Protein AF-A0A960JLB2-F1 (afdb_monomer)

Secondary structure (DSSP, 8-state):
--------SS--HHHHHHHHHHHHHHHHHHHHHHHHHH--SEEEEETGGGGGGGG-TT---HHHHHHHHHHTSTT-EEEEE-S-SS-S---HHHHHTT--HHHHHHHHHHHHHTTSS--HHHHHHHHHHHHHHHHHT---HHHHHHHHHHHTTT---PPPPPTTTTS-EEEEE----SPPHHHHHHHHHHHHHHHHTT----HHHHHHSTTTTTS-TTSHHHHHHHHHHH-TTTHHHHHHHHTTS----HHHHHTT------SHHHHHHHHHTGGGTGGG-SBPPPSS-SB---GGGTT--TTT---EEEE-S-THHHHHHHHHHHHHHHHHTTPPPTT--SS---EETTEE--HHHHHHHS--HHHHHHT-HHHHS---SSSSBPHHHHHHHHHHHHTTSS--S-B---GGGHHHHHHHHHHSS-PPPTT---HHHHHHHHH-----S--TTHHHHHHHHHHHHHHHTT-----SB-TTHHHHHHHHHHH-HHHHHHHHHHTT--TT----HHHHHHHHHHHHHHHHHHHTSHHHHHHHHHH-TTS-HHHHHHHHHHHTTHHHHHHHHHHHHHHHTT--SPP-HHHHHHHHHHHHHHHTPPPEEEEEE-SSSTT-EEEEEESSEEEES--S-TTTGGGHHHHHHHHTSSBS-SEEEESGGGSSS----SS--EEEESS--SSHHHHHHHHTTTS-TT-HHHHHHHHHHHHHHHHH---SSHHHHHHHHGGGGHHHHGGGTTTT---SS--EEEEE-PPTTSSHHHHHHHHHHHHTTGGGGTT-SSHHHHHHHHHHTTGGG-HHHHHHT----PPP--TT------

Nearest PDB structures (foldseek):
  5jxt-assembly1_I  TM=7.675E-01  e=3.948E-01  Thermothelomyces thermophilus ATCC 42464
  5jxt-assembly1_E  TM=6.914E-01  e=5.680E-01  Thermothelomyces thermophilus ATCC 42464
  5jxt-assembly1_K  TM=6.729E-01  e=8.171E-01  Thermothelomyces thermophilus ATCC 42464
  5jxt-assembly1_P  TM=6.120E-01  e=7.461E-01  Thermothelomyces thermophilus ATCC 42464
  5gn1-assembly3_C  TM=2.673E-01  e=8.806E-02  Saccharomyces cerevisiae S288C

pLDDT: mean 86.06, std 12.48, range [31.84, 98.88]

Solvent-accessible surface area (backbone atoms only — not comparable to full-atom values): 45069 Å² total; per-residue (Å²): 143,87,84,87,87,69,83,71,91,69,73,56,68,70,57,49,51,52,50,51,54,50,51,48,51,53,50,52,53,49,50,54,50,50,55,70,71,59,75,55,66,66,45,78,37,71,56,39,56,81,45,51,64,45,67,39,90,84,45,91,42,77,68,20,54,51,46,47,56,55,64,65,34,89,81,29,42,79,45,82,38,55,99,57,73,42,68,73,73,62,53,74,69,49,41,74,73,69,55,53,50,42,60,49,45,49,50,52,42,49,60,64,22,64,96,53,95,57,58,54,70,58,53,55,51,43,48,53,51,39,49,53,21,59,78,71,69,46,86,42,67,70,48,46,54,55,49,31,60,59,45,53,75,74,46,71,46,83,77,78,76,56,90,40,78,70,60,43,42,42,78,43,85,45,66,44,67,88,77,52,69,67,60,55,46,27,48,54,16,48,53,49,33,25,61,63,49,77,30,84,79,55,72,64,54,57,73,47,19,42,41,41,74,27,41,29,81,95,38,70,45,39,56,36,46,55,54,37,65,70,35,85,88,48,22,65,60,44,52,58,30,48,76,50,33,55,66,82,58,58,68,44,58,76,69,54,48,91,70,85,74,47,42,72,70,55,49,53,51,37,55,74,31,58,74,67,45,50,66,62,48,72,47,58,65,29,56,57,48,47,40,48,53,27,78,82,41,55,86,56,56,54,65,76,64,58,26,42,38,34,39,29,95,44,85,38,25,22,57,41,53,10,35,51,53,9,47,52,37,46,43,76,30,57,40,52,62,83,84,56,71,83,76,65,62,44,63,58,100,87,40,64,70,39,56,60,56,50,50,33,33,45,55,32,74,47,41,19,64,54,20,34,55,64,84,56,36,70,58,44,76,96,54,51,36,59,53,64,64,41,45,54,52,19,28,61,56,51,56,89,57,61,91,85,77,80,63,44,87,55,80,75,22,60,55,32,47,32,37,46,55,59,11,52,41,54,76,71,45,77,86,62,77,56,42,66,65,54,32,54,27,48,64,49,100,68,93,72,78,88,65,92,54,56,72,62,38,41,28,47,42,42,49,54,51,61,67,22,46,74,55,52,86,71,86,44,37,39,85,58,41,60,59,49,38,29,46,45,20,47,29,12,47,0,17,31,34,35,52,34,58,54,31,72,64,53,97,78,40,67,54,42,66,28,35,49,48,45,19,10,18,34,27,14,25,17,52,53,50,38,61,35,32,28,58,44,44,15,38,45,49,70,77,36,69,92,44,62,65,71,60,37,50,33,51,50,29,47,19,53,33,48,52,36,34,42,40,53,50,51,52,53,48,42,60,71,74,58,67,80,64,66,46,34,39,66,58,48,31,49,56,23,48,56,56,20,53,39,42,58,62,73,68,45,80,45,72,33,51,30,81,91,45,75,94,48,63,42,73,27,71,16,49,50,16,38,61,46,64,82,60,100,51,82,72,52,62,76,43,48,65,57,54,47,50,12,42,43,32,55,36,56,30,50,31,42,23,23,36,73,68,56,44,62,100,55,77,47,14,58,41,13,26,33,38,32,37,63,45,78,64,95,47,43,63,61,48,52,41,48,50,47,23,28,62,39,77,62,12,34,28,29,50,29,16,37,31,68,76,39,39,20,62,28,59,63,41,87,55,76,30,51,64,62,42,35,58,64,60,35,45,74,46,26,87,82,56,38,91,41,29,38,43,70,49,41,72,54,91,21,37,36,36,42,37,42,56,29,50,74,100,50,65,47,57,60,53,43,53,52,41,52,53,42,52,67,44,46,76,58,36,66,78,41,69,69,36,58,63,52,50,56,52,42,53,77,70,45,36,74,81,30,70,69,61,44,55,68,58,46,84,67,33,55,75,78,86,64,97,78,69,80,78,88,83,126

Structure (mmCIF, N/CA/C/O backbone):
data_AF-A0A960JLB2-F1
#
_entry.id   AF-A0A960JLB2-F1
#
loop_
_atom_site.group_PDB
_atom_site.id
_atom_site.type_symbol
_atom_site.label_atom_id
_atom_site.label_alt_id
_atom_site.label_comp_id
_atom_site.label_asym_id
_atom_site.label_entity_id
_atom_site.label_seq_id
_atom_site.pdbx_PDB_ins_code
_atom_site.Cartn_x
_atom_site.Cartn_y
_atom_site.Cartn_z
_atom_site.occupancy
_atom_site.B_iso_or_equiv
_atom_site.auth_seq_id
_atom_site.auth_comp_id
_atom_site.auth_asym_id
_atom_site.auth_atom_id
_atom_site.pdbx_PDB_model_num
ATOM 1 N N . MET A 1 1 ? 51.483 10.451 39.580 1.00 38.59 1 MET A N 1
ATOM 2 C CA . MET A 1 1 ? 50.050 10.475 39.954 1.00 38.59 1 MET A CA 1
ATOM 3 C C . MET A 1 1 ? 49.197 10.812 38.731 1.00 38.59 1 MET A C 1
ATOM 5 O O . MET A 1 1 ? 48.522 11.830 38.701 1.00 38.59 1 MET A O 1
ATOM 9 N N . ALA A 1 2 ? 49.263 9.974 37.700 1.00 39.28 2 ALA A N 1
ATOM 10 C CA . ALA A 1 2 ? 48.487 10.119 36.474 1.00 39.28 2 ALA A CA 1
ATOM 11 C C . ALA A 1 2 ? 48.052 8.716 36.058 1.00 39.28 2 ALA A C 1
ATOM 13 O O . ALA A 1 2 ? 48.620 8.123 35.154 1.00 39.28 2 ALA A O 1
ATOM 14 N N . ASP A 1 3 ? 47.121 8.154 36.821 1.00 43.19 3 ASP A N 1
ATOM 15 C CA . ASP A 1 3 ? 46.458 6.908 36.468 1.00 43.19 3 ASP A CA 1
ATOM 16 C C . ASP A 1 3 ? 45.079 6.907 37.136 1.00 43.19 3 ASP A C 1
ATOM 18 O O . ASP A 1 3 ? 44.978 7.338 38.283 1.00 43.19 3 ASP A O 1
ATOM 22 N N . THR A 1 4 ? 44.038 6.475 36.417 1.00 45.16 4 THR A N 1
ATOM 23 C CA . THR A 1 4 ? 42.576 6.613 36.680 1.00 45.16 4 THR A CA 1
ATOM 24 C C . THR A 1 4 ? 41.833 7.782 35.997 1.00 45.16 4 THR A C 1
ATOM 26 O O . THR A 1 4 ? 41.140 8.581 36.623 1.00 45.16 4 THR A O 1
ATOM 29 N N . ARG A 1 5 ? 41.833 7.819 34.657 1.00 46.19 5 ARG A N 1
ATOM 30 C CA . ARG A 1 5 ? 40.691 8.365 33.884 1.00 46.19 5 ARG A CA 1
ATOM 31 C C . ARG A 1 5 ? 39.929 7.233 33.189 1.00 46.19 5 ARG A C 1
ATOM 33 O O . ARG A 1 5 ? 39.841 7.173 31.969 1.00 46.19 5 ARG A O 1
ATOM 40 N N . GLY A 1 6 ? 39.370 6.325 33.987 1.00 43.91 6 GLY A N 1
ATOM 41 C CA . GLY A 1 6 ? 38.307 5.439 33.519 1.00 43.91 6 GLY A CA 1
ATOM 42 C C . GLY A 1 6 ? 37.025 6.249 33.314 1.00 43.91 6 GLY A C 1
ATOM 43 O O . GLY A 1 6 ? 36.641 7.024 34.193 1.00 43.91 6 GLY A O 1
ATOM 44 N N . ARG A 1 7 ? 36.366 6.094 32.157 1.00 48.00 7 ARG A N 1
ATOM 45 C CA . ARG A 1 7 ? 35.006 6.604 31.922 1.00 48.00 7 ARG A CA 1
ATOM 46 C C . ARG A 1 7 ? 34.103 6.085 33.046 1.00 48.00 7 ARG A C 1
ATOM 48 O O . ARG A 1 7 ? 33.821 4.893 33.104 1.00 48.00 7 ARG A O 1
ATOM 55 N N . ARG A 1 8 ? 33.661 6.965 33.950 1.00 49.59 8 ARG A N 1
ATOM 56 C CA . ARG A 1 8 ? 32.608 6.634 34.919 1.00 49.59 8 ARG A CA 1
ATOM 57 C C . ARG A 1 8 ? 31.329 6.348 34.129 1.00 49.59 8 ARG A C 1
ATOM 59 O O . ARG A 1 8 ? 30.723 7.271 33.601 1.00 49.59 8 ARG A O 1
ATOM 66 N N . THR A 1 9 ? 30.930 5.083 34.048 1.00 56.78 9 THR A N 1
ATOM 67 C CA . THR A 1 9 ? 29.671 4.630 33.428 1.00 56.78 9 THR A CA 1
ATOM 68 C C . THR A 1 9 ? 28.431 5.016 34.239 1.00 56.78 9 THR A C 1
ATOM 70 O O . THR A 1 9 ? 27.325 4.972 33.715 1.00 56.78 9 THR A O 1
ATOM 73 N N . HIS A 1 10 ? 28.599 5.473 35.484 1.00 58.56 10 HIS A N 1
ATOM 74 C CA . HIS A 1 10 ? 27.534 6.055 36.298 1.00 58.56 10 HIS A CA 1
ATOM 75 C C . HIS A 1 10 ? 27.977 7.396 36.895 1.00 58.56 10 HIS A C 1
ATOM 77 O O . HIS A 1 10 ? 28.879 7.465 37.731 1.00 58.56 10 HIS A O 1
ATOM 83 N N . LEU A 1 11 ? 27.328 8.476 36.453 1.00 71.56 11 LEU A N 1
ATOM 84 C CA . LEU A 1 11 ? 27.382 9.779 37.117 1.00 71.56 11 LEU A CA 1
ATOM 85 C C . LEU A 1 11 ? 26.534 9.727 38.402 1.00 71.56 11 LEU A C 1
ATOM 87 O O . LEU A 1 11 ? 25.431 9.179 38.343 1.00 71.56 11 LEU A O 1
ATOM 91 N N . PRO A 1 12 ? 27.000 10.302 39.529 1.00 83.00 12 PRO A N 1
ATOM 92 C CA . PRO A 1 12 ? 26.170 10.488 40.718 1.00 83.00 12 PRO A CA 1
ATOM 93 C C . PRO A 1 12 ? 24.895 11.266 40.375 1.00 83.00 12 PRO A C 1
ATOM 95 O O . PRO A 1 12 ? 24.951 12.201 39.571 1.00 83.00 12 PRO A O 1
ATOM 98 N N . ASP A 1 13 ? 23.765 10.925 40.996 1.00 78.56 13 ASP A N 1
ATOM 99 C CA . ASP A 1 13 ? 22.463 11.535 40.675 1.00 78.56 13 ASP A CA 1
ATOM 100 C C . ASP A 1 13 ? 22.456 13.058 40.869 1.00 78.56 13 ASP A C 1
ATOM 102 O O . ASP A 1 13 ? 21.827 13.782 40.102 1.00 78.56 13 ASP A O 1
ATOM 106 N N . THR A 1 14 ? 23.255 13.571 41.808 1.00 83.12 14 THR A N 1
ATOM 107 C CA . THR A 1 14 ? 23.464 15.012 42.017 1.00 83.12 14 THR A CA 1
ATOM 108 C C . THR A 1 14 ? 24.130 15.695 40.820 1.00 83.12 14 THR A C 1
ATOM 110 O O . THR A 1 14 ? 23.719 16.781 40.416 1.00 83.12 14 THR A O 1
ATOM 113 N N . VAL A 1 15 ? 25.121 15.046 40.204 1.00 82.19 15 VAL A N 1
ATOM 114 C CA . VAL A 1 15 ? 25.812 15.552 39.009 1.00 82.19 15 VAL A CA 1
ATOM 115 C C . VAL A 1 15 ? 24.908 15.437 37.783 1.00 82.19 15 VAL A C 1
ATOM 117 O O . VAL A 1 15 ? 24.885 16.350 36.961 1.00 82.19 15 VAL A O 1
ATOM 120 N N . LYS A 1 16 ? 24.111 14.363 37.671 1.00 78.75 16 LYS A N 1
ATOM 121 C CA . LYS A 1 16 ? 23.092 14.231 36.614 1.00 78.75 16 LYS A CA 1
ATOM 122 C C . LYS A 1 16 ? 22.027 15.322 36.710 1.00 78.75 16 LYS A C 1
ATOM 124 O O . LYS A 1 16 ? 21.670 15.895 35.684 1.00 78.75 16 LYS A O 1
ATOM 129 N N . ALA A 1 17 ? 21.552 15.635 37.915 1.00 82.12 17 ALA A N 1
ATOM 130 C CA . ALA A 1 17 ? 20.575 16.696 38.140 1.00 82.12 17 ALA A CA 1
ATOM 131 C C . ALA A 1 17 ? 21.142 18.078 37.770 1.00 82.12 17 ALA A C 1
ATOM 133 O O . ALA A 1 17 ? 20.502 18.830 37.038 1.00 82.12 17 ALA A O 1
ATOM 134 N N . GLN A 1 18 ? 22.377 18.386 38.188 1.00 84.88 18 GLN A N 1
ATOM 135 C CA . GLN A 1 18 ? 23.057 19.635 37.819 1.00 84.88 18 GLN A CA 1
ATOM 136 C C . GLN A 1 18 ? 23.303 19.744 36.310 1.00 84.88 18 GLN A C 1
ATOM 138 O O . GLN A 1 18 ? 23.037 20.790 35.721 1.00 84.88 18 GLN A O 1
ATOM 143 N N . ALA A 1 19 ? 23.770 18.667 35.671 1.00 84.56 19 ALA A N 1
ATOM 144 C CA . ALA A 1 19 ? 23.968 18.628 34.226 1.00 84.56 19 ALA A CA 1
ATOM 145 C C . ALA A 1 19 ? 22.643 18.808 33.473 1.00 84.56 19 ALA A C 1
ATOM 147 O O . ALA A 1 19 ? 22.589 19.589 32.531 1.00 84.56 19 ALA A O 1
ATOM 148 N N . SER A 1 20 ? 21.567 18.153 33.918 1.00 81.62 20 SER A N 1
ATOM 149 C CA . SER A 1 20 ? 20.235 18.290 33.313 1.00 81.62 20 SER A CA 1
ATOM 150 C C . SER A 1 20 ? 19.704 19.720 33.441 1.00 81.62 20 SER A C 1
ATOM 152 O O . SER A 1 20 ? 19.215 20.271 32.462 1.00 81.62 20 SER A O 1
ATOM 154 N N . SER A 1 21 ? 19.875 20.357 34.605 1.00 86.00 21 SER A N 1
ATOM 155 C CA . SER A 1 21 ? 19.509 21.765 34.814 1.00 86.00 21 SER A CA 1
ATOM 156 C C . SER A 1 21 ? 20.307 22.714 33.909 1.00 86.00 21 SER A C 1
ATOM 158 O O . SER A 1 21 ? 19.736 23.623 33.306 1.00 86.00 21 SER A O 1
ATOM 160 N N . LEU A 1 22 ? 21.616 22.484 33.758 1.00 90.31 22 LEU A N 1
ATOM 161 C CA . LEU A 1 22 ? 22.468 23.287 32.879 1.00 90.31 22 LEU A CA 1
ATOM 162 C C . LEU A 1 22 ? 22.109 23.099 31.397 1.00 90.31 22 LEU A C 1
ATOM 164 O O . LEU A 1 22 ? 22.027 24.078 30.662 1.00 90.31 22 LEU A O 1
ATOM 168 N N . ILE A 1 23 ? 21.869 21.854 30.970 1.00 86.69 23 ILE A N 1
ATOM 169 C CA . ILE A 1 23 ? 21.415 21.526 29.612 1.00 86.69 23 ILE A CA 1
ATOM 170 C C . ILE A 1 23 ? 20.064 22.183 29.330 1.00 86.69 23 ILE A C 1
ATOM 172 O O . ILE A 1 23 ? 19.895 22.729 28.244 1.00 86.69 23 ILE A O 1
ATOM 176 N N . SER A 1 24 ? 19.131 22.161 30.290 1.00 80.00 24 SER A N 1
ATOM 177 C CA . SER A 1 24 ? 17.839 22.846 30.169 1.00 80.00 24 SER A CA 1
ATOM 178 C C . SER A 1 24 ? 18.053 24.328 29.887 1.00 80.00 24 SER A C 1
ATOM 180 O O . SER A 1 24 ? 17.644 24.803 28.838 1.00 80.00 24 SER A O 1
ATOM 182 N N . ARG A 1 25 ? 18.827 25.025 30.731 1.00 84.50 25 ARG A N 1
ATOM 183 C CA . ARG A 1 25 ? 19.129 26.451 30.539 1.00 84.50 25 ARG A CA 1
ATOM 184 C C . ARG A 1 25 ? 19.777 26.755 29.189 1.00 84.50 25 ARG A C 1
ATOM 186 O O . ARG A 1 25 ? 19.337 27.671 28.512 1.00 84.50 25 ARG A O 1
ATOM 193 N N . PHE A 1 26 ? 20.783 25.981 28.772 1.00 89.06 26 PHE A N 1
ATOM 194 C CA . PHE A 1 26 ? 21.419 26.197 27.468 1.00 89.06 26 PHE A CA 1
ATOM 195 C C . PHE A 1 26 ? 20.464 25.969 26.297 1.00 89.06 26 PHE A C 1
ATOM 197 O O . PHE A 1 26 ? 20.532 26.706 25.319 1.00 89.06 26 PHE A O 1
ATOM 204 N N . ARG A 1 27 ? 19.572 24.974 26.381 1.00 83.19 27 ARG A N 1
ATOM 205 C CA . ARG A 1 27 ? 18.531 24.765 25.366 1.00 83.19 27 ARG A CA 1
ATOM 206 C C . ARG A 1 27 ? 17.559 25.939 25.324 1.00 83.19 27 ARG A C 1
ATOM 208 O O . ARG A 1 27 ? 17.225 26.380 24.231 1.00 83.19 27 ARG A O 1
ATOM 215 N N . THR A 1 28 ? 17.161 26.464 26.478 1.00 78.56 28 THR A N 1
ATOM 216 C CA . THR A 1 28 ? 16.243 27.606 26.587 1.00 78.56 28 THR A CA 1
ATOM 217 C C . THR A 1 28 ? 16.873 28.891 26.045 1.00 78.56 28 THR A C 1
ATOM 219 O O . THR A 1 28 ? 16.247 29.581 25.242 1.00 78.56 28 THR A O 1
ATOM 222 N N . ASP A 1 29 ? 18.128 29.180 26.399 1.00 85.50 29 ASP A N 1
ATOM 223 C CA . ASP A 1 29 ? 18.867 30.339 25.880 1.00 85.50 29 ASP A CA 1
ATOM 224 C C . ASP A 1 29 ? 19.085 30.233 24.363 1.00 85.50 29 ASP A C 1
ATOM 226 O O . ASP A 1 29 ? 18.866 31.204 23.637 1.00 85.50 29 ASP A O 1
ATOM 230 N N . LEU A 1 30 ? 19.457 29.044 23.869 1.00 86.75 30 LEU A N 1
ATOM 231 C CA . LEU A 1 30 ? 19.598 28.783 22.435 1.00 86.75 30 LEU A CA 1
ATOM 232 C C . LEU A 1 30 ? 18.269 28.988 21.705 1.00 86.75 30 LEU A C 1
ATOM 234 O O . LEU A 1 30 ? 18.242 29.671 20.689 1.00 86.75 30 LEU A O 1
ATOM 238 N N . ALA A 1 31 ? 17.170 28.448 22.232 1.00 79.25 31 ALA A N 1
ATOM 239 C CA . ALA A 1 31 ? 15.856 28.576 21.619 1.00 79.25 31 ALA A CA 1
ATOM 240 C C . ALA A 1 31 ? 15.388 30.038 21.559 1.00 79.25 31 ALA A C 1
ATOM 242 O O . ALA A 1 31 ? 14.924 30.486 20.512 1.00 79.25 31 ALA A O 1
ATOM 243 N N . ARG A 1 32 ? 15.576 30.815 22.637 1.00 79.50 32 ARG A N 1
ATOM 244 C CA . ARG A 1 32 ? 15.282 32.260 22.646 1.00 79.50 32 ARG A CA 1
ATOM 245 C C . ARG A 1 32 ? 16.128 33.016 21.622 1.00 79.50 32 ARG A C 1
ATOM 247 O O . ARG A 1 32 ? 15.595 33.858 20.904 1.00 79.50 32 ARG A O 1
ATOM 254 N N . ALA A 1 33 ? 17.420 32.700 21.521 1.00 84.44 33 ALA A N 1
ATOM 255 C CA . ALA A 1 33 ? 18.300 33.296 20.518 1.00 84.44 33 ALA A CA 1
ATOM 256 C C . ALA A 1 33 ? 17.883 32.923 19.084 1.00 84.44 33 ALA A C 1
ATOM 258 O O . ALA A 1 33 ? 17.902 33.780 18.205 1.00 84.44 33 ALA A O 1
ATOM 259 N N . SER A 1 34 ? 17.457 31.677 18.848 1.00 83.00 34 SER A N 1
ATOM 260 C CA . SER A 1 34 ? 16.933 31.231 17.553 1.00 83.00 34 SER A CA 1
ATOM 261 C C . SER A 1 34 ? 15.641 31.954 17.172 1.00 83.00 34 SER A C 1
ATOM 263 O O . SER A 1 34 ? 15.533 32.408 16.040 1.00 83.00 34 SER A O 1
ATOM 265 N N . VAL A 1 35 ? 14.695 32.123 18.105 1.00 77.19 35 VAL A N 1
ATOM 266 C CA . VAL A 1 35 ? 13.470 32.913 17.871 1.00 77.19 35 VAL A CA 1
ATOM 267 C C . VAL A 1 35 ? 13.809 34.369 17.557 1.00 77.19 35 VAL A C 1
ATOM 269 O O . VAL A 1 35 ? 13.274 34.922 16.602 1.00 77.19 35 VAL A O 1
ATOM 272 N N . ALA A 1 36 ? 14.738 34.976 18.302 1.00 78.38 36 ALA A N 1
ATOM 273 C CA . ALA A 1 36 ? 15.172 36.348 18.049 1.00 78.38 36 ALA A CA 1
ATOM 274 C C . ALA A 1 36 ? 15.776 36.534 16.643 1.00 78.38 36 ALA A C 1
ATOM 276 O O . ALA A 1 36 ? 15.560 37.577 16.033 1.00 78.38 36 ALA A O 1
ATOM 277 N N . ALA A 1 37 ? 16.493 35.523 16.140 1.00 83.75 37 ALA A N 1
ATOM 278 C CA . ALA A 1 37 ? 17.172 35.545 14.845 1.00 83.75 37 ALA A CA 1
ATOM 279 C C . ALA A 1 37 ? 16.294 35.148 13.640 1.00 83.75 37 ALA A C 1
ATOM 281 O O . ALA A 1 37 ? 16.740 35.313 12.509 1.00 83.75 37 ALA A O 1
ATOM 282 N N . LEU A 1 38 ? 15.098 34.584 13.855 1.00 81.06 38 LEU A N 1
ATOM 283 C CA . LEU A 1 38 ? 14.243 34.069 12.774 1.00 81.06 38 LEU A CA 1
ATOM 284 C C . LEU A 1 38 ? 13.564 35.171 11.947 1.00 81.06 38 LEU A C 1
ATOM 286 O O . LEU A 1 38 ? 13.242 34.909 10.793 1.00 81.06 38 LEU A O 1
ATOM 290 N N . GLU A 1 39 ? 13.320 36.350 12.534 1.00 82.94 39 GLU A N 1
ATOM 291 C CA . GLU A 1 39 ? 12.639 37.495 11.896 1.00 82.94 39 GLU A CA 1
ATOM 292 C C . GLU A 1 39 ? 11.427 37.107 11.004 1.00 82.94 39 GLU A C 1
ATOM 294 O O . GLU A 1 39 ? 11.365 37.520 9.847 1.00 82.94 39 GLU A O 1
ATOM 299 N N . PRO A 1 40 ? 10.463 36.280 11.476 1.00 85.44 40 PRO A N 1
ATOM 300 C CA . PRO A 1 40 ? 9.427 35.734 10.601 1.00 85.44 40 PRO A CA 1
ATOM 301 C C . PRO A 1 40 ? 8.352 36.766 10.225 1.00 85.44 40 PRO A C 1
ATOM 303 O O . PRO A 1 40 ? 7.810 37.455 11.086 1.00 85.44 40 PRO A O 1
ATOM 306 N N . ASP A 1 41 ? 7.947 36.778 8.953 1.00 87.12 41 ASP A N 1
ATOM 307 C CA . ASP A 1 41 ? 6.753 37.505 8.484 1.00 87.12 41 ASP A CA 1
ATOM 308 C C . ASP A 1 41 ? 5.451 36.691 8.661 1.00 87.12 41 ASP A C 1
ATOM 310 O O . ASP A 1 41 ? 4.359 37.248 8.817 1.00 87.12 41 ASP A O 1
ATOM 314 N N . LEU A 1 42 ? 5.554 35.357 8.621 1.00 89.25 42 LEU A N 1
ATOM 315 C CA . LEU A 1 42 ? 4.440 34.410 8.713 1.00 89.25 42 LEU A CA 1
ATOM 316 C C . LEU A 1 42 ? 4.865 33.167 9.499 1.00 89.25 42 LEU A C 1
ATOM 318 O O . LEU A 1 42 ? 5.884 32.546 9.202 1.00 89.25 42 LEU A O 1
ATOM 322 N N . ILE A 1 43 ? 4.039 32.774 10.460 1.00 87.44 43 ILE A N 1
ATOM 323 C CA . ILE A 1 43 ? 4.198 31.576 11.278 1.00 87.44 43 ILE A CA 1
ATOM 324 C C . ILE A 1 43 ? 3.057 30.627 10.931 1.00 87.44 43 ILE A C 1
ATOM 326 O O . ILE A 1 43 ? 1.887 30.994 11.036 1.00 87.44 43 ILE A O 1
ATOM 330 N N . ILE A 1 44 ? 3.393 29.406 10.523 1.00 88.94 44 ILE A N 1
ATOM 331 C CA . ILE A 1 44 ? 2.418 28.368 10.185 1.00 88.94 44 ILE A CA 1
ATOM 332 C C . ILE A 1 44 ? 2.507 27.270 11.239 1.00 88.94 44 ILE A C 1
ATOM 334 O O . ILE A 1 44 ? 3.563 26.668 11.430 1.00 88.94 44 ILE A O 1
ATOM 338 N N . LEU A 1 45 ? 1.390 27.011 11.911 1.00 85.38 45 LEU A N 1
ATOM 339 C CA . LEU A 1 45 ? 1.236 25.910 12.853 1.00 85.38 45 LEU A CA 1
ATOM 340 C C . LEU A 1 45 ? 0.335 24.854 12.234 1.00 85.38 45 LEU A C 1
ATOM 342 O O . LEU A 1 45 ? -0.883 25.029 12.176 1.00 85.38 45 LEU A O 1
ATOM 346 N N . ASP A 1 46 ? 0.939 23.759 11.793 1.00 84.88 46 ASP A N 1
ATOM 347 C CA . ASP A 1 46 ? 0.201 22.589 11.336 1.00 84.88 46 ASP A CA 1
ATOM 348 C C . ASP A 1 46 ? -0.135 21.648 12.501 1.00 84.88 46 ASP A C 1
ATOM 350 O O . ASP A 1 46 ? 0.624 21.529 13.467 1.00 84.88 46 ASP A O 1
ATOM 354 N N . GLU A 1 47 ? -1.298 21.003 12.420 1.00 80.31 47 GLU A N 1
ATOM 355 C CA . GLU A 1 47 ? -1.878 20.148 13.463 1.00 80.31 47 GLU A CA 1
ATOM 356 C C . GLU A 1 47 ? -1.847 20.800 14.863 1.00 80.31 47 GLU A C 1
ATOM 358 O O . GLU A 1 47 ? -1.521 20.159 15.875 1.00 80.31 47 GLU A O 1
ATOM 363 N N . PHE A 1 48 ? -2.194 22.095 14.934 1.00 80.69 48 PHE A N 1
ATOM 364 C CA . PHE A 1 48 ? -2.030 22.916 16.142 1.00 80.69 48 PHE A CA 1
ATOM 365 C C . PHE A 1 48 ? -2.751 22.354 17.381 1.00 80.69 48 PHE A C 1
ATOM 367 O O . PHE A 1 48 ? -2.373 22.657 18.512 1.00 80.69 48 PHE A O 1
ATOM 374 N N . GLN A 1 49 ? -3.760 21.492 17.208 1.00 73.56 49 GLN A N 1
ATOM 375 C CA . GLN A 1 49 ? -4.469 20.843 18.310 1.00 73.56 49 GLN A CA 1
ATOM 376 C C . GLN A 1 49 ? -3.564 19.957 19.187 1.00 73.56 49 GLN A C 1
ATOM 378 O O . GLN A 1 49 ? -3.936 19.637 20.320 1.00 73.56 49 GLN A O 1
ATOM 383 N N . ARG A 1 50 ? -2.384 19.558 18.685 1.00 70.56 50 ARG A N 1
ATOM 384 C CA . ARG A 1 50 ? -1.326 18.878 19.459 1.00 70.56 50 ARG A CA 1
ATOM 385 C C . ARG A 1 50 ? -0.585 19.812 20.414 1.00 70.56 50 ARG A C 1
ATOM 387 O O . ARG A 1 50 ? 0.075 19.345 21.334 1.00 70.56 50 ARG A O 1
ATOM 394 N N . PHE A 1 51 ? -0.713 21.113 20.195 1.00 70.62 51 PHE A N 1
ATOM 395 C CA . PHE A 1 51 ? -0.003 22.176 20.891 1.00 70.62 51 PHE A CA 1
ATOM 396 C C . PHE A 1 51 ? -0.964 23.114 21.632 1.00 70.62 51 PHE A C 1
ATOM 398 O O . PHE A 1 51 ? -0.617 24.260 21.897 1.00 70.62 51 PHE A O 1
ATOM 405 N N . ARG A 1 52 ? -2.170 22.639 21.979 1.00 68.94 52 ARG A N 1
ATOM 406 C CA . ARG A 1 52 ? -3.198 23.440 22.671 1.00 68.94 52 ARG A CA 1
ATOM 407 C C . ARG A 1 52 ? -2.672 24.119 23.932 1.00 68.94 52 ARG A C 1
ATOM 409 O O . ARG A 1 52 ? -2.942 25.297 24.133 1.00 68.94 52 ARG A O 1
ATOM 416 N N . ASP A 1 53 ? -1.865 23.410 24.715 1.00 68.88 53 ASP A N 1
ATOM 417 C CA . ASP A 1 53 ? -1.277 23.938 25.951 1.00 68.88 53 ASP A CA 1
ATOM 418 C C . ASP A 1 53 ? -0.295 25.095 25.687 1.00 68.88 53 ASP A C 1
ATOM 420 O O . ASP A 1 53 ? -0.105 25.948 26.546 1.00 68.88 53 ASP A O 1
ATOM 424 N N . LEU A 1 54 ? 0.299 25.179 24.487 1.00 70.44 54 LEU A N 1
ATOM 425 C CA . LEU A 1 54 ? 1.172 26.298 24.104 1.00 70.44 54 LEU A CA 1
ATOM 426 C C . LEU A 1 54 ? 0.393 27.584 23.798 1.00 70.44 54 LEU A C 1
ATOM 428 O O . LEU A 1 54 ? 0.995 28.655 23.769 1.00 70.44 54 LEU A O 1
ATOM 432 N N . MET A 1 55 ? -0.917 27.482 23.552 1.00 67.12 55 MET A N 1
ATOM 433 C CA . MET A 1 55 ? -1.801 28.627 23.304 1.00 67.12 55 MET A CA 1
ATOM 434 C C . MET A 1 55 ? -2.562 29.066 24.558 1.00 67.12 55 MET A C 1
ATOM 436 O O . MET A 1 55 ? -3.265 30.070 24.522 1.00 67.12 55 MET A O 1
ATOM 440 N N . ASP A 1 56 ? -2.450 28.321 25.659 1.00 68.25 56 ASP A N 1
ATOM 441 C CA . ASP A 1 56 ? -3.121 28.653 26.908 1.00 68.25 56 ASP A CA 1
ATOM 442 C C . ASP A 1 56 ? -2.293 29.686 27.696 1.00 68.25 56 ASP A C 1
ATOM 444 O O . ASP A 1 56 ? -1.179 29.366 28.129 1.00 68.25 56 ASP A O 1
ATOM 448 N N . PRO A 1 57 ? -2.802 30.915 27.913 1.00 63.88 57 PRO A N 1
ATOM 449 C CA . PRO A 1 57 ? -2.072 31.947 28.646 1.00 63.88 57 PRO A CA 1
ATOM 450 C C . PRO A 1 57 ? -1.769 31.556 30.100 1.00 63.88 57 PRO A C 1
ATOM 452 O O . PRO A 1 57 ? -0.792 32.068 30.656 1.00 63.88 57 PRO A O 1
ATOM 455 N N . ASP A 1 58 ? -2.545 30.630 30.678 1.00 67.06 58 ASP A N 1
ATOM 456 C CA . ASP A 1 58 ? -2.380 30.130 32.046 1.00 67.06 58 ASP A CA 1
ATOM 457 C C . ASP A 1 58 ? -1.328 29.006 32.155 1.00 67.06 58 ASP A C 1
ATOM 459 O O . ASP A 1 58 ? -0.968 28.590 33.261 1.00 67.06 58 ASP A O 1
ATOM 463 N N . THR A 1 59 ? -0.809 28.501 31.028 1.00 72.50 59 THR A N 1
ATOM 464 C CA . THR A 1 59 ? 0.226 27.458 31.028 1.00 72.50 59 THR A CA 1
ATOM 465 C C . THR A 1 59 ? 1.605 28.063 31.284 1.00 72.50 59 THR A C 1
ATOM 467 O O . THR A 1 59 ? 2.248 28.620 30.395 1.00 72.50 59 THR A O 1
ATOM 470 N N . ASP A 1 60 ? 2.095 27.900 32.512 1.00 70.19 60 ASP A N 1
ATOM 471 C CA . ASP A 1 60 ? 3.420 28.360 32.945 1.00 70.19 60 ASP A CA 1
ATOM 472 C C . ASP A 1 60 ? 4.501 27.305 32.640 1.00 70.19 60 ASP A C 1
ATOM 474 O O . ASP A 1 60 ? 4.976 26.573 33.513 1.00 70.19 60 ASP A O 1
ATOM 478 N N . THR A 1 61 ? 4.840 27.156 31.355 1.00 75.88 61 THR A N 1
ATOM 479 C CA . THR A 1 61 ? 5.938 26.284 30.907 1.00 75.88 61 THR A CA 1
ATOM 480 C C . THR A 1 61 ? 6.903 27.032 29.995 1.00 75.88 61 THR A C 1
ATOM 482 O O . THR A 1 61 ? 6.499 27.877 29.198 1.00 75.88 61 THR A O 1
ATOM 485 N N . GLU A 1 62 ? 8.187 26.659 30.032 1.00 70.25 62 GLU A N 1
ATOM 486 C CA . GLU A 1 62 ? 9.216 27.264 29.168 1.00 70.25 62 GLU A CA 1
ATOM 487 C C . GLU A 1 62 ? 8.880 27.146 27.668 1.00 70.25 62 GLU A C 1
ATOM 489 O O . GLU A 1 62 ? 9.214 28.029 26.879 1.00 70.25 62 GLU A O 1
ATOM 494 N N . ALA A 1 63 ? 8.202 26.063 27.269 1.00 70.94 63 ALA A N 1
ATOM 495 C CA . ALA A 1 63 ? 7.757 25.856 25.894 1.00 70.94 63 ALA A CA 1
ATOM 496 C C . ALA A 1 63 ? 6.632 26.827 25.500 1.00 70.94 63 ALA A C 1
ATOM 498 O O . ALA A 1 63 ? 6.669 27.376 24.398 1.00 70.94 63 ALA A O 1
ATOM 499 N N . ALA A 1 64 ? 5.667 27.072 26.394 1.00 74.25 64 ALA A N 1
ATOM 500 C CA . ALA A 1 64 ? 4.593 28.039 26.169 1.00 74.25 64 ALA A CA 1
ATOM 501 C C . ALA A 1 64 ? 5.139 29.478 26.104 1.00 74.25 64 ALA A C 1
ATOM 503 O O . ALA A 1 64 ? 4.754 30.246 25.228 1.00 74.25 64 ALA A O 1
ATOM 504 N N . ASP A 1 65 ? 6.109 29.836 26.950 1.00 72.62 65 ASP A N 1
ATOM 505 C CA . ASP A 1 65 ? 6.797 31.138 26.899 1.00 72.62 65 ASP A CA 1
ATOM 506 C C . ASP A 1 65 ? 7.505 31.392 25.570 1.00 72.62 65 ASP A C 1
ATOM 508 O O . ASP A 1 65 ? 7.437 32.491 25.006 1.00 72.62 65 ASP A O 1
ATOM 512 N N . LEU A 1 66 ? 8.204 30.375 25.068 1.00 74.69 66 LEU A N 1
ATOM 513 C CA . LEU A 1 66 ? 8.895 30.452 23.791 1.00 74.69 66 LEU A CA 1
ATOM 514 C C . LEU A 1 66 ? 7.899 30.572 22.630 1.00 74.69 66 LEU A C 1
ATOM 516 O O . LEU A 1 66 ? 8.098 31.406 21.749 1.00 74.69 66 LEU A O 1
ATOM 520 N N . ALA A 1 67 ? 6.819 29.785 22.651 1.00 77.62 67 ALA A N 1
ATOM 521 C CA . ALA A 1 67 ? 5.760 29.843 21.647 1.00 77.62 67 ALA A CA 1
ATOM 522 C C . ALA A 1 67 ? 5.078 31.221 21.624 1.00 77.62 67 ALA A C 1
ATOM 524 O O . ALA A 1 67 ? 4.963 31.825 20.562 1.00 77.62 67 ALA A O 1
ATOM 525 N N . ARG A 1 68 ? 4.740 31.783 22.793 1.00 76.44 68 ARG A N 1
ATOM 526 C CA . ARG A 1 68 ? 4.198 33.148 22.917 1.00 76.44 68 ARG A CA 1
ATOM 527 C C . ARG A 1 68 ? 5.158 34.209 22.384 1.00 76.44 68 ARG A C 1
ATOM 529 O O . ARG A 1 68 ? 4.735 35.112 21.669 1.00 76.44 68 ARG A O 1
ATOM 536 N N . SER A 1 69 ? 6.451 34.079 22.685 1.00 75.75 69 SER A N 1
ATOM 537 C CA . SER A 1 69 ? 7.484 34.987 22.164 1.00 75.75 69 SER A CA 1
ATOM 538 C C . SER A 1 69 ? 7.599 34.921 20.637 1.00 75.75 69 SER A C 1
ATOM 540 O O . SER A 1 69 ? 7.913 35.926 20.006 1.00 75.75 69 SER A O 1
ATOM 542 N N . LEU A 1 70 ? 7.342 33.749 20.048 1.00 80.75 70 LEU A N 1
ATOM 543 C CA . LEU A 1 70 ? 7.313 33.553 18.604 1.00 80.75 70 LEU A CA 1
ATOM 544 C C . LEU A 1 70 ? 6.031 34.138 17.985 1.00 80.75 70 LEU A C 1
ATOM 546 O O . LEU A 1 70 ? 6.128 34.876 17.014 1.00 80.75 70 LEU A O 1
ATOM 550 N N . PHE A 1 71 ? 4.848 33.875 18.552 1.00 80.19 71 PHE A N 1
ATOM 551 C CA . PHE A 1 71 ? 3.574 34.398 18.026 1.00 80.19 71 PHE A CA 1
ATOM 552 C C . PHE A 1 71 ? 3.470 35.921 18.123 1.00 80.19 71 PHE A C 1
ATOM 554 O O . PHE A 1 71 ? 2.950 36.558 17.214 1.00 80.19 71 PHE A O 1
ATOM 561 N N . GLY A 1 72 ? 4.009 36.509 19.193 1.00 75.06 72 GLY A N 1
ATOM 562 C CA . GLY A 1 72 ? 4.081 37.958 19.388 1.00 75.06 72 GLY A CA 1
ATOM 563 C C . GLY A 1 72 ? 5.274 38.630 18.701 1.00 75.06 72 GLY A C 1
ATOM 564 O O . GLY A 1 72 ? 5.600 39.771 19.039 1.00 75.06 72 GLY A O 1
ATOM 565 N N . TYR A 1 73 ? 5.976 37.942 17.793 1.00 78.44 73 TYR A N 1
ATOM 566 C CA . TYR A 1 73 ? 7.166 38.488 17.150 1.00 78.44 73 TYR A CA 1
ATOM 567 C C . TYR A 1 73 ? 6.803 39.609 16.165 1.00 78.44 73 TYR A C 1
ATOM 569 O O . TYR A 1 73 ? 6.317 39.371 15.061 1.00 78.44 73 TYR A O 1
ATOM 577 N N . GLY A 1 74 ? 7.080 40.859 16.542 1.00 78.50 74 GLY A N 1
ATOM 578 C CA . GLY A 1 74 ? 6.957 42.015 15.652 1.00 78.50 74 GLY A CA 1
ATOM 579 C C . GLY A 1 74 ? 5.543 42.207 15.089 1.00 78.50 74 GLY A C 1
ATOM 580 O O . GLY A 1 74 ? 4.631 42.604 15.810 1.00 78.50 74 GLY A O 1
ATOM 581 N N . GLN A 1 75 ? 5.387 42.010 13.777 1.00 77.31 75 GLN A N 1
ATOM 582 C CA . GLN A 1 75 ? 4.104 42.049 13.052 1.00 77.31 75 GLN A CA 1
ATOM 583 C C . GLN A 1 75 ? 3.819 40.717 12.331 1.00 77.31 75 GLN A C 1
ATOM 585 O O . GLN A 1 75 ? 3.072 40.693 11.349 1.00 77.31 75 GLN A O 1
ATOM 590 N N . ALA A 1 76 ? 4.449 39.626 12.782 1.00 83.31 76 ALA A N 1
ATOM 591 C CA . ALA A 1 76 ? 4.299 38.309 12.182 1.00 83.31 76 ALA A CA 1
ATOM 592 C C . ALA A 1 76 ? 2.827 37.883 12.174 1.00 83.31 76 ALA A C 1
ATOM 594 O O . ALA A 1 76 ? 2.104 38.035 13.160 1.00 83.31 76 ALA A O 1
ATOM 595 N N . ARG A 1 77 ? 2.371 37.329 11.051 1.00 87.00 77 ARG A N 1
ATOM 596 C CA . ARG A 1 77 ? 1.027 36.746 10.950 1.00 87.00 77 ARG A CA 1
ATOM 597 C C . ARG A 1 77 ? 1.070 35.294 11.403 1.00 87.00 77 ARG A C 1
ATOM 599 O O . ARG A 1 77 ? 2.029 34.595 11.096 1.00 87.00 77 ARG A O 1
ATOM 606 N N . VAL A 1 78 ? 0.025 34.818 12.074 1.00 86.69 78 VAL A N 1
ATOM 607 C CA . VAL A 1 78 ? -0.084 33.413 12.495 1.00 86.69 78 VAL A CA 1
ATOM 608 C C . VAL A 1 78 ? -1.190 32.725 11.700 1.00 86.69 78 VAL A C 1
ATOM 610 O O . VAL A 1 78 ? -2.318 33.210 11.646 1.00 86.69 78 VAL A O 1
ATOM 613 N N . LEU A 1 79 ? -0.867 31.591 11.079 1.00 88.88 79 LEU A N 1
ATOM 614 C CA . LEU A 1 79 ? -1.809 30.718 10.387 1.00 88.88 79 LEU A CA 1
ATOM 615 C C . LEU A 1 79 ? -1.889 29.376 11.118 1.00 88.88 79 LEU A C 1
ATOM 617 O O . LEU A 1 79 ? -0.899 28.651 11.208 1.00 88.88 79 LEU A O 1
ATOM 621 N N . LEU A 1 80 ? -3.082 29.044 11.611 1.00 87.25 80 LEU A N 1
ATOM 622 C CA . LEU A 1 80 ? -3.372 27.761 12.246 1.00 87.25 80 LEU A CA 1
ATOM 623 C C . LEU A 1 80 ? -4.018 26.813 11.235 1.00 87.25 80 LEU A C 1
ATOM 625 O O . LEU A 1 80 ? -5.078 27.117 10.686 1.00 87.25 80 LEU A O 1
ATOM 629 N N . LEU A 1 81 ? -3.405 25.653 11.020 1.00 87.12 81 LEU A N 1
ATOM 630 C CA . LEU A 1 81 ? -3.936 24.588 10.177 1.00 87.12 81 LEU A CA 1
ATOM 631 C C . LEU A 1 81 ? -4.304 23.393 11.056 1.00 87.12 81 LEU A C 1
ATOM 633 O O . LEU A 1 81 ? -3.524 22.939 11.892 1.00 87.12 81 LEU A O 1
ATOM 637 N N . SER A 1 82 ? -5.534 22.906 10.908 1.00 80.25 82 SER A N 1
ATOM 638 C CA . SER A 1 82 ? -5.989 21.695 11.584 1.00 80.25 82 SER A CA 1
ATOM 639 C C . SER A 1 82 ? -7.227 21.125 10.908 1.00 80.25 82 SER A C 1
ATOM 641 O O . SER A 1 82 ? -8.168 21.854 10.586 1.00 80.25 82 SER A O 1
ATOM 643 N N . ALA A 1 83 ? -7.263 19.801 10.759 1.00 70.94 83 ALA A N 1
ATOM 644 C CA . ALA A 1 83 ? -8.476 19.087 10.370 1.00 70.94 83 ALA A CA 1
ATOM 645 C C . ALA A 1 83 ? -9.505 19.007 11.518 1.00 70.94 83 ALA A C 1
ATOM 647 O O . ALA A 1 83 ? -10.708 18.901 11.273 1.00 70.94 83 ALA A O 1
ATOM 648 N N . THR A 1 84 ? -9.038 19.060 12.769 1.00 70.19 84 THR A N 1
ATOM 649 C CA . THR A 1 84 ? -9.842 18.962 13.995 1.00 70.19 84 THR A CA 1
ATOM 650 C C . THR A 1 84 ? -9.292 19.940 15.042 1.00 70.19 84 THR A C 1
ATOM 652 O O . THR A 1 84 ? -8.595 19.512 15.967 1.00 70.19 84 THR A O 1
ATOM 655 N N . PRO A 1 85 ? -9.578 21.253 14.914 1.00 63.25 85 PRO A N 1
ATOM 656 C CA . PRO A 1 85 ? -9.018 22.288 15.797 1.00 63.25 85 PRO A CA 1
ATOM 657 C C . PRO A 1 85 ? -9.395 22.091 17.274 1.00 63.25 85 PRO A C 1
ATOM 659 O O . PRO A 1 85 ? -8.728 22.584 18.178 1.00 63.25 85 PRO A O 1
ATOM 662 N N . ILE A 1 86 ? -10.477 21.351 17.504 1.00 71.75 86 ILE A N 1
ATOM 663 C CA . ILE A 1 86 ? -11.091 21.025 18.788 1.00 71.75 86 ILE A CA 1
ATOM 664 C C . ILE A 1 86 ? -11.555 19.564 18.742 1.00 71.75 86 ILE A C 1
ATOM 666 O O . ILE A 1 86 ? -11.796 19.030 17.652 1.00 71.75 86 ILE A O 1
ATOM 670 N N . LYS A 1 87 ? -11.693 18.906 19.904 1.00 68.44 87 LYS A N 1
ATOM 671 C CA . LYS A 1 87 ? -12.226 17.533 19.979 1.00 68.44 87 LYS A CA 1
ATOM 672 C C . LYS A 1 87 ? -13.638 17.508 19.394 1.00 68.44 87 LYS A C 1
ATOM 674 O O . LYS A 1 87 ? -14.582 17.940 20.030 1.00 68.44 87 LYS A O 1
ATOM 679 N N . ALA A 1 88 ? -13.792 17.005 18.171 1.00 60.84 88 ALA A N 1
ATOM 680 C CA . ALA A 1 88 ? -15.039 17.160 17.421 1.00 60.84 88 ALA A CA 1
ATOM 681 C C . ALA A 1 88 ? -16.269 16.545 18.122 1.00 60.84 88 ALA A C 1
ATOM 683 O O . ALA A 1 88 ? -17.387 17.019 17.909 1.00 60.84 88 ALA A O 1
ATOM 684 N N . PHE A 1 89 ? -16.054 15.538 18.974 1.00 65.62 89 PHE A N 1
ATOM 685 C CA . PHE A 1 89 ? -17.072 14.917 19.808 1.00 65.62 89 PHE A CA 1
ATOM 686 C C . PHE A 1 89 ? -16.471 14.465 21.150 1.00 65.62 89 PHE A C 1
ATOM 688 O O . PHE A 1 89 ? -15.367 13.923 21.168 1.00 65.62 89 PHE A O 1
ATOM 695 N N . THR A 1 90 ? -17.177 14.677 22.263 1.00 64.75 90 THR A N 1
ATOM 696 C CA . THR A 1 90 ? -16.777 14.202 23.603 1.00 64.75 90 THR A CA 1
ATOM 697 C C . THR A 1 90 ? -17.947 13.488 24.272 1.00 64.75 90 THR A C 1
ATOM 699 O O . THR A 1 90 ? -19.045 14.048 24.361 1.00 64.75 90 THR A O 1
ATOM 702 N N . LEU A 1 91 ? -17.716 12.260 24.745 1.00 64.25 91 LEU A N 1
ATOM 703 C CA . LEU A 1 91 ? -18.719 11.481 25.482 1.00 64.25 91 LEU A CA 1
ATOM 704 C C . LEU A 1 91 ? -18.911 12.030 26.903 1.00 64.25 91 LEU A C 1
ATOM 706 O O . LEU A 1 91 ? -17.991 12.605 27.486 1.00 64.25 91 LEU A O 1
ATOM 710 N N . ALA A 1 92 ? -20.085 11.817 27.507 1.00 58.97 92 ALA A N 1
ATOM 711 C CA . ALA A 1 92 ? -20.359 12.300 28.866 1.00 58.97 92 ALA A CA 1
ATOM 712 C C . ALA A 1 92 ? -19.352 11.787 29.922 1.00 58.97 92 ALA A C 1
ATOM 714 O O . ALA A 1 92 ? -19.004 12.517 30.852 1.00 58.97 92 ALA A O 1
ATOM 715 N N . GLU A 1 93 ? -18.854 10.557 29.768 1.00 58.38 93 GLU A N 1
ATOM 716 C CA . GLU A 1 93 ? -17.841 9.964 30.655 1.00 58.38 93 GLU A CA 1
ATOM 717 C C . GLU A 1 93 ? -16.467 10.642 30.512 1.00 58.38 93 GLU A C 1
ATOM 719 O O . GLU A 1 93 ? -15.799 10.903 31.512 1.00 58.38 93 GLU A O 1
ATOM 724 N N . GLU A 1 94 ? -16.070 10.996 29.287 1.00 60.09 94 GLU A N 1
ATOM 725 C CA . GLU A 1 94 ? -14.828 11.731 29.000 1.00 60.09 94 GLU A CA 1
ATOM 726 C C . GLU A 1 94 ? -14.910 13.167 29.532 1.00 60.09 94 GLU A C 1
ATOM 728 O O . GLU A 1 94 ? -13.966 13.670 30.146 1.00 60.09 94 GLU A O 1
ATOM 733 N N . ALA A 1 95 ? -16.083 13.796 29.398 1.00 60.56 95 ALA A N 1
ATOM 734 C CA . ALA A 1 95 ? -16.346 15.118 29.953 1.00 60.56 95 ALA A CA 1
ATOM 735 C C . ALA A 1 95 ? -16.251 15.143 31.488 1.00 60.56 95 ALA A C 1
ATOM 737 O O . ALA A 1 95 ? -15.727 16.096 32.069 1.00 60.56 95 ALA A O 1
ATOM 738 N N . ALA A 1 96 ? -16.697 14.075 32.158 1.00 58.78 96 ALA A N 1
ATOM 739 C CA . ALA A 1 96 ? -16.522 13.910 33.601 1.00 58.78 96 ALA A CA 1
ATOM 740 C C . ALA A 1 96 ? -15.047 13.701 34.006 1.00 58.78 96 ALA A C 1
ATOM 742 O O . ALA A 1 96 ? -14.671 14.028 35.132 1.00 58.78 96 ALA A O 1
ATOM 743 N N . GLY A 1 97 ? -14.213 13.198 33.089 1.00 56.12 97 GLY A N 1
ATOM 744 C CA . GLY A 1 97 ? -12.765 13.032 33.243 1.00 56.12 97 GLY A CA 1
ATOM 745 C C . GLY A 1 97 ? -11.931 14.298 33.003 1.00 56.12 97 GLY A C 1
ATOM 746 O O . GLY A 1 97 ? -10.713 14.246 33.161 1.00 56.12 97 GLY A O 1
ATOM 747 N N . GLY A 1 98 ? -12.560 15.430 32.660 1.00 56.62 98 GLY A N 1
ATOM 748 C CA . GLY A 1 98 ? -11.901 16.734 32.508 1.00 56.62 98 GLY A CA 1
ATOM 749 C C . GLY A 1 98 ? -11.751 17.242 31.068 1.00 56.62 98 GLY A C 1
ATOM 750 O O . GLY A 1 98 ? -11.265 18.361 30.883 1.00 56.62 98 GLY A O 1
ATOM 751 N N . ASP A 1 99 ? -12.194 16.481 30.062 1.00 58.72 99 ASP A N 1
ATOM 752 C CA . ASP A 1 99 ? -12.237 16.939 28.669 1.00 58.72 99 ASP A CA 1
ATOM 753 C C . ASP A 1 99 ? -13.394 17.929 28.447 1.00 58.72 99 ASP A C 1
ATOM 755 O O . ASP A 1 99 ? -14.558 17.601 28.661 1.00 58.72 99 ASP A O 1
ATOM 759 N N . ASN A 1 100 ? -13.104 19.157 28.004 1.00 68.38 100 ASN A N 1
ATOM 760 C CA . ASN A 1 100 ? -14.136 20.180 27.800 1.00 68.38 100 ASN A CA 1
ATOM 761 C C . ASN A 1 100 ? -13.971 20.914 26.461 1.00 68.38 100 ASN A C 1
ATOM 763 O O . ASN A 1 100 ? -13.273 21.921 26.364 1.00 68.38 100 ASN A O 1
ATOM 767 N N . HIS A 1 101 ? -14.677 20.418 25.443 1.00 72.25 101 HIS A N 1
ATOM 768 C CA . HIS A 1 101 ? -14.705 20.959 24.079 1.00 72.25 101 HIS A CA 1
ATOM 769 C C . HIS A 1 101 ? -15.104 22.436 23.979 1.00 72.25 101 HIS A C 1
ATOM 771 O O . HIS A 1 101 ? -14.515 23.184 23.204 1.00 72.25 101 HIS A O 1
ATOM 777 N N . GLU A 1 102 ? -16.099 22.869 24.756 1.00 71.06 102 GLU A N 1
ATOM 778 C CA . GLU A 1 102 ? -16.555 24.265 24.751 1.00 71.06 102 GLU A CA 1
ATOM 779 C C . GLU A 1 102 ? -15.429 25.195 25.210 1.00 71.06 102 GLU A C 1
ATOM 781 O O . GLU A 1 102 ? -15.152 26.206 24.567 1.00 71.06 102 GLU A O 1
ATOM 786 N N . ARG A 1 103 ? -14.725 24.805 26.279 1.00 74.38 103 ARG A N 1
ATOM 787 C CA . ARG A 1 103 ? -13.563 25.545 26.779 1.00 74.38 103 ARG A CA 1
ATOM 788 C C . ARG A 1 103 ? -12.444 25.597 25.739 1.00 74.38 103 ARG A C 1
ATOM 790 O O . ARG A 1 103 ? -11.851 26.653 25.554 1.00 74.38 103 ARG A O 1
ATOM 797 N N . ASP A 1 104 ? -12.170 24.486 25.059 1.00 75.88 104 ASP A N 1
ATOM 798 C CA . ASP A 1 104 ? -11.119 24.423 24.040 1.00 75.88 104 ASP A CA 1
ATOM 799 C C . ASP A 1 104 ? -11.425 25.336 22.843 1.00 75.88 104 ASP A C 1
ATOM 801 O O . ASP A 1 104 ? -10.540 26.055 22.385 1.00 75.88 104 ASP A O 1
ATOM 805 N N . LEU A 1 105 ? -12.677 25.373 22.366 1.00 79.75 105 LEU A N 1
ATOM 806 C CA . LEU A 1 105 ? -13.077 26.300 21.302 1.00 79.75 105 LEU A CA 1
ATOM 807 C C . LEU A 1 105 ? -12.933 27.759 21.738 1.00 79.75 105 LEU A C 1
ATOM 809 O O . LEU A 1 105 ? -12.439 28.571 20.959 1.00 79.75 105 LEU A O 1
ATOM 813 N N . ILE A 1 106 ? -13.350 28.095 22.961 1.00 80.56 106 ILE A N 1
ATOM 814 C CA . ILE A 1 106 ? -13.239 29.464 23.478 1.00 80.56 106 ILE A CA 1
ATOM 815 C C . ILE A 1 106 ? -11.773 29.901 23.516 1.00 80.56 106 ILE A C 1
ATOM 817 O O . ILE A 1 106 ? -11.472 30.970 23.000 1.00 80.56 106 ILE A O 1
ATOM 821 N N . LYS A 1 107 ? -10.857 29.052 23.998 1.00 80.38 107 LYS A N 1
ATOM 822 C CA . LYS A 1 107 ? -9.415 29.355 24.011 1.00 80.38 107 LYS A CA 1
ATOM 823 C C . LYS A 1 107 ? -8.852 29.615 22.613 1.00 80.38 107 LYS A C 1
ATOM 825 O O . LYS A 1 107 ? -8.098 30.560 22.409 1.00 80.38 107 LYS A O 1
ATOM 830 N N . VAL A 1 108 ? -9.236 28.796 21.630 1.00 82.62 108 VAL A N 1
ATOM 831 C CA . VAL A 1 108 ? -8.816 28.999 20.232 1.00 82.62 108 VAL A CA 1
ATOM 832 C C . VAL A 1 108 ? -9.373 30.312 19.677 1.00 82.62 108 VAL A C 1
ATOM 834 O O . VAL A 1 108 ? -8.659 31.035 18.988 1.00 82.62 108 VAL A O 1
ATOM 837 N N . LEU A 1 109 ? -10.631 30.643 19.980 1.00 83.44 109 LEU A N 1
ATOM 838 C CA . LEU A 1 109 ? -11.244 31.900 19.551 1.00 83.44 109 LEU A CA 1
ATOM 839 C C . LEU A 1 109 ? -10.622 33.117 20.237 1.00 83.44 109 LEU A C 1
ATOM 841 O O . LEU A 1 109 ? -10.473 34.137 19.580 1.00 83.44 109 LEU A O 1
ATOM 845 N N . GLU A 1 110 ? -10.257 33.025 21.515 1.00 84.25 110 GLU A N 1
ATOM 846 C CA . GLU A 1 110 ? -9.540 34.078 22.243 1.00 84.25 110 GLU A CA 1
ATOM 847 C C . GLU A 1 110 ? -8.182 34.355 21.598 1.00 84.25 110 GLU A C 1
ATOM 849 O O . GLU A 1 110 ? -7.890 35.507 21.287 1.00 84.25 110 GLU A O 1
ATOM 854 N N . PHE A 1 111 ? -7.419 33.304 21.290 1.00 83.06 111 PHE A N 1
ATOM 855 C CA . PHE A 1 111 ? -6.150 33.425 20.573 1.00 83.06 111 PHE A CA 1
ATOM 856 C C . PHE A 1 111 ? -6.323 34.062 19.185 1.00 83.06 111 PHE A C 1
ATOM 858 O O . PHE A 1 111 ? -5.632 35.013 18.840 1.00 83.06 111 PHE A O 1
ATOM 865 N N . LEU A 1 112 ? -7.280 33.577 18.385 1.00 81.62 112 LEU A N 1
ATOM 866 C CA . LEU A 1 112 ? -7.544 34.118 17.045 1.00 81.62 112 LEU A CA 1
ATOM 867 C C . LEU A 1 112 ? -8.135 35.536 17.067 1.00 81.62 112 LEU A C 1
ATOM 869 O O . LEU A 1 112 ? -8.063 36.247 16.064 1.00 81.62 112 LEU A O 1
ATOM 873 N N . ALA A 1 113 ? -8.761 35.933 18.177 1.00 81.06 113 ALA A N 1
ATOM 874 C CA . ALA A 1 113 ? -9.341 37.254 18.338 1.00 81.06 113 ALA A CA 1
ATOM 875 C C . ALA A 1 113 ? -8.302 38.321 18.708 1.00 81.06 113 ALA A C 1
ATOM 877 O O . ALA A 1 113 ? -8.601 39.506 18.529 1.00 81.06 113 ALA A O 1
ATOM 878 N N . GLU A 1 114 ? -7.105 37.941 19.178 1.00 76.81 114 GLU A N 1
ATOM 879 C CA . GLU A 1 114 ? -6.034 38.888 19.501 1.00 76.81 114 GLU A CA 1
ATOM 880 C C . GLU A 1 114 ? -5.714 39.789 18.296 1.00 76.81 114 GLU A C 1
ATOM 882 O O . GLU A 1 114 ? -5.366 39.336 17.208 1.00 76.81 114 GLU A O 1
ATOM 887 N N . GLY A 1 115 ? -5.872 41.105 18.477 1.00 69.06 115 GLY A N 1
ATOM 888 C CA . GLY A 1 115 ? -5.656 42.092 17.413 1.00 69.06 115 GLY A CA 1
ATOM 889 C C . GLY A 1 115 ? -6.803 42.233 16.400 1.00 69.06 115 GLY A C 1
ATOM 890 O O . GLY A 1 115 ? -6.668 42.993 15.440 1.00 69.06 115 GLY A O 1
ATOM 891 N N . SER A 1 116 ? -7.939 41.560 16.610 1.00 72.69 116 SER A N 1
ATOM 892 C CA . SER A 1 116 ? -9.148 41.670 15.782 1.00 72.69 116 SER A CA 1
ATOM 893 C C . SER A 1 116 ? -10.278 42.442 16.488 1.00 72.69 116 SER A C 1
ATOM 895 O O . SER A 1 116 ? -10.205 42.740 17.676 1.00 72.69 116 SER A O 1
ATOM 897 N N . ALA A 1 117 ? -11.357 42.757 15.761 1.00 74.19 117 ALA A N 1
ATOM 898 C CA . ALA A 1 117 ? -12.592 43.315 16.335 1.00 74.19 117 ALA A CA 1
ATOM 899 C C . ALA A 1 117 ? -13.572 42.230 16.838 1.00 74.19 117 ALA A C 1
ATOM 901 O O . ALA A 1 117 ? -14.740 42.522 17.113 1.00 74.19 117 ALA A O 1
ATOM 902 N N . LEU A 1 118 ? -13.139 40.966 16.867 1.00 80.88 118 LEU A N 1
ATOM 903 C CA . LEU A 1 118 ? -13.964 39.829 17.246 1.00 80.88 118 LEU A CA 1
ATOM 904 C C . LEU A 1 118 ? -14.020 39.703 18.770 1.00 80.88 118 LEU A C 1
ATOM 906 O O . LEU A 1 118 ? -12.992 39.639 19.428 1.00 80.88 118 LEU A O 1
ATOM 910 N N . GLU A 1 119 ? -15.227 39.601 19.322 1.00 84.69 119 GLU A N 1
ATOM 911 C CA . GLU A 1 119 ? -15.449 39.386 20.755 1.00 84.69 119 GLU A CA 1
ATOM 912 C C . GLU A 1 119 ? -15.879 37.927 21.006 1.00 84.69 119 GLU A C 1
ATOM 914 O O . GLU A 1 119 ? -17.039 37.586 20.716 1.00 84.69 119 GLU A O 1
ATOM 919 N N . PRO A 1 120 ? -15.007 37.053 21.557 1.00 84.69 120 PRO A N 1
ATOM 920 C CA . PRO A 1 120 ? -15.311 35.632 21.772 1.00 84.69 120 PRO A CA 1
ATOM 921 C C . PRO A 1 120 ? -16.583 35.399 22.598 1.00 84.69 120 PRO A C 1
ATOM 923 O O . PRO A 1 120 ? -17.400 34.537 22.276 1.00 84.69 120 PRO A O 1
ATOM 926 N N . THR A 1 121 ? -16.826 36.241 23.607 1.00 85.69 121 THR A N 1
ATOM 927 C CA . THR A 1 121 ? -18.019 36.175 24.473 1.00 85.69 121 THR A CA 1
ATOM 928 C C . THR A 1 121 ? -19.336 36.309 23.701 1.00 85.69 121 THR A C 1
ATOM 930 O O . THR A 1 121 ? -20.346 35.698 24.064 1.00 85.69 121 THR A O 1
ATOM 933 N N . THR A 1 122 ? -19.337 37.070 22.603 1.00 87.94 122 THR A N 1
ATOM 934 C CA . THR A 1 122 ? -20.514 37.235 21.743 1.00 87.94 122 THR A CA 1
ATOM 935 C C . THR A 1 122 ? -20.794 35.961 20.949 1.00 87.94 122 THR A C 1
ATOM 937 O O . THR A 1 122 ? -21.954 35.572 20.816 1.00 87.94 122 THR A O 1
ATOM 940 N N . ILE A 1 123 ? -19.747 35.275 20.479 1.00 87.44 123 ILE A N 1
ATOM 941 C CA . ILE A 1 123 ? -19.870 33.989 19.779 1.00 87.44 123 ILE A CA 1
ATOM 942 C C . ILE A 1 123 ? -20.448 32.935 20.723 1.00 87.44 123 ILE A C 1
ATOM 944 O O . ILE A 1 123 ? -21.397 32.249 20.350 1.00 87.44 123 ILE A O 1
ATOM 948 N N . THR A 1 124 ? -19.958 32.856 21.964 1.00 86.69 124 THR A N 1
ATOM 949 C CA . THR A 1 124 ? -20.489 31.931 22.981 1.00 86.69 124 THR A CA 1
ATOM 950 C C . THR A 1 124 ? -21.981 32.164 23.235 1.00 86.69 124 THR A C 1
ATOM 952 O O . THR A 1 124 ? -22.766 31.216 23.297 1.00 86.69 124 THR A O 1
ATOM 955 N N . LYS A 1 125 ? -22.411 33.431 23.315 1.00 89.44 125 LYS A N 1
ATOM 956 C CA . LYS A 1 125 ? -23.830 33.779 23.467 1.00 89.44 125 LYS A CA 1
ATOM 957 C C . LYS A 1 125 ? -24.667 33.339 22.262 1.00 89.44 125 LYS A C 1
ATOM 959 O O . LYS A 1 125 ? -25.732 32.753 22.448 1.00 89.44 125 LYS A O 1
ATOM 964 N N . ASP A 1 126 ? -24.197 33.604 21.046 1.00 91.75 126 ASP A N 1
ATOM 965 C CA . ASP A 1 126 ? -24.898 33.190 19.829 1.00 91.75 126 ASP A CA 1
ATOM 966 C C . ASP A 1 126 ? -24.928 31.656 19.675 1.00 91.75 126 ASP A C 1
ATOM 968 O O . ASP A 1 126 ? -25.941 31.116 19.237 1.00 91.75 126 ASP A O 1
ATOM 972 N N . LEU A 1 127 ? -23.886 30.926 20.097 1.00 89.25 127 LEU A N 1
ATOM 973 C CA . LEU A 1 127 ? -23.877 29.455 20.131 1.00 89.25 127 LEU A CA 1
ATOM 974 C C . LEU A 1 127 ? -24.933 28.899 21.097 1.00 89.25 127 LEU A C 1
ATOM 976 O O . LEU A 1 127 ? -25.612 27.923 20.765 1.00 89.25 127 LEU A O 1
ATOM 980 N N . ALA A 1 128 ? -25.113 29.531 22.261 1.00 89.25 128 ALA A N 1
ATOM 981 C CA . ALA A 1 128 ? -26.147 29.164 23.227 1.00 89.25 128 ALA A CA 1
ATOM 982 C C . ALA A 1 128 ? -27.571 29.476 22.719 1.00 89.25 128 ALA A C 1
ATOM 984 O O . ALA A 1 128 ? -28.496 28.676 22.912 1.00 89.25 128 ALA A O 1
ATOM 985 N N . GLU A 1 129 ? -27.762 30.608 22.033 1.00 92.00 129 GLU A N 1
ATOM 986 C CA . GLU A 1 129 ? -29.026 30.940 21.357 1.00 92.00 129 GLU A CA 1
ATOM 987 C C . GLU A 1 129 ? -29.324 29.934 20.237 1.00 92.00 129 GLU A C 1
ATOM 989 O O . GLU A 1 129 ? -30.420 29.373 20.191 1.00 92.00 129 GLU A O 1
ATOM 994 N N . PHE A 1 130 ? -28.329 29.627 19.399 1.00 91.12 130 PHE A N 1
ATOM 995 C CA . PHE A 1 130 ? -28.426 28.625 18.339 1.00 91.12 130 PHE A CA 1
ATOM 996 C C . PHE A 1 130 ? -28.867 27.270 18.894 1.00 91.12 130 PHE A C 1
ATOM 998 O O . PHE A 1 130 ? -29.834 26.685 18.401 1.00 91.12 130 PHE A O 1
ATOM 1005 N N . ARG A 1 131 ? -28.229 26.811 19.980 1.00 89.19 131 ARG A N 1
ATOM 1006 C CA . ARG A 1 131 ? -28.604 25.583 20.694 1.00 89.19 131 ARG A CA 1
ATOM 1007 C C . ARG A 1 131 ? -30.066 25.596 21.114 1.00 89.19 131 ARG A C 1
ATOM 1009 O O . ARG A 1 131 ? -30.785 24.622 20.903 1.00 89.19 131 ARG A O 1
ATOM 1016 N N . THR A 1 132 ? -30.499 26.693 21.729 1.00 90.19 132 THR A N 1
ATOM 1017 C CA . THR A 1 132 ? -31.860 26.845 22.248 1.00 90.19 132 THR A CA 1
ATOM 1018 C C . THR A 1 132 ? -32.873 26.779 21.111 1.00 90.19 132 THR A C 1
ATOM 1020 O O . THR A 1 132 ? -33.874 26.071 21.225 1.00 90.19 132 THR A O 1
ATOM 1023 N N . CYS A 1 133 ? -32.603 27.450 19.990 1.00 90.88 133 CYS A N 1
ATOM 1024 C CA . CYS A 1 133 ? -33.453 27.374 18.809 1.00 90.88 133 CYS A CA 1
ATOM 1025 C C . CYS A 1 133 ? -33.494 25.954 18.230 1.00 90.88 133 CYS A C 1
ATOM 1027 O O . CYS A 1 133 ? -34.584 25.419 18.027 1.00 90.88 133 CYS A O 1
ATOM 1029 N N . ALA A 1 134 ? -32.337 25.310 18.047 1.00 87.50 134 ALA A N 1
ATOM 1030 C CA . ALA A 1 134 ? -32.234 23.957 17.504 1.00 87.50 134 ALA A CA 1
ATOM 1031 C C . ALA A 1 134 ? -32.983 22.920 18.365 1.00 87.50 134 ALA A C 1
ATOM 1033 O O . ALA A 1 134 ? -33.813 22.169 17.849 1.00 87.50 134 ALA A O 1
ATOM 1034 N N . ILE A 1 135 ? -32.769 22.932 19.689 1.00 87.94 135 ILE A N 1
ATOM 1035 C CA . ILE A 1 135 ? -33.427 22.025 20.648 1.00 87.94 135 ILE A CA 1
ATOM 1036 C C . ILE A 1 135 ? -34.944 22.210 20.660 1.00 87.94 135 ILE A C 1
ATOM 1038 O O . ILE A 1 135 ? -35.672 21.228 20.819 1.00 87.94 135 ILE A O 1
ATOM 1042 N N . ASN A 1 136 ? -35.429 23.443 20.501 1.00 89.00 136 ASN A N 1
ATOM 1043 C CA . ASN A 1 136 ? -36.858 23.757 20.515 1.00 89.00 136 ASN A CA 1
ATOM 1044 C C . ASN A 1 136 ? -37.514 23.661 19.127 1.00 89.00 136 ASN A C 1
ATOM 1046 O O . ASN A 1 136 ? -38.740 23.625 19.040 1.00 89.00 136 ASN A O 1
ATOM 1050 N N . GLY A 1 137 ? -36.732 23.506 18.055 1.00 84.81 137 GLY A N 1
ATOM 1051 C CA . GLY A 1 137 ? -37.231 23.499 16.678 1.00 84.81 137 GLY A CA 1
ATOM 1052 C C . GLY A 1 137 ? -37.659 24.878 16.182 1.00 84.81 137 GLY A C 1
ATOM 1053 O O . GLY A 1 137 ? -38.497 24.969 15.293 1.00 84.81 137 GLY A O 1
ATOM 1054 N N . LEU A 1 138 ? -37.113 25.942 16.768 1.00 90.19 138 LEU A N 1
ATOM 1055 C CA . LEU A 1 138 ? -37.339 27.315 16.326 1.00 90.19 138 LEU A CA 1
ATOM 1056 C C . LEU A 1 138 ? -36.458 27.634 15.100 1.00 90.19 138 LEU A C 1
ATOM 1058 O O . LEU A 1 138 ? -35.469 26.933 14.864 1.00 90.19 138 LEU A O 1
ATOM 1062 N N . PRO A 1 139 ? -36.780 28.684 14.321 1.00 89.69 139 PRO A N 1
ATOM 1063 C CA . PRO A 1 139 ? -35.940 29.130 13.210 1.00 89.69 139 PRO A CA 1
ATOM 1064 C C . PRO A 1 139 ? -34.518 29.493 13.667 1.00 89.69 139 PRO A C 1
ATOM 1066 O O . PRO A 1 139 ? -34.345 30.245 14.628 1.00 89.69 139 PRO A O 1
ATOM 1069 N N . VAL A 1 140 ? -33.502 28.987 12.960 1.00 91.56 140 VAL A N 1
ATOM 1070 C CA . VAL A 1 140 ? -32.079 29.215 13.284 1.00 91.56 140 VAL A CA 1
ATOM 1071 C C . VAL A 1 140 ? -31.378 30.187 12.331 1.00 91.56 140 VAL A C 1
ATOM 1073 O O . VAL A 1 140 ? -30.283 30.642 12.638 1.00 91.56 140 VAL A O 1
ATOM 1076 N N . ASP A 1 141 ? -31.987 30.568 11.205 1.00 90.69 141 ASP A N 1
ATOM 1077 C CA . ASP A 1 141 ? -31.297 31.276 10.110 1.00 90.69 141 ASP A CA 1
ATOM 1078 C C . ASP A 1 141 ? -30.635 32.593 10.511 1.00 90.69 141 ASP A C 1
ATOM 1080 O O . ASP A 1 141 ? -29.559 32.937 10.023 1.00 90.69 141 ASP A O 1
ATOM 1084 N N . ASN A 1 142 ? -31.279 33.355 11.395 1.00 92.12 142 ASN A N 1
ATOM 1085 C CA . ASN A 1 142 ? -30.743 34.636 11.845 1.00 92.12 142 ASN A CA 1
ATOM 1086 C C . ASN A 1 142 ? -29.513 34.443 12.731 1.00 92.12 142 ASN A C 1
ATOM 1088 O O . ASN A 1 142 ? -28.502 35.107 12.516 1.00 92.12 142 ASN A O 1
ATOM 1092 N N . VAL A 1 143 ? -29.585 33.535 13.707 1.00 93.19 143 VAL A N 1
ATOM 1093 C CA . VAL A 1 143 ? -28.462 33.249 14.609 1.00 93.19 143 VAL A CA 1
ATOM 1094 C C . VAL A 1 143 ? -27.337 32.507 13.885 1.00 93.19 143 VAL A C 1
ATOM 1096 O O . VAL A 1 143 ? -26.172 32.838 14.079 1.00 93.19 143 VAL A O 1
ATOM 1099 N N . ARG A 1 144 ? -27.672 31.604 12.956 1.00 92.12 144 ARG A N 1
ATOM 1100 C CA . ARG A 1 144 ? -26.719 30.926 12.071 1.00 92.12 144 ARG A CA 1
ATOM 1101 C C . ARG A 1 144 ? -25.908 31.919 11.242 1.00 92.12 144 ARG A C 1
ATOM 1103 O O . ARG A 1 144 ? -24.692 31.935 11.367 1.00 92.12 144 ARG A O 1
ATOM 1110 N N . ARG A 1 145 ? -26.558 32.810 10.480 1.00 91.31 145 ARG A N 1
ATOM 1111 C CA . ARG A 1 145 ? -25.852 33.816 9.659 1.00 91.31 145 ARG A CA 1
ATOM 1112 C C . ARG A 1 145 ? -24.952 34.724 10.495 1.00 91.31 145 ARG A C 1
ATOM 1114 O O . ARG A 1 145 ? -23.855 35.078 10.065 1.00 91.31 145 ARG A O 1
ATOM 1121 N N . ARG A 1 146 ? -25.403 35.094 11.699 1.00 92.62 146 ARG A N 1
ATOM 1122 C CA . ARG A 1 146 ? -24.606 35.862 12.667 1.00 92.62 146 ARG A CA 1
ATOM 1123 C C . ARG A 1 146 ? -23.361 35.100 13.134 1.00 92.62 146 ARG A C 1
ATOM 1125 O O . ARG A 1 146 ? -22.302 35.715 13.244 1.00 92.62 146 ARG A O 1
ATOM 1132 N N . LEU A 1 147 ? -23.481 33.801 13.417 1.00 91.06 147 LEU A N 1
ATOM 1133 C CA . LEU A 1 147 ? -22.352 32.937 13.775 1.00 91.06 147 LEU A CA 1
ATOM 1134 C C . LEU A 1 147 ? -21.382 32.777 12.605 1.00 91.06 147 LEU A C 1
ATOM 1136 O O . LEU A 1 147 ? -20.196 33.032 12.774 1.00 91.06 147 LEU A O 1
ATOM 1140 N N . GLU A 1 148 ? -21.883 32.429 11.421 1.00 90.81 148 GLU A N 1
ATOM 1141 C CA . GLU A 1 148 ? -21.076 32.232 10.210 1.00 90.81 148 GLU A CA 1
ATOM 1142 C C . GLU A 1 148 ? -20.280 33.488 9.860 1.00 90.81 148 GLU A C 1
ATOM 1144 O O . GLU A 1 148 ? -19.071 33.409 9.690 1.00 90.81 148 GLU A O 1
ATOM 1149 N N . THR A 1 149 ? -20.920 34.662 9.853 1.00 89.94 149 THR A N 1
ATOM 1150 C CA . THR A 1 149 ? -20.249 35.940 9.548 1.00 89.94 149 THR A CA 1
ATOM 1151 C C . THR A 1 149 ? -19.085 36.223 10.500 1.00 89.94 149 THR A C 1
ATOM 1153 O O . THR A 1 149 ? -18.033 36.685 10.068 1.00 89.94 149 THR A O 1
ATOM 1156 N N . ARG A 1 150 ? -19.268 35.958 11.799 1.00 89.44 150 ARG A N 1
ATOM 1157 C CA . ARG A 1 150 ? -18.241 36.214 12.818 1.00 89.44 150 ARG A CA 1
ATOM 1158 C C . ARG A 1 150 ? -17.133 35.172 12.807 1.00 89.44 150 ARG A C 1
ATOM 1160 O O . ARG A 1 150 ? -15.976 35.519 12.976 1.00 89.44 150 ARG A O 1
ATOM 1167 N N . LEU A 1 151 ? -17.467 33.902 12.611 1.00 88.19 151 LEU A N 1
ATOM 1168 C CA . LEU A 1 151 ? -16.463 32.845 12.527 1.00 88.19 151 LEU A CA 1
ATOM 1169 C C . LEU A 1 151 ? -15.627 32.995 11.246 1.00 88.19 151 LEU A C 1
ATOM 1171 O O . LEU A 1 151 ? -14.407 32.901 11.311 1.00 88.19 151 LEU A O 1
ATOM 1175 N N . LEU A 1 152 ? -16.246 33.341 10.111 1.00 89.56 152 LEU A N 1
ATOM 1176 C CA . LEU A 1 152 ? -15.557 33.540 8.829 1.00 89.56 152 LEU A CA 1
ATOM 1177 C C . LEU A 1 152 ? -14.520 34.672 8.826 1.00 89.56 152 LEU A C 1
ATOM 1179 O O . LEU A 1 152 ? -13.671 34.699 7.938 1.00 89.56 152 LEU A O 1
ATOM 1183 N N . SER A 1 153 ? -14.541 35.593 9.798 1.00 87.88 153 SER A N 1
ATOM 1184 C CA . SER A 1 153 ? -13.497 36.621 9.900 1.00 87.88 153 SER A CA 1
ATOM 1185 C C . SER A 1 153 ? -12.167 36.094 10.442 1.00 87.88 153 SER A C 1
ATOM 1187 O O . SER A 1 153 ? -11.159 36.777 10.294 1.00 87.88 153 SER A O 1
ATOM 1189 N N . VAL A 1 154 ? -12.159 34.920 11.085 1.00 86.19 154 VAL A N 1
ATOM 1190 C CA . VAL A 1 154 ? -10.963 34.338 11.727 1.00 86.19 154 VAL A CA 1
ATOM 1191 C C . VAL A 1 154 ? -10.708 32.877 11.362 1.00 86.19 154 VAL A C 1
ATOM 1193 O O . VAL A 1 154 ? -9.600 32.387 11.554 1.00 86.19 154 VAL A O 1
ATOM 1196 N N . MET A 1 155 ? -11.704 32.165 10.833 1.00 86.81 155 MET A N 1
ATOM 1197 C CA . MET A 1 155 ? -11.561 30.770 10.434 1.00 86.81 155 MET A CA 1
ATOM 1198 C C . MET A 1 155 ? -12.319 30.463 9.147 1.00 86.81 155 MET A C 1
ATOM 1200 O O . MET A 1 155 ? -13.389 30.999 8.881 1.00 86.81 155 MET A O 1
ATOM 1204 N N . SER A 1 156 ? -11.783 29.525 8.378 1.00 88.75 156 SER A N 1
ATOM 1205 C CA . SER A 1 156 ? -12.439 28.946 7.213 1.00 88.75 156 SER A CA 1
ATOM 1206 C C . SER A 1 156 ? -12.356 27.429 7.310 1.00 88.75 156 SER A C 1
ATOM 1208 O O . SER A 1 156 ? -11.383 26.879 7.828 1.00 88.75 156 SER A O 1
ATOM 1210 N N . ARG A 1 157 ? -13.399 26.743 6.851 1.00 84.31 157 ARG A N 1
ATOM 1211 C CA . ARG A 1 157 ? -13.502 25.287 6.862 1.00 84.31 157 ARG A CA 1
ATOM 1212 C C . ARG A 1 157 ? -14.237 24.819 5.619 1.00 84.31 157 ARG A C 1
ATOM 1214 O O . ARG A 1 157 ? -15.411 25.124 5.419 1.00 84.31 157 ARG A O 1
ATOM 1221 N N . ILE A 1 158 ? -13.556 23.988 4.841 1.00 79.44 158 ILE A N 1
ATOM 1222 C CA . ILE A 1 158 ? -14.170 23.195 3.783 1.00 79.44 158 ILE A CA 1
ATOM 1223 C C . ILE A 1 158 ? -14.456 21.815 4.362 1.00 79.44 158 ILE A C 1
ATOM 1225 O O . ILE A 1 158 ? -13.576 21.145 4.902 1.00 79.44 158 ILE A O 1
ATOM 1229 N N . GLU A 1 159 ? -15.713 21.399 4.287 1.00 74.75 159 GLU A N 1
ATOM 1230 C CA . GLU A 1 159 ? -16.100 20.045 4.647 1.00 74.75 159 GLU A CA 1
ATOM 1231 C C . GLU A 1 159 ? -16.172 19.196 3.388 1.00 74.75 159 GLU A C 1
ATOM 1233 O O . GLU A 1 159 ? -16.869 19.547 2.439 1.00 74.75 159 GLU A O 1
ATOM 1238 N N . ARG A 1 160 ? -15.500 18.043 3.413 1.00 71.62 160 ARG A N 1
ATOM 1239 C CA . ARG A 1 160 ? -15.726 17.016 2.398 1.00 71.62 160 ARG A CA 1
ATOM 1240 C C . ARG A 1 160 ? -17.200 16.597 2.444 1.00 71.62 160 ARG A C 1
ATOM 1242 O O . ARG A 1 160 ? -17.742 16.476 3.564 1.00 71.62 160 ARG A O 1
ATOM 1249 N N . PRO A 1 161 ? -17.832 16.347 1.286 1.00 66.12 161 PRO A N 1
ATOM 1250 C CA . PRO A 1 161 ? -19.111 15.663 1.275 1.00 66.12 161 PRO A CA 1
ATOM 1251 C C . PRO A 1 161 ? -18.975 14.352 2.047 1.00 66.12 161 PRO A C 1
ATOM 1253 O O . PRO A 1 161 ? -17.876 13.785 2.172 1.00 66.12 161 PRO A O 1
ATOM 1256 N N . ARG A 1 162 ? -20.059 13.907 2.679 1.00 62.84 162 ARG A N 1
ATOM 1257 C CA . ARG A 1 162 ? -19.966 12.691 3.485 1.00 62.84 162 ARG A CA 1
ATOM 1258 C C . ARG A 1 162 ? -19.687 11.523 2.555 1.00 62.84 162 ARG A C 1
ATOM 1260 O O . ARG A 1 162 ? -20.258 11.429 1.472 1.00 62.84 162 ARG A O 1
ATOM 1267 N N . VAL A 1 163 ? -18.812 10.619 2.988 1.00 58.03 163 VAL A N 1
ATOM 1268 C CA . VAL A 1 163 ? -18.496 9.409 2.223 1.00 58.03 163 VAL A CA 1
ATOM 1269 C C . VAL A 1 163 ? -19.815 8.666 1.977 1.00 58.03 163 VAL A C 1
ATOM 1271 O O . VAL A 1 163 ? -20.463 8.236 2.929 1.00 58.03 163 VAL A O 1
ATOM 1274 N N . GLY A 1 164 ? -20.240 8.602 0.711 1.00 60.16 164 GLY A N 1
ATOM 1275 C CA . GLY A 1 164 ? -21.524 8.033 0.284 1.00 60.16 164 GLY A CA 1
ATOM 1276 C C . GLY A 1 164 ? -22.510 9.026 -0.339 1.00 60.16 164 GLY A C 1
ATOM 1277 O O . GLY A 1 164 ? -23.252 8.612 -1.223 1.00 60.16 164 GLY A O 1
ATOM 1278 N N . GLU A 1 165 ? -22.479 10.314 0.024 1.00 63.06 165 GLU A N 1
ATOM 1279 C CA . GLU A 1 165 ? -23.316 11.354 -0.612 1.00 63.06 165 GLU A CA 1
ATOM 1280 C C . GLU A 1 165 ? -22.927 11.558 -2.086 1.00 63.06 165 GLU A C 1
ATOM 1282 O O . GLU A 1 165 ? -23.802 11.667 -2.940 1.00 63.06 165 GLU A O 1
ATOM 1287 N N . ASP A 1 166 ? -21.632 11.464 -2.405 1.00 63.25 166 ASP A N 1
ATOM 1288 C CA . ASP A 1 166 ? -21.116 11.562 -3.782 1.00 63.25 166 ASP A CA 1
ATOM 1289 C C . ASP A 1 166 ? -21.075 10.208 -4.516 1.00 63.25 166 ASP A C 1
ATOM 1291 O O . ASP A 1 166 ? -20.399 10.053 -5.532 1.00 63.25 166 ASP A O 1
ATOM 1295 N N . GLY A 1 167 ? -21.698 9.164 -3.956 1.00 72.00 167 GLY A N 1
ATOM 1296 C CA . GLY A 1 167 ? -21.696 7.815 -4.535 1.00 72.00 167 GLY A CA 1
ATOM 1297 C C . GLY A 1 167 ? -20.367 7.047 -4.435 1.00 72.00 167 GLY A C 1
ATOM 1298 O O . GLY A 1 167 ? -20.291 5.918 -4.918 1.00 72.00 167 GLY A O 1
ATOM 1299 N N . MET A 1 168 ? -19.350 7.610 -3.770 1.00 83.62 168 MET A N 1
ATOM 1300 C CA . MET A 1 168 ? -17.993 7.046 -3.624 1.00 83.62 168 MET A CA 1
ATOM 1301 C C . MET A 1 168 ? -17.812 6.069 -2.444 1.00 83.62 168 MET A C 1
ATOM 1303 O O . MET A 1 168 ? -16.684 5.675 -2.148 1.00 83.62 168 MET A O 1
ATOM 1307 N N . LEU A 1 169 ? -18.892 5.670 -1.764 1.00 86.38 169 LEU A N 1
ATOM 1308 C CA . LEU A 1 169 ? -18.881 4.649 -0.707 1.00 86.38 169 LEU A CA 1
ATOM 1309 C C . LEU A 1 169 ? -19.603 3.393 -1.184 1.00 86.38 169 LEU A C 1
ATOM 1311 O O . LEU A 1 169 ? -20.718 3.485 -1.699 1.00 86.38 169 LEU A O 1
ATOM 1315 N N . ASP A 1 170 ? -18.992 2.241 -0.949 1.00 86.44 170 ASP A N 1
ATOM 1316 C CA . ASP A 1 170 ? -19.672 0.954 -0.927 1.00 86.44 170 ASP A CA 1
ATOM 1317 C C . ASP A 1 170 ? -19.642 0.412 0.504 1.00 86.44 170 ASP A C 1
ATOM 1319 O O . ASP A 1 170 ? -18.575 0.264 1.109 1.00 86.44 170 ASP A O 1
ATOM 1323 N N . GLU A 1 171 ? -20.821 0.193 1.080 1.00 83.62 171 GLU A N 1
ATOM 1324 C CA . GLU A 1 171 ? -20.959 -0.270 2.457 1.00 83.62 171 GLU A CA 1
ATOM 1325 C C . GLU A 1 171 ? -21.431 -1.718 2.468 1.00 83.62 171 GLU A C 1
ATOM 1327 O O . GLU A 1 171 ? -22.538 -2.035 2.034 1.00 83.62 171 GLU A O 1
ATOM 1332 N N . GLU A 1 172 ? -20.594 -2.586 3.025 1.00 80.50 172 GLU A N 1
ATOM 1333 C CA . GLU A 1 172 ? -20.901 -3.994 3.200 1.00 80.50 172 GLU A CA 1
ATOM 1334 C C . GLU A 1 172 ? -21.117 -4.284 4.686 1.00 80.50 172 GLU A C 1
ATOM 1336 O O . GLU A 1 172 ? -20.177 -4.520 5.460 1.00 80.50 172 GLU A O 1
ATOM 1341 N N . ASP A 1 173 ? -22.390 -4.290 5.081 1.00 75.94 173 ASP A N 1
ATOM 1342 C CA . ASP A 1 173 ? -22.818 -4.968 6.295 1.00 75.94 173 ASP A CA 1
ATOM 1343 C C . ASP A 1 173 ? -22.641 -6.468 6.064 1.00 75.94 173 ASP A C 1
ATOM 1345 O O . ASP A 1 173 ? -23.457 -7.110 5.399 1.00 75.94 173 ASP A O 1
ATOM 1349 N N . HIS A 1 174 ? -21.567 -7.033 6.618 1.00 78.81 174 HIS A N 1
ATOM 1350 C CA . HIS A 1 174 ? -21.268 -8.457 6.512 1.00 78.81 174 HIS A CA 1
ATOM 1351 C C . HIS A 1 174 ? -21.485 -9.133 7.874 1.00 78.81 174 HIS A C 1
ATOM 1353 O O . HIS A 1 174 ? -20.515 -9.367 8.610 1.00 78.81 174 HIS A O 1
ATOM 1359 N N . PRO A 1 175 ? -22.748 -9.424 8.271 1.00 76.19 175 PRO A N 1
ATOM 1360 C CA . PRO A 1 175 ? -23.019 -10.217 9.454 1.00 76.19 175 PRO A CA 1
ATOM 1361 C C . PRO A 1 175 ? -22.196 -11.487 9.403 1.00 76.19 175 PRO A C 1
ATOM 1363 O O . PRO A 1 175 ? -22.241 -12.243 8.431 1.00 76.19 175 PRO A O 1
ATOM 1366 N N . ILE A 1 176 ? -21.450 -11.723 10.473 1.00 79.44 176 ILE A N 1
ATOM 1367 C CA . ILE A 1 176 ? -20.753 -12.984 10.626 1.00 79.44 176 ILE A CA 1
ATOM 1368 C C . ILE A 1 176 ? -21.802 -14.105 10.543 1.00 79.44 176 ILE A C 1
ATOM 1370 O O . ILE A 1 176 ? -22.833 -14.035 11.217 1.00 79.44 176 ILE A O 1
ATOM 1374 N N . GLY A 1 177 ? -21.554 -15.098 9.678 1.00 68.56 177 GLY A N 1
ATOM 1375 C CA . GLY A 1 177 ? -22.436 -16.253 9.467 1.00 68.56 177 GLY A CA 1
ATOM 1376 C C . GLY A 1 177 ? -22.697 -17.053 10.754 1.00 68.56 177 GLY A C 1
ATOM 1377 O O . GLY A 1 177 ? -22.239 -16.661 11.832 1.00 68.56 177 GLY A O 1
ATOM 1378 N N . PRO A 1 178 ? -23.426 -18.187 10.698 1.00 73.62 178 PRO A N 1
ATOM 1379 C CA . PRO A 1 178 ? -23.660 -18.976 11.902 1.00 73.62 178 PRO A CA 1
ATOM 1380 C C . PRO A 1 178 ? -22.313 -19.342 12.532 1.00 73.62 178 PRO A C 1
ATOM 1382 O O . PRO A 1 178 ? -21.474 -19.986 11.904 1.00 73.62 178 PRO A O 1
ATOM 1385 N N . VAL A 1 179 ? -22.095 -18.877 13.763 1.00 80.25 179 VAL A N 1
ATOM 1386 C CA . VAL A 1 179 ? -20.855 -19.132 14.496 1.00 80.25 179 VAL A CA 1
ATOM 1387 C C . VAL A 1 179 ? -20.747 -20.645 14.707 1.00 80.25 179 VAL A C 1
ATOM 1389 O O . VAL A 1 179 ? -21.660 -21.222 15.307 1.00 80.25 179 VAL A O 1
ATOM 1392 N N . PRO A 1 180 ? -19.675 -21.306 14.228 1.00 84.12 180 PRO A N 1
ATOM 1393 C CA . PRO A 1 180 ? -19.521 -22.746 14.385 1.00 84.12 180 PRO A CA 1
ATOM 1394 C C . PRO A 1 180 ? -19.596 -23.175 15.853 1.00 84.12 180 PRO A C 1
ATOM 1396 O O . PRO A 1 180 ? -19.100 -22.481 16.742 1.00 84.12 180 PRO A O 1
ATOM 1399 N N . ALA A 1 181 ? -20.151 -24.362 16.117 1.00 86.69 181 ALA A N 1
ATOM 1400 C CA . ALA A 1 181 ? -20.227 -24.906 17.477 1.00 86.69 181 ALA A CA 1
ATOM 1401 C C . ALA A 1 181 ? -18.841 -25.009 18.142 1.00 86.69 181 ALA A C 1
ATOM 1403 O O . ALA A 1 181 ? -18.713 -24.764 19.340 1.00 86.69 181 ALA A O 1
ATOM 1404 N N . ALA A 1 182 ? -17.801 -25.303 17.354 1.00 84.50 182 ALA A N 1
ATOM 1405 C CA . ALA A 1 182 ? -16.417 -25.322 17.815 1.00 84.50 182 ALA A CA 1
ATOM 1406 C C . ALA A 1 182 ? -15.960 -23.952 18.349 1.00 84.50 182 ALA A C 1
ATOM 1408 O O . ALA A 1 182 ? -15.347 -23.895 19.411 1.00 84.50 182 ALA A O 1
ATOM 1409 N N . ASP A 1 183 ? -16.310 -22.851 17.677 1.00 86.50 183 ASP A N 1
ATOM 1410 C CA . ASP A 1 183 ? -15.947 -21.493 18.100 1.00 86.50 183 ASP A CA 1
ATOM 1411 C C . ASP A 1 183 ? -16.645 -21.121 19.428 1.00 86.50 183 ASP A C 1
ATOM 1413 O O . ASP A 1 183 ? -16.024 -20.523 20.312 1.00 86.50 183 ASP A O 1
ATOM 1417 N N . LEU A 1 184 ? -17.913 -21.524 19.611 1.00 87.25 184 LEU A N 1
ATOM 1418 C CA . LEU A 1 184 ? -18.650 -21.343 20.874 1.00 87.25 184 LEU A CA 1
ATOM 1419 C C . LEU A 1 184 ? -18.077 -22.199 22.012 1.00 87.25 184 LEU A C 1
ATOM 1421 O O . LEU A 1 184 ? -17.973 -21.728 23.146 1.00 87.25 184 LEU A O 1
ATOM 1425 N N . ALA A 1 185 ? -17.669 -23.435 21.716 1.00 87.75 185 ALA A N 1
ATOM 1426 C CA . ALA A 1 185 ? -16.937 -24.269 22.665 1.00 87.75 185 ALA A CA 1
ATOM 1427 C C . ALA A 1 185 ? -15.596 -23.619 23.046 1.00 87.75 185 ALA A C 1
ATOM 1429 O O . ALA A 1 185 ? -15.226 -23.624 24.219 1.00 87.75 185 ALA A O 1
ATOM 1430 N N . GLY A 1 186 ? -14.922 -22.968 22.091 1.00 87.12 186 GLY A N 1
ATOM 1431 C CA . GLY A 1 186 ? -13.726 -22.164 22.336 1.00 87.12 186 GLY A CA 1
ATOM 1432 C C . GLY A 1 186 ? -13.961 -21.016 23.322 1.00 87.12 186 GLY A C 1
ATOM 1433 O O . GLY A 1 186 ? -13.143 -20.811 24.220 1.00 87.12 186 GLY A O 1
ATOM 1434 N N . TRP A 1 187 ? -15.093 -20.307 23.222 1.00 89.94 187 TRP A N 1
ATOM 1435 C CA . TRP A 1 187 ? -15.488 -19.300 24.218 1.00 89.94 187 TRP A CA 1
ATOM 1436 C C . TRP A 1 187 ? -15.706 -19.916 25.605 1.00 89.94 187 TRP A C 1
ATOM 1438 O O . TRP A 1 187 ? -15.171 -19.409 26.592 1.00 89.94 187 TRP A O 1
ATOM 1448 N N . ALA A 1 188 ? -16.450 -21.024 25.687 1.00 91.69 188 ALA A N 1
ATOM 1449 C CA . ALA A 1 188 ? -16.697 -21.713 26.953 1.00 91.69 188 ALA A CA 1
ATOM 1450 C C . ALA A 1 188 ? -15.386 -22.172 27.619 1.00 91.69 188 ALA A C 1
ATOM 1452 O O . ALA A 1 188 ? -15.201 -21.967 28.820 1.00 91.69 188 ALA A O 1
ATOM 1453 N N . GLY A 1 189 ? -14.453 -22.715 26.831 1.00 92.19 189 GLY A N 1
ATOM 1454 C CA . GLY A 1 189 ? -13.115 -23.091 27.284 1.00 92.19 189 GLY A CA 1
ATOM 1455 C C . GLY A 1 189 ? -12.304 -21.897 27.787 1.00 92.19 189 GLY A C 1
ATOM 1456 O O . GLY A 1 189 ? -11.745 -21.951 28.880 1.00 92.19 189 GLY A O 1
ATOM 1457 N N . LEU A 1 190 ? -12.282 -20.786 27.041 1.00 92.25 190 LEU A N 1
ATOM 1458 C CA . LEU A 1 190 ? -11.579 -19.565 27.451 1.00 92.25 190 LEU A CA 1
ATOM 1459 C C . LEU A 1 190 ? -12.143 -18.987 28.760 1.00 92.25 190 LEU A C 1
ATOM 1461 O O . LEU A 1 190 ? -11.380 -18.559 29.626 1.00 92.25 190 LEU A O 1
ATOM 1465 N N . HIS A 1 191 ? -13.468 -19.001 28.923 1.00 92.81 191 HIS A N 1
ATOM 1466 C CA . HIS A 1 191 ? -14.129 -18.566 30.151 1.00 92.81 191 HIS A CA 1
ATOM 1467 C C . HIS A 1 191 ? -13.791 -19.476 31.341 1.00 92.81 191 HIS A C 1
ATOM 1469 O O . HIS A 1 191 ? -13.477 -18.986 32.426 1.00 92.81 191 HIS A O 1
ATOM 1475 N N . ALA A 1 192 ? -13.789 -20.798 31.137 1.00 91.75 192 ALA A N 1
ATOM 1476 C CA . ALA A 1 192 ? -13.377 -21.760 32.158 1.00 91.75 192 ALA A CA 1
ATOM 1477 C C . ALA A 1 192 ? -11.903 -21.582 32.563 1.00 91.75 192 ALA A C 1
ATOM 1479 O O . ALA A 1 192 ? -11.585 -21.609 33.752 1.00 91.75 192 ALA A O 1
ATOM 1480 N N . LEU A 1 193 ? -11.012 -21.331 31.597 1.00 92.25 193 LEU A N 1
ATOM 1481 C CA . LEU A 1 193 ? -9.605 -21.025 31.858 1.00 92.25 193 LEU A CA 1
ATOM 1482 C C . LEU A 1 193 ? -9.455 -19.766 32.710 1.00 92.25 193 LEU A C 1
ATOM 1484 O O . LEU A 1 193 ? -8.733 -19.787 33.703 1.00 92.25 193 LEU A O 1
ATOM 1488 N N . ALA A 1 194 ? -10.143 -18.686 32.337 1.00 92.25 194 ALA A N 1
ATOM 1489 C CA . ALA A 1 194 ? -10.093 -17.426 33.067 1.00 92.25 194 ALA A CA 1
ATOM 1490 C C . ALA A 1 194 ? -10.553 -17.594 34.523 1.00 92.25 194 ALA A C 1
ATOM 1492 O O . ALA A 1 194 ? -9.881 -17.109 35.431 1.00 92.25 194 ALA A O 1
ATOM 1493 N N . ALA A 1 195 ? -11.621 -18.365 34.757 1.00 90.88 195 ALA A N 1
ATOM 1494 C CA . ALA A 1 195 ? -12.071 -18.711 36.103 1.00 90.88 195 ALA A CA 1
ATOM 1495 C C . ALA A 1 195 ? -11.019 -19.521 36.885 1.00 90.88 195 ALA A C 1
ATOM 1497 O O . ALA A 1 195 ? -10.771 -19.237 38.055 1.00 90.88 195 ALA A O 1
ATOM 1498 N N . ALA A 1 196 ? -10.352 -20.487 36.243 1.00 89.06 196 ALA A N 1
ATOM 1499 C CA . ALA A 1 196 ? -9.323 -21.313 36.881 1.00 89.06 196 ALA A CA 1
ATOM 1500 C C . ALA A 1 196 ? -8.071 -20.519 37.302 1.00 89.06 196 ALA A C 1
ATOM 1502 O O . ALA A 1 196 ? -7.394 -20.901 38.259 1.00 89.06 196 ALA A O 1
ATOM 1503 N N . VAL A 1 197 ? -7.760 -19.416 36.611 1.00 89.56 197 VAL A N 1
ATOM 1504 C CA . VAL A 1 197 ? -6.599 -18.558 36.916 1.00 89.56 197 VAL A CA 1
ATOM 1505 C C . VAL A 1 197 ? -6.959 -17.251 37.631 1.00 89.56 197 VAL A C 1
ATOM 1507 O O . VAL A 1 197 ? -6.068 -16.436 37.876 1.00 89.56 197 VAL A O 1
ATOM 1510 N N . ASP A 1 198 ? -8.229 -17.075 38.009 1.00 88.12 198 ASP A N 1
ATOM 1511 C CA . ASP A 1 198 ? -8.779 -15.876 38.660 1.00 88.12 198 ASP A CA 1
ATOM 1512 C C . ASP A 1 198 ? -8.570 -14.584 37.840 1.00 88.12 198 ASP A C 1
ATOM 1514 O O . ASP A 1 198 ? -8.122 -13.543 38.332 1.00 88.12 198 ASP A O 1
ATOM 1518 N N . ALA A 1 199 ? -8.858 -14.671 36.539 1.00 90.06 199 ALA A N 1
ATOM 1519 C CA . ALA A 1 199 ? -8.710 -13.587 35.577 1.00 90.06 199 ALA A CA 1
ATOM 1520 C C . ALA A 1 199 ? -10.054 -13.085 35.035 1.00 90.06 199 ALA A C 1
ATOM 1522 O O . ALA A 1 199 ? -10.945 -13.886 34.751 1.00 90.06 199 ALA A O 1
ATOM 1523 N N . PRO A 1 200 ? -10.198 -11.770 34.787 1.00 88.19 200 PRO A N 1
ATOM 1524 C CA . PRO A 1 200 ? -11.346 -11.253 34.061 1.00 88.19 200 PRO A CA 1
ATOM 1525 C C . PRO A 1 200 ? -11.241 -11.602 32.571 1.00 88.19 200 PRO A C 1
ATOM 1527 O O . PRO A 1 200 ? -10.199 -11.395 31.941 1.00 88.19 200 PRO A O 1
ATOM 1530 N N . VAL A 1 201 ? -12.346 -12.062 31.988 1.00 89.88 201 VAL A N 1
ATOM 1531 C CA . VAL A 1 201 ? -12.501 -12.228 30.540 1.00 89.88 201 VAL A CA 1
ATOM 1532 C C . VAL A 1 201 ? -13.897 -11.786 30.120 1.00 89.88 201 VAL A C 1
ATOM 1534 O O . VAL A 1 201 ? -14.878 -12.039 30.817 1.00 89.88 201 VAL A O 1
ATOM 1537 N N . THR A 1 202 ? -13.992 -11.108 28.981 1.00 89.12 202 THR A N 1
ATOM 1538 C CA . THR A 1 202 ? -15.267 -10.688 28.392 1.00 89.12 202 THR A CA 1
ATOM 1539 C C . THR A 1 202 ? -15.460 -11.354 27.037 1.00 89.12 202 THR A C 1
ATOM 1541 O O . THR A 1 202 ? -14.500 -11.808 26.411 1.00 89.12 202 THR A O 1
ATOM 1544 N N . LEU A 1 203 ? -16.703 -11.383 26.551 1.00 88.62 203 LEU A N 1
ATOM 1545 C CA . LEU A 1 203 ? -17.000 -11.897 25.213 1.00 88.62 203 LEU A CA 1
ATOM 1546 C C . LEU A 1 203 ? -16.227 -11.129 24.126 1.00 88.62 203 LEU A C 1
ATOM 1548 O O . LEU A 1 203 ? -15.822 -11.713 23.123 1.00 88.62 203 LEU A O 1
ATOM 1552 N N . ASP A 1 204 ? -15.976 -9.835 24.337 1.00 88.25 204 ASP A N 1
ATOM 1553 C CA . ASP A 1 204 ? -15.231 -9.014 23.385 1.00 88.25 204 ASP A CA 1
ATOM 1554 C C . ASP A 1 204 ? -13.762 -9.446 23.255 1.00 88.25 204 ASP A C 1
ATOM 1556 O O . ASP A 1 204 ? -13.195 -9.290 22.177 1.00 88.25 204 ASP A O 1
ATOM 1560 N N . TYR A 1 205 ? -13.163 -10.071 24.281 1.00 88.81 205 TYR A N 1
ATOM 1561 C CA . TYR A 1 205 ? -11.815 -10.647 24.166 1.00 88.81 205 TYR A CA 1
ATOM 1562 C C . TYR A 1 205 ? -11.814 -11.816 23.179 1.00 88.81 205 TYR A C 1
ATOM 1564 O O . TYR A 1 205 ? -10.990 -11.849 22.268 1.00 88.81 205 TYR A O 1
ATOM 1572 N N . TRP A 1 206 ? -12.783 -12.726 23.284 1.00 89.81 206 TRP A N 1
ATOM 1573 C CA . TRP A 1 206 ? -12.925 -13.843 22.344 1.00 89.81 206 TRP A CA 1
ATOM 1574 C C . TRP A 1 206 ? -13.236 -13.376 20.916 1.00 89.81 206 TRP A C 1
ATOM 1576 O O . TRP A 1 206 ? -12.660 -13.891 19.963 1.00 89.81 206 TRP A O 1
ATOM 1586 N N . LYS A 1 207 ? -14.069 -12.339 20.754 1.00 89.81 207 LYS A N 1
ATOM 1587 C CA . LYS A 1 207 ? -14.326 -11.725 19.439 1.00 89.81 207 LYS A CA 1
ATOM 1588 C C . LYS A 1 207 ? -13.121 -10.958 18.872 1.00 89.81 207 LYS A C 1
ATOM 1590 O O . LYS A 1 207 ? -13.122 -10.630 17.682 1.00 89.81 207 LYS A O 1
ATOM 1595 N N . SER A 1 208 ? -12.155 -10.575 19.713 1.00 89.81 208 SER A N 1
ATOM 1596 C CA . SER A 1 208 ? -11.049 -9.698 19.314 1.00 89.81 208 SER A CA 1
ATOM 1597 C C . SER A 1 208 ? -9.988 -10.425 18.501 1.00 89.81 208 SER A C 1
ATOM 1599 O O . SER A 1 208 ? -9.599 -9.926 17.453 1.00 89.81 208 SER A O 1
ATOM 1601 N N . ALA A 1 209 ? -9.565 -11.613 18.925 1.00 92.00 209 ALA A N 1
ATOM 1602 C CA . ALA A 1 209 ? -8.519 -12.360 18.246 1.00 92.00 209 ALA A CA 1
ATOM 1603 C C . ALA A 1 209 ? -8.850 -13.858 18.230 1.00 92.00 209 ALA A C 1
ATOM 1605 O O . ALA A 1 209 ? -9.240 -14.404 19.268 1.00 92.00 209 ALA A O 1
ATOM 1606 N N . PRO A 1 210 ? -8.670 -14.541 17.084 1.00 91.00 210 PRO A N 1
ATOM 1607 C CA . PRO A 1 210 ? -8.696 -15.999 17.056 1.00 91.00 210 PRO A CA 1
ATOM 1608 C C . PRO A 1 210 ? -7.585 -16.543 17.957 1.00 91.00 210 PRO A C 1
ATOM 1610 O O . PRO A 1 210 ? -6.541 -15.909 18.116 1.00 91.00 210 PRO A O 1
ATOM 1613 N N . TYR A 1 211 ? -7.819 -17.709 18.565 1.00 93.06 211 TYR A N 1
ATOM 1614 C CA . TYR A 1 211 ? -6.864 -18.333 19.485 1.00 93.06 211 TYR A CA 1
ATOM 1615 C C . TYR A 1 211 ? -6.343 -17.360 20.555 1.00 93.06 211 TYR A C 1
ATOM 1617 O O . TYR A 1 211 ? -5.140 -17.260 20.793 1.00 93.06 211 TYR A O 1
ATOM 1625 N N . PHE A 1 212 ? -7.242 -16.614 21.211 1.00 92.75 212 PHE A N 1
ATOM 1626 C CA . PHE A 1 212 ? -6.877 -15.568 22.180 1.00 92.75 212 PHE A CA 1
ATOM 1627 C C . PHE A 1 212 ? -5.877 -16.047 23.251 1.00 92.75 212 PHE A C 1
ATOM 1629 O O . PHE A 1 212 ? -5.011 -15.284 23.671 1.00 92.75 212 PHE A O 1
ATOM 1636 N N . ALA A 1 213 ? -5.931 -17.329 23.638 1.00 91.69 213 ALA A N 1
ATOM 1637 C CA . ALA A 1 213 ? -4.995 -17.954 24.575 1.00 91.69 213 ALA A CA 1
ATOM 1638 C C . ALA A 1 213 ? -3.528 -18.003 24.092 1.00 91.69 213 ALA A C 1
ATOM 1640 O O . ALA A 1 213 ? -2.614 -18.082 24.910 1.00 91.69 213 ALA A O 1
ATOM 1641 N N . ASN A 1 214 ? -3.285 -17.914 22.784 1.00 94.00 214 ASN A N 1
ATOM 1642 C CA . ASN A 1 214 ? -1.954 -17.798 22.192 1.00 94.00 214 ASN A CA 1
ATOM 1643 C C . ASN A 1 214 ? -1.501 -16.328 22.048 1.00 94.00 214 ASN A C 1
ATOM 1645 O O . ASN A 1 214 ? -0.302 -16.053 22.069 1.00 94.00 214 ASN A O 1
ATOM 1649 N N . PHE A 1 215 ? -2.429 -15.369 21.943 1.00 92.81 215 PHE A N 1
ATOM 1650 C CA . PHE A 1 215 ? -2.142 -13.947 21.666 1.00 92.81 215 PHE A CA 1
ATOM 1651 C C . PHE A 1 215 ? -2.417 -13.002 22.852 1.00 92.81 215 PHE A C 1
ATOM 1653 O O . PHE A 1 215 ? -2.578 -11.796 22.681 1.00 92.81 215 PHE A O 1
ATOM 1660 N N . LEU A 1 216 ? -2.430 -13.537 24.073 1.00 88.19 216 LEU A N 1
ATOM 1661 C CA . LEU A 1 216 ? -2.768 -12.832 25.321 1.00 88.19 216 LEU A CA 1
ATOM 1662 C C . LEU A 1 216 ? -1.626 -12.003 25.945 1.00 88.19 216 LEU A C 1
ATOM 1664 O O . LEU A 1 216 ? -1.726 -11.563 27.094 1.00 88.19 216 LEU A O 1
ATOM 1668 N N . ASP A 1 217 ? -0.538 -11.755 25.213 1.00 84.00 217 ASP A N 1
ATOM 1669 C CA . ASP A 1 217 ? 0.538 -10.886 25.694 1.00 84.00 217 ASP A CA 1
ATOM 1670 C C . ASP A 1 217 ? 0.027 -9.449 25.918 1.00 84.00 217 ASP A C 1
ATOM 1672 O O . ASP A 1 217 ? -0.555 -8.827 25.035 1.00 84.00 217 ASP A O 1
ATOM 1676 N N . GLY A 1 218 ? 0.263 -8.912 27.121 1.00 83.06 218 GLY A N 1
ATOM 1677 C CA . GLY A 1 218 ? -0.217 -7.583 27.525 1.00 83.06 218 GLY A CA 1
ATOM 1678 C C . GLY A 1 218 ? -1.589 -7.579 28.205 1.00 83.06 218 GLY A C 1
ATOM 1679 O O . GLY A 1 218 ? -2.015 -6.526 28.671 1.00 83.06 218 GLY A O 1
ATOM 1680 N N . TYR A 1 219 ? -2.246 -8.735 28.324 1.00 88.56 219 TYR A N 1
ATOM 1681 C CA . TYR A 1 219 ? -3.521 -8.880 29.022 1.00 88.56 219 TYR A CA 1
ATOM 1682 C C . TYR A 1 219 ? -3.331 -9.538 30.391 1.00 88.56 219 TYR A C 1
ATOM 1684 O O . TYR A 1 219 ? -2.543 -10.472 30.540 1.00 88.56 219 TYR A 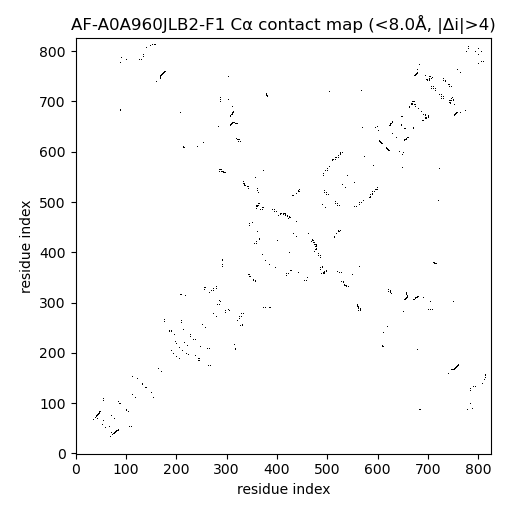O 1
ATOM 1692 N N . LYS A 1 220 ? -4.139 -9.119 31.377 1.00 89.12 220 LYS A N 1
ATOM 1693 C CA . LYS A 1 220 ? -4.116 -9.663 32.748 1.00 89.12 220 LYS A CA 1
ATOM 1694 C C . LYS A 1 220 ? -4.272 -11.192 32.783 1.00 89.12 220 LYS A C 1
ATOM 1696 O O . LYS A 1 220 ? -3.570 -11.858 33.539 1.00 89.12 220 LYS A O 1
ATOM 1701 N N . LEU A 1 221 ? -5.123 -11.743 31.910 1.00 89.56 221 LEU A N 1
ATOM 1702 C CA . LEU A 1 221 ? -5.290 -13.190 31.735 1.00 89.56 221 LEU A CA 1
ATOM 1703 C C . LEU A 1 221 ? -3.964 -13.891 31.397 1.00 89.56 221 LEU A C 1
ATOM 1705 O O . LEU A 1 221 ? -3.668 -14.938 31.961 1.00 89.56 221 LEU A O 1
ATOM 1709 N N . GLY A 1 222 ? -3.152 -13.311 30.510 1.00 88.75 222 GLY A N 1
ATOM 1710 C CA . GLY A 1 222 ? -1.863 -13.880 30.120 1.00 88.75 222 GLY A CA 1
ATOM 1711 C C . GLY A 1 222 ? -0.828 -13.853 31.242 1.00 88.75 222 GLY A C 1
ATOM 1712 O O . GLY A 1 222 ? -0.050 -14.796 31.395 1.00 88.75 222 GLY A O 1
ATOM 1713 N N . ASP A 1 223 ? -0.824 -12.801 32.058 1.00 88.69 223 ASP A N 1
ATOM 1714 C CA . ASP A 1 223 ? 0.077 -12.693 33.209 1.00 88.69 223 ASP A CA 1
ATOM 1715 C C . ASP A 1 223 ? -0.290 -13.711 34.300 1.00 88.69 223 ASP A C 1
ATOM 1717 O O . ASP A 1 223 ? 0.578 -14.434 34.793 1.00 88.69 223 ASP A O 1
ATOM 1721 N N . GLN A 1 224 ? -1.583 -13.845 34.610 1.00 90.00 224 GLN A N 1
ATOM 1722 C CA . GLN A 1 224 ? -2.076 -14.812 35.594 1.00 90.00 224 GLN A CA 1
ATOM 1723 C C . GLN A 1 224 ? -1.910 -16.260 35.126 1.00 90.00 224 GLN A C 1
ATOM 1725 O O . GLN A 1 224 ? -1.495 -17.106 35.916 1.00 90.00 224 GLN A O 1
ATOM 1730 N N . LEU A 1 225 ? -2.157 -16.548 33.844 1.00 89.75 225 LEU A N 1
ATOM 1731 C CA . LEU A 1 225 ? -1.936 -17.877 33.276 1.00 89.75 225 LEU A CA 1
ATOM 1732 C C . LEU A 1 225 ? -0.468 -18.302 33.399 1.00 89.75 225 LEU A C 1
ATOM 1734 O O . LEU A 1 225 ? -0.182 -19.399 33.873 1.00 89.75 225 LEU A O 1
ATOM 1738 N N . ARG A 1 226 ? 0.471 -17.422 33.032 1.00 88.81 226 ARG A N 1
ATOM 1739 C CA . ARG A 1 226 ? 1.911 -17.701 33.149 1.00 88.81 226 ARG A CA 1
ATOM 1740 C C . ARG A 1 226 ? 2.335 -17.941 34.594 1.00 88.81 226 ARG A C 1
ATOM 1742 O O . ARG A 1 226 ? 3.058 -18.900 34.849 1.00 88.81 226 ARG A O 1
ATOM 1749 N N . ALA A 1 227 ? 1.851 -17.121 35.527 1.00 87.88 227 ALA A N 1
ATOM 1750 C CA . ALA A 1 227 ? 2.126 -17.301 36.949 1.00 87.88 227 ALA A CA 1
ATOM 1751 C C . ALA A 1 227 ? 1.586 -18.647 37.469 1.00 87.88 227 ALA A C 1
ATOM 1753 O O . ALA A 1 227 ? 2.310 -19.393 38.124 1.00 87.88 227 ALA A O 1
ATOM 1754 N N . ARG A 1 228 ? 0.343 -19.008 37.122 1.00 86.62 228 ARG A N 1
ATOM 1755 C CA . ARG A 1 228 ? -0.295 -20.264 37.557 1.00 86.62 228 ARG A CA 1
ATOM 1756 C C . ARG A 1 228 ? 0.345 -21.512 36.956 1.00 86.62 228 ARG A C 1
ATOM 1758 O O . ARG A 1 228 ? 0.404 -22.531 37.631 1.00 86.62 228 ARG A O 1
ATOM 1765 N N . LEU A 1 229 ? 0.844 -21.445 35.722 1.00 85.50 229 LEU A N 1
ATOM 1766 C CA . LEU A 1 229 ? 1.564 -22.560 35.095 1.00 85.50 229 LEU A CA 1
ATOM 1767 C C . LEU A 1 229 ? 2.950 -22.801 35.715 1.00 85.50 229 LEU A C 1
ATOM 1769 O O . LEU A 1 229 ? 3.482 -23.902 35.594 1.00 85.50 229 LEU A O 1
ATOM 1773 N N . GLN A 1 230 ? 3.525 -21.793 36.377 1.00 83.25 230 GLN A N 1
ATOM 1774 C CA . GLN A 1 230 ? 4.783 -21.906 37.123 1.00 83.25 230 GLN A CA 1
ATOM 1775 C C . GLN A 1 230 ? 4.569 -22.306 38.594 1.00 83.25 230 GLN A C 1
ATOM 1777 O O . GLN A 1 230 ? 5.489 -22.822 39.227 1.00 83.25 230 GLN A O 1
ATOM 1782 N N . ASP A 1 231 ? 3.364 -22.107 39.132 1.00 76.69 231 ASP A N 1
ATOM 1783 C CA . ASP A 1 231 ? 2.981 -22.502 40.488 1.00 76.69 231 ASP A CA 1
ATOM 1784 C C . ASP A 1 231 ? 2.557 -23.981 40.529 1.00 76.69 231 ASP A C 1
ATOM 1786 O O . ASP A 1 231 ? 1.440 -24.351 40.154 1.00 76.69 231 ASP A O 1
ATOM 1790 N N . GLY A 1 232 ? 3.460 -24.842 41.011 1.00 65.75 232 GLY A N 1
ATOM 1791 C CA . GLY A 1 232 ? 3.285 -26.299 41.054 1.00 65.75 232 GLY A CA 1
ATOM 1792 C C . GLY A 1 232 ? 2.047 -26.802 41.812 1.00 65.75 232 GLY A C 1
ATOM 1793 O O . GLY A 1 232 ? 1.666 -27.954 41.626 1.00 65.75 232 GLY A O 1
ATOM 1794 N N . THR A 1 233 ? 1.388 -25.962 42.617 1.00 69.12 233 THR A N 1
ATOM 1795 C CA . THR A 1 233 ? 0.170 -26.331 43.364 1.00 69.12 233 THR A CA 1
ATOM 1796 C C . THR A 1 233 ? -1.096 -26.219 42.510 1.00 69.12 233 THR A C 1
ATOM 1798 O O . THR A 1 233 ? -2.033 -26.998 42.675 1.00 69.12 233 THR A O 1
ATOM 1801 N N . TYR A 1 234 ? -1.134 -25.258 41.582 1.00 67.06 234 TYR A N 1
ATOM 1802 C CA . TYR A 1 234 ? -2.318 -24.935 40.770 1.00 67.06 234 TYR A CA 1
ATOM 1803 C C . TYR A 1 234 ? -2.122 -25.197 39.272 1.00 67.06 234 TYR A C 1
ATOM 1805 O O . TYR A 1 234 ? -3.074 -25.072 38.497 1.00 67.06 234 TYR A O 1
ATOM 1813 N N . ALA A 1 235 ? -0.917 -25.610 38.870 1.00 77.31 235 ALA A N 1
ATOM 1814 C CA . ALA A 1 235 ? -0.575 -25.925 37.490 1.00 77.31 235 ALA A CA 1
ATOM 1815 C C . ALA A 1 235 ? -1.499 -26.988 36.873 1.00 77.31 235 ALA A C 1
ATOM 1817 O O . ALA A 1 235 ? -1.888 -26.845 35.719 1.00 77.31 235 ALA A O 1
ATOM 1818 N N . GLU A 1 236 ? -1.903 -28.018 37.621 1.00 81.31 236 GLU A N 1
ATOM 1819 C CA . GLU A 1 236 ? -2.766 -29.085 37.088 1.00 81.31 236 GLU A CA 1
ATOM 1820 C C . GLU A 1 236 ? -4.192 -28.604 36.786 1.00 81.31 236 GLU A C 1
ATOM 1822 O O . GLU A 1 236 ? -4.755 -28.970 35.758 1.00 81.31 236 GLU A O 1
ATOM 1827 N N . SER A 1 237 ? -4.752 -27.710 37.610 1.00 83.50 237 SER A N 1
ATOM 1828 C CA . SER A 1 237 ? -6.060 -27.091 37.337 1.00 83.50 237 SER A CA 1
ATOM 1829 C C . SER A 1 237 ? -6.010 -26.217 36.079 1.00 83.50 237 SER A C 1
ATOM 1831 O O . SER A 1 237 ? -6.872 -26.319 35.204 1.00 83.50 237 SER A O 1
ATOM 1833 N N . ALA A 1 238 ? -4.950 -25.411 35.937 1.00 83.88 238 ALA A N 1
ATOM 1834 C CA . ALA A 1 238 ? -4.737 -24.589 34.749 1.00 83.88 238 ALA A CA 1
ATOM 1835 C C . ALA A 1 238 ? -4.533 -25.445 33.484 1.00 83.88 238 ALA A C 1
ATOM 1837 O O . ALA A 1 238 ? -5.142 -25.162 32.456 1.00 83.88 238 ALA A O 1
ATOM 1838 N N . LYS A 1 239 ? -3.738 -26.523 33.557 1.00 85.88 239 LYS A N 1
ATOM 1839 C CA . LYS A 1 239 ? -3.534 -27.471 32.445 1.00 85.88 239 LYS A CA 1
ATOM 1840 C C . LYS A 1 239 ? -4.819 -28.197 32.056 1.00 85.88 239 LYS A C 1
ATOM 1842 O O . LYS A 1 239 ? -5.102 -28.325 30.869 1.00 85.88 239 LYS A O 1
ATOM 1847 N N . HIS A 1 240 ? -5.612 -28.635 33.033 1.00 87.25 240 HIS A N 1
ATOM 1848 C CA . HIS A 1 240 ? -6.906 -29.259 32.771 1.00 87.25 240 HIS A CA 1
ATOM 1849 C C . HIS A 1 240 ? -7.842 -28.288 32.040 1.00 87.25 240 HIS A C 1
ATOM 1851 O O . HIS A 1 240 ? -8.443 -28.649 31.032 1.00 87.25 240 HIS A O 1
ATOM 1857 N N . ALA A 1 241 ? -7.931 -27.033 32.497 1.00 87.94 241 ALA A N 1
ATOM 1858 C CA . ALA A 1 241 ? -8.729 -26.014 31.820 1.00 87.94 241 ALA A CA 1
ATOM 1859 C C . ALA A 1 241 ? -8.214 -25.713 30.399 1.00 87.94 241 ALA A C 1
ATOM 1861 O O . ALA A 1 241 ? -9.019 -25.600 29.476 1.00 87.94 241 ALA A O 1
ATOM 1862 N N . LEU A 1 242 ? -6.889 -25.656 30.198 1.00 87.62 242 LEU A N 1
ATOM 1863 C CA . LEU A 1 242 ? -6.268 -25.481 28.877 1.00 87.62 242 LEU A CA 1
ATOM 1864 C C . LEU A 1 242 ? -6.632 -26.592 27.886 1.00 87.62 242 LEU A C 1
ATOM 1866 O O . LEU A 1 242 ? -6.747 -26.308 26.698 1.00 87.62 242 LEU A O 1
ATOM 1870 N N . GLY A 1 243 ? -6.869 -27.823 28.352 1.00 85.56 243 GLY A N 1
ATOM 1871 C CA . GLY A 1 243 ? -7.304 -28.939 27.502 1.00 85.56 243 GLY A CA 1
ATOM 1872 C C . GLY A 1 243 ? -8.650 -28.717 26.797 1.00 85.56 243 GLY A C 1
ATOM 1873 O O . GLY A 1 243 ? -8.959 -29.417 25.836 1.00 85.56 243 GLY A O 1
ATOM 1874 N N . HIS A 1 244 ? -9.437 -27.733 27.241 1.00 85.69 244 HIS A N 1
ATOM 1875 C CA . HIS A 1 244 ? -10.723 -27.359 26.645 1.00 85.69 244 HIS A CA 1
ATOM 1876 C C . HIS A 1 244 ? -10.679 -26.032 25.872 1.00 85.69 244 HIS A C 1
ATOM 1878 O O . HIS A 1 244 ? -11.705 -25.579 25.366 1.00 85.69 244 HIS A O 1
ATOM 1884 N N . VAL A 1 245 ? -9.514 -25.385 25.794 1.00 89.12 245 VAL A N 1
ATOM 1885 C CA . VAL A 1 245 ? -9.328 -24.096 25.121 1.00 89.12 245 VAL A CA 1
ATOM 1886 C C . VAL A 1 245 ? -8.837 -24.338 23.700 1.00 89.12 245 VAL A C 1
ATOM 1888 O O . VAL A 1 245 ? -7.970 -25.175 23.466 1.00 89.12 245 VAL A O 1
ATOM 1891 N N . GLN A 1 246 ? -9.353 -23.573 22.738 1.00 89.00 246 GLN A N 1
ATOM 1892 C CA . GLN A 1 246 ? -8.786 -23.560 21.392 1.00 89.00 246 GLN A CA 1
ATOM 1893 C C . GLN A 1 246 ? -7.374 -22.965 21.433 1.00 89.00 246 GLN A C 1
ATOM 1895 O O . GLN A 1 246 ? -7.196 -21.787 21.755 1.00 89.00 246 GLN A O 1
ATOM 1900 N N . THR A 1 247 ? -6.379 -23.775 21.083 1.00 92.19 247 THR A N 1
ATOM 1901 C CA . THR A 1 247 ? -4.970 -23.379 21.014 1.00 92.19 247 THR A CA 1
ATOM 1902 C C . THR A 1 247 ? -4.352 -23.823 19.701 1.00 92.19 247 THR A C 1
ATOM 1904 O O . THR A 1 247 ? -4.705 -24.879 19.182 1.00 92.19 247 THR A O 1
ATOM 1907 N N . LEU A 1 248 ? -3.385 -23.055 19.213 1.00 94.31 248 LEU A N 1
ATOM 1908 C CA . LEU A 1 248 ? -2.588 -23.426 18.047 1.00 94.31 248 LEU A CA 1
ATOM 1909 C C . LEU A 1 248 ? -1.697 -24.642 18.332 1.00 94.31 248 LEU A C 1
ATOM 1911 O O . LEU A 1 248 ? -1.107 -24.740 19.411 1.00 94.31 248 LEU A O 1
ATOM 1915 N N . ASP A 1 249 ? -1.562 -25.524 17.341 1.00 92.31 249 ASP A N 1
ATOM 1916 C CA . ASP A 1 249 ? -0.585 -26.611 17.365 1.00 92.31 249 ASP A CA 1
ATOM 1917 C C . ASP A 1 249 ? 0.775 -26.102 16.875 1.00 92.31 249 ASP A C 1
ATOM 1919 O O . ASP A 1 249 ? 0.953 -25.732 15.715 1.00 92.31 249 ASP A O 1
ATOM 1923 N N . HIS A 1 250 ? 1.748 -26.103 17.783 1.00 93.50 250 HIS A N 1
ATOM 1924 C CA . HIS A 1 250 ? 3.125 -25.712 17.513 1.00 93.50 250 HIS A CA 1
ATOM 1925 C C . HIS A 1 250 ? 3.727 -26.491 16.336 1.00 93.50 250 HIS A C 1
ATOM 1927 O O . HIS A 1 250 ? 4.303 -25.884 15.436 1.00 93.50 250 HIS A O 1
ATOM 1933 N N . ALA A 1 251 ? 3.586 -27.820 16.331 1.00 92.88 251 ALA A N 1
ATOM 1934 C CA . ALA A 1 251 ? 4.229 -28.667 15.331 1.00 92.88 251 ALA A CA 1
ATOM 1935 C C . ALA A 1 251 ? 3.616 -28.447 13.942 1.00 92.88 251 ALA A C 1
ATOM 1937 O O . ALA A 1 251 ? 4.344 -28.412 12.954 1.00 92.88 251 ALA A O 1
ATOM 1938 N N . ALA A 1 252 ? 2.297 -28.232 13.881 1.00 93.38 252 ALA A N 1
ATOM 1939 C CA . ALA A 1 252 ? 1.603 -27.895 12.643 1.00 93.38 252 ALA A CA 1
ATOM 1940 C C . ALA A 1 252 ? 2.109 -26.569 12.050 1.00 93.38 252 ALA A C 1
ATOM 1942 O O . ALA A 1 252 ? 2.386 -26.501 10.855 1.00 93.38 252 ALA A O 1
ATOM 1943 N N . ILE A 1 253 ? 2.297 -25.533 12.880 1.00 94.00 253 ILE A N 1
ATOM 1944 C CA . ILE A 1 253 ? 2.834 -24.245 12.415 1.00 94.00 253 ILE A CA 1
ATOM 1945 C C . ILE A 1 253 ? 4.284 -24.381 11.934 1.00 94.00 253 ILE A C 1
ATOM 1947 O O . ILE A 1 253 ? 4.604 -23.907 10.848 1.00 94.00 253 ILE A O 1
ATOM 1951 N N . GLU A 1 254 ? 5.149 -25.062 12.693 1.00 91.06 254 GLU A N 1
ATOM 1952 C CA . GLU A 1 254 ? 6.553 -25.286 12.304 1.00 91.06 254 GLU A CA 1
ATOM 1953 C C . GLU A 1 254 ? 6.692 -26.055 10.982 1.00 91.06 254 GLU A C 1
ATOM 1955 O O . GLU A 1 254 ? 7.626 -25.808 10.226 1.00 91.06 254 GLU A O 1
ATOM 1960 N N . GLN A 1 255 ? 5.764 -26.968 10.690 1.00 91.31 255 GLN A N 1
ATOM 1961 C CA . GLN A 1 255 ? 5.756 -27.766 9.460 1.00 91.31 255 GLN A CA 1
ATOM 1962 C C . GLN A 1 255 ? 5.053 -27.072 8.285 1.00 91.31 255 GLN A C 1
ATOM 1964 O O . GLN A 1 255 ? 4.936 -27.670 7.219 1.00 91.31 255 GLN A O 1
ATOM 1969 N N . GLY A 1 256 ? 4.546 -25.846 8.464 1.00 91.12 256 GLY A N 1
ATOM 1970 C CA . GLY A 1 256 ? 3.772 -25.162 7.425 1.00 91.12 256 GLY A CA 1
ATOM 1971 C C . GLY A 1 256 ? 2.430 -25.840 7.121 1.00 91.12 256 GLY A C 1
ATOM 1972 O O . GLY A 1 256 ? 1.897 -25.673 6.030 1.00 91.12 256 GLY A O 1
ATOM 1973 N N . ALA A 1 257 ? 1.881 -26.632 8.046 1.00 93.88 257 ALA A N 1
ATOM 1974 C CA . ALA A 1 257 ? 0.646 -27.376 7.826 1.00 93.88 257 ALA A CA 1
ATOM 1975 C C . ALA A 1 257 ? -0.582 -26.453 7.774 1.00 93.88 257 ALA A C 1
ATOM 1977 O O . ALA A 1 257 ? -0.567 -25.324 8.269 1.00 93.88 257 ALA A O 1
ATOM 1978 N N . GLU A 1 258 ? -1.668 -26.948 7.179 1.00 94.25 258 GLU A N 1
ATOM 1979 C CA . GLU A 1 258 ? -2.956 -26.254 7.196 1.00 94.25 258 GLU A CA 1
ATOM 1980 C C . GLU A 1 258 ? -3.467 -26.108 8.634 1.00 94.25 258 GLU A C 1
ATOM 1982 O O . GLU A 1 258 ? -3.404 -27.046 9.433 1.00 94.25 258 GLU A O 1
ATOM 1987 N N . VAL A 1 259 ? -3.982 -24.923 8.959 1.00 91.94 259 VAL A N 1
ATOM 1988 C CA . VAL A 1 259 ? -4.567 -24.621 10.266 1.00 91.94 259 VAL A CA 1
ATOM 1989 C C . VAL A 1 259 ? -5.939 -23.988 10.090 1.00 91.94 259 VAL A C 1
ATOM 1991 O O . VAL A 1 259 ? -6.127 -23.133 9.226 1.00 91.94 259 VAL A O 1
ATOM 1994 N N . ASP A 1 260 ? -6.903 -24.361 10.940 1.00 90.50 260 ASP A N 1
ATOM 1995 C CA . ASP A 1 260 ? -8.135 -23.577 11.045 1.00 90.50 260 ASP A CA 1
ATOM 1996 C C . ASP A 1 260 ? -7.734 -22.170 11.487 1.00 90.50 260 ASP A C 1
ATOM 1998 O O . ASP A 1 260 ? -7.099 -21.994 12.527 1.00 90.50 260 ASP A O 1
ATOM 2002 N N . LEU A 1 261 ? -8.101 -21.155 10.709 1.00 91.12 261 LEU A N 1
ATOM 2003 C CA . LEU A 1 261 ? -7.838 -19.760 11.055 1.00 91.12 261 LEU A CA 1
ATOM 2004 C C . LEU A 1 261 ? -8.498 -19.376 12.389 1.00 91.12 261 LEU A C 1
ATOM 2006 O O . LEU A 1 261 ? -8.089 -18.406 13.029 1.00 91.12 261 LEU A O 1
ATOM 2010 N N . GLY A 1 262 ? -9.494 -20.149 12.835 1.00 83.44 262 GLY A N 1
ATOM 2011 C CA . GLY A 1 262 ? -10.312 -19.823 13.990 1.00 83.44 262 GLY A CA 1
ATOM 2012 C C . GLY A 1 262 ? -11.103 -18.541 13.737 1.00 83.44 262 GLY A C 1
ATOM 2013 O O . GLY A 1 262 ? -10.980 -17.919 12.686 1.00 83.44 262 GLY A O 1
ATOM 2014 N N . GLY A 1 263 ? -11.930 -18.144 14.707 1.00 84.38 263 GLY A N 1
ATOM 2015 C CA . GLY A 1 263 ? -12.568 -16.824 14.779 1.00 84.38 263 GLY A CA 1
ATOM 2016 C C . GLY A 1 263 ? -13.237 -16.342 13.485 1.00 84.38 263 GLY A C 1
ATOM 2017 O O . GLY A 1 263 ? -12.595 -15.815 12.583 1.00 84.38 263 GLY A O 1
ATOM 2018 N N . ALA A 1 264 ? -14.562 -16.393 13.424 1.00 87.50 264 ALA A N 1
ATOM 2019 C CA . ALA A 1 264 ? -15.311 -16.120 12.197 1.00 87.50 264 ALA A CA 1
ATOM 2020 C C . ALA A 1 264 ? -14.980 -14.797 11.449 1.00 87.50 264 ALA A C 1
ATOM 2022 O O . ALA A 1 264 ? -15.062 -14.769 10.224 1.00 87.50 264 ALA A O 1
ATOM 2023 N N . ARG A 1 265 ? -14.518 -13.735 12.132 1.00 91.75 265 ARG A N 1
ATOM 2024 C CA . ARG A 1 265 ? -14.004 -12.511 11.477 1.00 91.75 265 ARG A CA 1
ATOM 2025 C C . ARG A 1 265 ? -12.772 -12.761 10.604 1.00 91.75 265 ARG A C 1
ATOM 2027 O O . ARG A 1 265 ? -12.698 -12.226 9.504 1.00 91.75 265 ARG A O 1
ATOM 2034 N N . LEU A 1 266 ? -11.822 -13.578 11.067 1.00 93.94 266 LEU A N 1
ATOM 2035 C CA . LEU A 1 266 ? -10.611 -13.878 10.304 1.00 93.94 266 LEU A CA 1
ATOM 2036 C C . LEU A 1 266 ? -10.934 -14.687 9.045 1.00 93.94 266 LEU A C 1
ATOM 2038 O O . LEU A 1 266 ? -10.366 -14.413 7.992 1.00 93.94 266 LEU A O 1
ATOM 2042 N N . ARG A 1 267 ? -11.901 -15.612 9.130 1.00 92.75 267 ARG A N 1
ATOM 2043 C CA . ARG A 1 267 ? -12.386 -16.374 7.967 1.00 92.75 267 ARG A CA 1
ATOM 2044 C C . ARG A 1 267 ? -13.009 -15.462 6.897 1.00 92.75 267 ARG A C 1
ATOM 2046 O O . ARG A 1 267 ? -12.769 -15.681 5.718 1.00 92.75 267 ARG A O 1
ATOM 2053 N N . VAL A 1 268 ? -13.714 -14.390 7.282 1.00 92.25 268 VAL A N 1
ATOM 2054 C CA . VAL A 1 268 ? -14.206 -13.375 6.322 1.00 92.25 268 VAL A CA 1
ATOM 2055 C C . VAL A 1 268 ? -13.054 -12.626 5.646 1.00 92.25 268 VAL A C 1
ATOM 2057 O O . VAL A 1 268 ? -13.093 -12.399 4.438 1.00 92.25 268 VAL A O 1
ATOM 2060 N N . ILE A 1 269 ? -12.000 -12.267 6.388 1.00 95.06 269 ILE A N 1
ATOM 2061 C CA . ILE A 1 269 ? -10.824 -11.619 5.783 1.00 95.06 269 ILE A CA 1
ATOM 2062 C C . ILE A 1 269 ? -10.092 -12.568 4.837 1.00 95.06 269 ILE A C 1
ATOM 2064 O O . ILE A 1 269 ? -9.699 -12.142 3.753 1.00 95.06 269 ILE A O 1
ATOM 2068 N N . ALA A 1 270 ? -9.953 -13.846 5.190 1.00 96.06 270 ALA A N 1
ATOM 2069 C CA . ALA A 1 270 ? -9.406 -14.855 4.287 1.00 96.06 270 ALA A CA 1
ATOM 2070 C C . ALA A 1 270 ? -10.244 -14.985 3.003 1.00 96.06 270 ALA A C 1
ATOM 2072 O O . ALA A 1 270 ? -9.673 -14.960 1.914 1.00 96.06 270 ALA A O 1
ATOM 2073 N N . ALA A 1 271 ? -11.576 -14.970 3.115 1.00 93.88 271 ALA A N 1
ATOM 2074 C CA . ALA A 1 271 ? -12.485 -15.001 1.968 1.00 93.88 271 ALA A CA 1
ATOM 2075 C C . ALA A 1 271 ? -12.326 -13.793 1.028 1.00 93.88 271 ALA A C 1
ATOM 2077 O O . ALA A 1 271 ? -12.447 -13.931 -0.189 1.00 93.88 271 ALA A O 1
ATOM 2078 N N . LYS A 1 272 ? -12.025 -12.610 1.583 1.00 92.62 272 LYS A N 1
ATOM 2079 C CA . LYS A 1 272 ? -11.751 -11.374 0.825 1.00 92.62 272 LYS A CA 1
ATOM 2080 C C . LYS A 1 272 ? -10.317 -11.276 0.294 1.00 92.62 272 LYS A C 1
ATOM 2082 O O . LYS A 1 272 ? -10.024 -10.356 -0.462 1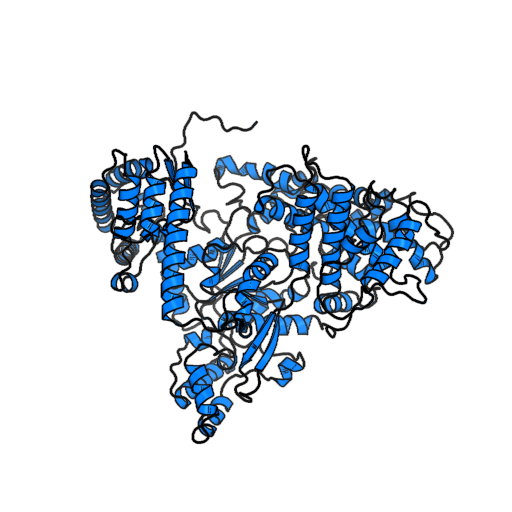.00 92.62 272 LYS A O 1
ATOM 2087 N N . THR A 1 273 ? -9.416 -12.174 0.699 1.00 96.69 273 THR A N 1
ATOM 2088 C CA . THR A 1 273 ? -7.986 -12.082 0.370 1.00 96.69 273 THR A CA 1
ATOM 2089 C C . THR A 1 273 ? -7.425 -13.391 -0.177 1.00 96.69 273 THR A C 1
ATOM 2091 O O . THR A 1 273 ? -7.267 -13.545 -1.386 1.00 96.69 273 THR A O 1
ATOM 2094 N N . LEU A 1 274 ? -7.131 -14.350 0.696 1.00 97.00 274 LEU A N 1
ATOM 2095 C CA . LEU A 1 274 ? -6.541 -15.638 0.351 1.00 97.00 274 LEU A CA 1
ATOM 2096 C C . LEU A 1 274 ? -7.405 -16.417 -0.646 1.00 97.00 274 LEU A C 1
ATOM 2098 O O . LEU A 1 274 ? -6.871 -16.933 -1.626 1.00 97.00 274 LEU A O 1
ATOM 2102 N N . ASP A 1 275 ? -8.721 -16.467 -0.436 1.00 95.94 275 ASP A N 1
ATOM 2103 C CA . ASP A 1 275 ? -9.643 -17.234 -1.287 1.00 95.94 275 ASP A CA 1
ATOM 2104 C C . ASP A 1 275 ? -9.946 -16.528 -2.620 1.00 95.94 275 ASP A C 1
ATOM 2106 O O . ASP A 1 275 ? -10.382 -17.174 -3.566 1.00 95.94 275 ASP A O 1
ATOM 2110 N N . GLN A 1 276 ? -9.640 -15.228 -2.726 1.00 95.44 276 GLN A N 1
ATOM 2111 C CA . GLN A 1 276 ? -9.626 -14.492 -3.998 1.00 95.44 276 GLN A CA 1
ATOM 2112 C C . GLN A 1 276 ? -8.312 -14.681 -4.776 1.00 95.44 276 GLN A C 1
ATOM 2114 O O . GLN A 1 276 ? -8.136 -14.076 -5.826 1.00 95.44 276 GLN A O 1
ATOM 2119 N N . GLY A 1 277 ? -7.352 -15.457 -4.259 1.00 96.56 277 GLY A N 1
ATOM 2120 C CA . GLY A 1 277 ? -6.057 -15.661 -4.917 1.00 96.56 277 GLY A CA 1
ATOM 2121 C C . GLY A 1 277 ? -5.056 -14.514 -4.739 1.00 96.56 277 GLY A C 1
ATOM 2122 O O . GLY A 1 277 ? -4.008 -14.533 -5.373 1.00 96.56 277 GLY A O 1
ATOM 2123 N N . LEU A 1 278 ? -5.298 -13.537 -3.849 1.00 97.75 278 LEU A N 1
ATOM 2124 C CA . LEU A 1 278 ? -4.393 -12.378 -3.695 1.00 97.75 278 LEU A CA 1
ATOM 2125 C C . LEU A 1 278 ? -2.977 -12.764 -3.234 1.00 97.75 278 LEU A C 1
ATOM 2127 O O . LEU A 1 278 ? -2.013 -12.053 -3.505 1.00 97.75 278 LEU A O 1
ATOM 2131 N N . HIS A 1 279 ? -2.835 -13.908 -2.562 1.00 97.50 279 HIS A N 1
ATOM 2132 C CA . HIS A 1 279 ? -1.542 -14.479 -2.176 1.00 97.50 279 HIS A CA 1
ATOM 2133 C C . HIS A 1 279 ? -0.697 -14.945 -3.375 1.00 97.50 279 HIS A C 1
ATOM 2135 O O . HIS A 1 279 ? 0.483 -15.212 -3.205 1.00 97.50 279 HIS A O 1
ATOM 2141 N N . GLU A 1 280 ? -1.260 -15.018 -4.582 1.00 97.62 280 GLU A N 1
ATOM 2142 C CA . GLU A 1 280 ? -0.526 -15.341 -5.812 1.00 97.62 280 GLU A CA 1
ATOM 2143 C C . GLU A 1 280 ? -0.078 -14.085 -6.582 1.00 97.62 280 GLU A C 1
ATOM 2145 O O . GLU A 1 280 ? 0.642 -14.177 -7.580 1.00 97.62 280 GLU A O 1
ATOM 2150 N N . LEU A 1 281 ? -0.490 -12.899 -6.121 1.00 98.38 281 LEU A N 1
ATOM 2151 C CA . LEU A 1 281 ? -0.185 -11.614 -6.741 1.00 98.38 281 LEU A CA 1
ATOM 2152 C C . LEU A 1 281 ? 0.972 -10.935 -6.006 1.00 98.38 281 LEU A C 1
ATOM 2154 O O . LEU A 1 281 ? 0.831 -10.527 -4.848 1.00 98.38 281 LEU A O 1
ATOM 2158 N N . LEU A 1 282 ? 2.109 -10.762 -6.681 1.00 98.19 282 LEU A N 1
ATOM 2159 C CA . LEU A 1 282 ? 3.277 -10.055 -6.147 1.00 98.19 282 LEU A CA 1
ATOM 2160 C C . LEU A 1 282 ? 3.026 -8.546 -6.030 1.00 98.19 282 LEU A C 1
ATOM 2162 O O . LEU A 1 282 ? 3.682 -7.875 -5.230 1.00 98.19 282 LEU A O 1
ATOM 2166 N N . TRP A 1 283 ? 2.056 -8.029 -6.787 1.00 98.44 283 TRP A N 1
ATOM 2167 C CA . TRP A 1 283 ? 1.591 -6.648 -6.722 1.00 98.44 283 TRP A CA 1
ATOM 2168 C C . TRP A 1 283 ? 0.101 -6.504 -7.045 1.00 98.44 283 TRP A C 1
ATOM 2170 O O . TRP A 1 283 ? -0.478 -7.349 -7.727 1.00 98.44 283 TRP A O 1
ATOM 2180 N N . VAL A 1 284 ? -0.501 -5.407 -6.583 1.00 98.50 284 VAL A N 1
ATOM 2181 C CA . VAL A 1 284 ? -1.868 -4.985 -6.924 1.00 98.50 284 VAL A CA 1
ATOM 2182 C C . VAL A 1 284 ? -1.963 -4.674 -8.431 1.00 98.50 284 VAL A C 1
ATOM 2184 O O . VAL A 1 284 ? -1.054 -4.026 -8.955 1.00 98.50 284 VAL A O 1
ATOM 2187 N N . PRO A 1 285 ? -3.031 -5.100 -9.141 1.00 97.62 285 PRO A N 1
ATOM 2188 C CA . PRO A 1 285 ? -3.251 -4.730 -10.540 1.00 97.62 285 PRO A CA 1
ATOM 2189 C C . PRO A 1 285 ? -3.229 -3.204 -10.745 1.00 97.62 285 PRO A C 1
ATOM 2191 O O . PRO A 1 285 ? -3.784 -2.481 -9.912 1.00 97.62 285 PRO A O 1
ATOM 2194 N N . PRO A 1 286 ? -2.636 -2.699 -11.842 1.00 97.00 286 PRO A N 1
ATOM 2195 C CA . PRO A 1 286 ? -2.599 -1.266 -12.113 1.00 97.00 286 PRO A CA 1
ATOM 2196 C C . PRO A 1 286 ? -3.998 -0.727 -12.420 1.00 97.00 286 PRO A C 1
ATOM 2198 O O . PRO A 1 286 ? -4.836 -1.425 -12.993 1.00 97.00 286 PRO A O 1
ATOM 2201 N N . SER A 1 287 ? -4.230 0.546 -12.106 1.00 96.56 287 SER A N 1
ATOM 2202 C CA . SER A 1 287 ? -5.486 1.233 -12.426 1.00 96.56 287 SER A CA 1
ATOM 2203 C C . SER A 1 287 ? -5.673 1.419 -13.940 1.00 96.56 287 SER A C 1
ATOM 2205 O O . SER A 1 287 ? -6.798 1.404 -14.433 1.00 96.56 287 SER A O 1
ATOM 2207 N N . LEU A 1 288 ? -4.570 1.557 -14.690 1.00 95.12 288 LEU A N 1
ATOM 2208 C CA . LEU A 1 288 ? -4.544 1.734 -16.147 1.00 95.12 288 LEU A CA 1
ATOM 2209 C C . LEU A 1 288 ? -3.673 0.649 -16.820 1.00 95.12 288 LEU A C 1
ATOM 2211 O O . LEU A 1 288 ? -2.573 0.955 -17.278 1.00 95.12 288 LEU A O 1
ATOM 2215 N N . PRO A 1 289 ? -4.119 -0.620 -16.900 1.00 94.88 289 PRO A N 1
ATOM 2216 C CA . PRO A 1 289 ? -3.350 -1.669 -17.578 1.00 94.88 289 PRO A CA 1
ATOM 2217 C C . PRO A 1 289 ? -3.211 -1.341 -19.070 1.00 94.88 289 PRO A C 1
ATOM 2219 O O . PRO A 1 289 ? -4.202 -0.993 -19.702 1.00 94.88 289 PRO A O 1
ATOM 2222 N N . TYR A 1 290 ? -2.032 -1.446 -19.673 1.00 94.38 290 TYR A N 1
ATOM 2223 C CA . TYR A 1 290 ? -1.819 -1.273 -21.118 1.00 94.38 290 TYR A CA 1
ATOM 2224 C C . TYR A 1 290 ? -2.200 -2.516 -21.920 1.00 94.38 290 TYR A C 1
ATOM 2226 O O . TYR A 1 290 ? -2.593 -2.398 -23.082 1.00 94.38 290 TYR A O 1
ATOM 2234 N N . GLN A 1 291 ? -2.134 -3.690 -21.296 1.00 92.69 291 GLN A N 1
ATOM 2235 C CA . GLN A 1 291 ? -2.513 -4.965 -21.900 1.00 92.69 291 GLN A CA 1
ATOM 2236 C C . GLN A 1 291 ? -3.420 -5.787 -20.994 1.00 92.69 291 GLN A C 1
ATOM 2238 O O . GLN A 1 291 ? -3.498 -5.556 -19.787 1.00 92.69 291 GLN A O 1
ATOM 2243 N N . ARG A 1 292 ? -4.142 -6.740 -21.585 1.00 93.56 292 ARG A N 1
ATOM 2244 C CA . ARG A 1 292 ? -5.002 -7.647 -20.827 1.00 93.56 292 ARG A CA 1
ATOM 2245 C C . ARG A 1 292 ? -4.156 -8.459 -19.843 1.00 93.56 292 ARG A C 1
ATOM 2247 O O . ARG A 1 292 ? -3.167 -9.070 -20.241 1.00 93.56 292 ARG A O 1
ATOM 2254 N N . LEU A 1 293 ? -4.567 -8.448 -18.577 1.00 95.75 293 LEU A N 1
ATOM 2255 C CA . LEU A 1 293 ? -3.904 -9.194 -17.510 1.00 95.75 293 LEU A CA 1
ATOM 2256 C C . LEU A 1 293 ? -4.153 -10.701 -17.659 1.00 95.75 293 LEU A C 1
ATOM 2258 O O . LEU A 1 293 ? -5.189 -11.118 -18.183 1.00 95.75 293 LEU A O 1
ATOM 2262 N N . ASP A 1 294 ? -3.205 -11.516 -17.199 1.00 96.81 294 ASP A N 1
ATOM 2263 C CA . ASP A 1 294 ? -3.248 -12.973 -17.365 1.00 96.81 294 ASP A CA 1
ATOM 2264 C C . ASP A 1 294 ? -2.582 -13.718 -16.180 1.00 96.81 294 ASP A C 1
ATOM 2266 O O . ASP A 1 294 ? -2.267 -13.113 -15.156 1.00 96.81 294 ASP A O 1
ATOM 2270 N N . GLY A 1 295 ? -2.437 -15.043 -16.255 1.00 96.81 295 GLY A N 1
ATOM 2271 C CA . GLY A 1 295 ? -1.952 -15.887 -15.166 1.00 96.81 295 GLY A CA 1
ATOM 2272 C C . GLY A 1 295 ? -2.816 -15.724 -13.910 1.00 96.81 295 GLY A C 1
ATOM 2273 O O . GLY A 1 295 ? -4.047 -15.723 -14.026 1.00 96.81 295 GLY A O 1
ATOM 2274 N N . PRO A 1 296 ? -2.218 -15.525 -12.720 1.00 97.06 296 PRO A N 1
ATOM 2275 C CA . PRO A 1 296 ? -2.984 -15.327 -11.489 1.00 97.06 296 PRO A CA 1
ATOM 2276 C C . PRO A 1 296 ? -3.807 -14.025 -11.490 1.00 97.06 296 PRO A C 1
ATOM 2278 O O . PRO A 1 296 ? -4.729 -13.886 -10.692 1.00 97.06 296 PRO A O 1
ATOM 2281 N N . TYR A 1 297 ? -3.545 -13.086 -12.410 1.00 97.69 297 TYR A N 1
ATOM 2282 C CA . TYR A 1 297 ? -4.300 -11.835 -12.529 1.00 97.69 297 TYR A CA 1
ATOM 2283 C C . TYR A 1 297 ? -5.590 -11.966 -13.356 1.00 97.69 297 TYR A C 1
ATOM 2285 O O . TYR A 1 297 ? -6.453 -11.098 -13.264 1.00 97.69 297 TYR A O 1
ATOM 2293 N N . ARG A 1 298 ? -5.761 -13.033 -14.156 1.00 94.69 298 ARG A N 1
ATOM 2294 C CA . ARG A 1 298 ? -6.862 -13.161 -15.139 1.00 94.69 298 ARG A CA 1
ATOM 2295 C C . ARG A 1 298 ? -8.263 -13.054 -14.518 1.00 94.69 298 ARG A C 1
ATOM 2297 O O . ARG A 1 298 ? -9.175 -12.535 -15.154 1.00 94.69 298 ARG A O 1
ATOM 2304 N N . GLY A 1 299 ? -8.444 -13.589 -13.310 1.00 89.94 299 GLY A N 1
ATOM 2305 C CA . GLY A 1 299 ? -9.726 -13.602 -12.592 1.00 89.94 299 GLY A CA 1
ATOM 2306 C C . GLY A 1 299 ? -9.935 -12.421 -11.643 1.00 89.94 299 GLY A C 1
ATOM 2307 O O . GLY A 1 299 ? -10.943 -12.381 -10.944 1.00 89.94 299 GLY A O 1
ATOM 2308 N N . ILE A 1 300 ? -8.983 -11.489 -11.586 1.00 94.00 300 ILE A N 1
ATOM 2309 C CA . ILE A 1 300 ? -8.982 -10.385 -10.631 1.00 94.00 300 ILE A CA 1
ATOM 2310 C C . ILE A 1 300 ? -9.520 -9.145 -11.326 1.00 94.00 300 ILE A C 1
ATOM 2312 O O . ILE A 1 300 ? -8.904 -8.643 -12.261 1.00 94.00 300 ILE A O 1
ATOM 2316 N N . ASP A 1 301 ? -10.648 -8.628 -10.849 1.00 90.19 301 ASP A N 1
ATOM 2317 C CA . ASP A 1 301 ? -11.191 -7.365 -11.341 1.00 90.19 301 ASP A CA 1
ATOM 2318 C C . ASP A 1 301 ? -10.343 -6.178 -10.833 1.00 90.19 301 ASP A C 1
ATOM 2320 O O . ASP A 1 301 ? -10.324 -5.905 -9.624 1.00 90.19 301 ASP A O 1
ATOM 2324 N N . PRO A 1 302 ? -9.656 -5.428 -11.721 1.00 87.94 302 PRO A N 1
ATOM 2325 C CA . PRO A 1 302 ? -8.851 -4.284 -11.314 1.00 87.94 302 PRO A CA 1
ATOM 2326 C C . PRO A 1 302 ? -9.672 -3.166 -10.669 1.00 87.94 302 PRO A C 1
ATOM 2328 O O . PRO A 1 302 ? -9.116 -2.419 -9.869 1.00 87.94 302 PRO A O 1
ATOM 2331 N N . ALA A 1 303 ? -10.975 -3.034 -10.945 1.00 85.75 303 ALA A N 1
ATOM 2332 C CA . ALA A 1 303 ? -11.801 -1.984 -10.344 1.00 85.75 303 ALA A CA 1
ATOM 2333 C C . ALA A 1 303 ? -11.997 -2.219 -8.834 1.00 85.75 303 ALA A C 1
ATOM 2335 O O . ALA A 1 303 ? -11.773 -1.320 -8.013 1.00 85.75 303 ALA A O 1
ATOM 2336 N N . THR A 1 304 ? -12.303 -3.457 -8.447 1.00 88.50 304 THR A N 1
ATOM 2337 C CA . THR A 1 304 ? -12.601 -3.829 -7.054 1.00 88.50 304 THR A CA 1
ATOM 2338 C C . THR A 1 304 ? -11.385 -4.310 -6.258 1.00 88.50 304 THR A C 1
ATOM 2340 O O . THR A 1 304 ? -11.359 -4.135 -5.040 1.00 88.50 304 THR A O 1
ATOM 2343 N N . CYS A 1 305 ? -10.344 -4.845 -6.910 1.00 95.06 305 CYS A N 1
ATOM 2344 C CA . CYS A 1 305 ? -9.161 -5.385 -6.232 1.00 95.06 305 CYS A CA 1
ATOM 2345 C C . CYS A 1 305 ? -8.444 -4.331 -5.375 1.00 95.06 305 CYS A C 1
ATOM 2347 O O . CYS A 1 305 ? -8.040 -3.276 -5.866 1.00 95.06 305 CYS A O 1
ATOM 2349 N N . THR A 1 306 ? -8.256 -4.599 -4.086 1.00 96.81 306 THR A N 1
ATOM 2350 C CA . THR A 1 306 ? -7.633 -3.637 -3.178 1.00 96.81 306 THR A CA 1
ATOM 2351 C C . THR A 1 306 ? -7.049 -4.312 -1.942 1.00 96.81 306 THR A C 1
ATOM 2353 O O . THR A 1 306 ? -7.509 -5.377 -1.515 1.00 96.81 306 THR A O 1
ATOM 2356 N N . LYS A 1 307 ? -6.033 -3.681 -1.350 1.00 98.44 307 LYS A N 1
ATOM 2357 C CA . LYS A 1 307 ? -5.494 -4.087 -0.049 1.00 98.44 307 LYS A CA 1
ATOM 2358 C C . LYS A 1 307 ? -6.517 -3.871 1.065 1.00 98.44 307 LYS A C 1
ATOM 2360 O O . LYS A 1 307 ? -7.464 -3.111 0.909 1.00 98.44 307 LYS A O 1
ATOM 2365 N N . GLN A 1 308 ? -6.320 -4.541 2.198 1.00 97.81 308 GLN A N 1
ATOM 2366 C CA . GLN A 1 308 ? -7.243 -4.498 3.334 1.00 97.81 308 GLN A CA 1
ATOM 2367 C C . GLN A 1 308 ? -6.598 -3.799 4.534 1.00 97.81 308 GLN A C 1
ATOM 2369 O O . GLN A 1 308 ? -5.617 -4.297 5.094 1.00 97.81 308 GLN A O 1
ATOM 2374 N N . LEU A 1 309 ? -7.166 -2.667 4.959 1.00 97.81 309 LEU A N 1
ATOM 2375 C CA . LEU A 1 309 ? -6.774 -1.979 6.191 1.00 97.81 309 LEU A CA 1
ATOM 2376 C C . LEU A 1 309 ? -7.739 -2.332 7.328 1.00 97.81 309 LEU A C 1
ATOM 2378 O O . LEU A 1 309 ? -8.922 -2.012 7.269 1.00 97.81 309 LEU A O 1
ATOM 2382 N N . ILE A 1 310 ? -7.242 -2.972 8.384 1.00 96.88 310 ILE A N 1
ATOM 2383 C CA . ILE A 1 310 ? -8.053 -3.457 9.505 1.00 96.88 310 ILE A CA 1
ATOM 2384 C C . ILE A 1 310 ? -7.781 -2.613 10.749 1.00 96.88 310 ILE A C 1
ATOM 2386 O O . ILE A 1 310 ? -6.655 -2.573 11.244 1.00 96.88 310 ILE A O 1
ATOM 2390 N N . PHE A 1 311 ? -8.829 -2.016 11.317 1.00 95.06 311 PHE A N 1
ATOM 2391 C CA . PHE A 1 311 ? -8.765 -1.309 12.596 1.00 95.06 311 PHE A CA 1
ATOM 2392 C C . PHE A 1 311 ? -9.426 -2.100 13.716 1.00 95.06 311 PHE A C 1
ATOM 2394 O O . PHE A 1 311 ? -10.608 -2.438 13.632 1.00 95.06 311 PHE A O 1
ATOM 2401 N N . SER A 1 312 ? -8.697 -2.299 14.815 1.00 92.75 312 SER A N 1
ATOM 2402 C CA . SER A 1 312 ? -9.231 -2.890 16.041 1.00 92.75 312 SER A CA 1
ATOM 2403 C C . SER A 1 312 ? -8.955 -2.027 17.271 1.00 92.75 312 SER A C 1
ATOM 2405 O O . SER A 1 312 ? -7.929 -1.368 17.371 1.00 92.75 312 SER A O 1
ATOM 2407 N N . SER A 1 313 ? -9.853 -2.064 18.252 1.00 90.06 313 SER A N 1
ATOM 2408 C CA . SER A 1 313 ? -9.606 -1.488 19.580 1.00 90.06 313 SER A CA 1
ATOM 2409 C C . SER A 1 313 ? -8.755 -2.399 20.478 1.00 90.06 313 SER A C 1
ATOM 2411 O O . SER A 1 313 ? -8.409 -2.006 21.586 1.00 90.06 313 SER A O 1
ATOM 2413 N N . TRP A 1 314 ? -8.418 -3.612 20.028 1.00 89.94 314 TRP A N 1
ATOM 2414 C CA . TRP A 1 314 ? -7.743 -4.628 20.836 1.00 89.94 314 TRP A CA 1
ATOM 2415 C C . TRP A 1 314 ? -6.319 -4.887 20.341 1.00 89.94 314 TRP A C 1
ATOM 2417 O O . TRP A 1 314 ? -6.099 -5.137 19.158 1.00 89.94 314 TRP A O 1
ATOM 2427 N N . ALA A 1 315 ? -5.349 -4.882 21.258 1.00 88.31 315 ALA A N 1
ATOM 2428 C CA . ALA A 1 315 ? -3.931 -5.063 20.945 1.00 88.31 315 ALA A CA 1
ATOM 2429 C C . ALA A 1 315 ? -3.565 -6.485 20.472 1.00 88.31 315 ALA A C 1
ATOM 2431 O O . ALA A 1 315 ? -2.571 -6.653 19.767 1.00 88.31 315 ALA A O 1
ATOM 2432 N N . ALA A 1 316 ? -4.358 -7.503 20.829 1.00 90.62 316 ALA A N 1
ATOM 2433 C CA . ALA A 1 316 ? -4.149 -8.881 20.372 1.00 90.62 316 ALA A CA 1
ATOM 2434 C C . ALA A 1 316 ? -4.458 -9.071 18.874 1.00 90.62 316 ALA A C 1
ATOM 2436 O O . ALA A 1 316 ? -3.805 -9.879 18.210 1.00 90.62 316 ALA A O 1
ATOM 2437 N N . THR A 1 317 ? -5.427 -8.319 18.334 1.00 93.94 317 THR A N 1
ATOM 2438 C CA . THR A 1 317 ? -5.954 -8.515 16.975 1.00 93.94 317 THR A CA 1
ATOM 2439 C C . THR A 1 317 ? -4.875 -8.427 15.900 1.00 93.94 317 THR A C 1
ATOM 2441 O O . THR A 1 317 ? -4.780 -9.361 15.104 1.00 93.94 317 THR A O 1
ATOM 2444 N N . PRO A 1 318 ? -4.034 -7.370 15.843 1.00 94.38 318 PRO A N 1
ATOM 2445 C CA . PRO A 1 318 ? -3.119 -7.219 14.723 1.00 94.38 318 PRO A CA 1
ATOM 2446 C C . PRO A 1 318 ? -2.102 -8.350 14.608 1.00 94.38 318 PRO A C 1
ATOM 2448 O O . PRO A 1 318 ? -1.848 -8.825 13.508 1.00 94.38 318 PRO A O 1
ATOM 2451 N N . THR A 1 319 ? -1.560 -8.812 15.739 1.00 93.69 319 THR A N 1
ATOM 2452 C CA . THR A 1 319 ? -0.606 -9.926 15.760 1.00 93.69 319 THR A CA 1
ATOM 2453 C C . THR A 1 319 ? -1.274 -11.217 15.295 1.00 93.69 319 THR A C 1
ATOM 2455 O O . THR A 1 319 ? -0.720 -11.912 14.453 1.00 93.69 319 THR A O 1
ATOM 2458 N N . ALA A 1 320 ? -2.481 -11.517 15.787 1.00 95.44 320 ALA A N 1
ATOM 2459 C CA . ALA A 1 320 ? -3.201 -12.734 15.417 1.00 95.44 320 ALA A CA 1
ATOM 2460 C C . ALA A 1 320 ? -3.559 -12.770 13.923 1.00 95.44 320 ALA A C 1
ATOM 2462 O O . ALA A 1 320 ? -3.307 -13.768 13.248 1.00 95.44 320 ALA A O 1
ATOM 2463 N N . VAL A 1 321 ? -4.093 -11.662 13.396 1.00 96.81 321 VAL A N 1
ATOM 2464 C CA . VAL A 1 321 ? -4.432 -11.518 11.972 1.00 96.81 321 VAL A CA 1
ATOM 2465 C C . VAL A 1 321 ? -3.182 -11.659 11.103 1.00 96.81 321 VAL A C 1
ATOM 2467 O O . VAL A 1 321 ? -3.184 -12.435 10.149 1.00 96.81 321 VAL A O 1
ATOM 2470 N N . ALA A 1 322 ? -2.109 -10.938 11.442 1.00 96.62 322 ALA A N 1
ATOM 2471 C CA . ALA A 1 322 ? -0.886 -10.923 10.650 1.00 96.62 322 ALA A CA 1
ATOM 2472 C C . ALA A 1 322 ? -0.191 -12.295 10.614 1.00 96.62 322 ALA A C 1
ATOM 2474 O O . ALA A 1 322 ? 0.201 -12.757 9.540 1.00 96.62 322 ALA A O 1
ATOM 2475 N N . SER A 1 323 ? -0.108 -12.967 11.769 1.00 96.50 323 SER A N 1
ATOM 2476 C CA . SER A 1 323 ? 0.470 -14.305 11.911 1.00 96.50 323 SER A CA 1
ATOM 2477 C C . SER A 1 323 ? -0.281 -15.360 11.100 1.00 96.50 323 SER A C 1
ATOM 2479 O O . SER A 1 323 ? 0.334 -16.073 10.310 1.00 96.50 323 SER A O 1
ATOM 2481 N N . LEU A 1 324 ? -1.601 -15.466 11.278 1.00 97.50 324 LEU A N 1
ATOM 2482 C CA . LEU A 1 324 ? -2.381 -16.572 10.714 1.00 97.50 324 LEU A CA 1
ATOM 2483 C C . LEU A 1 324 ? -2.612 -16.423 9.208 1.00 97.50 324 LEU A C 1
ATOM 2485 O O . LEU A 1 324 ? -2.486 -17.403 8.480 1.00 97.50 324 LEU A O 1
ATOM 2489 N N . LEU A 1 325 ? -2.885 -15.206 8.716 1.00 97.69 325 LEU A N 1
ATOM 2490 C CA . LEU A 1 325 ? -3.038 -14.993 7.272 1.00 97.69 325 LEU A CA 1
ATOM 2491 C C . LEU A 1 325 ? -1.717 -15.175 6.526 1.00 97.69 325 LEU A C 1
ATOM 2493 O O . LEU A 1 325 ? -1.724 -15.709 5.423 1.00 97.69 325 LEU A O 1
ATOM 2497 N N . SER A 1 326 ? -0.591 -14.751 7.110 1.00 97.25 326 SER A N 1
ATOM 2498 C CA . SER A 1 326 ? 0.713 -14.951 6.469 1.00 97.25 326 SER A CA 1
ATOM 2499 C C . SER A 1 326 ? 1.143 -16.413 6.466 1.00 97.25 326 SER A C 1
ATOM 2501 O O . SER A 1 326 ? 1.692 -16.867 5.467 1.00 97.25 326 SER A O 1
ATOM 2503 N N . HIS A 1 327 ? 0.865 -17.155 7.543 1.00 96.44 327 HIS A N 1
ATOM 2504 C CA . HIS A 1 327 ? 1.088 -18.603 7.585 1.00 96.44 327 HIS A CA 1
ATOM 2505 C C . HIS A 1 327 ? 0.356 -19.306 6.442 1.00 96.44 327 HIS A C 1
ATOM 2507 O O . HIS A 1 327 ? 0.960 -20.044 5.668 1.00 96.44 327 HIS A O 1
ATOM 2513 N N . GLU A 1 328 ? -0.933 -19.009 6.289 1.00 96.81 328 GLU A N 1
ATOM 2514 C CA . GLU A 1 328 ? -1.757 -19.628 5.258 1.00 96.81 328 GLU A CA 1
ATOM 2515 C C . GLU A 1 328 ? -1.374 -19.168 3.841 1.00 96.81 328 GLU A C 1
ATOM 2517 O O . GLU A 1 328 ? -1.358 -19.983 2.921 1.00 96.81 328 GLU A O 1
ATOM 2522 N N . ALA A 1 329 ? -0.997 -17.897 3.654 1.00 96.81 329 ALA A N 1
ATOM 2523 C CA . ALA A 1 329 ? -0.469 -17.413 2.378 1.00 96.81 329 ALA A CA 1
ATOM 2524 C C . ALA A 1 329 ? 0.794 -18.183 1.964 1.00 96.81 329 ALA A C 1
ATOM 2526 O O . ALA A 1 329 ? 0.848 -18.700 0.850 1.00 96.81 329 ALA A O 1
ATOM 2527 N N . ASN A 1 330 ? 1.769 -18.313 2.872 1.00 94.06 330 ASN A N 1
ATOM 2528 C CA . ASN A 1 330 ? 3.029 -19.017 2.614 1.00 94.06 330 ASN A CA 1
ATOM 2529 C C . ASN A 1 330 ? 2.801 -20.498 2.290 1.00 94.06 330 ASN A C 1
ATOM 2531 O O . ASN A 1 330 ? 3.432 -21.036 1.383 1.00 94.06 330 ASN A O 1
ATOM 2535 N N . ARG A 1 331 ? 1.861 -21.142 2.991 1.00 94.56 331 ARG A N 1
ATOM 2536 C CA . ARG A 1 331 ? 1.476 -22.528 2.720 1.00 94.56 331 ARG A CA 1
ATOM 2537 C C . ARG A 1 331 ? 0.862 -22.697 1.329 1.00 94.56 331 ARG A C 1
ATOM 2539 O O . ARG A 1 331 ? 1.214 -23.630 0.617 1.00 94.56 331 ARG A O 1
ATOM 2546 N N . ARG A 1 332 ? -0.067 -21.820 0.926 1.00 95.69 332 ARG A N 1
ATOM 2547 C CA . ARG A 1 332 ? -0.787 -21.944 -0.360 1.00 95.69 332 ARG A CA 1
ATOM 2548 C C . ARG A 1 332 ? 0.085 -21.677 -1.592 1.00 95.69 332 ARG A C 1
ATOM 2550 O O . ARG A 1 332 ? -0.238 -22.179 -2.674 1.00 95.69 332 ARG A O 1
ATOM 2557 N N . VAL A 1 333 ? 1.153 -20.890 -1.442 1.00 93.75 333 VAL A N 1
ATOM 2558 C CA . VAL A 1 333 ? 2.146 -20.669 -2.510 1.00 93.75 333 VAL A CA 1
ATOM 2559 C C . VAL A 1 333 ? 3.230 -21.747 -2.562 1.00 93.75 333 VAL A C 1
ATOM 2561 O O . VAL A 1 333 ? 4.055 -21.690 -3.466 1.00 93.75 333 VAL A O 1
ATOM 2564 N N . ASP A 1 334 ? 3.227 -22.703 -1.623 1.00 89.12 334 ASP A N 1
ATOM 2565 C CA . ASP A 1 334 ? 4.239 -23.763 -1.498 1.00 89.12 334 ASP A CA 1
ATOM 2566 C C . ASP A 1 334 ? 5.670 -23.199 -1.532 1.00 89.12 334 ASP A C 1
ATOM 2568 O O . ASP A 1 334 ? 6.521 -23.598 -2.327 1.00 89.12 334 ASP A O 1
ATOM 2572 N N . ALA A 1 335 ? 5.906 -22.165 -0.712 1.00 85.31 335 ALA A N 1
ATOM 2573 C CA . ALA A 1 335 ? 7.175 -21.449 -0.710 1.00 85.31 335 ALA A CA 1
ATOM 2574 C C . ALA A 1 335 ? 8.336 -22.416 -0.381 1.00 85.31 335 ALA A C 1
ATOM 2576 O O . ALA A 1 335 ? 8.305 -23.046 0.681 1.00 85.31 335 ALA A O 1
ATOM 2577 N N . PRO A 1 336 ? 9.379 -22.518 -1.231 1.00 86.88 336 PRO A N 1
ATOM 2578 C CA . PRO A 1 336 ? 10.563 -23.308 -0.921 1.00 86.88 336 PRO A CA 1
ATOM 2579 C C . PRO A 1 336 ? 11.304 -22.758 0.302 1.00 86.88 336 PRO A C 1
ATOM 2581 O O . PRO A 1 336 ? 11.034 -21.658 0.793 1.00 86.88 336 PRO A O 1
ATOM 2584 N N . ASP A 1 337 ? 12.289 -23.524 0.774 1.00 82.94 337 ASP A N 1
ATOM 2585 C CA . ASP A 1 337 ? 13.195 -23.079 1.832 1.00 82.94 337 ASP A CA 1
ATOM 2586 C C . ASP A 1 337 ? 13.808 -2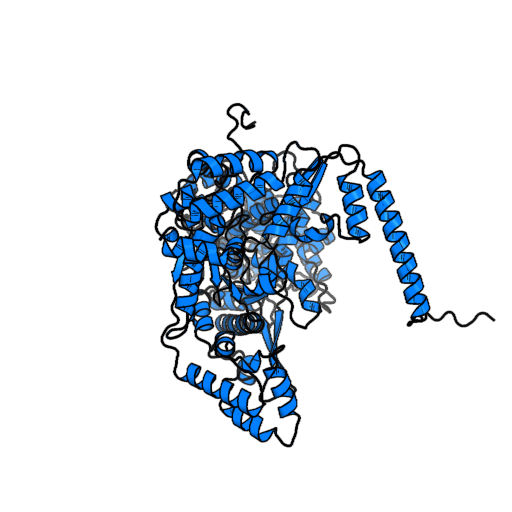1.709 1.481 1.00 82.94 337 ASP A C 1
ATOM 2588 O O . ASP A 1 337 ? 14.213 -21.463 0.342 1.00 82.94 337 ASP A O 1
ATOM 2592 N N . ALA A 1 338 ? 13.883 -20.812 2.469 1.00 77.19 338 ALA A N 1
ATOM 2593 C CA . ALA A 1 338 ? 14.391 -19.451 2.299 1.00 77.19 338 ALA A CA 1
ATOM 2594 C C . ALA A 1 338 ? 15.859 -19.390 1.828 1.00 77.19 338 ALA A C 1
ATOM 2596 O O . ALA A 1 338 ? 16.320 -18.330 1.420 1.00 77.19 338 ALA A O 1
ATOM 2597 N N . THR A 1 339 ? 16.592 -20.506 1.882 1.00 79.75 339 THR A N 1
ATOM 2598 C CA . THR A 1 339 ? 17.959 -20.646 1.354 1.00 79.75 339 THR A CA 1
ATOM 2599 C C . THR A 1 339 ? 18.034 -20.828 -0.168 1.00 79.75 339 THR A C 1
ATOM 2601 O O . THR A 1 339 ? 19.124 -20.758 -0.739 1.00 79.75 339 THR A O 1
ATOM 2604 N N . VAL A 1 340 ? 16.910 -21.071 -0.851 1.00 84.69 340 VAL A N 1
ATOM 2605 C CA . VAL A 1 340 ? 16.880 -21.273 -2.306 1.00 84.69 340 VAL A CA 1
ATOM 2606 C C . VAL A 1 340 ? 16.943 -19.933 -3.041 1.00 84.69 340 VAL A C 1
ATOM 2608 O O . VAL A 1 340 ? 15.969 -19.189 -3.068 1.00 84.69 340 VAL A O 1
ATOM 2611 N N . ASN A 1 341 ? 18.052 -19.685 -3.741 1.00 84.50 341 ASN A N 1
ATOM 2612 C CA . ASN A 1 341 ? 18.211 -18.546 -4.648 1.00 84.50 341 ASN A CA 1
ATOM 2613 C C . ASN A 1 341 ? 18.186 -18.990 -6.118 1.00 84.50 341 ASN A C 1
ATOM 2615 O O . ASN A 1 341 ? 18.849 -19.954 -6.514 1.00 84.50 341 ASN A O 1
ATOM 2619 N N . ARG A 1 342 ? 17.445 -18.266 -6.968 1.00 88.94 342 ARG A N 1
ATOM 2620 C CA . ARG A 1 342 ? 17.338 -18.560 -8.414 1.00 88.94 342 ARG A CA 1
ATOM 2621 C C . ARG A 1 342 ? 18.100 -17.561 -9.293 1.00 88.94 342 ARG A C 1
ATOM 2623 O O . ARG A 1 342 ? 18.425 -17.890 -10.435 1.00 88.94 342 ARG A O 1
ATOM 2630 N N . LEU A 1 343 ? 18.415 -16.372 -8.771 1.00 91.00 343 LEU A N 1
ATOM 2631 C CA . LEU A 1 343 ? 19.009 -15.250 -9.515 1.00 91.00 343 LEU A CA 1
ATOM 2632 C C . LEU A 1 343 ? 20.437 -14.894 -9.064 1.00 91.00 343 LEU A C 1
ATOM 2634 O O . LEU A 1 343 ? 20.869 -13.748 -9.208 1.00 91.00 343 LEU A O 1
ATOM 2638 N N . ASP A 1 344 ? 21.181 -15.864 -8.532 1.00 86.38 344 ASP A N 1
ATOM 2639 C CA . ASP A 1 344 ? 22.584 -15.661 -8.164 1.00 86.38 344 ASP A CA 1
ATOM 2640 C C . ASP A 1 344 ? 23.474 -15.483 -9.395 1.00 86.38 344 ASP A C 1
ATOM 2642 O O . ASP A 1 344 ? 23.395 -16.237 -10.374 1.00 86.38 344 ASP A O 1
ATOM 2646 N N . TYR A 1 345 ? 24.390 -14.517 -9.307 1.00 88.56 345 TYR A N 1
ATOM 2647 C CA . TYR A 1 345 ? 25.435 -14.293 -10.302 1.00 88.56 345 TYR A CA 1
ATOM 2648 C C . TYR A 1 345 ? 26.511 -15.375 -10.181 1.00 88.56 345 TYR A C 1
ATOM 2650 O O . TYR A 1 345 ? 27.545 -15.202 -9.534 1.00 88.56 345 TYR A O 1
ATOM 2658 N N . ARG A 1 346 ? 26.247 -16.532 -10.787 1.00 86.75 346 ARG A N 1
ATOM 2659 C CA . ARG A 1 346 ? 27.138 -17.698 -10.771 1.00 86.75 346 ARG A CA 1
ATOM 2660 C C . ARG A 1 346 ? 28.311 -17.520 -11.734 1.00 86.75 346 ARG A C 1
ATOM 2662 O O . ARG A 1 346 ? 28.141 -17.028 -12.849 1.00 86.75 346 ARG A O 1
ATOM 2669 N N . ALA A 1 347 ? 29.499 -17.950 -11.313 1.00 84.62 347 ALA A N 1
ATOM 2670 C CA . ALA A 1 347 ? 30.700 -17.950 -12.142 1.00 84.62 347 ALA A CA 1
ATOM 2671 C C . ALA A 1 347 ? 31.433 -19.293 -12.031 1.00 84.62 347 ALA A C 1
ATOM 2673 O O . ALA A 1 347 ? 31.652 -19.788 -10.926 1.00 84.62 347 ALA A O 1
ATOM 2674 N N . GLU A 1 348 ? 31.849 -19.849 -13.167 1.00 78.88 348 GLU A N 1
ATOM 2675 C CA . GLU A 1 348 ? 32.616 -21.096 -13.255 1.00 78.88 348 GLU A CA 1
ATOM 2676 C C . GLU A 1 348 ? 33.997 -20.803 -13.845 1.00 78.88 348 GLU A C 1
ATOM 2678 O O . GLU A 1 348 ? 34.111 -20.196 -14.909 1.00 78.88 348 GLU A O 1
ATOM 2683 N N . ALA A 1 349 ? 35.067 -21.186 -13.136 1.00 80.06 349 ALA A N 1
ATOM 2684 C CA . ALA A 1 349 ? 36.456 -20.926 -13.542 1.00 80.06 349 ALA A CA 1
ATOM 2685 C C . ALA A 1 349 ? 36.735 -19.454 -13.949 1.00 80.06 349 ALA A C 1
ATOM 2687 O O . ALA A 1 349 ? 37.501 -19.185 -14.873 1.00 80.06 349 ALA A O 1
ATOM 2688 N N . GLY A 1 350 ? 36.089 -18.495 -13.272 1.00 77.19 350 GLY A N 1
ATOM 2689 C CA . GLY A 1 350 ? 36.219 -17.058 -13.548 1.00 77.19 350 GLY A CA 1
ATOM 2690 C C . GLY A 1 350 ? 35.361 -16.533 -14.707 1.00 77.19 350 GLY A C 1
ATOM 2691 O O . GLY A 1 350 ? 35.441 -15.347 -15.014 1.00 77.19 350 GLY A O 1
ATOM 2692 N N . ARG A 1 351 ? 34.528 -17.372 -15.340 1.00 82.50 351 ARG A N 1
ATOM 2693 C CA . ARG A 1 351 ? 33.603 -16.968 -16.410 1.00 82.50 351 ARG A CA 1
ATOM 2694 C C . ARG A 1 351 ? 32.166 -16.812 -15.886 1.00 82.50 351 ARG A C 1
ATOM 2696 O O . ARG A 1 351 ? 31.684 -17.723 -15.212 1.00 82.50 351 ARG A O 1
ATOM 2703 N N . PRO A 1 352 ? 31.472 -15.703 -16.201 1.00 87.69 352 PRO A N 1
ATOM 2704 C CA . PRO A 1 352 ? 30.050 -15.517 -15.898 1.00 87.69 352 PRO A CA 1
ATOM 2705 C C . PRO A 1 352 ? 29.153 -16.582 -16.541 1.00 87.69 352 PRO A C 1
ATOM 2707 O O . PRO A 1 352 ? 29.247 -16.814 -17.745 1.00 87.69 352 PRO A O 1
ATOM 2710 N N . GLY A 1 353 ? 28.266 -17.202 -15.756 1.00 84.12 353 GLY A N 1
ATOM 2711 C CA . GLY A 1 353 ? 27.319 -18.220 -16.234 1.00 84.12 353 GLY A CA 1
ATOM 2712 C C . GLY A 1 353 ? 25.857 -17.760 -16.288 1.00 84.12 353 GLY A C 1
ATOM 2713 O O . GLY A 1 353 ? 25.066 -18.335 -17.028 1.00 84.12 353 GLY A O 1
ATOM 2714 N N . ALA A 1 354 ? 25.480 -16.712 -15.545 1.00 88.50 354 ALA A N 1
ATOM 2715 C CA . ALA A 1 354 ? 24.088 -16.275 -15.377 1.00 88.50 354 ALA A CA 1
ATOM 2716 C C . ALA A 1 354 ? 23.777 -14.965 -16.131 1.00 88.50 354 ALA A C 1
ATOM 2718 O O . ALA A 1 354 ? 23.181 -14.034 -15.591 1.00 88.50 354 ALA A O 1
ATOM 2719 N N . MET A 1 355 ? 24.197 -14.860 -17.395 1.00 93.56 355 MET A N 1
ATOM 2720 C CA . MET A 1 355 ? 24.056 -13.614 -18.168 1.00 93.56 355 MET A CA 1
ATOM 2721 C C . MET A 1 355 ? 22.607 -13.267 -18.543 1.00 93.56 355 MET A C 1
ATOM 2723 O O . MET A 1 355 ? 22.273 -12.090 -18.666 1.00 93.56 355 MET A O 1
ATOM 2727 N N . THR A 1 356 ? 21.719 -14.255 -18.668 1.00 92.88 356 THR A N 1
ATOM 2728 C CA . THR A 1 356 ? 20.277 -14.011 -18.856 1.00 92.88 356 THR A CA 1
ATOM 2729 C C . THR A 1 356 ? 19.642 -13.369 -17.624 1.00 92.88 356 THR A C 1
ATOM 2731 O O . THR A 1 356 ? 18.783 -12.506 -17.777 1.00 92.88 356 THR A O 1
ATOM 2734 N N . THR A 1 357 ? 20.120 -13.694 -16.415 1.00 93.62 357 THR A N 1
ATOM 2735 C CA . THR A 1 357 ? 19.742 -12.989 -15.181 1.00 93.62 357 THR A CA 1
ATOM 2736 C C . THR A 1 357 ? 20.151 -11.522 -15.246 1.00 93.62 357 THR A C 1
ATOM 2738 O O . THR A 1 357 ? 19.320 -10.655 -14.991 1.00 93.62 357 THR A O 1
ATOM 2741 N N . LEU A 1 358 ? 21.398 -11.224 -15.638 1.00 95.31 358 LEU A N 1
ATOM 2742 C CA . LEU A 1 358 ? 21.845 -9.835 -15.795 1.00 95.31 358 LEU A CA 1
ATOM 2743 C C . LEU A 1 358 ? 20.963 -9.081 -16.803 1.00 95.31 358 LEU A C 1
ATOM 2745 O O . LEU A 1 358 ? 20.535 -7.967 -16.520 1.00 95.31 358 LEU A O 1
ATOM 2749 N N . ALA A 1 359 ? 20.632 -9.702 -17.940 1.00 96.19 359 ALA A N 1
ATOM 2750 C CA . ALA A 1 359 ? 19.807 -9.086 -18.980 1.00 96.19 359 ALA A CA 1
ATOM 2751 C C . ALA A 1 359 ? 18.393 -8.685 -18.511 1.00 96.19 359 ALA A C 1
ATOM 2753 O O . ALA A 1 359 ? 17.819 -7.758 -19.078 1.00 96.19 359 ALA A O 1
ATOM 2754 N N . LEU A 1 360 ? 17.832 -9.330 -17.478 1.00 97.25 360 LEU A N 1
ATOM 2755 C CA . LEU A 1 360 ? 16.544 -8.924 -16.896 1.00 97.25 360 LEU A CA 1
ATOM 2756 C C . LEU A 1 360 ? 16.622 -7.587 -16.149 1.00 97.25 360 LEU A C 1
ATOM 2758 O O . LEU A 1 360 ? 15.663 -6.814 -16.139 1.00 97.25 360 LEU A O 1
ATOM 2762 N N . PHE A 1 361 ? 17.746 -7.328 -15.488 1.00 96.94 361 PHE A N 1
ATOM 2763 C CA . PHE A 1 361 ? 17.915 -6.170 -14.609 1.00 96.94 361 PHE A CA 1
ATOM 2764 C C . PHE A 1 361 ? 18.748 -5.058 -15.244 1.00 96.94 361 PHE A C 1
ATOM 2766 O O . PHE A 1 361 ? 18.790 -3.959 -14.707 1.00 96.94 361 PHE A O 1
ATOM 2773 N N . TRP A 1 362 ? 19.358 -5.322 -16.401 1.00 97.12 362 TRP A N 1
ATOM 2774 C CA . TRP A 1 362 ? 20.115 -4.359 -17.189 1.00 97.12 362 TRP A CA 1
ATOM 2775 C C . TRP A 1 36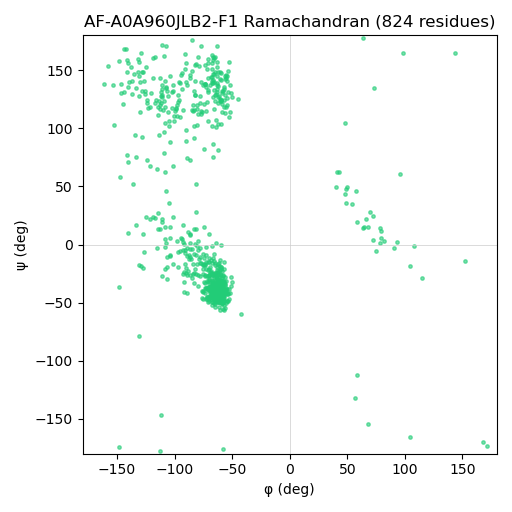2 ? 19.186 -3.411 -17.965 1.00 97.12 362 TRP A C 1
ATOM 2777 O O . TRP A 1 362 ? 18.487 -3.861 -18.879 1.00 97.12 362 TRP A O 1
ATOM 2787 N N . PRO A 1 363 ? 19.180 -2.097 -17.676 1.00 97.56 363 PRO A N 1
ATOM 2788 C CA . PRO A 1 363 ? 18.444 -1.139 -18.488 1.00 97.56 363 PRO A CA 1
ATOM 2789 C C . PRO A 1 363 ? 19.019 -1.060 -19.907 1.00 97.56 363 PRO A C 1
ATOM 2791 O O . PRO A 1 363 ? 20.194 -0.738 -20.099 1.00 97.56 363 PRO A O 1
ATOM 2794 N N . ASN A 1 364 ? 18.186 -1.303 -20.919 1.00 95.69 364 ASN A N 1
ATOM 2795 C CA . ASN A 1 364 ? 18.540 -1.094 -22.318 1.00 95.69 364 ASN A CA 1
ATOM 2796 C C . ASN A 1 364 ? 17.698 0.043 -22.928 1.00 95.69 364 ASN A C 1
ATOM 2798 O O . ASN A 1 364 ? 16.602 -0.209 -23.429 1.00 95.69 364 ASN A O 1
ATOM 2802 N N . PRO A 1 365 ? 18.189 1.298 -22.940 1.00 95.94 365 PRO A N 1
ATOM 2803 C CA . PRO A 1 365 ? 17.419 2.450 -23.416 1.00 95.94 365 PRO A CA 1
ATOM 2804 C C . PRO A 1 365 ? 16.892 2.324 -24.852 1.00 95.94 365 PRO A C 1
ATOM 2806 O O . PRO A 1 365 ? 15.789 2.779 -25.156 1.00 95.94 365 PRO A O 1
ATOM 2809 N N . GLY A 1 366 ? 17.669 1.739 -25.769 1.00 95.38 366 GLY A N 1
ATOM 2810 C CA . GLY A 1 366 ? 17.241 1.589 -27.160 1.00 95.38 366 GLY A CA 1
ATOM 2811 C C . GLY A 1 366 ? 16.145 0.543 -27.320 1.00 95.38 366 GLY A C 1
ATOM 2812 O O . GLY A 1 366 ? 15.132 0.824 -27.959 1.00 95.38 366 GLY A O 1
ATOM 2813 N N . LEU A 1 367 ? 16.317 -0.626 -26.703 1.00 96.25 367 LEU A N 1
ATOM 2814 C CA . LEU A 1 367 ? 15.332 -1.702 -26.731 1.00 96.25 367 LEU A CA 1
ATOM 2815 C C . LEU A 1 367 ? 14.062 -1.302 -25.971 1.00 96.25 367 LEU A C 1
ATOM 2817 O O . LEU A 1 367 ? 12.959 -1.479 -26.488 1.00 96.25 367 LEU A O 1
ATOM 2821 N N . ALA A 1 368 ? 14.207 -0.708 -24.784 1.00 97.25 368 ALA A N 1
ATOM 2822 C CA . ALA A 1 368 ? 13.099 -0.267 -23.947 1.00 97.25 368 ALA A CA 1
ATOM 2823 C C . ALA A 1 368 ? 12.201 0.741 -24.680 1.00 97.25 368 ALA A C 1
ATOM 2825 O O . ALA A 1 368 ? 10.983 0.579 -24.651 1.00 97.25 368 ALA A O 1
ATOM 2826 N N . ARG A 1 369 ? 12.777 1.725 -25.392 1.00 96.00 369 ARG A N 1
ATOM 2827 C CA . ARG A 1 369 ? 12.007 2.689 -26.205 1.00 96.00 369 ARG A CA 1
ATOM 2828 C C . ARG A 1 369 ? 11.235 2.032 -27.346 1.00 96.00 369 ARG A C 1
ATOM 2830 O O . ARG A 1 369 ? 10.066 2.340 -27.531 1.00 96.00 369 ARG A O 1
ATOM 2837 N N . LEU A 1 370 ? 11.874 1.139 -28.106 1.00 95.75 370 LEU A N 1
ATOM 2838 C CA . LEU A 1 370 ? 11.232 0.470 -29.249 1.00 95.75 370 LEU A CA 1
ATOM 2839 C C . LEU A 1 370 ? 10.060 -0.420 -28.836 1.00 95.75 370 LEU A C 1
ATOM 2841 O O . LEU A 1 370 ? 9.132 -0.630 -29.610 1.00 95.75 370 LEU A O 1
ATOM 2845 N N . THR A 1 371 ? 10.133 -0.964 -27.626 1.00 96.38 371 THR A N 1
ATOM 2846 C CA . THR A 1 371 ? 9.199 -1.968 -27.120 1.00 96.38 371 THR A CA 1
ATOM 2847 C C . THR A 1 371 ? 8.308 -1.431 -26.001 1.00 96.38 371 THR A C 1
ATOM 2849 O O . THR A 1 371 ? 7.759 -2.218 -25.235 1.00 96.38 371 THR A O 1
ATOM 2852 N N . ASP A 1 372 ? 8.163 -0.107 -25.872 1.00 96.00 372 ASP A N 1
ATOM 2853 C CA . ASP A 1 372 ? 7.339 0.520 -24.832 1.00 96.00 372 ASP A CA 1
ATOM 2854 C C . ASP A 1 372 ? 5.867 0.065 -24.919 1.00 96.00 372 ASP A C 1
ATOM 2856 O O . ASP A 1 372 ? 5.177 0.422 -25.878 1.00 96.00 372 ASP A O 1
ATOM 2860 N N . PRO A 1 373 ? 5.348 -0.679 -23.919 1.00 94.38 373 PRO A N 1
ATOM 2861 C CA . PRO A 1 373 ? 3.979 -1.180 -23.943 1.00 94.38 373 PRO A CA 1
ATOM 2862 C C . PRO A 1 373 ? 2.927 -0.081 -24.071 1.00 94.38 373 PRO A C 1
ATOM 2864 O O . PRO A 1 373 ? 1.914 -0.317 -24.718 1.00 94.38 373 PRO A O 1
ATOM 2867 N N . ARG A 1 374 ? 3.166 1.118 -23.512 1.00 93.00 374 ARG A N 1
ATOM 2868 C CA . ARG A 1 374 ? 2.228 2.243 -23.642 1.00 93.00 374 ARG A CA 1
ATOM 2869 C C . ARG A 1 374 ? 2.163 2.729 -25.087 1.00 93.00 374 ARG A C 1
ATOM 2871 O O . ARG A 1 374 ? 1.078 2.800 -25.648 1.00 93.00 374 ARG A O 1
ATOM 2878 N N . SER A 1 375 ? 3.314 3.014 -25.697 1.00 91.25 375 SER A N 1
ATOM 2879 C CA . SER A 1 375 ? 3.398 3.447 -27.101 1.00 91.25 375 SER A CA 1
ATOM 2880 C C . SER A 1 375 ? 2.856 2.401 -28.087 1.00 91.25 375 SER A C 1
ATOM 2882 O O . SER A 1 375 ? 2.390 2.733 -29.177 1.00 91.25 375 SER A O 1
ATOM 2884 N N . LEU A 1 376 ? 2.922 1.120 -27.715 1.00 91.12 376 LEU A N 1
ATOM 2885 C CA . LEU A 1 376 ? 2.402 0.008 -28.506 1.00 91.12 376 LEU A CA 1
ATOM 2886 C C . LEU A 1 376 ? 0.945 -0.352 -28.183 1.00 91.12 376 LEU A C 1
ATOM 2888 O O . LEU A 1 376 ? 0.370 -1.171 -28.898 1.00 91.12 376 LEU A O 1
ATOM 2892 N N . ALA A 1 377 ? 0.332 0.228 -27.152 1.00 88.88 377 ALA A N 1
ATOM 2893 C CA . ALA A 1 377 ? -1.073 -0.006 -26.845 1.00 88.88 377 ALA A CA 1
ATOM 2894 C C . ALA A 1 377 ? -1.981 0.659 -27.895 1.00 88.88 377 ALA A C 1
ATOM 2896 O O . ALA A 1 377 ? -1.586 1.589 -28.600 1.00 88.88 377 ALA A O 1
ATOM 2897 N N . ALA A 1 378 ? -3.204 0.152 -28.040 1.00 77.06 378 ALA A N 1
ATOM 2898 C CA . ALA A 1 378 ? -4.247 0.851 -28.783 1.00 77.06 378 ALA A CA 1
ATOM 2899 C C . ALA A 1 378 ? -4.900 1.900 -27.873 1.00 77.06 378 ALA A C 1
ATOM 2901 O O . ALA A 1 378 ? -5.137 1.629 -26.695 1.00 77.06 378 ALA A O 1
ATOM 2902 N N . ALA A 1 379 ? -5.210 3.075 -28.421 1.00 76.88 379 ALA A N 1
ATOM 2903 C CA . ALA A 1 379 ? -5.964 4.121 -27.731 1.00 76.88 379 ALA A CA 1
ATOM 2904 C C . ALA A 1 379 ? -7.479 3.844 -27.791 1.00 76.88 379 ALA A C 1
ATOM 2906 O O . ALA A 1 379 ? -8.250 4.680 -28.251 1.00 76.88 379 ALA A O 1
ATOM 2907 N N . ASP A 1 380 ? -7.875 2.636 -27.394 1.00 73.12 380 ASP A N 1
ATOM 2908 C CA . ASP A 1 380 ? -9.265 2.178 -27.416 1.00 73.12 380 ASP A CA 1
ATOM 2909 C C . ASP A 1 380 ? -9.948 2.419 -26.057 1.00 73.12 380 ASP A C 1
ATOM 2911 O O . ASP A 1 380 ? -9.309 2.357 -24.998 1.00 73.12 380 ASP A O 1
ATOM 2915 N N . GLU A 1 381 ? -11.249 2.692 -26.099 1.00 65.75 381 GLU A N 1
ATOM 2916 C CA . GLU A 1 381 ? -12.119 2.832 -24.932 1.00 65.75 381 GLU A CA 1
ATOM 2917 C C . GLU A 1 381 ? -12.575 1.463 -24.395 1.00 65.75 381 GLU A C 1
ATOM 2919 O O . GLU A 1 381 ? -12.764 1.328 -23.186 1.00 65.75 381 GLU A O 1
ATOM 2924 N N . ASP A 1 382 ? -12.618 0.416 -25.234 1.00 69.94 382 ASP A N 1
ATOM 2925 C CA . ASP A 1 382 ? -13.150 -0.924 -24.906 1.00 69.94 382 ASP A CA 1
ATOM 2926 C C . ASP A 1 382 ? -12.243 -1.785 -23.987 1.00 69.94 382 ASP A C 1
ATOM 2928 O O . ASP A 1 382 ? -12.432 -2.996 -23.823 1.00 69.94 382 ASP A O 1
ATOM 2932 N N . GLY A 1 383 ? -11.259 -1.163 -23.332 1.00 79.44 383 GLY A N 1
ATOM 2933 C CA . GLY A 1 383 ? -10.405 -1.786 -22.321 1.00 79.44 383 GLY A CA 1
ATOM 2934 C C . GLY A 1 383 ? -8.987 -2.116 -22.802 1.00 79.44 383 GLY A C 1
ATOM 2935 O O . GLY A 1 383 ? -8.487 -1.555 -23.780 1.00 79.44 383 GLY A O 1
ATOM 2936 N N . PRO A 1 384 ? -8.240 -2.942 -22.051 1.00 84.69 384 PRO A N 1
ATOM 2937 C CA . PRO A 1 384 ? -6.854 -3.237 -22.379 1.00 84.69 384 PRO A CA 1
ATOM 2938 C C . PRO A 1 384 ? -6.704 -4.164 -23.589 1.00 84.69 384 PRO A C 1
ATOM 2940 O O . PRO A 1 384 ? -7.422 -5.156 -23.734 1.00 84.69 384 PRO A O 1
ATOM 2943 N N . GLY A 1 385 ? -5.730 -3.828 -24.443 1.00 80.44 385 GLY A N 1
ATOM 2944 C CA . GLY A 1 385 ? -5.468 -4.525 -25.699 1.00 80.44 385 GLY A CA 1
ATOM 2945 C C . GLY A 1 385 ? -4.942 -5.949 -25.509 1.00 80.44 385 GLY A C 1
ATOM 2946 O O . GLY A 1 385 ? -4.462 -6.326 -24.436 1.00 80.44 385 GLY A O 1
ATOM 2947 N N . ASP A 1 386 ? -5.022 -6.744 -26.574 1.00 89.25 386 ASP A N 1
ATOM 2948 C CA . ASP A 1 386 ? -4.534 -8.122 -26.584 1.00 89.25 386 ASP A CA 1
ATOM 2949 C C . ASP A 1 386 ? -3.002 -8.196 -26.441 1.00 89.25 386 ASP A C 1
ATOM 2951 O O . ASP A 1 386 ? -2.253 -7.568 -27.195 1.00 89.25 386 ASP A O 1
ATOM 2955 N N . ALA A 1 387 ? -2.529 -8.983 -25.472 1.00 90.06 387 ALA A N 1
ATOM 2956 C CA . ALA A 1 387 ? -1.110 -9.058 -25.130 1.00 90.06 387 ALA A CA 1
ATOM 2957 C C . ALA A 1 387 ? -0.252 -9.636 -26.272 1.00 90.06 387 ALA A C 1
ATOM 2959 O O . ALA A 1 387 ? 0.898 -9.208 -26.433 1.00 90.06 387 ALA A O 1
ATOM 2960 N N . ALA A 1 388 ? -0.808 -10.559 -27.071 1.00 92.31 388 ALA A N 1
ATOM 2961 C CA . ALA A 1 388 ? -0.131 -11.145 -28.227 1.00 92.31 388 ALA A CA 1
ATOM 2962 C C . ALA A 1 388 ? -0.005 -10.128 -29.369 1.00 92.31 388 ALA A C 1
ATOM 2964 O O . ALA A 1 388 ? 1.094 -9.921 -29.874 1.00 92.31 388 ALA A O 1
ATOM 2965 N N . ALA A 1 389 ? -1.066 -9.382 -29.685 1.00 92.38 389 ALA A N 1
ATOM 2966 C CA . ALA A 1 389 ? -0.989 -8.298 -30.666 1.00 92.38 389 ALA A CA 1
ATOM 2967 C C . ALA A 1 389 ? 0.048 -7.219 -30.285 1.00 92.38 389 ALA A C 1
ATOM 2969 O O . ALA A 1 389 ? 0.808 -6.748 -31.136 1.00 92.38 389 ALA A O 1
ATOM 2970 N N . LEU A 1 390 ? 0.131 -6.834 -29.003 1.00 92.56 390 LEU A N 1
ATOM 2971 C CA . LEU A 1 390 ? 1.186 -5.921 -28.542 1.00 92.56 390 LEU A CA 1
ATOM 2972 C C . LEU A 1 390 ? 2.583 -6.556 -28.644 1.00 92.56 390 LEU A C 1
ATOM 2974 O O . LEU A 1 390 ? 3.561 -5.849 -28.897 1.00 92.56 390 LEU A O 1
ATOM 2978 N N . HIS A 1 391 ? 2.691 -7.871 -28.441 1.00 94.69 391 HIS A N 1
ATOM 2979 C CA . HIS A 1 391 ? 3.949 -8.596 -28.590 1.00 94.69 391 HIS A CA 1
ATOM 2980 C C . HIS A 1 391 ? 4.414 -8.588 -30.047 1.00 94.69 391 HIS A C 1
ATOM 2982 O O . HIS A 1 391 ? 5.548 -8.197 -30.308 1.00 94.69 391 HIS A O 1
ATOM 2988 N N . ASP A 1 392 ? 3.525 -8.887 -30.991 1.00 95.38 392 ASP A N 1
ATOM 2989 C CA . ASP A 1 392 ? 3.825 -8.872 -32.424 1.00 95.38 392 ASP A CA 1
ATOM 2990 C C . ASP A 1 392 ? 4.274 -7.484 -32.897 1.00 95.38 392 ASP A C 1
ATOM 2992 O O . ASP A 1 392 ? 5.245 -7.355 -33.646 1.00 95.38 392 ASP A O 1
ATOM 2996 N N . ARG A 1 393 ? 3.635 -6.415 -32.399 1.00 95.31 393 ARG A N 1
ATOM 2997 C CA . ARG A 1 393 ? 4.067 -5.032 -32.669 1.00 95.31 393 ARG A CA 1
ATOM 2998 C C . ARG A 1 393 ? 5.466 -4.744 -32.121 1.00 95.31 393 ARG A C 1
ATOM 3000 O O . ARG A 1 393 ? 6.240 -4.058 -32.783 1.00 95.31 393 ARG A O 1
ATOM 3007 N N . ALA A 1 394 ? 5.806 -5.264 -30.942 1.00 95.19 394 ALA A N 1
ATOM 3008 C CA . ALA A 1 394 ? 7.141 -5.109 -30.366 1.00 95.19 394 ALA A CA 1
ATOM 3009 C C . ALA A 1 394 ? 8.205 -5.896 -31.145 1.00 95.19 394 ALA A C 1
ATOM 3011 O O . ALA A 1 394 ? 9.298 -5.377 -31.369 1.00 95.19 394 ALA A O 1
ATOM 3012 N N . VAL A 1 395 ? 7.880 -7.112 -31.597 1.00 96.06 395 VAL A N 1
ATOM 3013 C CA . VAL A 1 395 ? 8.743 -7.907 -32.485 1.00 96.06 395 VAL A CA 1
ATOM 3014 C C . VAL A 1 395 ? 8.991 -7.148 -33.783 1.00 96.06 395 VAL A C 1
ATOM 3016 O O . VAL A 1 395 ? 10.141 -6.963 -34.171 1.00 96.06 395 VAL A O 1
ATOM 3019 N N . ALA A 1 396 ? 7.938 -6.617 -34.407 1.00 94.88 396 ALA A N 1
ATOM 3020 C CA . ALA A 1 396 ? 8.059 -5.804 -35.613 1.00 94.88 396 ALA A CA 1
ATOM 3021 C C . ALA A 1 396 ? 8.895 -4.529 -35.389 1.00 94.88 396 ALA A C 1
ATOM 3023 O O . ALA A 1 396 ? 9.687 -4.160 -36.252 1.00 94.88 396 ALA A O 1
ATOM 3024 N N . ALA A 1 397 ? 8.770 -3.873 -34.230 1.00 92.12 397 ALA A N 1
ATOM 3025 C CA . ALA A 1 397 ? 9.550 -2.680 -33.890 1.00 92.12 397 ALA A CA 1
ATOM 3026 C C . ALA A 1 397 ? 11.043 -2.974 -33.644 1.00 92.12 397 ALA A C 1
ATOM 3028 O O . ALA A 1 397 ? 11.895 -2.119 -33.901 1.00 92.12 397 ALA A O 1
ATOM 3029 N N . ALA A 1 398 ? 11.369 -4.171 -33.147 1.00 88.50 398 ALA A N 1
ATOM 3030 C CA . ALA A 1 398 ? 12.744 -4.631 -32.946 1.00 88.50 398 ALA A CA 1
ATOM 3031 C C . ALA A 1 398 ? 13.351 -5.308 -34.191 1.00 88.50 398 ALA A C 1
ATOM 3033 O O . ALA A 1 398 ? 14.569 -5.511 -34.239 1.00 88.50 398 ALA A O 1
ATOM 3034 N N . ALA A 1 399 ? 12.528 -5.637 -35.192 1.00 85.38 399 ALA A N 1
ATOM 3035 C CA . ALA A 1 399 ? 12.933 -6.372 -36.383 1.00 85.38 399 ALA A CA 1
ATOM 3036 C C . ALA A 1 399 ? 14.085 -5.686 -37.136 1.00 85.38 399 ALA A C 1
ATOM 3038 O O . ALA A 1 399 ? 14.166 -4.460 -37.241 1.00 85.38 399 ALA A O 1
ATOM 3039 N N . GLY A 1 400 ? 14.997 -6.500 -37.673 1.00 82.00 400 GLY A N 1
ATOM 3040 C CA . GLY A 1 400 ? 16.155 -6.031 -38.439 1.00 82.00 400 GLY A CA 1
ATOM 3041 C C . GLY A 1 400 ? 17.316 -5.487 -37.598 1.00 82.00 400 GLY A C 1
ATOM 3042 O O . GLY A 1 400 ? 18.320 -5.067 -38.171 1.00 82.00 400 GLY A O 1
ATOM 3043 N N . ARG A 1 401 ? 17.210 -5.497 -36.261 1.00 85.12 401 ARG A N 1
ATOM 3044 C CA . ARG A 1 401 ? 18.315 -5.152 -35.342 1.00 85.12 401 ARG A CA 1
ATOM 3045 C C . ARG A 1 401 ? 19.002 -6.368 -34.726 1.00 85.12 401 ARG A C 1
ATOM 3047 O O . ARG A 1 401 ? 20.103 -6.238 -34.202 1.00 85.12 401 ARG A O 1
ATOM 3054 N N . THR A 1 402 ? 18.363 -7.528 -34.784 1.00 84.06 402 THR A N 1
ATOM 3055 C CA . THR A 1 402 ? 18.891 -8.832 -34.373 1.00 84.06 402 THR A CA 1
ATOM 3056 C C . THR A 1 402 ? 19.587 -9.539 -35.547 1.00 84.06 402 THR A C 1
ATOM 3058 O O . THR A 1 402 ? 19.309 -9.230 -36.711 1.00 84.06 402 THR A O 1
ATOM 3061 N N . PRO A 1 403 ? 20.523 -10.475 -35.292 1.00 84.00 403 PRO A N 1
ATOM 3062 C CA . PRO A 1 403 ? 21.213 -11.195 -36.355 1.00 84.00 403 PRO A CA 1
ATOM 3063 C C . PRO A 1 403 ? 20.249 -12.097 -37.124 1.00 84.00 403 PRO A C 1
ATOM 3065 O O . PRO A 1 403 ? 19.423 -12.789 -36.533 1.00 84.00 403 PRO A O 1
ATOM 3068 N N . THR A 1 404 ? 20.404 -12.139 -38.446 1.00 78.19 404 THR A N 1
ATOM 3069 C CA . THR A 1 404 ? 19.655 -13.045 -39.324 1.00 78.19 404 THR A CA 1
ATOM 3070 C C . THR A 1 404 ? 20.581 -14.145 -39.839 1.00 78.19 404 THR A C 1
ATOM 3072 O O . THR A 1 404 ? 21.724 -13.886 -40.212 1.00 78.19 404 THR A O 1
ATOM 3075 N N . GLY A 1 405 ? 20.117 -15.396 -39.831 1.00 79.56 405 GLY A N 1
ATOM 3076 C CA . GLY A 1 405 ? 20.934 -16.540 -40.234 1.00 79.56 405 GLY A CA 1
ATOM 3077 C C . GLY A 1 405 ? 20.275 -17.887 -39.943 1.00 79.56 405 GLY A C 1
ATOM 3078 O O . GLY A 1 405 ? 19.109 -17.953 -39.558 1.00 79.56 405 GLY A O 1
ATOM 3079 N N . ALA A 1 406 ? 21.022 -18.974 -40.156 1.00 79.38 406 ALA A N 1
ATOM 3080 C CA . ALA A 1 406 ? 20.540 -20.325 -39.878 1.00 79.38 406 ALA A CA 1
ATOM 3081 C C . ALA A 1 406 ? 20.293 -20.518 -38.374 1.00 79.38 406 ALA A C 1
ATOM 3083 O O . ALA A 1 406 ? 21.171 -20.252 -37.553 1.00 79.38 406 ALA A O 1
ATOM 3084 N N . THR A 1 407 ? 19.102 -21.003 -38.022 1.00 85.25 407 THR A N 1
ATOM 3085 C CA . THR A 1 407 ? 18.712 -21.197 -36.624 1.00 85.25 407 THR A CA 1
ATOM 3086 C C . THR A 1 407 ? 19.189 -22.538 -36.066 1.00 85.25 407 THR A C 1
ATOM 3088 O O . THR A 1 407 ? 19.204 -23.537 -36.787 1.00 85.25 407 THR A O 1
ATOM 3091 N N . THR A 1 408 ? 19.480 -22.601 -34.767 1.00 83.69 408 THR A N 1
ATOM 3092 C CA . THR A 1 408 ? 19.863 -23.817 -34.033 1.00 83.69 408 THR A CA 1
ATOM 3093 C C . THR A 1 408 ? 19.048 -23.977 -32.745 1.00 83.69 408 THR A C 1
ATOM 3095 O O . THR A 1 408 ? 18.511 -23.013 -32.210 1.00 83.69 408 THR A O 1
ATOM 3098 N N . ARG A 1 409 ? 18.939 -25.216 -32.247 1.00 80.94 409 ARG A N 1
ATOM 3099 C CA . ARG A 1 409 ? 18.293 -25.565 -30.963 1.00 80.94 409 ARG A CA 1
ATOM 3100 C C . ARG A 1 409 ? 19.305 -25.974 -29.885 1.00 80.94 409 ARG A C 1
ATOM 3102 O O . ARG A 1 409 ? 18.932 -26.615 -28.906 1.00 80.94 409 ARG A O 1
ATOM 3109 N N . ALA A 1 410 ? 20.586 -25.677 -30.095 1.00 75.81 410 ALA A N 1
ATOM 3110 C CA . ALA A 1 410 ? 21.629 -25.963 -29.120 1.00 75.81 410 ALA A CA 1
ATOM 3111 C C . ALA A 1 410 ? 21.395 -25.172 -27.823 1.00 75.81 410 ALA A C 1
ATOM 3113 O O . ALA A 1 410 ? 20.941 -24.031 -27.850 1.00 75.81 410 ALA A O 1
ATOM 3114 N N . THR A 1 411 ? 21.733 -25.765 -26.680 1.00 66.56 411 THR A N 1
ATOM 3115 C CA . THR A 1 411 ? 21.626 -25.110 -25.364 1.00 66.56 411 THR A CA 1
ATOM 3116 C C . THR A 1 411 ? 22.548 -23.892 -25.251 1.00 66.56 411 THR A C 1
ATOM 3118 O O . THR A 1 411 ? 22.215 -22.919 -24.584 1.00 66.56 411 THR A O 1
ATOM 3121 N N . THR A 1 412 ? 23.674 -23.896 -25.967 1.00 69.38 412 THR A N 1
ATOM 3122 C CA . THR A 1 412 ? 24.601 -22.761 -26.106 1.00 69.38 412 THR A CA 1
ATOM 3123 C C . THR A 1 412 ? 23.983 -21.544 -26.801 1.00 69.38 412 THR A C 1
ATOM 3125 O O . THR A 1 412 ? 24.459 -20.424 -26.600 1.00 69.38 412 THR A O 1
ATOM 3128 N N . ALA A 1 413 ? 22.879 -21.723 -27.534 1.00 78.81 413 ALA A N 1
ATOM 3129 C CA . ALA A 1 413 ? 22.175 -20.641 -28.212 1.00 78.81 413 ALA A CA 1
ATOM 3130 C C . ALA A 1 413 ? 21.490 -19.665 -27.231 1.00 78.81 413 ALA A C 1
ATOM 3132 O O . ALA A 1 413 ? 21.151 -18.550 -27.622 1.00 78.81 413 ALA A O 1
ATOM 3133 N N . GLU A 1 414 ? 21.352 -20.012 -25.941 1.00 79.38 414 GLU A N 1
ATOM 3134 C CA . GLU A 1 414 ? 20.869 -19.076 -24.912 1.00 79.38 414 GLU A CA 1
ATOM 3135 C C . GLU A 1 414 ? 21.728 -17.808 -24.801 1.00 79.38 414 GLU A C 1
ATOM 3137 O O . GLU A 1 414 ? 21.219 -16.741 -24.440 1.00 79.38 414 GLU A O 1
ATOM 3142 N N . ALA A 1 415 ? 23.016 -17.894 -25.163 1.00 88.69 415 ALA A N 1
ATOM 3143 C CA . ALA A 1 415 ? 23.896 -16.735 -25.183 1.00 88.69 415 ALA A CA 1
ATOM 3144 C C . ALA A 1 415 ? 23.405 -15.639 -26.146 1.00 88.69 415 ALA A C 1
ATOM 3146 O O . ALA A 1 415 ? 23.584 -14.452 -25.873 1.00 88.69 415 ALA A O 1
ATOM 3147 N N . ALA A 1 416 ? 22.724 -16.021 -27.231 1.00 92.44 416 ALA A N 1
ATOM 3148 C CA . ALA A 1 416 ? 22.203 -15.084 -28.216 1.00 92.44 416 ALA A CA 1
ATOM 3149 C C . ALA A 1 416 ? 21.154 -14.131 -27.634 1.00 92.44 416 ALA A C 1
ATOM 3151 O O . ALA A 1 416 ? 21.115 -12.972 -28.045 1.00 92.44 416 ALA A O 1
ATOM 3152 N N . TYR A 1 417 ? 20.338 -14.570 -26.665 1.00 93.56 417 TYR A N 1
ATOM 3153 C CA . TYR A 1 417 ? 19.293 -13.725 -26.077 1.00 93.56 417 TYR A CA 1
ATOM 3154 C C . TYR A 1 417 ? 19.887 -12.537 -25.326 1.00 93.56 417 TYR A C 1
ATOM 3156 O O . TYR A 1 417 ? 19.546 -11.392 -25.620 1.00 93.56 417 TYR A O 1
ATOM 3164 N N . TRP A 1 418 ? 20.797 -12.792 -24.379 1.00 93.38 418 TRP A N 1
ATOM 3165 C CA . TRP A 1 418 ? 21.391 -11.719 -23.581 1.00 93.38 418 TRP A CA 1
ATOM 3166 C C . TRP A 1 418 ? 22.352 -10.869 -24.414 1.00 93.38 418 TRP A C 1
ATOM 3168 O O . TRP A 1 418 ? 22.356 -9.651 -24.263 1.00 93.38 418 TRP A O 1
ATOM 3178 N N . GLN A 1 419 ? 23.119 -11.470 -25.333 1.00 94.25 419 GLN A N 1
ATOM 3179 C CA . GLN A 1 419 ? 24.023 -10.716 -26.206 1.00 94.25 419 GLN A CA 1
ATOM 3180 C C . GLN A 1 419 ? 23.260 -9.806 -27.162 1.00 94.25 419 GLN A C 1
ATOM 3182 O O . GLN A 1 419 ? 23.681 -8.675 -27.384 1.00 94.25 419 GLN A O 1
ATOM 3187 N N . SER A 1 420 ? 22.123 -10.261 -27.693 1.00 94.31 420 SER A N 1
ATOM 3188 C CA . SER A 1 420 ? 21.262 -9.413 -28.519 1.00 94.31 420 SER A CA 1
ATOM 3189 C C . SER A 1 420 ? 20.645 -8.301 -27.681 1.00 94.31 420 SER A C 1
ATOM 3191 O O . SER A 1 420 ? 20.747 -7.130 -28.042 1.00 94.31 420 SER A O 1
ATOM 3193 N N . ALA A 1 421 ? 20.053 -8.655 -26.536 1.00 93.50 421 ALA A N 1
ATOM 3194 C CA . ALA A 1 421 ? 19.367 -7.708 -25.669 1.00 93.50 421 ALA A CA 1
ATOM 3195 C C . ALA A 1 421 ? 20.300 -6.641 -25.084 1.00 93.50 421 ALA A C 1
ATOM 3197 O O . ALA A 1 421 ? 19.870 -5.505 -24.946 1.00 93.50 421 ALA A O 1
ATOM 3198 N N . ILE A 1 422 ? 21.555 -6.963 -24.755 1.00 93.44 422 ILE A N 1
ATOM 3199 C CA . ILE A 1 422 ? 22.534 -6.003 -24.216 1.00 93.44 422 ILE A CA 1
ATOM 3200 C C . ILE A 1 422 ? 23.322 -5.321 -25.345 1.00 93.44 422 ILE A C 1
ATOM 3202 O O . ILE A 1 422 ? 23.549 -4.116 -25.294 1.00 93.44 422 ILE A O 1
ATOM 3206 N N . GLY A 1 423 ? 23.729 -6.066 -26.376 1.00 91.19 423 GLY A N 1
ATOM 3207 C CA . GLY A 1 423 ? 24.749 -5.631 -27.331 1.00 91.19 423 GLY A CA 1
ATOM 3208 C C . GLY A 1 423 ? 24.262 -4.865 -28.564 1.00 91.19 423 GLY A C 1
ATOM 3209 O O . GLY A 1 423 ? 25.050 -4.110 -29.132 1.00 91.19 423 GLY A O 1
ATOM 3210 N N . LEU A 1 424 ? 23.005 -5.040 -29.000 1.00 91.19 424 LEU A N 1
ATOM 3211 C CA . LEU A 1 424 ? 22.550 -4.591 -30.335 1.00 91.19 424 LEU A CA 1
ATOM 3212 C C . LEU A 1 424 ? 21.701 -3.313 -30.357 1.00 91.19 424 LEU A C 1
ATOM 3214 O O . LEU A 1 424 ? 21.440 -2.760 -31.425 1.00 91.19 424 LEU A O 1
ATOM 3218 N N . PHE A 1 425 ? 21.267 -2.806 -29.206 1.00 90.38 425 PHE A N 1
ATOM 3219 C CA . PHE A 1 425 ? 20.266 -1.732 -29.140 1.00 90.38 425 PHE A CA 1
ATOM 3220 C C . PHE A 1 425 ? 20.852 -0.354 -28.796 1.00 90.38 425 PHE A C 1
ATOM 3222 O O . PHE A 1 425 ? 20.200 0.479 -28.170 1.00 90.38 425 PHE A O 1
ATOM 3229 N N . GLY A 1 42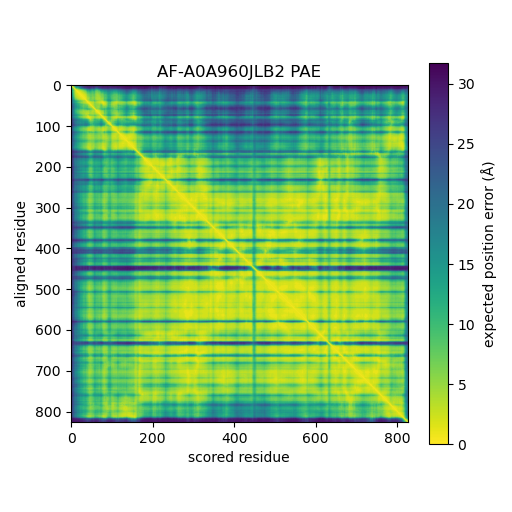6 ? 22.059 -0.086 -29.295 1.00 82.88 426 GLY A N 1
ATOM 3230 C CA . GLY A 1 426 ? 22.768 1.186 -29.140 1.00 82.88 426 GLY A CA 1
ATOM 3231 C C . GLY A 1 426 ? 23.807 1.171 -28.013 1.00 82.88 426 GLY A C 1
ATOM 3232 O O . GLY A 1 426 ? 23.807 0.255 -27.190 1.00 82.88 426 GLY A O 1
ATOM 3233 N N . PRO A 1 427 ? 24.718 2.161 -27.992 1.00 85.69 427 PRO A N 1
ATOM 3234 C CA . PRO A 1 427 ? 25.711 2.273 -26.933 1.00 85.69 427 PRO A CA 1
ATOM 3235 C C . PRO A 1 427 ? 25.039 2.599 -25.597 1.00 85.69 427 PRO A C 1
ATOM 3237 O O . PRO A 1 427 ? 23.935 3.156 -25.553 1.00 85.69 427 PRO A O 1
ATOM 3240 N N . LEU A 1 428 ? 25.739 2.296 -24.505 1.00 89.69 428 LEU A N 1
ATOM 3241 C CA . LEU A 1 428 ? 25.352 2.806 -23.197 1.00 89.69 428 LEU A CA 1
ATOM 3242 C C . LEU A 1 428 ? 25.445 4.337 -23.172 1.00 89.69 428 LEU A C 1
ATOM 3244 O O . LEU A 1 428 ? 26.220 4.923 -23.937 1.00 89.69 428 LEU A O 1
ATOM 3248 N N . PRO A 1 429 ? 24.649 5.002 -22.319 1.00 92.56 429 PRO A N 1
ATOM 3249 C CA . PRO A 1 429 ? 24.750 6.441 -22.154 1.00 92.56 429 PRO A CA 1
ATOM 3250 C C . PRO A 1 429 ? 26.176 6.874 -21.760 1.00 92.56 429 PRO A C 1
ATOM 3252 O O . PRO A 1 429 ? 26.834 6.159 -21.001 1.00 92.56 429 PRO A O 1
ATOM 3255 N N . PRO A 1 430 ? 26.662 8.040 -22.229 1.00 89.88 430 PRO A N 1
ATOM 3256 C CA . PRO A 1 430 ? 27.940 8.584 -21.774 1.00 89.88 430 PRO A CA 1
ATOM 3257 C C . PRO A 1 430 ? 27.974 8.694 -20.244 1.00 89.88 430 PRO A C 1
ATOM 3259 O O . PRO A 1 430 ? 27.026 9.219 -19.663 1.00 89.88 430 PRO A O 1
ATOM 3262 N N . GLY A 1 431 ? 29.047 8.210 -19.612 1.00 86.56 431 GLY A N 1
ATOM 3263 C CA . GLY A 1 431 ? 29.175 8.128 -18.149 1.00 86.56 431 GLY A CA 1
ATOM 3264 C C . GLY A 1 431 ? 28.741 6.790 -17.534 1.00 86.56 431 GLY A C 1
ATOM 3265 O O . GLY A 1 431 ? 28.783 6.650 -16.317 1.00 86.56 431 GLY A O 1
ATOM 3266 N N . VAL A 1 432 ? 28.335 5.809 -18.351 1.00 91.31 432 VAL A N 1
ATOM 3267 C CA . VAL A 1 432 ? 28.011 4.431 -17.930 1.00 91.31 432 VAL A CA 1
ATOM 3268 C C . VAL A 1 432 ? 29.014 3.451 -18.555 1.00 91.31 432 VAL A C 1
ATOM 3270 O O . VAL A 1 432 ? 28.675 2.645 -19.419 1.00 91.31 432 VAL A O 1
ATOM 3273 N N . ASP A 1 433 ? 30.280 3.566 -18.165 1.00 88.31 433 ASP A N 1
ATOM 3274 C CA . ASP A 1 433 ? 31.407 2.772 -18.681 1.00 88.31 433 ASP A CA 1
ATOM 3275 C C . ASP A 1 433 ? 32.260 2.121 -17.578 1.00 88.31 433 ASP A C 1
ATOM 3277 O O . ASP A 1 433 ? 32.957 1.137 -17.839 1.00 88.31 433 ASP A O 1
ATOM 3281 N N . ASP A 1 434 ? 32.168 2.609 -16.339 1.00 90.75 434 ASP A N 1
ATOM 3282 C CA . ASP A 1 434 ? 32.828 2.003 -15.187 1.00 90.75 434 ASP A CA 1
ATOM 3283 C C . ASP A 1 434 ? 32.046 0.800 -14.634 1.00 90.75 434 ASP A C 1
ATOM 3285 O O . ASP A 1 434 ? 30.931 0.909 -14.112 1.00 90.75 434 ASP A O 1
ATOM 3289 N N . ALA A 1 435 ? 32.674 -0.375 -14.694 1.00 90.62 435 ALA A N 1
ATOM 3290 C CA . ALA A 1 435 ? 32.075 -1.620 -14.232 1.00 90.62 435 ALA A CA 1
ATOM 3291 C C . ALA A 1 435 ? 31.781 -1.635 -12.725 1.00 90.62 435 ALA A C 1
ATOM 3293 O O . ALA A 1 435 ? 30.856 -2.330 -12.304 1.00 90.62 435 ALA A O 1
ATOM 3294 N N . ALA A 1 436 ? 32.557 -0.916 -11.904 1.00 89.06 436 ALA A N 1
ATOM 3295 C CA . ALA A 1 436 ? 32.347 -0.900 -10.458 1.00 89.06 436 ALA A CA 1
ATOM 3296 C C . ALA A 1 436 ? 31.089 -0.105 -10.090 1.00 89.06 436 ALA A C 1
ATOM 3298 O O . ALA A 1 436 ? 30.255 -0.616 -9.348 1.00 89.06 436 ALA A O 1
ATOM 3299 N N . THR A 1 437 ? 30.900 1.068 -10.692 1.00 90.56 437 THR A N 1
ATOM 3300 C CA . THR A 1 437 ? 29.713 1.914 -10.509 1.00 90.56 437 THR A CA 1
ATOM 3301 C C . THR A 1 437 ? 28.445 1.199 -10.982 1.00 90.56 437 THR A C 1
ATOM 3303 O O . THR A 1 437 ? 27.421 1.192 -10.299 1.00 90.56 437 THR A O 1
ATOM 3306 N N . ILE A 1 438 ? 28.511 0.513 -12.127 1.00 93.44 438 ILE A N 1
ATOM 3307 C CA . ILE A 1 438 ? 27.389 -0.294 -12.624 1.00 93.44 438 ILE A CA 1
ATOM 3308 C C . ILE A 1 438 ? 27.089 -1.468 -11.681 1.00 93.44 438 ILE A C 1
ATOM 3310 O O . ILE A 1 438 ? 25.926 -1.735 -11.369 1.00 93.44 438 ILE A O 1
ATOM 3314 N N . ALA A 1 439 ? 28.123 -2.181 -11.225 1.00 91.94 439 ALA A N 1
ATOM 3315 C CA . ALA A 1 439 ? 27.956 -3.286 -10.289 1.00 91.94 439 ALA A CA 1
ATOM 3316 C C . ALA A 1 439 ? 27.383 -2.813 -8.946 1.00 91.94 439 ALA A C 1
ATOM 3318 O O . ALA A 1 439 ? 26.572 -3.527 -8.370 1.00 91.94 439 ALA A O 1
ATOM 3319 N N . GLU A 1 440 ? 27.748 -1.623 -8.471 1.00 89.88 440 GLU A N 1
ATOM 3320 C CA . GLU A 1 440 ? 27.190 -1.008 -7.263 1.00 89.88 440 GLU A CA 1
ATOM 3321 C C . GLU A 1 440 ? 25.702 -0.671 -7.424 1.00 89.88 440 GLU A C 1
ATOM 3323 O O . GLU A 1 440 ? 24.892 -0.994 -6.554 1.00 89.88 440 GLU A O 1
ATOM 3328 N N . ALA A 1 441 ? 25.306 -0.104 -8.566 1.00 90.88 441 ALA A N 1
ATOM 3329 C CA . ALA A 1 441 ? 23.896 0.147 -8.850 1.00 90.88 441 ALA A CA 1
ATOM 3330 C C . ALA A 1 441 ? 23.076 -1.160 -8.921 1.00 90.88 441 ALA A C 1
ATOM 3332 O O . ALA A 1 441 ? 21.928 -1.197 -8.485 1.00 90.88 441 ALA A O 1
ATOM 3333 N N . LEU A 1 442 ? 23.659 -2.249 -9.438 1.00 90.88 442 LEU A N 1
ATOM 3334 C CA . LEU A 1 442 ? 22.984 -3.543 -9.625 1.00 90.88 442 LEU A CA 1
ATOM 3335 C C . LEU A 1 442 ? 23.098 -4.516 -8.435 1.00 90.88 442 LEU A C 1
ATOM 3337 O O . LEU A 1 442 ? 22.346 -5.499 -8.379 1.00 90.88 442 LEU A O 1
ATOM 3341 N N . SER A 1 443 ? 24.029 -4.296 -7.504 1.00 81.31 443 SER A N 1
ATOM 3342 C CA . SER A 1 443 ? 24.242 -5.174 -6.345 1.00 81.31 443 SER A CA 1
ATOM 3343 C C . SER A 1 443 ? 23.093 -5.052 -5.354 1.00 81.31 443 SER A C 1
ATOM 3345 O O . SER A 1 443 ? 22.614 -6.066 -4.846 1.00 81.31 443 SER A O 1
ATOM 3347 N N . GLY A 1 444 ? 22.602 -3.826 -5.171 1.00 64.19 444 GLY A N 1
ATOM 3348 C CA . GLY A 1 444 ? 21.727 -3.460 -4.074 1.00 64.19 444 GLY A CA 1
ATOM 3349 C C . GLY A 1 444 ? 22.504 -3.383 -2.752 1.00 64.19 444 GLY A C 1
ATOM 3350 O O . GLY A 1 444 ? 23.292 -4.261 -2.426 1.00 64.19 444 GLY A O 1
ATOM 3351 N N . HIS A 1 445 ? 22.284 -2.331 -1.959 1.00 48.03 445 HIS A N 1
ATOM 3352 C CA . HIS A 1 445 ? 22.678 -2.311 -0.547 1.00 48.03 445 HIS A CA 1
ATOM 3353 C C . HIS A 1 445 ? 21.897 -3.380 0.238 1.00 48.03 445 HIS A C 1
ATOM 3355 O O . HIS A 1 445 ? 20.730 -3.149 0.558 1.00 48.03 445 HIS A O 1
ATOM 3361 N N . GLU A 1 446 ? 22.512 -4.521 0.527 1.00 47.31 446 GLU A N 1
ATOM 3362 C CA . GLU A 1 446 ? 22.201 -5.346 1.698 1.00 47.31 446 GLU A CA 1
ATOM 3363 C C . GLU A 1 446 ? 23.498 -5.530 2.495 1.00 47.31 446 GLU A C 1
ATOM 3365 O O . GLU A 1 446 ? 24.507 -5.987 1.965 1.00 47.31 446 GLU A O 1
ATOM 3370 N N . GLU A 1 447 ? 23.453 -5.161 3.778 1.00 36.78 447 GLU A N 1
ATOM 3371 C CA . GLU A 1 447 ? 24.427 -5.537 4.813 1.00 36.78 447 GLU A CA 1
ATOM 3372 C C . GLU A 1 447 ? 24.131 -6.949 5.372 1.00 36.78 447 GLU A C 1
ATOM 3374 O O . GLU A 1 447 ? 24.425 -7.234 6.533 1.00 36.78 447 GLU A O 1
ATOM 3379 N N . ASP A 1 448 ? 23.514 -7.843 4.589 1.00 35.81 448 ASP A N 1
ATOM 3380 C CA . ASP A 1 448 ? 23.356 -9.237 5.007 1.00 35.81 448 ASP A CA 1
ATOM 3381 C C . ASP A 1 448 ? 24.670 -10.005 4.817 1.00 35.81 448 ASP A C 1
ATOM 3383 O O . ASP A 1 448 ? 25.345 -9.930 3.790 1.00 35.81 448 ASP A O 1
ATOM 3387 N N . GLY A 1 449 ? 25.070 -10.658 5.906 1.00 37.25 449 GLY A N 1
ATOM 3388 C CA . GLY A 1 449 ? 26.411 -11.165 6.139 1.00 37.25 449 GLY A CA 1
ATOM 3389 C C . GLY A 1 449 ? 26.865 -12.299 5.219 1.00 37.25 449 GLY A C 1
ATOM 3390 O O . GLY A 1 449 ? 26.084 -13.033 4.624 1.00 37.25 449 GLY A O 1
ATOM 3391 N N . ASP A 1 450 ? 28.186 -12.455 5.204 1.00 35.88 450 ASP A N 1
ATOM 3392 C CA . ASP A 1 450 ? 28.936 -13.661 4.845 1.00 35.88 450 ASP A CA 1
ATOM 3393 C C . ASP A 1 450 ? 28.927 -14.168 3.389 1.00 35.88 450 ASP A C 1
ATOM 3395 O O . ASP A 1 450 ? 29.473 -15.241 3.132 1.00 35.88 450 ASP A O 1
ATOM 3399 N N . GLU A 1 451 ? 28.499 -13.395 2.385 1.00 44.56 451 GLU A N 1
ATOM 3400 C CA . GLU A 1 451 ? 28.913 -13.674 0.994 1.00 44.56 451 GLU A CA 1
ATOM 3401 C C . GLU A 1 451 ? 30.219 -12.955 0.631 1.00 44.56 451 GLU A C 1
ATOM 3403 O O . GLU A 1 451 ? 30.262 -11.992 -0.142 1.00 44.56 451 GLU A O 1
ATOM 3408 N N . ALA A 1 452 ? 31.333 -13.473 1.152 1.00 38.62 452 ALA A N 1
ATOM 3409 C CA . ALA A 1 452 ? 32.674 -13.128 0.689 1.00 38.62 452 ALA A CA 1
ATOM 3410 C C . ALA A 1 452 ? 32.854 -13.534 -0.797 1.00 38.62 452 ALA A C 1
ATOM 3412 O O . ALA A 1 452 ? 33.392 -14.594 -1.112 1.00 38.62 452 ALA A O 1
ATOM 3413 N N . GLY A 1 453 ? 32.366 -12.708 -1.733 1.00 52.19 453 GLY A N 1
ATOM 3414 C CA . GLY A 1 453 ? 32.545 -12.897 -3.180 1.00 52.19 453 GLY A CA 1
ATOM 3415 C C . GLY A 1 453 ? 31.458 -12.329 -4.104 1.00 52.19 453 GLY A C 1
ATOM 3416 O O . GLY A 1 453 ? 31.717 -12.217 -5.306 1.00 52.19 453 GLY A O 1
ATOM 3417 N N . ALA A 1 454 ? 30.278 -11.944 -3.602 1.00 57.09 454 ALA A N 1
ATOM 3418 C CA . ALA A 1 454 ? 29.160 -11.471 -4.436 1.00 57.09 454 ALA A CA 1
ATOM 3419 C C . ALA A 1 454 ? 29.463 -10.212 -5.282 1.00 57.09 454 ALA A C 1
ATOM 3421 O O . ALA A 1 454 ? 29.197 -10.247 -6.491 1.00 57.09 454 ALA A O 1
ATOM 3422 N N . PRO A 1 455 ? 30.104 -9.150 -4.742 1.00 60.97 455 PRO A N 1
ATOM 3423 C CA . PRO A 1 455 ? 30.473 -7.974 -5.537 1.00 60.97 455 PRO A CA 1
ATOM 3424 C C . PRO A 1 455 ? 31.437 -8.317 -6.681 1.00 60.97 455 PRO A C 1
ATOM 3426 O O . PRO A 1 455 ? 31.306 -7.808 -7.792 1.00 60.97 455 PRO A O 1
ATOM 3429 N N . GLY A 1 456 ? 32.369 -9.248 -6.439 1.00 76.25 456 GLY A N 1
ATOM 3430 C CA . GLY A 1 456 ? 33.319 -9.716 -7.450 1.00 76.25 456 GLY A CA 1
ATOM 3431 C C . GLY A 1 456 ? 32.644 -10.498 -8.578 1.00 76.25 456 GLY A C 1
ATOM 3432 O O . GLY A 1 456 ? 32.972 -10.300 -9.745 1.00 76.25 456 GLY A O 1
ATOM 3433 N N . ARG A 1 457 ? 31.662 -11.352 -8.257 1.00 85.31 457 ARG A N 1
ATOM 3434 C CA . ARG A 1 457 ? 30.929 -12.134 -9.266 1.00 85.31 457 ARG A CA 1
ATOM 3435 C C . ARG A 1 457 ? 30.034 -11.264 -10.140 1.00 85.31 457 ARG A C 1
ATOM 3437 O O . ARG A 1 457 ? 30.045 -11.445 -11.355 1.00 85.31 457 ARG A O 1
ATOM 3444 N N . LEU A 1 458 ? 29.295 -10.318 -9.558 1.00 89.88 458 LEU A N 1
ATOM 3445 C CA . LEU A 1 458 ? 28.493 -9.368 -10.334 1.00 89.88 458 LEU A CA 1
ATOM 3446 C C . LEU A 1 458 ? 29.385 -8.527 -11.250 1.00 89.88 458 LEU A C 1
ATOM 3448 O O . LEU A 1 458 ? 29.102 -8.426 -12.442 1.00 89.88 458 LEU A O 1
ATOM 3452 N N . LYS A 1 459 ? 30.510 -8.014 -10.737 1.00 91.00 459 LYS A N 1
ATOM 3453 C CA . LYS A 1 459 ? 31.460 -7.261 -11.560 1.00 91.00 459 LYS A CA 1
ATOM 3454 C C . LYS A 1 459 ? 31.936 -8.061 -12.781 1.00 91.00 459 LYS A C 1
ATOM 3456 O O . LYS A 1 459 ? 31.959 -7.505 -13.869 1.00 91.00 459 LYS A O 1
ATOM 3461 N N . LEU A 1 460 ? 32.224 -9.363 -12.649 1.00 91.69 460 LEU A N 1
ATOM 3462 C CA . LEU A 1 460 ? 32.584 -10.207 -13.804 1.00 91.69 460 LEU A CA 1
ATOM 3463 C C . LEU A 1 460 ? 31.478 -10.257 -14.873 1.00 91.69 460 LEU A C 1
ATOM 3465 O O . LEU A 1 460 ? 31.777 -10.249 -16.066 1.00 91.69 460 LEU A O 1
ATOM 3469 N N . HIS A 1 461 ? 30.206 -10.312 -14.464 1.00 94.19 461 HIS A N 1
ATOM 3470 C CA . HIS A 1 461 ? 29.074 -10.287 -15.397 1.00 94.19 461 HIS A CA 1
ATOM 3471 C C . HIS A 1 461 ? 28.971 -8.924 -16.096 1.00 94.19 461 HIS A C 1
ATOM 3473 O O . HIS A 1 461 ? 28.751 -8.871 -17.305 1.00 94.19 461 HIS A O 1
ATOM 3479 N N . VAL A 1 462 ? 29.176 -7.833 -15.351 1.00 94.88 462 VAL A N 1
ATOM 3480 C CA . VAL A 1 462 ? 29.192 -6.463 -15.885 1.00 94.88 462 VAL A CA 1
ATOM 3481 C C . VAL A 1 462 ? 30.352 -6.260 -16.864 1.00 94.88 462 VAL A C 1
ATOM 3483 O O . VAL A 1 462 ? 30.127 -5.748 -17.955 1.00 94.88 462 VAL A O 1
ATOM 3486 N N . ASP A 1 463 ? 31.562 -6.717 -16.531 1.00 94.38 463 ASP A N 1
ATOM 3487 C CA . ASP A 1 463 ? 32.737 -6.641 -17.410 1.00 94.38 463 ASP A CA 1
ATOM 3488 C C . ASP A 1 463 ? 32.462 -7.354 -18.751 1.00 94.38 463 ASP A C 1
ATOM 3490 O O . ASP A 1 463 ? 32.735 -6.814 -19.827 1.00 94.38 463 ASP A O 1
ATOM 3494 N N . LEU A 1 464 ? 31.855 -8.549 -18.707 1.00 93.94 464 LEU A N 1
ATOM 3495 C CA . LEU A 1 464 ? 31.464 -9.282 -19.914 1.00 93.94 464 LEU A CA 1
ATOM 3496 C C . LEU A 1 464 ? 30.373 -8.545 -20.708 1.00 93.94 464 LEU A C 1
ATOM 3498 O O . LEU A 1 464 ? 30.475 -8.446 -21.934 1.00 93.94 464 LEU A O 1
ATOM 3502 N N . ALA A 1 465 ? 29.356 -8.002 -20.035 1.00 94.31 465 ALA A N 1
ATOM 3503 C CA . ALA A 1 465 ? 28.302 -7.218 -20.677 1.00 94.31 465 ALA A CA 1
ATOM 3504 C C . ALA A 1 465 ? 28.872 -5.992 -21.403 1.00 94.31 465 ALA A C 1
ATOM 3506 O O . ALA A 1 465 ? 28.589 -5.811 -22.586 1.00 94.31 465 ALA A O 1
ATOM 3507 N N . LEU A 1 466 ? 29.740 -5.218 -20.742 1.00 94.25 466 LEU A N 1
ATOM 3508 C CA . LEU A 1 466 ? 30.412 -4.053 -21.324 1.00 94.25 466 LEU A CA 1
ATOM 3509 C C . LEU A 1 466 ? 31.227 -4.427 -22.565 1.00 94.25 466 LEU A C 1
ATOM 3511 O O . LEU A 1 466 ? 31.118 -3.756 -23.587 1.00 94.25 466 LEU A O 1
ATOM 3515 N N . SER A 1 467 ? 31.967 -5.541 -22.523 1.00 92.38 467 SER A N 1
ATOM 3516 C CA . SER A 1 467 ? 32.737 -6.023 -23.683 1.00 92.38 467 SER A CA 1
ATOM 3517 C C . SER A 1 467 ? 31.873 -6.445 -24.884 1.00 92.38 467 SER A C 1
ATOM 3519 O O . SER A 1 467 ? 32.376 -6.541 -26.000 1.00 92.38 467 SER A O 1
ATOM 3521 N N . THR A 1 468 ? 30.576 -6.689 -24.663 1.00 91.00 468 THR A N 1
ATOM 3522 C CA . THR A 1 468 ? 29.610 -7.124 -25.685 1.00 91.00 468 THR A CA 1
ATOM 3523 C C . THR A 1 468 ? 28.893 -5.938 -26.345 1.00 91.00 468 THR A C 1
ATOM 3525 O O . THR A 1 468 ? 28.405 -6.061 -27.472 1.00 91.00 468 THR A O 1
ATOM 3528 N N . VAL A 1 469 ? 28.816 -4.779 -25.676 1.00 90.00 469 VAL A N 1
ATOM 3529 C CA . VAL A 1 469 ? 28.117 -3.586 -26.185 1.00 90.00 469 VAL A CA 1
ATOM 3530 C C . VAL A 1 469 ? 28.719 -3.143 -27.520 1.00 90.00 469 VAL A C 1
ATOM 3532 O O . VAL A 1 469 ? 29.906 -2.848 -27.620 1.00 90.00 469 VAL A O 1
ATOM 3535 N N . GLY A 1 470 ? 27.893 -3.106 -28.569 1.00 83.81 470 GLY A N 1
ATOM 3536 C CA . GLY A 1 470 ? 28.308 -2.712 -29.918 1.00 83.81 470 GLY A CA 1
ATOM 3537 C C . GLY A 1 470 ? 29.125 -3.757 -30.688 1.00 83.81 470 GLY A C 1
ATOM 3538 O O . GLY A 1 470 ? 29.419 -3.543 -31.862 1.00 83.81 470 GLY A O 1
ATOM 3539 N N . SER A 1 471 ? 29.497 -4.887 -30.081 1.00 86.31 471 SER A N 1
ATOM 3540 C CA . SER A 1 471 ? 30.243 -5.971 -30.743 1.00 86.31 471 SER A CA 1
ATOM 3541 C C . SER A 1 471 ? 29.874 -7.362 -30.197 1.00 86.31 471 SER A C 1
ATOM 3543 O O . SER A 1 471 ? 30.747 -8.092 -29.722 1.00 86.31 471 SER A O 1
ATOM 3545 N N . PRO A 1 472 ? 28.591 -7.769 -30.249 1.00 86.81 472 PRO A N 1
ATOM 3546 C CA . PRO A 1 472 ? 28.175 -9.069 -29.736 1.00 86.81 472 PRO A CA 1
ATOM 3547 C C . PRO A 1 472 ? 28.667 -10.227 -30.615 1.00 86.81 472 PRO A C 1
ATOM 3549 O O . PRO A 1 472 ? 28.681 -10.138 -31.843 1.00 86.81 472 PRO A O 1
ATOM 3552 N N . GLN A 1 473 ? 29.032 -11.345 -29.985 1.00 85.62 473 GLN A N 1
ATOM 3553 C CA . GLN A 1 473 ? 29.549 -12.545 -30.654 1.00 85.62 473 GLN A CA 1
ATOM 3554 C C . GLN A 1 473 ? 28.473 -13.633 -30.773 1.00 85.62 473 GLN A C 1
ATOM 3556 O O . GLN A 1 473 ? 28.558 -14.694 -30.152 1.00 85.62 473 GLN A O 1
ATOM 3561 N N . ILE A 1 474 ? 27.451 -13.370 -31.589 1.00 85.69 474 ILE A N 1
ATOM 3562 C CA . ILE A 1 474 ? 26.305 -14.274 -31.755 1.00 85.69 474 ILE A CA 1
ATOM 3563 C C . ILE A 1 474 ? 26.591 -15.252 -32.898 1.00 85.69 474 ILE A C 1
ATOM 3565 O O . ILE A 1 474 ? 26.435 -14.917 -34.070 1.00 85.69 474 ILE A O 1
ATOM 3569 N N . ALA A 1 475 ? 27.036 -16.460 -32.551 1.00 82.50 475 ALA A N 1
ATOM 3570 C CA . ALA A 1 475 ? 27.330 -17.522 -33.521 1.00 82.50 475 ALA A CA 1
ATOM 3571 C C . ALA A 1 475 ? 26.132 -18.454 -33.780 1.00 82.50 475 ALA A C 1
ATOM 3573 O O . ALA A 1 475 ? 25.963 -18.967 -34.884 1.00 82.50 475 ALA A O 1
ATOM 3574 N N . GLU A 1 476 ? 25.303 -18.673 -32.761 1.00 87.44 476 GLU A N 1
ATOM 3575 C CA . GLU A 1 476 ? 24.176 -19.602 -32.770 1.00 87.44 476 GLU A CA 1
ATOM 3576 C C . GLU A 1 476 ? 22.872 -18.832 -32.574 1.00 87.44 476 GLU A C 1
ATOM 3578 O O . GLU A 1 476 ? 22.718 -18.144 -31.570 1.00 87.44 476 GLU A O 1
ATOM 3583 N N . ILE A 1 477 ? 21.936 -18.931 -33.522 1.00 89.56 477 ILE A N 1
ATOM 3584 C CA . ILE A 1 477 ? 20.690 -18.151 -33.510 1.00 89.56 477 ILE A CA 1
ATOM 3585 C C . ILE A 1 477 ? 19.517 -19.059 -33.108 1.00 89.56 477 ILE A C 1
ATOM 3587 O O . ILE A 1 477 ? 19.180 -19.973 -33.859 1.00 89.56 477 ILE A O 1
ATOM 3591 N N . PRO A 1 478 ? 18.863 -18.849 -31.955 1.00 91.75 478 PRO A N 1
ATOM 3592 C CA . PRO A 1 478 ? 17.619 -19.541 -31.628 1.00 91.75 478 PRO A CA 1
ATOM 3593 C C . PRO A 1 478 ? 16.470 -19.153 -32.574 1.00 91.75 478 PRO A C 1
ATOM 3595 O O . PRO A 1 478 ? 16.409 -18.003 -33.012 1.00 91.75 478 PRO A O 1
ATOM 3598 N N . PRO A 1 479 ? 15.516 -20.059 -32.868 1.00 90.31 479 PRO A N 1
ATOM 3599 C CA . PRO A 1 479 ? 14.370 -19.745 -33.727 1.00 90.31 479 PRO A CA 1
ATOM 3600 C C . PRO A 1 479 ? 13.432 -18.680 -33.134 1.00 90.31 479 PRO A C 1
ATOM 3602 O O . PRO A 1 479 ? 12.746 -17.987 -33.876 1.00 90.31 479 PRO A O 1
ATOM 3605 N N . ASP A 1 480 ? 13.406 -18.540 -31.810 1.00 92.19 480 ASP A N 1
ATOM 3606 C CA . ASP A 1 480 ? 12.602 -17.586 -31.044 1.00 92.19 480 ASP A CA 1
ATOM 3607 C C . ASP A 1 480 ? 13.415 -16.368 -30.567 1.00 92.19 480 ASP A C 1
ATOM 3609 O O . ASP A 1 480 ? 13.022 -15.719 -29.594 1.00 92.19 480 ASP A O 1
ATOM 3613 N N . LEU A 1 481 ? 14.534 -16.031 -31.229 1.00 93.25 481 LEU A N 1
ATOM 3614 C CA . LEU A 1 481 ? 15.385 -14.896 -30.844 1.00 93.25 481 LEU A CA 1
ATOM 3615 C C . LEU A 1 481 ? 14.620 -13.565 -30.819 1.00 93.25 481 LEU A C 1
ATOM 3617 O O . LEU A 1 481 ? 14.580 -12.922 -29.771 1.00 93.25 481 LEU A O 1
ATOM 3621 N N . ASP A 1 482 ? 13.988 -13.174 -31.929 1.00 93.44 482 ASP A N 1
ATOM 3622 C CA . ASP A 1 482 ? 13.292 -11.881 -32.033 1.00 93.44 482 ASP A CA 1
ATOM 3623 C C . ASP A 1 482 ? 12.110 -11.770 -31.056 1.00 93.44 482 ASP A C 1
ATOM 3625 O O . ASP A 1 482 ? 12.068 -10.788 -30.306 1.00 93.44 482 ASP A O 1
ATOM 3629 N N . PRO A 1 483 ? 11.205 -12.774 -30.960 1.00 95.12 483 PRO A N 1
ATOM 3630 C CA . PRO A 1 483 ? 10.184 -12.809 -29.913 1.00 95.12 483 PRO A CA 1
ATOM 3631 C C . PRO A 1 483 ? 10.775 -12.666 -28.510 1.00 95.12 483 PRO A C 1
ATOM 3633 O O . PRO A 1 483 ? 10.326 -11.848 -27.712 1.00 95.12 483 PRO A O 1
ATOM 3636 N N . THR A 1 484 ? 11.836 -13.404 -28.192 1.00 95.62 484 THR A N 1
ATOM 3637 C CA . THR A 1 484 ? 12.416 -13.377 -26.845 1.00 95.62 484 THR A CA 1
ATOM 3638 C C . THR A 1 484 ? 13.050 -12.026 -26.514 1.00 95.62 484 THR A C 1
ATOM 3640 O O . THR A 1 484 ? 12.848 -11.505 -25.416 1.00 95.62 484 THR A O 1
ATOM 3643 N N . VAL A 1 485 ? 13.781 -11.420 -27.453 1.00 96.50 485 VAL A N 1
ATOM 3644 C CA . VAL A 1 485 ? 14.380 -10.088 -27.278 1.00 96.50 485 VAL A CA 1
ATOM 3645 C C . VAL A 1 485 ? 13.296 -9.018 -27.134 1.00 96.50 485 VAL A C 1
ATOM 3647 O O . VAL A 1 485 ? 13.416 -8.151 -26.267 1.00 96.50 485 VAL A O 1
ATOM 3650 N N . ALA A 1 486 ? 12.206 -9.106 -27.901 1.00 96.75 486 ALA A N 1
ATOM 3651 C CA . ALA A 1 486 ? 11.052 -8.230 -27.727 1.00 96.75 486 ALA A CA 1
ATOM 3652 C C . ALA A 1 486 ? 10.423 -8.395 -26.333 1.00 96.75 486 ALA A C 1
ATOM 3654 O O . ALA A 1 486 ? 10.147 -7.399 -25.668 1.00 96.75 486 ALA A O 1
ATOM 3655 N N . THR A 1 487 ? 10.267 -9.627 -25.835 1.00 97.69 487 THR A N 1
ATOM 3656 C CA . THR A 1 487 ? 9.779 -9.896 -24.470 1.00 97.69 487 THR A CA 1
ATOM 3657 C C . THR A 1 487 ? 10.697 -9.299 -23.400 1.00 97.69 487 THR A C 1
ATOM 3659 O O . THR A 1 487 ? 10.200 -8.661 -22.472 1.00 97.69 487 THR A O 1
ATOM 3662 N N . ILE A 1 488 ? 12.023 -9.433 -23.538 1.00 98.06 488 ILE A N 1
ATOM 3663 C CA . ILE A 1 488 ? 12.995 -8.770 -22.650 1.00 98.06 488 ILE A CA 1
ATOM 3664 C C . ILE A 1 488 ? 12.791 -7.249 -22.698 1.00 98.06 488 ILE A C 1
ATOM 3666 O O . ILE A 1 488 ? 12.679 -6.600 -21.660 1.00 98.06 488 ILE A O 1
ATOM 3670 N N . GLY A 1 489 ? 12.671 -6.664 -23.889 1.00 97.44 489 GLY A N 1
ATOM 3671 C CA . GLY A 1 489 ? 12.422 -5.231 -24.052 1.00 97.44 489 GLY A CA 1
ATOM 3672 C C . GLY A 1 489 ? 11.152 -4.739 -23.358 1.00 97.44 489 GLY A C 1
ATOM 3673 O O . GLY A 1 489 ? 11.151 -3.707 -22.680 1.00 97.44 489 GLY A O 1
ATOM 3674 N N . ARG A 1 490 ? 10.064 -5.501 -23.485 1.00 97.12 490 ARG A N 1
ATOM 3675 C CA . ARG A 1 490 ? 8.761 -5.147 -22.917 1.00 97.12 490 ARG A CA 1
ATOM 3676 C C . ARG A 1 490 ? 8.691 -5.349 -21.407 1.00 97.12 490 ARG A C 1
ATOM 3678 O O . ARG A 1 490 ? 8.106 -4.503 -20.739 1.00 97.12 490 ARG A O 1
ATOM 3685 N N . HIS A 1 491 ? 9.252 -6.433 -20.874 1.00 98.19 491 HIS A N 1
ATOM 3686 C CA . HIS A 1 491 ? 8.884 -6.922 -19.538 1.00 98.19 491 HIS A CA 1
ATOM 3687 C C . HIS A 1 491 ? 10.056 -7.125 -18.571 1.00 98.19 491 HIS A C 1
ATOM 3689 O O . HIS A 1 491 ? 9.822 -7.397 -17.394 1.00 98.19 491 HIS A O 1
ATOM 3695 N N . ALA A 1 492 ? 11.307 -6.974 -19.017 1.00 98.56 492 ALA A N 1
ATOM 3696 C CA . ALA A 1 492 ? 12.453 -7.040 -18.114 1.00 98.56 492 ALA A CA 1
ATOM 3697 C C . ALA A 1 492 ? 12.407 -5.877 -17.101 1.00 98.56 492 ALA A C 1
ATOM 3699 O O . ALA A 1 492 ? 12.279 -4.723 -17.531 1.00 98.56 492 ALA A O 1
ATOM 3700 N N . PRO A 1 493 ? 12.543 -6.133 -15.783 1.00 98.62 493 PRO A N 1
ATOM 3701 C CA . PRO A 1 493 ? 12.503 -5.087 -14.761 1.00 98.62 493 PRO A CA 1
ATOM 3702 C C . PRO A 1 493 ? 13.444 -3.902 -15.020 1.00 98.62 493 PRO A C 1
ATOM 3704 O O . PRO A 1 493 ? 13.053 -2.767 -14.766 1.00 98.62 493 PRO A O 1
ATOM 3707 N N . GLY A 1 494 ? 14.633 -4.131 -15.595 1.00 98.38 494 GLY A N 1
ATOM 3708 C CA . GLY A 1 494 ? 15.564 -3.061 -15.985 1.00 98.38 494 GLY A CA 1
ATOM 3709 C C . GLY A 1 494 ? 14.982 -2.092 -17.020 1.00 98.38 494 GLY A C 1
ATOM 3710 O O . GLY A 1 494 ? 15.081 -0.874 -16.871 1.00 98.38 494 GLY A O 1
ATOM 3711 N N . ASN A 1 495 ? 14.312 -2.622 -18.045 1.00 98.69 495 ASN A N 1
ATOM 3712 C CA . ASN A 1 495 ? 13.674 -1.820 -19.095 1.00 98.69 495 ASN A CA 1
ATOM 3713 C C . ASN A 1 495 ? 12.406 -1.124 -18.591 1.00 98.69 495 ASN A C 1
ATOM 3715 O O . ASN A 1 495 ? 12.141 0.025 -18.953 1.00 98.69 495 ASN A O 1
ATOM 3719 N N . VAL A 1 496 ? 11.644 -1.807 -17.735 1.00 98.88 496 VAL A N 1
ATOM 3720 C CA . VAL A 1 496 ? 10.432 -1.263 -17.116 1.00 98.88 496 VAL A CA 1
ATOM 3721 C C . VAL A 1 496 ? 10.769 -0.094 -16.186 1.00 98.88 496 VAL A C 1
ATOM 3723 O O . VAL A 1 496 ? 10.187 0.982 -16.332 1.00 98.88 496 VAL A O 1
ATOM 3726 N N . ALA A 1 497 ? 11.763 -0.262 -15.308 1.00 98.75 497 ALA A N 1
ATOM 3727 C CA . ALA A 1 497 ? 12.266 0.790 -14.426 1.00 98.75 497 ALA A CA 1
ATOM 3728 C C . ALA A 1 497 ? 12.775 2.003 -15.215 1.00 98.75 497 ALA A C 1
ATOM 3730 O O . ALA A 1 497 ? 12.426 3.141 -14.901 1.00 98.75 497 ALA A O 1
ATOM 3731 N N . TRP A 1 498 ? 13.549 1.762 -16.280 1.00 98.69 498 TRP A N 1
ATOM 3732 C CA . TRP A 1 498 ? 14.072 2.827 -17.134 1.00 98.69 498 TRP A CA 1
ATOM 3733 C C . TRP A 1 498 ? 12.956 3.649 -17.774 1.00 98.69 498 TRP A C 1
ATOM 3735 O O . TRP A 1 498 ? 12.974 4.878 -17.685 1.00 98.69 498 TRP A O 1
ATOM 3745 N N . ARG A 1 499 ? 11.945 2.996 -18.361 1.00 98.56 499 ARG A N 1
ATOM 3746 C CA . ARG A 1 499 ? 10.797 3.712 -18.932 1.00 98.56 499 ARG A CA 1
ATOM 3747 C C . ARG A 1 499 ? 10.029 4.480 -17.866 1.00 98.56 499 ARG A C 1
ATOM 3749 O O . ARG A 1 499 ? 9.784 5.662 -18.067 1.00 98.56 499 ARG A O 1
ATOM 3756 N N . ALA A 1 500 ? 9.684 3.843 -16.749 1.00 98.50 500 ALA A N 1
ATOM 3757 C CA . ALA A 1 500 ? 8.827 4.453 -15.737 1.00 98.50 500 ALA A CA 1
ATOM 3758 C C . ALA A 1 500 ? 9.480 5.687 -15.083 1.00 98.50 500 ALA A C 1
ATOM 3760 O O . ALA A 1 500 ? 8.847 6.735 -14.992 1.00 98.50 500 ALA A O 1
ATOM 3761 N N . LEU A 1 501 ? 10.775 5.620 -14.741 1.00 97.94 501 LEU A N 1
ATOM 3762 C CA . LEU A 1 501 ? 11.535 6.785 -14.261 1.00 97.94 501 LEU A CA 1
ATOM 3763 C C . LEU A 1 501 ? 11.663 7.869 -15.338 1.00 97.94 501 LEU A C 1
ATOM 3765 O O . LEU A 1 501 ? 11.535 9.055 -15.046 1.00 97.94 501 LEU A O 1
ATOM 3769 N N . GLY A 1 502 ? 11.857 7.468 -16.598 1.00 96.62 502 GLY A N 1
ATOM 3770 C CA . GLY A 1 502 ? 11.961 8.394 -17.725 1.00 96.62 502 GLY A CA 1
ATOM 3771 C C . GLY A 1 502 ? 10.689 9.215 -17.950 1.00 96.62 502 GLY A C 1
ATOM 3772 O O . GLY A 1 502 ? 10.769 10.345 -18.419 1.00 96.62 502 GLY A O 1
ATOM 3773 N N . ARG A 1 503 ? 9.519 8.685 -17.571 1.00 95.25 503 ARG A N 1
ATOM 3774 C CA . ARG A 1 503 ? 8.231 9.390 -17.679 1.00 95.25 503 ARG A CA 1
ATOM 3775 C C . ARG A 1 503 ? 8.054 10.494 -16.642 1.00 95.25 503 ARG A C 1
ATOM 3777 O O . ARG A 1 503 ? 7.212 11.360 -16.843 1.00 95.25 503 ARG A O 1
ATOM 3784 N N . LEU A 1 504 ? 8.844 10.493 -15.568 1.00 94.12 504 LEU A N 1
ATOM 3785 C CA . LEU A 1 504 ? 8.872 11.597 -14.607 1.00 94.12 504 LEU A CA 1
ATOM 3786 C C . LEU A 1 504 ? 9.675 12.798 -15.124 1.00 94.12 504 LEU A C 1
ATOM 3788 O O . LEU A 1 504 ? 9.573 13.887 -14.564 1.00 94.12 504 LEU A O 1
ATOM 3792 N N . LEU A 1 505 ? 10.495 12.616 -16.164 1.00 92.50 505 LEU A N 1
ATOM 3793 C CA . LEU A 1 505 ? 11.386 13.657 -16.659 1.00 92.50 505 LEU A CA 1
ATOM 3794 C C . LEU A 1 505 ? 10.619 14.678 -17.503 1.00 92.50 505 LEU A C 1
ATOM 3796 O O . LEU A 1 505 ? 10.016 14.337 -18.522 1.00 92.50 505 LEU A O 1
ATOM 3800 N N . ARG A 1 506 ? 10.671 15.945 -17.085 1.00 86.94 506 ARG A N 1
ATOM 3801 C CA . ARG A 1 506 ? 10.022 17.081 -17.751 1.00 86.94 506 ARG A CA 1
ATOM 3802 C C . ARG A 1 506 ? 11.061 18.114 -18.205 1.00 86.94 506 ARG A C 1
ATOM 3804 O O . ARG A 1 506 ? 12.178 18.126 -17.677 1.00 86.94 506 ARG A O 1
ATOM 3811 N N . PRO A 1 507 ? 10.725 18.999 -19.165 1.00 85.50 507 PRO A N 1
ATOM 3812 C CA . PRO A 1 507 ? 11.578 20.135 -19.497 1.00 85.50 507 PRO A CA 1
ATOM 3813 C C . PRO A 1 507 ? 11.965 20.922 -18.237 1.00 85.50 507 PRO A C 1
ATOM 3815 O O . PRO A 1 507 ? 11.106 21.253 -17.425 1.00 85.50 507 PRO A O 1
ATOM 3818 N N . GLY A 1 508 ? 13.259 21.201 -18.075 1.00 85.56 508 GLY A N 1
ATOM 3819 C CA . GLY A 1 508 ? 13.816 21.877 -16.898 1.00 85.56 508 GLY A CA 1
ATOM 3820 C C . GLY A 1 508 ? 14.549 20.953 -15.922 1.00 85.56 508 GLY A C 1
ATOM 3821 O O . GLY A 1 508 ? 15.364 21.450 -15.153 1.00 85.56 508 GLY A O 1
ATOM 3822 N N . HIS A 1 509 ? 14.326 19.634 -15.977 1.00 90.88 509 HIS A N 1
ATOM 3823 C CA . HIS A 1 509 ? 15.081 18.661 -15.177 1.00 90.88 509 HIS A CA 1
ATOM 3824 C C . HIS A 1 509 ? 16.542 18.580 -15.650 1.00 90.88 509 HIS A C 1
ATOM 3826 O O . HIS A 1 509 ? 16.820 18.669 -16.848 1.00 90.88 509 HIS A O 1
ATOM 3832 N N . SER A 1 510 ? 17.469 18.386 -14.714 1.00 94.06 510 SER A N 1
ATOM 3833 C CA . SER A 1 510 ? 18.919 18.294 -14.945 1.00 94.06 510 SER A CA 1
ATOM 3834 C C . SER A 1 510 ? 19.456 16.859 -14.866 1.00 94.06 510 SER A C 1
ATOM 3836 O O . SER A 1 510 ? 20.667 16.662 -14.792 1.00 94.06 510 SER A O 1
ATOM 3838 N N . VAL A 1 511 ? 18.572 15.857 -14.916 1.00 95.94 511 VAL A N 1
ATOM 3839 C CA . VAL A 1 511 ? 18.942 14.435 -14.945 1.00 95.94 511 VAL A CA 1
ATOM 3840 C C . VAL A 1 511 ? 19.800 14.118 -16.172 1.00 95.94 511 VAL A C 1
ATOM 3842 O O . VAL A 1 511 ? 19.385 14.310 -17.319 1.00 95.94 511 VAL A O 1
ATOM 3845 N N . THR A 1 512 ? 20.989 13.573 -15.938 1.00 96.75 512 THR A N 1
ATOM 3846 C CA . THR A 1 512 ? 21.886 13.098 -16.983 1.00 96.75 512 THR A CA 1
ATOM 3847 C C . THR A 1 512 ? 21.442 11.727 -17.509 1.00 96.75 512 THR A C 1
ATOM 3849 O O . THR A 1 512 ? 20.838 10.924 -16.791 1.00 96.75 512 THR A O 1
ATOM 3852 N N . PRO A 1 513 ? 21.780 11.377 -18.765 1.00 96.31 513 PRO A N 1
ATOM 3853 C CA . PRO A 1 513 ? 21.530 10.033 -19.283 1.00 96.31 513 PRO A CA 1
ATOM 3854 C C . PRO A 1 513 ? 22.153 8.907 -18.435 1.00 96.31 513 PRO A C 1
ATOM 3856 O O . PRO A 1 513 ? 21.586 7.815 -18.373 1.00 96.31 513 PRO A O 1
ATOM 3859 N N . ALA A 1 514 ? 23.293 9.166 -17.780 1.00 96.88 514 ALA A N 1
ATOM 3860 C CA . ALA A 1 514 ? 23.929 8.225 -16.860 1.00 96.88 514 ALA A CA 1
ATOM 3861 C C . ALA A 1 514 ? 23.156 8.098 -15.543 1.00 96.88 514 ALA A C 1
ATOM 3863 O O . ALA A 1 514 ? 22.862 6.978 -15.129 1.00 96.88 514 ALA A O 1
ATOM 3864 N N . GLY A 1 515 ? 22.758 9.216 -14.928 1.00 97.31 515 GLY A N 1
ATOM 3865 C CA . GLY A 1 515 ? 21.954 9.213 -13.704 1.00 97.31 515 GLY A CA 1
ATOM 3866 C C . GLY A 1 515 ? 20.617 8.497 -13.882 1.00 97.31 515 GLY A C 1
ATOM 3867 O O . GLY A 1 515 ? 20.246 7.664 -13.057 1.00 97.31 515 GLY A O 1
ATOM 3868 N N . HIS A 1 516 ? 19.943 8.702 -15.020 1.00 98.00 516 HIS A N 1
ATOM 3869 C CA . HIS A 1 516 ? 18.729 7.951 -15.365 1.00 98.00 516 HIS A CA 1
ATOM 3870 C C . HIS A 1 516 ? 18.982 6.441 -15.468 1.00 98.00 516 HIS A C 1
ATOM 3872 O O . HIS A 1 516 ? 18.199 5.641 -14.951 1.00 98.00 516 HIS A O 1
ATOM 3878 N N . TRP A 1 517 ? 20.082 6.036 -16.107 1.00 97.94 517 TRP A N 1
ATOM 3879 C CA . TRP A 1 517 ? 20.443 4.624 -16.227 1.00 97.94 517 TRP A CA 1
ATOM 3880 C C . TRP A 1 517 ? 20.755 3.996 -14.863 1.00 97.94 517 TRP A C 1
ATOM 3882 O O . TRP A 1 517 ? 20.236 2.923 -14.554 1.00 97.94 517 TRP A O 1
ATOM 3892 N N . LEU A 1 518 ? 21.546 4.676 -14.027 1.00 97.62 518 LEU A N 1
ATOM 3893 C CA . LEU A 1 518 ? 21.936 4.201 -12.696 1.00 97.62 518 LEU A CA 1
ATOM 3894 C C . LEU A 1 518 ? 20.734 4.108 -11.749 1.00 97.62 518 LEU A C 1
ATOM 3896 O O . LEU A 1 518 ? 20.584 3.098 -11.062 1.00 97.62 518 LEU A O 1
ATOM 3900 N N . ALA A 1 519 ? 19.830 5.091 -11.766 1.00 97.94 519 ALA A N 1
ATOM 3901 C CA . ALA A 1 519 ? 18.582 5.034 -11.006 1.00 97.94 519 ALA A CA 1
ATOM 3902 C C . ALA A 1 519 ? 17.701 3.850 -11.448 1.00 97.94 519 ALA A C 1
ATOM 3904 O O . ALA A 1 519 ? 17.163 3.122 -10.613 1.00 97.94 519 ALA A O 1
ATOM 3905 N N . ALA A 1 520 ? 17.602 3.592 -12.757 1.00 98.44 520 ALA A N 1
ATOM 3906 C CA . ALA A 1 520 ? 16.863 2.444 -13.279 1.00 98.44 520 ALA A CA 1
ATOM 3907 C C . ALA A 1 520 ? 17.487 1.102 -12.866 1.00 98.44 520 ALA A C 1
ATOM 3909 O O . ALA A 1 520 ? 16.760 0.195 -12.459 1.00 98.44 520 ALA A O 1
ATOM 3910 N N . ALA A 1 521 ? 18.817 0.982 -12.925 1.00 97.69 521 ALA A N 1
ATOM 3911 C CA . ALA A 1 521 ? 19.549 -0.199 -12.472 1.00 97.69 521 ALA A CA 1
ATOM 3912 C C . ALA A 1 521 ? 19.360 -0.441 -10.962 1.00 97.69 521 ALA A C 1
ATOM 3914 O O . ALA A 1 521 ? 19.073 -1.567 -10.546 1.00 97.69 521 ALA A O 1
ATOM 3915 N N . ALA A 1 522 ? 19.420 0.625 -10.156 1.00 96.94 522 ALA A N 1
ATOM 3916 C CA . ALA A 1 522 ? 19.159 0.570 -8.722 1.00 96.94 522 ALA A CA 1
ATOM 3917 C C . ALA A 1 522 ? 17.739 0.072 -8.423 1.00 96.94 522 ALA A C 1
ATOM 3919 O O . ALA A 1 522 ? 17.578 -0.884 -7.664 1.00 96.94 522 ALA A O 1
ATOM 3920 N N . LEU A 1 523 ? 16.709 0.638 -9.060 1.00 98.06 523 LEU A N 1
ATOM 3921 C CA . LEU A 1 523 ? 15.323 0.182 -8.896 1.00 98.06 523 LEU A CA 1
ATOM 3922 C C . LEU A 1 523 ? 15.172 -1.292 -9.315 1.00 98.06 523 LEU A C 1
ATOM 3924 O O . LEU A 1 523 ? 14.618 -2.101 -8.568 1.00 98.06 523 LEU A O 1
ATOM 3928 N N . ALA A 1 524 ? 15.728 -1.668 -10.470 1.00 97.62 524 ALA A N 1
ATOM 3929 C CA . ALA A 1 524 ? 15.678 -3.033 -10.989 1.00 97.62 524 ALA A CA 1
ATOM 3930 C C . ALA A 1 524 ? 16.328 -4.058 -10.044 1.00 97.62 524 ALA A C 1
ATOM 3932 O O . ALA A 1 524 ? 15.822 -5.176 -9.923 1.00 97.62 524 ALA A O 1
ATOM 3933 N N . SER A 1 525 ? 17.382 -3.681 -9.309 1.00 95.19 525 SER A N 1
ATOM 3934 C CA . SER A 1 525 ? 17.978 -4.545 -8.278 1.00 95.19 525 SER A CA 1
ATOM 3935 C C . SER A 1 525 ? 16.978 -4.926 -7.173 1.00 95.19 525 SER A C 1
ATOM 3937 O O . SER A 1 525 ? 17.014 -6.052 -6.682 1.00 95.19 525 SER A O 1
ATOM 3939 N N . GLY A 1 526 ? 16.022 -4.048 -6.840 1.00 96.06 526 GLY A N 1
ATOM 3940 C CA . GLY A 1 526 ? 14.940 -4.356 -5.901 1.00 96.06 526 GLY A CA 1
ATOM 3941 C C . GLY A 1 526 ? 14.026 -5.471 -6.409 1.00 96.06 526 GLY A C 1
ATOM 3942 O O . GLY A 1 526 ? 13.645 -6.357 -5.647 1.00 96.06 526 GLY A O 1
ATOM 3943 N N . PHE A 1 527 ? 13.735 -5.498 -7.713 1.00 97.88 527 PHE A N 1
ATOM 3944 C CA . PHE A 1 527 ? 12.987 -6.605 -8.316 1.00 97.88 527 PHE A CA 1
ATOM 3945 C C . PHE A 1 527 ? 13.773 -7.911 -8.300 1.00 97.88 527 PHE A C 1
ATOM 3947 O O . PHE A 1 527 ? 13.169 -8.964 -8.116 1.00 97.88 527 PHE A O 1
ATOM 3954 N N . ARG A 1 528 ? 15.105 -7.869 -8.435 1.00 95.81 528 ARG A N 1
ATOM 3955 C CA . ARG A 1 528 ? 15.943 -9.064 -8.263 1.00 95.81 528 ARG A CA 1
ATOM 3956 C C . ARG A 1 528 ? 15.769 -9.651 -6.865 1.00 95.81 528 ARG A C 1
ATOM 3958 O O . ARG A 1 528 ? 15.552 -10.852 -6.753 1.00 95.81 528 ARG A O 1
ATOM 3965 N N . SER A 1 529 ? 15.782 -8.811 -5.827 1.00 93.75 529 SER A N 1
ATOM 3966 C CA . SER A 1 529 ? 15.485 -9.243 -4.457 1.00 93.75 529 SER A CA 1
ATOM 3967 C C . SER A 1 529 ? 14.061 -9.786 -4.325 1.00 93.75 529 SER A C 1
ATOM 3969 O O . SER A 1 529 ? 13.882 -10.854 -3.751 1.00 93.75 529 SER A O 1
ATOM 3971 N N . LEU A 1 530 ? 13.050 -9.117 -4.896 1.00 96.12 530 LEU A N 1
ATOM 3972 C CA . LEU A 1 530 ? 11.659 -9.587 -4.856 1.00 96.12 530 LEU A CA 1
ATOM 3973 C C . LEU A 1 530 ? 11.486 -10.965 -5.513 1.00 96.12 530 LEU A C 1
ATOM 3975 O O . LEU A 1 530 ? 10.890 -11.846 -4.901 1.00 96.12 530 LEU A O 1
ATOM 3979 N N . PHE A 1 531 ? 12.037 -11.175 -6.711 1.00 97.06 531 PHE A N 1
ATOM 3980 C CA . PHE A 1 531 ? 11.964 -12.455 -7.423 1.00 97.06 531 PHE A CA 1
ATOM 3981 C C . PHE A 1 531 ? 12.894 -13.534 -6.846 1.00 97.06 531 PHE A C 1
ATOM 3983 O O . PHE A 1 531 ? 12.802 -14.682 -7.265 1.00 97.06 531 PHE A O 1
ATOM 3990 N N . ASN A 1 532 ? 13.774 -13.209 -5.897 1.00 93.56 532 ASN A N 1
ATOM 3991 C CA . ASN A 1 532 ? 14.534 -14.200 -5.126 1.00 93.56 532 ASN A CA 1
ATOM 3992 C C . ASN A 1 532 ? 13.848 -14.595 -3.809 1.00 93.56 532 ASN A C 1
ATOM 3994 O O . ASN A 1 532 ? 14.334 -15.484 -3.119 1.00 93.56 532 ASN A O 1
ATOM 3998 N N . ARG A 1 533 ? 12.727 -13.967 -3.438 1.00 93.50 533 ARG A N 1
ATOM 3999 C CA . ARG A 1 533 ? 11.967 -14.369 -2.246 1.00 93.50 533 ARG A CA 1
ATOM 4000 C C . ARG A 1 533 ? 11.354 -15.750 -2.455 1.00 93.50 533 ARG A C 1
ATOM 4002 O O . ARG A 1 533 ? 10.863 -16.044 -3.546 1.00 93.50 533 ARG A O 1
ATOM 4009 N N . SER A 1 534 ? 11.295 -16.550 -1.391 1.00 93.19 534 SER A N 1
ATOM 4010 C CA . SER A 1 534 ? 10.684 -17.880 -1.439 1.00 93.19 534 SER A CA 1
ATOM 4011 C C . SER A 1 534 ? 9.232 -17.822 -1.913 1.00 93.19 534 SER A C 1
ATOM 4013 O O . SER A 1 534 ? 8.843 -18.620 -2.755 1.00 93.19 534 SER A O 1
ATOM 4015 N N . GLU A 1 535 ? 8.444 -16.830 -1.489 1.00 95.19 535 GLU A N 1
ATOM 4016 C CA . GLU A 1 535 ? 7.057 -16.706 -1.950 1.00 95.19 535 GLU A CA 1
ATOM 4017 C C . GLU A 1 535 ? 6.965 -16.447 -3.460 1.00 95.19 535 GLU A C 1
ATOM 4019 O O . GLU A 1 535 ? 6.129 -17.040 -4.134 1.00 95.19 535 GLU A O 1
ATOM 4024 N N . ALA A 1 536 ? 7.849 -15.610 -4.016 1.00 97.00 536 ALA A N 1
ATOM 4025 C CA . ALA A 1 536 ? 7.875 -15.347 -5.453 1.00 97.00 536 ALA A CA 1
ATOM 4026 C C . ALA A 1 536 ? 8.312 -16.584 -6.246 1.00 97.00 536 ALA A C 1
ATOM 4028 O O . ALA A 1 536 ? 7.690 -16.902 -7.258 1.00 97.00 536 ALA A O 1
ATOM 4029 N N . ILE A 1 537 ? 9.326 -17.308 -5.762 1.00 97.19 537 ILE A N 1
ATOM 4030 C CA . ILE A 1 537 ? 9.774 -18.561 -6.379 1.00 97.19 537 ILE A CA 1
ATOM 4031 C C . ILE A 1 537 ? 8.636 -19.586 -6.377 1.00 97.19 537 ILE A C 1
ATOM 4033 O O . ILE A 1 537 ? 8.342 -20.140 -7.429 1.00 97.19 537 ILE A O 1
ATOM 4037 N N . GLY A 1 538 ? 7.953 -19.781 -5.243 1.00 96.38 538 GLY A N 1
ATOM 4038 C CA . GLY A 1 538 ? 6.819 -20.706 -5.133 1.00 96.38 538 GLY A CA 1
ATOM 4039 C C . GLY A 1 538 ? 5.673 -20.355 -6.087 1.00 96.38 538 GLY A C 1
ATOM 4040 O O . GLY A 1 538 ? 5.180 -21.216 -6.813 1.00 96.38 538 GLY A O 1
ATOM 4041 N N . ILE A 1 539 ? 5.308 -19.069 -6.185 1.00 97.94 539 ILE A N 1
ATOM 4042 C CA . ILE A 1 539 ? 4.285 -18.592 -7.135 1.00 97.94 539 ILE A CA 1
ATOM 4043 C C . ILE A 1 539 ? 4.688 -18.892 -8.586 1.00 97.94 539 ILE A C 1
ATOM 4045 O O . ILE A 1 539 ? 3.866 -19.387 -9.362 1.00 97.94 539 ILE A O 1
ATOM 4049 N N . LEU A 1 540 ? 5.931 -18.585 -8.973 1.00 97.88 540 LEU A N 1
ATOM 4050 C CA . LEU A 1 540 ? 6.402 -18.786 -10.345 1.00 97.88 540 LEU A CA 1
ATOM 4051 C C . LEU A 1 540 ? 6.539 -20.278 -10.683 1.00 97.88 540 LEU A C 1
ATOM 4053 O O . LEU A 1 540 ? 6.071 -20.686 -11.742 1.00 97.88 540 LEU A O 1
ATOM 4057 N N . ASP A 1 541 ? 7.106 -21.090 -9.790 1.00 95.50 541 ASP A N 1
ATOM 4058 C CA . ASP A 1 541 ? 7.256 -22.538 -9.984 1.00 95.50 541 ASP A CA 1
ATOM 4059 C C . ASP A 1 541 ? 5.875 -23.228 -10.066 1.00 95.50 541 ASP A C 1
ATOM 4061 O O . ASP A 1 541 ? 5.693 -24.150 -10.860 1.00 95.50 541 ASP A O 1
ATOM 4065 N N . LYS A 1 542 ? 4.869 -22.739 -9.321 1.00 95.62 542 LYS A N 1
ATOM 4066 C CA . LYS A 1 542 ? 3.481 -23.235 -9.373 1.00 95.62 542 LYS A CA 1
ATOM 4067 C C . LYS A 1 542 ? 2.793 -22.947 -10.710 1.00 95.62 542 LYS A C 1
ATOM 4069 O O . LYS A 1 542 ? 2.122 -23.823 -11.253 1.00 95.62 542 LYS A O 1
ATOM 4074 N N . HIS A 1 543 ? 2.911 -21.722 -11.224 1.00 96.88 543 HIS A N 1
ATOM 4075 C CA . HIS A 1 543 ? 2.198 -21.293 -12.438 1.00 96.88 543 HIS A CA 1
ATOM 4076 C C . HIS A 1 543 ? 2.962 -21.580 -13.736 1.00 96.88 543 HIS A C 1
ATOM 4078 O O . HIS A 1 543 ? 2.352 -21.649 -14.802 1.00 96.88 543 HIS A O 1
ATOM 4084 N N . LEU A 1 544 ? 4.287 -21.731 -13.668 1.00 97.12 544 LEU A N 1
ATOM 4085 C CA . LEU A 1 544 ? 5.179 -21.884 -14.821 1.00 97.12 544 LEU A CA 1
ATOM 4086 C C . LEU A 1 544 ? 6.232 -23.000 -14.603 1.00 97.12 544 LEU A C 1
ATOM 4088 O O . LEU A 1 544 ? 7.417 -22.759 -14.846 1.00 97.12 544 LEU A O 1
ATOM 4092 N N . PRO A 1 545 ? 5.835 -24.233 -14.213 1.00 94.44 545 PRO A N 1
ATOM 4093 C CA . PRO A 1 545 ? 6.761 -25.288 -13.768 1.00 94.44 545 PRO A CA 1
ATOM 4094 C C . PRO A 1 545 ? 7.772 -25.733 -14.835 1.00 94.44 545 PRO A C 1
ATOM 4096 O O . PRO A 1 545 ? 8.905 -26.083 -14.515 1.00 94.44 545 PRO A O 1
ATOM 4099 N N . ASP A 1 546 ? 7.382 -25.687 -16.112 1.00 94.88 546 ASP A N 1
ATOM 4100 C CA . ASP A 1 546 ? 8.219 -26.113 -17.242 1.00 94.88 546 ASP A CA 1
ATOM 4101 C C . ASP A 1 546 ? 9.014 -24.956 -17.877 1.00 94.88 546 ASP A C 1
ATOM 4103 O O . ASP A 1 546 ? 9.676 -25.122 -18.904 1.00 94.88 546 ASP A O 1
ATOM 4107 N N . THR A 1 547 ? 8.938 -23.753 -17.299 1.00 94.62 547 THR A N 1
ATOM 4108 C CA . THR A 1 547 ? 9.587 -22.556 -17.841 1.00 94.62 547 THR A CA 1
ATOM 4109 C C . THR A 1 547 ? 10.864 -22.245 -17.073 1.00 94.62 547 THR A C 1
ATOM 4111 O O . THR A 1 547 ? 10.872 -22.147 -15.851 1.00 94.62 547 THR A O 1
ATOM 4114 N N . VAL A 1 548 ? 11.964 -22.005 -17.792 1.00 94.00 548 VAL A N 1
ATOM 4115 C CA . VAL A 1 548 ? 13.201 -21.519 -17.164 1.00 94.00 548 VAL A CA 1
ATOM 4116 C C . VAL A 1 548 ? 12.946 -20.204 -16.418 1.00 94.00 548 VAL A C 1
ATOM 4118 O O . VAL A 1 548 ? 12.328 -19.283 -16.954 1.00 94.00 548 VAL A O 1
ATOM 4121 N N . TYR A 1 549 ? 13.447 -20.100 -15.186 1.00 96.00 549 TYR A N 1
ATOM 4122 C CA . TYR A 1 549 ? 13.021 -19.075 -14.222 1.00 96.00 549 TYR A CA 1
ATOM 4123 C C . TYR A 1 549 ? 13.088 -17.627 -14.746 1.00 96.00 549 TYR A C 1
ATOM 4125 O O . TYR A 1 549 ? 12.182 -16.830 -14.520 1.00 96.00 549 TYR A O 1
ATOM 4133 N N . TRP A 1 550 ? 14.112 -17.278 -15.532 1.00 95.69 550 TRP A N 1
ATOM 4134 C CA . TRP A 1 550 ? 14.233 -15.932 -16.106 1.00 95.69 550 TRP A CA 1
ATOM 4135 C C . TRP A 1 550 ? 13.128 -15.606 -17.133 1.00 95.69 550 TRP A C 1
ATOM 4137 O O . TRP A 1 550 ? 12.674 -14.464 -17.204 1.00 95.69 550 TRP A O 1
ATOM 4147 N N . ARG A 1 551 ? 12.649 -16.601 -17.900 1.00 97.19 551 ARG A N 1
ATOM 4148 C CA . ARG A 1 551 ? 11.476 -16.458 -18.785 1.00 97.19 551 ARG A CA 1
ATOM 4149 C C . ARG A 1 551 ? 10.180 -16.431 -17.980 1.00 97.19 551 ARG A C 1
ATOM 4151 O O . ARG A 1 551 ? 9.249 -15.723 -18.368 1.00 97.19 551 ARG A O 1
ATOM 4158 N N . ALA A 1 552 ? 10.132 -17.151 -16.858 1.00 98.44 552 ALA A N 1
ATOM 4159 C CA . ALA A 1 552 ? 8.986 -17.125 -15.960 1.00 98.44 552 ALA A CA 1
ATOM 4160 C C . ALA A 1 552 ? 8.774 -15.721 -15.369 1.00 98.44 552 ALA A C 1
ATOM 4162 O O . ALA A 1 552 ? 7.656 -15.214 -15.397 1.00 98.44 552 ALA A O 1
ATOM 4163 N N . ILE A 1 553 ? 9.855 -15.036 -14.973 1.00 98.69 553 ILE A N 1
ATOM 4164 C CA . ILE A 1 553 ? 9.815 -13.629 -14.534 1.00 98.69 553 ILE A CA 1
ATOM 4165 C C . ILE A 1 553 ? 9.238 -12.719 -15.620 1.00 98.69 553 ILE A C 1
ATOM 4167 O O . ILE A 1 553 ? 8.324 -11.948 -15.347 1.00 98.69 553 ILE A O 1
ATOM 4171 N N . LEU A 1 554 ? 9.732 -12.813 -16.858 1.00 98.56 554 LEU A N 1
ATOM 4172 C CA . LEU A 1 554 ? 9.228 -11.987 -17.962 1.00 98.56 554 LEU A CA 1
ATOM 4173 C C . LEU A 1 554 ? 7.734 -12.216 -18.220 1.00 98.56 554 LEU A C 1
ATOM 4175 O O . LEU A 1 554 ? 6.990 -11.263 -18.442 1.00 98.56 554 LEU A O 1
ATOM 4179 N N . THR A 1 555 ? 7.308 -13.477 -18.160 1.00 98.44 555 THR A N 1
ATOM 4180 C CA . THR A 1 555 ? 5.907 -13.874 -18.328 1.00 98.44 555 THR A CA 1
ATOM 4181 C C . THR A 1 555 ? 5.047 -13.311 -17.199 1.00 98.44 555 THR A C 1
ATOM 4183 O O . THR A 1 555 ? 4.020 -12.695 -17.465 1.00 98.44 555 THR A O 1
ATOM 4186 N N . TYR A 1 556 ? 5.500 -13.417 -15.948 1.00 98.69 556 TYR A N 1
ATOM 4187 C CA . TYR A 1 556 ? 4.798 -12.866 -14.790 1.00 98.69 556 TYR A CA 1
ATOM 4188 C C . TYR A 1 556 ? 4.708 -11.328 -14.837 1.00 98.69 556 TYR A C 1
ATOM 4190 O O . TYR A 1 556 ? 3.648 -10.750 -14.598 1.00 98.69 556 TYR A O 1
ATOM 4198 N N . CYS A 1 557 ? 5.793 -10.645 -15.221 1.00 98.69 557 CYS A N 1
ATOM 4199 C CA . CYS A 1 557 ? 5.797 -9.197 -15.451 1.00 98.69 557 CYS A CA 1
ATOM 4200 C C . CYS A 1 557 ? 4.800 -8.776 -16.541 1.00 98.69 557 CYS A C 1
ATOM 4202 O O . CYS A 1 557 ? 4.219 -7.694 -16.446 1.00 98.69 557 CYS A O 1
ATOM 4204 N N . ALA A 1 558 ? 4.599 -9.606 -17.570 1.00 98.12 558 ALA A N 1
ATOM 4205 C CA . ALA A 1 558 ? 3.575 -9.383 -18.584 1.00 98.12 558 ALA A CA 1
ATOM 4206 C C . ALA A 1 558 ? 2.165 -9.601 -18.011 1.00 98.12 558 ALA A C 1
ATOM 4208 O O . ALA A 1 558 ? 1.308 -8.731 -18.155 1.00 98.12 558 ALA A O 1
ATOM 4209 N N . TRP A 1 559 ? 1.942 -10.720 -17.323 1.00 98.12 559 TRP A N 1
ATOM 4210 C CA . TRP A 1 559 ? 0.666 -11.084 -16.703 1.00 98.12 559 TRP A CA 1
ATOM 4211 C C . TRP A 1 559 ? 0.106 -10.007 -15.774 1.00 98.12 559 TRP A C 1
ATOM 4213 O O . TRP A 1 559 ? -1.086 -9.716 -15.841 1.00 98.12 559 TRP A O 1
ATOM 4223 N N . GLY A 1 560 ? 0.964 -9.399 -14.951 1.00 97.62 560 GLY A N 1
ATOM 4224 C CA . GLY A 1 560 ? 0.586 -8.331 -14.025 1.00 97.62 560 GLY A CA 1
ATOM 4225 C C . GLY A 1 560 ? 0.782 -6.906 -14.551 1.00 97.62 560 GLY A C 1
ATOM 4226 O O . GLY A 1 560 ? 0.645 -5.976 -13.762 1.00 97.62 560 GLY A O 1
ATOM 4227 N N . ASP A 1 561 ? 1.159 -6.734 -15.825 1.00 97.81 561 ASP A N 1
ATOM 4228 C CA . ASP A 1 561 ? 1.507 -5.452 -16.463 1.00 97.81 561 ASP A CA 1
ATOM 4229 C C . ASP A 1 561 ? 2.383 -4.540 -15.586 1.00 97.81 561 ASP A C 1
ATOM 4231 O O . ASP A 1 561 ? 2.009 -3.432 -15.189 1.00 97.81 561 ASP A O 1
ATOM 4235 N N . LEU A 1 562 ? 3.589 -5.027 -15.275 1.00 98.69 562 LEU A N 1
ATOM 4236 C CA . LEU A 1 562 ? 4.517 -4.330 -14.384 1.00 98.69 562 LEU A CA 1
ATOM 4237 C C . LEU A 1 562 ? 4.841 -2.899 -14.855 1.00 98.69 562 LEU A C 1
ATOM 4239 O O . LEU A 1 562 ? 5.140 -2.034 -14.031 1.00 98.69 562 LEU A O 1
ATOM 4243 N N . GLN A 1 563 ? 4.771 -2.637 -16.168 1.00 98.25 563 GLN A N 1
ATOM 4244 C CA . GLN A 1 563 ? 4.994 -1.300 -16.712 1.00 98.25 563 GLN A CA 1
ATOM 4245 C C . GLN A 1 563 ? 3.970 -0.310 -16.158 1.00 98.25 563 GLN A C 1
ATOM 4247 O O . GLN A 1 563 ? 4.364 0.669 -15.528 1.00 98.25 563 GLN A O 1
ATOM 4252 N N . ALA A 1 564 ? 2.677 -0.589 -16.338 1.00 98.06 564 ALA A N 1
ATOM 4253 C CA . ALA A 1 564 ? 1.605 0.268 -15.841 1.00 98.06 564 ALA A CA 1
ATOM 4254 C C . ALA A 1 564 ? 1.642 0.443 -14.312 1.00 98.06 564 ALA A C 1
ATOM 4256 O O . ALA A 1 564 ? 1.384 1.540 -13.814 1.00 98.06 564 ALA A O 1
ATOM 4257 N N . VAL A 1 565 ? 2.029 -0.604 -13.572 1.00 98.69 565 VAL A N 1
ATOM 4258 C CA . VAL A 1 565 ? 2.167 -0.555 -12.104 1.00 98.69 565 VAL A CA 1
ATOM 4259 C C . VAL A 1 565 ? 3.239 0.443 -11.673 1.00 98.69 565 VAL A C 1
ATOM 4261 O O . VAL A 1 565 ? 2.987 1.272 -10.796 1.00 98.69 565 VAL A O 1
ATOM 4264 N N . LEU A 1 566 ? 4.430 0.390 -12.282 1.00 98.75 566 LEU A N 1
ATOM 4265 C CA . LEU A 1 566 ? 5.497 1.331 -11.944 1.00 98.75 566 LEU A CA 1
ATOM 4266 C C . LEU A 1 566 ? 5.194 2.753 -12.404 1.00 98.75 566 LEU A C 1
ATOM 4268 O O . LEU A 1 566 ? 5.530 3.678 -11.673 1.00 98.75 566 LEU A O 1
ATOM 4272 N N . ASP A 1 567 ? 4.550 2.945 -13.556 1.00 98.38 567 ASP A N 1
ATOM 4273 C CA . ASP A 1 567 ? 4.179 4.288 -14.014 1.00 98.38 567 ASP A CA 1
ATOM 4274 C C . ASP A 1 567 ? 3.214 4.978 -13.037 1.00 98.38 567 ASP A C 1
ATOM 4276 O O . ASP A 1 567 ? 3.385 6.156 -12.730 1.00 98.38 567 ASP A O 1
ATOM 4280 N N . GLU A 1 568 ? 2.225 4.240 -12.518 1.00 98.06 568 GLU A N 1
ATOM 4281 C CA . GLU A 1 568 ? 1.298 4.727 -11.487 1.00 98.06 568 GLU A CA 1
ATOM 4282 C C . GLU A 1 568 ? 2.006 4.994 -10.162 1.00 98.06 568 GLU A C 1
ATOM 4284 O O . GLU A 1 568 ? 1.864 6.075 -9.582 1.00 98.06 568 GLU A O 1
ATOM 4289 N N . HIS A 1 569 ? 2.792 4.029 -9.683 1.00 97.94 569 HIS A N 1
ATOM 4290 C CA . HIS A 1 569 ? 3.427 4.151 -8.379 1.00 97.94 569 HIS A CA 1
ATOM 4291 C C . HIS A 1 569 ? 4.459 5.282 -8.338 1.00 97.94 569 HIS A C 1
ATOM 4293 O O . HIS A 1 569 ? 4.456 6.057 -7.384 1.00 97.94 569 HIS A O 1
ATOM 4299 N N . LEU A 1 570 ? 5.311 5.397 -9.362 1.00 97.12 570 LEU A N 1
ATOM 4300 C CA . LEU A 1 570 ? 6.345 6.430 -9.428 1.00 97.12 570 LEU A CA 1
ATOM 4301 C C . LEU A 1 570 ? 5.757 7.827 -9.616 1.00 97.12 570 LEU A C 1
ATOM 4303 O O . LEU A 1 570 ? 6.266 8.759 -9.000 1.00 97.12 570 LEU A O 1
ATOM 4307 N N . HIS A 1 571 ? 4.685 7.985 -10.404 1.00 94.62 571 HIS A N 1
ATOM 4308 C CA . HIS A 1 571 ? 3.984 9.269 -10.490 1.00 94.62 571 HIS A CA 1
ATOM 4309 C C . HIS A 1 571 ? 3.484 9.696 -9.106 1.00 94.62 571 HIS A C 1
ATOM 4311 O O . HIS A 1 571 ? 3.769 10.802 -8.652 1.00 94.62 571 HIS A O 1
ATOM 4317 N N . HIS A 1 572 ? 2.778 8.802 -8.408 1.00 92.56 572 HIS A N 1
ATOM 4318 C CA . HIS A 1 572 ? 2.197 9.129 -7.108 1.00 92.56 572 HIS A CA 1
ATOM 4319 C C . HIS A 1 572 ? 3.266 9.364 -6.030 1.00 92.56 572 HIS A C 1
ATOM 4321 O O . HIS A 1 572 ? 3.132 10.286 -5.229 1.00 92.56 572 HIS A O 1
ATOM 4327 N N . LEU A 1 573 ? 4.357 8.590 -6.045 1.00 93.44 573 LEU A N 1
ATOM 4328 C CA . LEU A 1 573 ? 5.506 8.795 -5.161 1.00 93.44 573 LEU A CA 1
ATOM 4329 C C . LEU A 1 573 ? 6.176 10.154 -5.411 1.00 93.44 573 LEU A C 1
ATOM 4331 O O . LEU A 1 573 ? 6.439 10.879 -4.458 1.00 93.44 573 LEU A O 1
ATOM 4335 N N . ALA A 1 574 ? 6.402 10.527 -6.674 1.00 91.12 574 ALA A N 1
ATOM 4336 C CA . ALA A 1 574 ? 7.024 11.804 -7.018 1.00 91.12 574 ALA A CA 1
ATOM 4337 C C . ALA A 1 574 ? 6.184 13.008 -6.557 1.00 91.12 574 ALA A C 1
ATOM 4339 O O . ALA A 1 574 ? 6.727 13.976 -6.025 1.00 91.12 574 ALA A O 1
ATOM 4340 N N . VAL A 1 575 ? 4.856 12.923 -6.708 1.00 87.62 575 VAL A N 1
ATOM 4341 C CA . VAL A 1 575 ? 3.921 13.943 -6.208 1.00 87.62 575 VAL A CA 1
ATOM 4342 C C . VAL A 1 575 ? 3.961 14.025 -4.680 1.00 87.62 575 VAL A C 1
ATOM 4344 O O . VAL A 1 575 ? 3.999 15.123 -4.129 1.00 87.62 575 VAL A O 1
ATOM 4347 N N . ALA A 1 576 ? 3.973 12.884 -3.987 1.00 85.25 576 ALA A N 1
ATOM 4348 C CA . ALA A 1 576 ? 3.941 12.837 -2.527 1.00 85.25 576 ALA A CA 1
ATOM 4349 C C . ALA A 1 576 ? 5.231 13.329 -1.853 1.00 85.25 576 ALA A C 1
ATOM 4351 O O . ALA A 1 576 ? 5.156 13.982 -0.816 1.00 85.25 576 ALA A O 1
ATOM 4352 N N . GLU A 1 577 ? 6.396 13.056 -2.443 1.00 80.81 577 GLU A N 1
ATOM 4353 C CA . GLU A 1 577 ? 7.691 13.588 -1.987 1.00 80.81 577 GLU A CA 1
ATOM 4354 C C . GLU A 1 577 ? 7.849 15.090 -2.300 1.00 80.81 577 GLU A C 1
ATOM 4356 O O . GLU A 1 577 ? 8.849 15.712 -1.949 1.00 80.81 577 GLU A O 1
ATOM 4361 N N . GLY A 1 578 ? 6.856 15.703 -2.957 1.00 70.00 578 GLY A N 1
ATOM 4362 C CA . GLY A 1 578 ? 6.846 17.135 -3.219 1.00 70.00 578 GLY A CA 1
ATOM 4363 C C . GLY A 1 578 ? 7.890 17.565 -4.245 1.00 70.00 578 GLY A C 1
ATOM 4364 O O . GLY A 1 578 ? 8.328 18.719 -4.197 1.00 70.00 578 GLY A O 1
ATOM 4365 N N . PHE A 1 579 ? 8.270 16.679 -5.181 1.00 68.31 579 PHE A N 1
ATOM 4366 C CA . PHE A 1 579 ? 9.130 17.011 -6.323 1.00 68.31 579 PHE A CA 1
ATOM 4367 C C . PHE A 1 579 ? 8.404 17.973 -7.277 1.00 68.31 579 PHE A C 1
ATOM 4369 O O . PHE A 1 579 ? 7.888 17.615 -8.331 1.00 68.31 579 PHE A O 1
ATOM 4376 N N . THR A 1 580 ? 8.345 19.225 -6.836 1.00 58.47 580 THR A N 1
ATOM 4377 C CA . THR A 1 580 ? 7.885 20.420 -7.549 1.00 58.47 580 THR A CA 1
ATOM 4378 C C . THR A 1 580 ? 9.068 21.183 -8.149 1.00 58.47 580 THR A C 1
ATOM 4380 O O . THR A 1 580 ? 8.892 21.967 -9.079 1.00 58.47 580 THR A O 1
ATOM 4383 N N . ALA A 1 581 ? 10.279 20.929 -7.637 1.00 66.06 581 ALA A N 1
ATOM 4384 C CA . ALA A 1 581 ? 11.539 21.372 -8.213 1.00 66.06 581 ALA A CA 1
ATOM 4385 C C . ALA A 1 581 ? 11.979 20.436 -9.357 1.00 66.06 581 ALA A C 1
ATOM 4387 O O . ALA A 1 581 ? 11.609 19.258 -9.361 1.00 66.06 581 ALA A O 1
ATOM 4388 N N . PRO A 1 582 ? 12.788 20.926 -10.313 1.00 81.69 582 PRO A N 1
ATOM 4389 C CA . PRO A 1 582 ? 13.326 20.074 -11.361 1.00 81.69 582 PRO A CA 1
ATOM 4390 C C . PRO A 1 582 ? 14.158 18.922 -10.786 1.00 81.69 582 PRO A C 1
ATOM 4392 O O . PRO A 1 582 ? 15.018 19.155 -9.939 1.00 81.69 582 PRO A O 1
ATOM 4395 N N . LEU A 1 583 ? 13.923 17.693 -11.255 1.00 90.06 583 LEU A N 1
ATOM 4396 C CA . LEU A 1 583 ? 14.713 16.535 -10.826 1.00 90.06 583 LEU A CA 1
ATOM 4397 C C . LEU A 1 583 ? 16.155 16.638 -11.339 1.00 90.06 583 LEU A C 1
ATOM 4399 O O . LEU A 1 583 ? 16.378 16.971 -12.506 1.00 90.06 583 LEU A O 1
ATOM 4403 N N . ASP A 1 584 ? 17.102 16.266 -10.487 1.00 94.12 584 ASP A N 1
ATOM 4404 C CA . ASP A 1 584 ? 18.487 15.955 -10.833 1.00 94.12 584 ASP A CA 1
ATOM 4405 C C . ASP A 1 584 ? 18.779 14.455 -10.615 1.00 94.12 584 ASP A C 1
ATOM 4407 O O . ASP A 1 584 ? 17.882 13.663 -10.298 1.00 94.12 584 ASP A O 1
ATOM 4411 N N . ASP A 1 585 ? 20.029 14.045 -10.841 1.00 95.69 585 ASP A N 1
ATOM 4412 C CA . ASP A 1 585 ? 20.447 12.643 -10.724 1.00 95.69 585 ASP A CA 1
ATOM 4413 C C . ASP A 1 585 ? 20.228 12.073 -9.313 1.00 95.69 585 ASP A C 1
ATOM 4415 O O . ASP A 1 585 ? 19.818 10.918 -9.175 1.00 95.69 585 ASP A O 1
ATOM 4419 N N . GLU A 1 586 ? 20.461 12.874 -8.270 1.00 94.69 586 GLU A N 1
ATOM 4420 C CA . GLU A 1 586 ? 20.314 12.457 -6.873 1.00 94.69 586 GLU A CA 1
ATOM 4421 C C . GLU A 1 586 ? 18.836 12.288 -6.503 1.00 94.69 586 GLU A C 1
ATOM 4423 O O . GLU A 1 586 ? 18.450 11.259 -5.943 1.00 94.69 586 GLU A O 1
ATOM 4428 N N . ALA A 1 587 ? 17.986 13.242 -6.890 1.00 93.69 587 ALA A N 1
ATOM 4429 C CA . ALA A 1 587 ? 16.544 13.174 -6.682 1.00 93.69 587 ALA A CA 1
ATOM 4430 C C . ALA A 1 587 ? 15.916 11.955 -7.380 1.00 93.69 587 ALA A C 1
ATOM 4432 O O . ALA A 1 587 ? 15.107 11.236 -6.785 1.00 93.69 587 ALA A O 1
ATOM 4433 N N . LEU A 1 588 ? 16.313 11.673 -8.627 1.00 95.56 588 LEU A N 1
ATOM 4434 C CA . LEU A 1 588 ? 15.811 10.509 -9.357 1.00 95.56 588 LEU A CA 1
ATOM 4435 C C . LEU A 1 588 ? 16.301 9.187 -8.745 1.00 95.56 588 LEU A C 1
ATOM 4437 O O . LEU A 1 588 ? 15.534 8.222 -8.661 1.00 95.56 588 LEU A O 1
ATOM 4441 N N . LEU A 1 589 ? 17.558 9.134 -8.296 1.00 95.50 589 LEU A N 1
ATOM 4442 C CA . LEU A 1 589 ? 18.096 7.973 -7.591 1.00 95.50 589 LEU A CA 1
ATOM 4443 C C . LEU A 1 589 ? 17.386 7.752 -6.248 1.00 95.50 589 LEU A C 1
ATOM 4445 O O . LEU A 1 589 ? 17.079 6.609 -5.916 1.00 95.50 589 LEU A O 1
ATOM 4449 N N . SER A 1 590 ? 17.063 8.818 -5.514 1.00 94.69 590 SER A N 1
ATOM 4450 C CA . SER A 1 590 ? 16.297 8.751 -4.265 1.00 94.69 590 SER A CA 1
ATOM 4451 C C . SER A 1 590 ? 14.909 8.135 -4.484 1.00 94.69 590 SER A C 1
ATOM 4453 O O . SER A 1 590 ? 14.528 7.197 -3.782 1.00 94.69 590 SER A O 1
ATOM 4455 N N . LEU A 1 591 ? 14.191 8.543 -5.540 1.00 95.19 591 LEU A N 1
ATOM 4456 C CA . LEU A 1 591 ? 12.920 7.918 -5.937 1.00 95.19 591 LEU A CA 1
ATOM 4457 C C . LEU A 1 591 ? 13.075 6.422 -6.249 1.00 95.19 591 LEU A C 1
ATOM 4459 O O . LEU A 1 591 ? 12.282 5.593 -5.794 1.00 95.19 591 LEU A O 1
ATOM 4463 N N . ALA A 1 592 ? 14.118 6.055 -6.998 1.00 96.88 592 ALA A N 1
ATOM 4464 C CA . ALA A 1 592 ? 14.426 4.658 -7.291 1.00 96.88 592 ALA A CA 1
ATOM 4465 C C . ALA A 1 592 ? 14.730 3.847 -6.019 1.00 96.88 592 ALA A C 1
ATOM 4467 O O . ALA A 1 592 ? 14.258 2.714 -5.875 1.00 96.88 592 ALA A O 1
ATOM 4468 N N . GLN A 1 593 ? 15.481 4.425 -5.079 1.00 95.31 593 GLN A N 1
ATOM 4469 C CA . GLN A 1 593 ? 15.810 3.816 -3.791 1.00 95.31 593 GLN A CA 1
ATOM 4470 C C . GLN A 1 593 ? 14.583 3.673 -2.884 1.00 95.31 593 GLN A C 1
ATOM 4472 O O . GLN A 1 593 ? 14.437 2.639 -2.229 1.00 95.31 593 GLN A O 1
ATOM 4477 N N . ALA A 1 594 ? 13.667 4.642 -2.891 1.00 95.12 594 ALA A N 1
ATOM 4478 C CA . ALA A 1 594 ? 12.416 4.568 -2.147 1.00 95.12 594 ALA A CA 1
ATOM 4479 C C . ALA A 1 594 ? 11.566 3.373 -2.612 1.00 95.12 594 ALA A C 1
ATOM 4481 O O . ALA A 1 594 ? 11.173 2.548 -1.784 1.00 95.12 594 ALA A O 1
ATOM 4482 N N . VAL A 1 595 ? 11.382 3.182 -3.927 1.00 96.75 595 VAL A N 1
ATOM 4483 C CA . VAL A 1 595 ? 10.687 1.994 -4.465 1.00 96.75 595 VAL A CA 1
ATOM 4484 C C . VAL A 1 595 ? 11.447 0.713 -4.119 1.00 96.75 595 VAL A C 1
ATOM 4486 O O . VAL A 1 595 ? 10.851 -0.247 -3.624 1.00 96.75 595 VAL A O 1
ATOM 4489 N N . ARG A 1 596 ? 12.773 0.704 -4.309 1.00 95.31 596 ARG A N 1
ATOM 4490 C CA . ARG A 1 596 ? 13.637 -0.434 -3.965 1.00 95.31 596 ARG A CA 1
ATOM 4491 C C . ARG A 1 596 ? 13.475 -0.857 -2.501 1.00 95.31 596 ARG A C 1
ATOM 4493 O O . ARG A 1 596 ? 13.364 -2.051 -2.251 1.00 95.31 596 ARG A O 1
ATOM 4500 N N . SER A 1 597 ? 13.392 0.083 -1.559 1.00 93.44 597 SER A N 1
ATOM 4501 C CA . SER A 1 597 ? 13.248 -0.223 -0.127 1.00 93.44 597 SER A CA 1
ATOM 4502 C C . SER A 1 597 ? 11.975 -1.027 0.189 1.00 93.44 597 SER A C 1
ATOM 4504 O O . SER A 1 597 ? 11.995 -1.932 1.023 1.00 93.44 597 SER A O 1
ATOM 4506 N N . THR A 1 598 ? 10.880 -0.777 -0.541 1.00 94.81 598 THR A N 1
ATOM 4507 C CA . THR A 1 598 ? 9.626 -1.542 -0.408 1.00 94.81 598 THR A CA 1
ATOM 4508 C C . THR A 1 598 ? 9.754 -2.955 -0.996 1.00 94.81 598 THR A C 1
ATOM 4510 O O . THR A 1 598 ? 9.288 -3.937 -0.410 1.00 94.81 598 THR A O 1
ATOM 4513 N N . LEU A 1 599 ? 10.485 -3.086 -2.109 1.00 94.69 599 LEU A N 1
ATOM 4514 C CA . LEU A 1 599 ? 10.822 -4.355 -2.765 1.00 94.69 599 LEU A CA 1
ATOM 4515 C C . LEU A 1 599 ? 11.833 -5.203 -1.980 1.00 94.69 599 LEU A C 1
ATOM 4517 O O . LEU A 1 599 ? 11.955 -6.400 -2.238 1.00 94.69 599 LEU A O 1
ATOM 4521 N N . THR A 1 600 ? 12.524 -4.634 -0.993 1.00 91.50 600 THR A N 1
ATOM 4522 C CA . THR A 1 600 ? 13.482 -5.336 -0.121 1.00 91.50 600 THR A CA 1
ATOM 4523 C C . THR A 1 600 ? 13.002 -5.440 1.329 1.00 91.50 600 THR A C 1
ATOM 4525 O O . THR A 1 600 ? 13.777 -5.810 2.206 1.00 91.50 600 THR A O 1
ATOM 4528 N N . LEU A 1 601 ? 11.719 -5.159 1.608 1.00 91.19 601 LEU A N 1
ATOM 4529 C CA . LEU A 1 601 ? 11.178 -5.275 2.963 1.00 91.19 601 LEU A CA 1
ATOM 4530 C C . LEU A 1 601 ? 11.377 -6.695 3.532 1.00 91.19 601 LEU A C 1
ATOM 4532 O O . LEU A 1 601 ? 10.822 -7.689 3.039 1.00 91.19 601 LEU A O 1
ATOM 4536 N N . ARG A 1 602 ? 12.135 -6.767 4.629 1.00 90.06 602 ARG A N 1
ATOM 4537 C CA . ARG A 1 602 ? 12.353 -7.992 5.407 1.00 90.06 602 ARG A CA 1
ATOM 4538 C C . ARG A 1 602 ? 11.049 -8.468 6.055 1.00 90.06 602 ARG A C 1
ATOM 4540 O O . ARG A 1 602 ? 10.246 -7.633 6.486 1.00 90.06 602 ARG A O 1
ATOM 4547 N N . PRO A 1 603 ? 10.835 -9.787 6.204 1.00 91.00 603 PRO A N 1
ATOM 4548 C CA . PRO A 1 603 ? 9.631 -10.271 6.862 1.00 91.00 603 PRO A CA 1
ATOM 4549 C C . PRO A 1 603 ? 9.597 -9.820 8.328 1.00 91.00 603 PRO A C 1
ATOM 4551 O O . PRO A 1 603 ? 10.623 -9.512 8.945 1.00 91.00 603 PRO A O 1
ATOM 4554 N N . SER A 1 604 ? 8.404 -9.769 8.908 1.00 91.94 604 SER A N 1
ATOM 4555 C CA . SER A 1 604 ? 8.230 -9.601 10.350 1.00 91.94 604 SER A CA 1
ATOM 4556 C C . SER A 1 604 ? 8.091 -10.963 11.015 1.00 91.94 604 SER A C 1
ATOM 4558 O O . SER A 1 604 ? 7.319 -11.800 10.558 1.00 91.94 604 SER A O 1
ATOM 4560 N N . THR A 1 605 ? 8.806 -11.176 12.118 1.00 92.31 605 THR A N 1
ATOM 4561 C CA . THR A 1 605 ? 8.679 -12.400 12.916 1.00 92.31 605 THR A CA 1
ATOM 4562 C C . THR A 1 605 ? 7.807 -12.125 14.129 1.00 92.31 605 THR A C 1
ATOM 4564 O O . THR A 1 605 ? 8.250 -11.491 15.087 1.00 92.31 605 THR A O 1
ATOM 4567 N N . TYR A 1 606 ? 6.576 -12.626 14.116 1.00 92.06 606 TYR A N 1
ATOM 4568 C CA . TYR A 1 606 ? 5.675 -12.530 15.263 1.00 92.06 606 TYR A CA 1
ATOM 4569 C C . TYR A 1 606 ? 5.758 -13.789 16.117 1.00 92.06 606 TYR A C 1
ATOM 4571 O O . TYR A 1 606 ? 5.960 -14.890 15.610 1.00 92.06 606 TYR A O 1
ATOM 4579 N N . ARG A 1 607 ? 5.614 -13.631 17.434 1.00 92.44 607 ARG A N 1
ATOM 4580 C CA . ARG A 1 607 ? 5.715 -14.733 18.395 1.00 92.44 607 ARG A CA 1
ATOM 4581 C C . ARG A 1 607 ? 4.447 -14.832 19.224 1.00 92.44 607 ARG A C 1
ATOM 4583 O O . ARG A 1 607 ? 4.153 -13.925 19.997 1.00 92.44 607 ARG A O 1
ATOM 4590 N N . ALA A 1 608 ? 3.745 -15.950 19.104 1.00 93.44 608 ALA A N 1
ATOM 4591 C CA . ALA A 1 608 ? 2.615 -16.283 19.957 1.00 93.44 608 ALA A CA 1
ATOM 4592 C C . ALA A 1 608 ? 3.079 -17.086 21.183 1.00 93.44 608 ALA A C 1
ATOM 4594 O O . ALA A 1 608 ? 4.100 -17.782 21.162 1.00 93.44 608 ALA A O 1
ATOM 4595 N N . PHE A 1 609 ? 2.350 -16.958 22.287 1.00 93.19 609 PHE A N 1
ATOM 4596 C CA . PHE A 1 609 ? 2.517 -17.809 23.460 1.00 93.19 609 PHE A CA 1
ATOM 4597 C C . PHE A 1 609 ? 2.082 -19.245 23.136 1.00 93.19 609 PHE A C 1
ATOM 4599 O O . PHE A 1 609 ? 1.095 -19.447 22.429 1.00 93.19 609 PHE A O 1
ATOM 4606 N N . ASP A 1 610 ? 2.819 -20.227 23.655 1.00 93.00 610 ASP A N 1
ATOM 4607 C CA . ASP A 1 610 ? 2.453 -21.644 23.626 1.00 93.00 610 ASP A CA 1
ATOM 4608 C C . ASP A 1 610 ? 1.968 -22.049 25.032 1.00 93.00 610 ASP A C 1
ATOM 4610 O O . ASP A 1 610 ? 2.795 -22.241 25.929 1.00 93.00 610 ASP A O 1
ATOM 4614 N N . PRO A 1 611 ? 0.644 -22.158 25.266 1.00 88.50 611 PRO A N 1
ATOM 4615 C CA . PRO A 1 611 ? 0.110 -22.504 26.583 1.00 88.50 611 PRO A CA 1
ATOM 4616 C C . PRO A 1 611 ? 0.502 -23.903 27.061 1.00 88.50 611 PRO A C 1
ATOM 4618 O O . PRO A 1 611 ? 0.604 -24.127 28.267 1.00 88.50 611 PRO A O 1
ATOM 4621 N N . HIS A 1 612 ? 0.747 -24.833 26.134 1.00 87.44 612 HIS A N 1
ATOM 4622 C CA . HIS A 1 612 ? 1.129 -26.213 26.445 1.00 87.44 612 HIS A CA 1
ATOM 4623 C C . HIS A 1 612 ? 2.628 -26.337 26.720 1.00 87.44 612 HIS A C 1
ATOM 4625 O O . HIS A 1 612 ? 3.061 -27.241 27.436 1.00 87.44 612 HIS A O 1
ATOM 4631 N N . ARG A 1 613 ? 3.436 -25.415 26.181 1.00 88.25 613 ARG A N 1
ATOM 4632 C CA . ARG A 1 613 ? 4.885 -25.328 26.411 1.00 88.25 613 ARG A CA 1
ATOM 4633 C C . ARG A 1 613 ? 5.295 -23.880 26.714 1.00 88.25 613 ARG A C 1
ATOM 4635 O O . ARG A 1 613 ? 5.942 -23.252 25.878 1.00 88.25 613 ARG A O 1
ATOM 4642 N N . PRO A 1 614 ? 5.027 -23.355 27.927 1.00 85.81 614 PRO A N 1
ATOM 4643 C CA . PRO A 1 614 ? 5.202 -21.929 28.244 1.00 85.81 614 PRO A CA 1
ATOM 4644 C C . PRO A 1 614 ? 6.623 -21.370 28.082 1.00 85.81 614 PRO A C 1
ATOM 4646 O O . PRO A 1 614 ? 6.805 -20.156 28.005 1.00 85.81 614 PRO A O 1
ATOM 4649 N N . SER A 1 615 ? 7.638 -22.241 28.059 1.00 85.69 615 SER A N 1
ATOM 4650 C CA . SER A 1 615 ? 9.038 -21.883 27.805 1.00 85.69 615 SER A CA 1
ATOM 4651 C C . SER A 1 615 ? 9.361 -21.670 26.323 1.00 85.69 615 SER A C 1
ATOM 4653 O O . SER A 1 615 ? 10.429 -21.149 26.002 1.00 85.69 615 SER A O 1
ATOM 4655 N N . ARG A 1 616 ? 8.464 -22.063 25.414 1.00 89.75 616 ARG A N 1
ATOM 4656 C CA . ARG A 1 616 ? 8.601 -21.896 23.968 1.00 89.75 616 ARG A CA 1
ATOM 4657 C C . ARG A 1 616 ? 7.620 -20.847 23.447 1.00 89.75 616 ARG A C 1
ATOM 4659 O O . ARG A 1 616 ? 6.657 -20.459 24.105 1.00 89.75 616 ARG A O 1
ATOM 4666 N N . ARG A 1 617 ? 7.898 -20.361 22.240 1.00 92.06 617 ARG A N 1
ATOM 4667 C CA . ARG A 1 617 ? 7.042 -19.439 21.494 1.00 92.06 617 ARG A CA 1
ATOM 4668 C C . ARG A 1 617 ? 6.788 -20.026 20.116 1.00 92.06 617 ARG A C 1
ATOM 4670 O O . ARG A 1 617 ? 7.717 -20.563 19.521 1.00 92.06 617 ARG A O 1
ATOM 4677 N N . ILE A 1 618 ? 5.568 -19.875 19.618 1.00 95.12 618 ILE A N 1
ATOM 4678 C CA . ILE A 1 618 ? 5.222 -20.232 18.240 1.00 95.12 618 ILE A CA 1
ATOM 4679 C C . ILE A 1 618 ? 5.607 -19.037 17.369 1.00 95.12 618 ILE A C 1
ATOM 4681 O O . ILE A 1 618 ? 5.136 -17.926 17.621 1.00 95.12 618 ILE A O 1
ATOM 4685 N N . SER A 1 619 ? 6.505 -19.237 16.406 1.00 94.44 619 SER A N 1
ATOM 4686 C CA . SER A 1 619 ? 7.024 -18.156 15.559 1.00 94.44 619 SER A CA 1
ATOM 4687 C C . SER A 1 619 ? 6.346 -18.157 14.193 1.00 94.44 619 SER A C 1
ATOM 4689 O O . SER A 1 619 ? 6.174 -19.208 13.590 1.00 94.44 619 SER A O 1
ATOM 4691 N N . PHE A 1 620 ? 6.000 -16.968 13.707 1.00 94.00 620 PHE A N 1
ATOM 4692 C CA . PHE A 1 620 ? 5.347 -16.743 12.422 1.00 94.00 620 PHE A CA 1
ATOM 4693 C C . PHE A 1 620 ? 6.173 -15.779 11.584 1.00 94.00 620 PHE A C 1
ATOM 4695 O O . PHE A 1 620 ? 6.372 -14.632 11.992 1.00 94.00 620 PHE A O 1
ATOM 4702 N N . THR A 1 621 ? 6.588 -16.209 10.397 1.00 92.56 621 THR A N 1
ATOM 4703 C CA . THR A 1 621 ? 7.200 -15.330 9.394 1.00 92.56 621 THR A CA 1
ATOM 4704 C C . THR A 1 621 ? 6.093 -14.667 8.585 1.00 92.56 621 THR A C 1
ATOM 4706 O O . THR A 1 621 ? 5.323 -15.344 7.910 1.00 92.56 621 THR A O 1
ATOM 4709 N N . SER A 1 622 ? 5.985 -13.344 8.680 1.00 94.00 622 SER A N 1
ATOM 4710 C CA . SER A 1 622 ? 4.853 -12.582 8.152 1.00 94.00 622 SER A CA 1
ATOM 4711 C C . SER A 1 622 ? 5.285 -11.549 7.119 1.00 94.00 622 SER A C 1
ATOM 4713 O O . SER A 1 622 ? 6.210 -10.769 7.353 1.00 94.00 622 SER A O 1
ATOM 4715 N N . ARG A 1 623 ? 4.595 -11.549 5.976 1.00 94.50 623 ARG A N 1
ATOM 4716 C CA . ARG A 1 623 ? 4.799 -10.598 4.871 1.00 94.50 623 ARG A CA 1
ATOM 4717 C C . ARG A 1 623 ? 3.511 -10.316 4.108 1.00 94.50 623 ARG A C 1
ATOM 4719 O O . ARG A 1 623 ? 3.298 -9.180 3.706 1.00 94.50 623 ARG A O 1
ATOM 4726 N N . PHE A 1 624 ? 2.647 -11.319 3.939 1.00 97.62 624 PHE A N 1
ATOM 4727 C CA . PHE A 1 624 ? 1.334 -11.142 3.315 1.00 97.62 624 PHE A CA 1
ATOM 4728 C C . PHE A 1 624 ? 0.434 -10.211 4.139 1.00 97.62 624 PHE A C 1
ATOM 4730 O O . PHE A 1 624 ? -0.211 -9.312 3.596 1.00 97.62 624 PHE A O 1
ATOM 4737 N N . ALA A 1 625 ? 0.437 -10.398 5.460 1.00 98.06 625 ALA A N 1
ATOM 4738 C CA . ALA A 1 625 ? -0.278 -9.574 6.419 1.00 98.06 625 ALA A CA 1
ATOM 4739 C C . ALA A 1 625 ? 0.687 -9.055 7.492 1.00 98.06 625 ALA A C 1
ATOM 4741 O O . ALA A 1 625 ? 1.456 -9.832 8.058 1.00 98.06 625 ALA A O 1
ATOM 4742 N N . LEU A 1 626 ? 0.643 -7.755 7.790 1.00 96.81 626 LEU A N 1
ATOM 4743 C CA . LEU A 1 626 ? 1.507 -7.118 8.788 1.00 96.81 626 LEU A CA 1
ATOM 4744 C C . LEU A 1 626 ? 0.698 -6.378 9.855 1.00 96.81 626 LEU A C 1
ATOM 4746 O O . LEU A 1 626 ? -0.413 -5.897 9.623 1.00 96.81 626 LEU A O 1
ATOM 4750 N N . ARG A 1 627 ? 1.292 -6.260 11.042 1.00 92.88 627 ARG A N 1
ATOM 4751 C CA . ARG A 1 627 ? 0.823 -5.382 12.114 1.00 92.88 627 ARG A CA 1
ATOM 4752 C C . ARG A 1 627 ? 1.450 -3.997 11.975 1.00 92.88 627 ARG A C 1
ATOM 4754 O O . ARG A 1 627 ? 2.663 -3.886 11.825 1.00 92.88 627 ARG A O 1
ATOM 4761 N N . TYR A 1 628 ? 0.642 -2.959 12.168 1.00 91.56 628 TYR A N 1
ATOM 4762 C CA . TYR A 1 628 ? 1.088 -1.579 1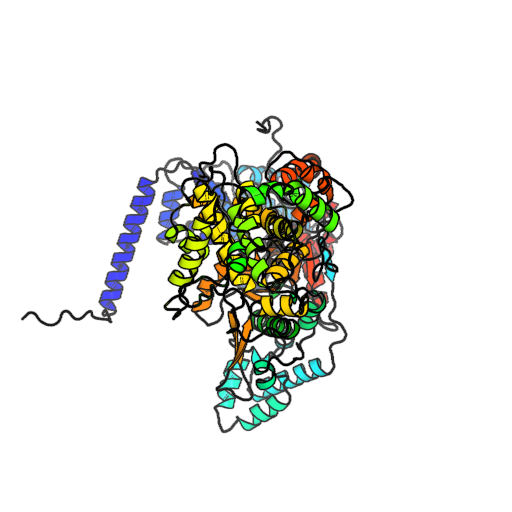2.333 1.00 91.56 628 TYR A CA 1
ATOM 4763 C C . TYR A 1 628 ? 0.767 -1.068 13.745 1.00 91.56 628 TYR A C 1
ATOM 4765 O O . TYR A 1 628 ? -0.401 -0.899 14.098 1.00 91.56 628 TYR A O 1
ATOM 4773 N N . GLY A 1 629 ? 1.791 -0.837 14.566 1.00 82.88 629 GLY A N 1
ATOM 4774 C CA . GLY A 1 629 ? 1.664 -0.352 15.946 1.00 82.88 629 GLY A CA 1
ATOM 4775 C C . GLY A 1 629 ? 2.702 -0.971 16.884 1.00 82.88 629 GLY A C 1
ATOM 4776 O O . GLY A 1 629 ? 3.342 -1.965 16.543 1.00 82.88 629 GLY A O 1
ATOM 4777 N N . THR A 1 630 ? 2.880 -0.383 18.067 1.00 63.34 630 THR A N 1
ATOM 4778 C CA . THR A 1 630 ? 3.919 -0.796 19.018 1.00 63.34 630 THR A CA 1
ATOM 4779 C C . THR A 1 630 ? 3.538 -2.088 19.750 1.00 63.34 630 THR A C 1
ATOM 4781 O O . THR A 1 630 ? 2.596 -2.136 20.541 1.00 63.34 630 THR A O 1
ATOM 4784 N N . GLY A 1 631 ? 4.284 -3.168 19.503 1.00 57.25 631 GLY A N 1
ATOM 4785 C CA . GLY A 1 631 ? 4.373 -4.281 20.447 1.00 57.25 631 GLY A CA 1
ATOM 4786 C C . GLY A 1 631 ? 5.296 -3.926 21.621 1.00 57.25 631 GLY A C 1
ATOM 4787 O O . GLY A 1 631 ? 6.024 -2.939 21.579 1.00 57.25 631 GLY A O 1
ATOM 4788 N N . LYS A 1 632 ? 5.346 -4.763 22.669 1.00 50.25 632 LYS A N 1
ATOM 4789 C CA . LYS A 1 632 ? 6.337 -4.630 23.766 1.00 50.25 632 LYS A CA 1
ATOM 4790 C C . LYS A 1 632 ? 7.805 -4.818 23.309 1.00 50.25 632 LYS A C 1
ATOM 4792 O O . LYS A 1 632 ? 8.701 -4.788 24.147 1.00 50.25 632 LYS A O 1
ATOM 4797 N N . GLN A 1 633 ? 8.069 -5.043 22.019 1.00 51.19 633 GLN A N 1
ATOM 4798 C CA . GLN A 1 633 ? 9.413 -5.189 21.458 1.00 51.19 633 GLN A CA 1
ATOM 4799 C C . GLN A 1 633 ? 9.887 -3.835 20.907 1.00 51.19 633 GLN A C 1
ATOM 4801 O O . GLN A 1 633 ? 9.363 -3.350 19.910 1.00 51.19 633 GLN A O 1
ATOM 4806 N N . ALA A 1 634 ? 10.870 -3.221 21.573 1.00 42.31 634 ALA A N 1
ATOM 4807 C CA . ALA A 1 634 ? 11.352 -1.864 21.291 1.00 42.31 634 ALA A CA 1
ATOM 4808 C C . ALA A 1 634 ? 11.890 -1.644 19.856 1.00 42.31 634 ALA A C 1
ATOM 4810 O O . ALA A 1 634 ? 11.869 -0.512 19.383 1.00 42.31 634 ALA A O 1
ATOM 4811 N N . ASP A 1 635 ? 12.305 -2.708 19.158 1.00 50.88 635 ASP A N 1
ATOM 4812 C CA . ASP A 1 635 ? 12.805 -2.663 17.771 1.00 50.88 635 ASP A CA 1
ATOM 4813 C C . ASP A 1 635 ? 11.705 -2.415 16.719 1.00 50.88 635 ASP A C 1
ATOM 4815 O O . ASP A 1 635 ? 11.984 -1.967 15.609 1.00 50.88 635 ASP A O 1
ATOM 4819 N N . GLU A 1 636 ? 10.432 -2.682 17.033 1.00 56.66 636 GLU A N 1
ATOM 4820 C CA . GLU A 1 636 ? 9.356 -2.594 16.033 1.00 56.66 636 GLU A CA 1
ATOM 4821 C C . GLU A 1 636 ? 8.946 -1.156 15.698 1.00 56.66 636 GLU A C 1
ATOM 4823 O O . GLU A 1 636 ? 8.481 -0.899 14.587 1.00 56.66 636 GLU A O 1
ATOM 4828 N N . SER A 1 637 ? 9.147 -0.204 16.614 1.00 62.75 637 SER A N 1
ATOM 4829 C CA . SER A 1 637 ? 8.806 1.207 16.380 1.00 62.75 637 SER A CA 1
ATOM 4830 C C . SER A 1 637 ? 9.613 1.813 15.230 1.00 62.75 637 SER A C 1
ATOM 4832 O O . SER A 1 637 ? 9.078 2.615 14.468 1.00 62.75 637 SER A O 1
ATOM 4834 N N . ALA A 1 638 ? 10.877 1.399 15.070 1.00 70.38 638 ALA A N 1
ATOM 4835 C CA . ALA A 1 638 ? 11.753 1.867 13.997 1.00 70.38 638 ALA A CA 1
ATOM 4836 C C . ALA A 1 638 ? 11.301 1.379 12.609 1.00 70.38 638 ALA A C 1
ATOM 4838 O O . ALA A 1 638 ? 11.560 2.045 11.613 1.00 70.38 638 ALA A O 1
ATOM 4839 N N . ARG A 1 639 ? 10.570 0.257 12.547 1.00 82.31 639 ARG A N 1
ATOM 4840 C CA . ARG A 1 639 ? 10.095 -0.357 11.296 1.00 82.31 639 ARG A CA 1
ATOM 4841 C C . ARG A 1 639 ? 8.747 0.178 10.813 1.00 82.31 639 ARG A C 1
ATOM 4843 O O . ARG A 1 639 ? 8.327 -0.150 9.707 1.00 82.31 639 ARG A O 1
ATOM 4850 N N . LEU A 1 640 ? 8.041 0.984 11.610 1.00 88.06 640 LEU A N 1
ATOM 4851 C CA . LEU A 1 640 ? 6.726 1.512 11.224 1.00 88.06 640 LEU A CA 1
ATOM 4852 C C . LEU A 1 640 ? 6.766 2.320 9.911 1.00 88.06 640 LEU A C 1
ATOM 4854 O O . LEU A 1 640 ? 5.906 2.070 9.063 1.00 88.06 640 LEU A O 1
ATOM 4858 N N . PRO A 1 641 ? 7.746 3.215 9.666 1.00 90.62 641 PRO A N 1
ATOM 4859 C CA . PRO A 1 641 ? 7.849 3.912 8.385 1.00 90.62 641 PRO A CA 1
ATOM 4860 C C . PRO A 1 641 ? 8.016 2.957 7.194 1.00 90.62 641 PRO A C 1
ATOM 4862 O O . PRO A 1 641 ? 7.341 3.141 6.183 1.00 90.62 641 PRO A O 1
ATOM 4865 N N . GLU A 1 642 ? 8.832 1.906 7.335 1.00 91.88 642 GLU A N 1
ATOM 4866 C CA . GLU A 1 642 ? 9.040 0.884 6.297 1.00 91.88 642 GLU A CA 1
ATOM 4867 C C . GLU A 1 642 ? 7.757 0.094 6.009 1.00 91.88 642 GLU A C 1
ATOM 4869 O O . GLU A 1 642 ? 7.381 -0.093 4.854 1.00 91.88 642 GLU A O 1
ATOM 4874 N N . ILE A 1 643 ? 7.041 -0.335 7.056 1.00 93.88 643 ILE A N 1
ATOM 4875 C CA . ILE A 1 643 ? 5.770 -1.064 6.922 1.00 93.88 643 ILE A CA 1
ATOM 4876 C C . ILE A 1 643 ? 4.716 -0.180 6.246 1.00 93.88 643 ILE A C 1
ATOM 4878 O O . ILE A 1 643 ? 3.981 -0.652 5.377 1.00 93.88 643 ILE A O 1
ATOM 4882 N N . ARG A 1 644 ? 4.650 1.107 6.614 1.00 94.62 644 ARG A N 1
ATOM 4883 C CA . ARG A 1 644 ? 3.763 2.081 5.965 1.00 94.62 644 ARG A CA 1
ATOM 4884 C C . ARG A 1 644 ? 4.104 2.232 4.487 1.00 94.62 644 ARG A C 1
ATOM 4886 O O . ARG A 1 644 ? 3.200 2.154 3.659 1.00 94.62 644 ARG A O 1
ATOM 4893 N N . ALA A 1 645 ? 5.380 2.442 4.165 1.00 95.06 645 ALA A N 1
ATOM 4894 C CA . ALA A 1 645 ? 5.843 2.588 2.789 1.00 95.06 645 ALA A CA 1
ATOM 4895 C C . ALA A 1 645 ? 5.511 1.340 1.957 1.00 95.06 645 ALA A C 1
ATOM 4897 O O . ALA A 1 645 ? 4.963 1.461 0.868 1.00 95.06 645 ALA A O 1
ATOM 4898 N N . ALA A 1 646 ? 5.730 0.140 2.502 1.00 96.44 646 ALA A N 1
ATOM 4899 C CA . ALA A 1 646 ? 5.391 -1.107 1.826 1.00 96.44 646 ALA A CA 1
ATOM 4900 C C . ALA A 1 646 ? 3.878 -1.296 1.629 1.00 96.44 646 ALA A C 1
ATOM 4902 O O . ALA A 1 646 ? 3.450 -1.690 0.544 1.00 96.44 646 ALA A O 1
ATOM 4903 N N . PHE A 1 647 ? 3.037 -0.969 2.620 1.00 97.62 647 PHE A N 1
ATOM 4904 C CA . PHE A 1 647 ? 1.581 -1.029 2.435 1.00 97.62 647 PHE A CA 1
ATOM 4905 C C . PHE A 1 647 ? 1.090 -0.017 1.386 1.00 97.62 647 PHE A C 1
ATOM 4907 O O . PHE A 1 647 ? 0.228 -0.360 0.578 1.00 97.62 647 PHE A O 1
ATOM 4914 N N . ASN A 1 648 ? 1.688 1.178 1.334 1.00 97.06 648 ASN A N 1
ATOM 4915 C CA . ASN A 1 648 ? 1.446 2.188 0.296 1.00 97.06 648 ASN A CA 1
ATOM 4916 C C . ASN A 1 648 ? 2.197 1.937 -1.023 1.00 97.06 648 ASN A C 1
ATOM 4918 O O . ASN A 1 648 ? 2.086 2.740 -1.945 1.00 97.06 648 ASN A O 1
ATOM 4922 N N . SER A 1 649 ? 2.932 0.835 -1.150 1.00 97.81 649 SER A N 1
ATOM 4923 C CA . SER A 1 649 ? 3.465 0.352 -2.426 1.00 97.81 649 SER A CA 1
ATOM 4924 C C . SER A 1 649 ? 2.463 -0.612 -3.077 1.00 97.81 649 SER A C 1
ATOM 4926 O O . SER A 1 649 ? 1.578 -1.121 -2.383 1.00 97.81 649 SER A O 1
ATOM 4928 N N . PRO A 1 650 ? 2.575 -0.927 -4.377 1.00 98.19 650 PRO A N 1
ATOM 4929 C CA . PRO A 1 650 ? 1.731 -1.949 -4.989 1.00 98.19 650 PRO A CA 1
ATOM 4930 C C . PRO A 1 650 ? 2.079 -3.366 -4.502 1.00 98.19 650 PRO A C 1
ATOM 4932 O O . PRO A 1 650 ? 1.280 -4.274 -4.691 1.00 98.19 650 PRO A O 1
ATOM 4935 N N . PHE A 1 651 ? 3.235 -3.577 -3.867 1.00 98.25 651 PHE A N 1
ATOM 4936 C CA . PHE A 1 651 ? 3.733 -4.893 -3.447 1.00 98.25 651 PHE A CA 1
ATOM 4937 C C . PHE A 1 651 ? 3.177 -5.322 -2.085 1.00 98.25 651 PHE A C 1
ATOM 4939 O O . PHE A 1 651 ? 2.469 -4.566 -1.425 1.00 98.25 651 PHE A O 1
ATOM 4946 N N . TRP A 1 652 ? 3.497 -6.534 -1.628 1.00 96.69 652 TRP A N 1
ATOM 4947 C CA . TRP A 1 652 ? 3.112 -7.001 -0.288 1.00 96.69 652 TRP A CA 1
ATOM 4948 C C . TRP A 1 652 ? 3.570 -6.029 0.818 1.00 96.69 652 TRP A C 1
ATOM 4950 O O . TRP A 1 652 ? 4.660 -5.464 0.708 1.00 96.69 652 TRP A O 1
ATOM 4960 N N . PRO A 1 653 ? 2.793 -5.858 1.908 1.00 98.00 653 PRO A N 1
ATOM 4961 C CA . PRO A 1 653 ? 1.635 -6.663 2.336 1.00 98.00 653 PRO A CA 1
ATOM 4962 C C . PRO A 1 653 ? 0.297 -6.323 1.658 1.00 98.00 653 PRO A C 1
ATOM 4964 O O . PRO A 1 653 ? 0.052 -5.178 1.275 1.00 98.00 653 PRO A O 1
ATOM 4967 N N . TRP A 1 654 ? -0.595 -7.319 1.603 1.00 98.31 654 TRP A N 1
ATOM 4968 C CA . TRP A 1 654 ? -2.002 -7.197 1.189 1.00 98.31 654 TRP A CA 1
ATOM 4969 C C . TRP A 1 654 ? -2.938 -6.815 2.339 1.00 98.31 654 TRP A C 1
ATOM 4971 O O . TRP A 1 654 ? -3.986 -6.212 2.105 1.00 98.31 654 TRP A O 1
ATOM 4981 N N . VAL A 1 655 ? -2.569 -7.146 3.579 1.00 98.56 655 VAL A N 1
ATOM 4982 C CA . VAL A 1 655 ? -3.361 -6.843 4.779 1.00 98.56 655 VAL A CA 1
ATOM 4983 C C . VAL A 1 655 ? -2.512 -6.078 5.786 1.00 98.56 655 VAL A C 1
ATOM 4985 O O . VAL A 1 655 ? -1.418 -6.513 6.144 1.00 98.56 655 VAL A O 1
ATOM 4988 N N . LEU A 1 656 ? -3.032 -4.961 6.288 1.00 97.81 656 LEU A N 1
ATOM 4989 C CA . LEU A 1 656 ? -2.430 -4.225 7.394 1.00 97.81 656 LEU A CA 1
ATOM 4990 C C . LEU A 1 656 ? -3.423 -4.135 8.542 1.00 97.81 656 LEU A C 1
ATOM 4992 O O . LEU A 1 656 ? -4.497 -3.560 8.396 1.00 97.81 656 LEU A O 1
ATOM 4996 N N . ALA A 1 657 ? -3.064 -4.695 9.692 1.00 96.31 657 ALA A N 1
ATOM 4997 C CA . ALA A 1 657 ? -3.883 -4.631 10.892 1.00 96.31 657 ALA A CA 1
ATOM 4998 C C . ALA A 1 657 ? -3.277 -3.658 11.905 1.00 96.31 657 ALA A C 1
ATOM 5000 O O . ALA A 1 657 ? -2.083 -3.704 12.198 1.00 96.31 657 ALA A O 1
ATOM 5001 N N . THR A 1 658 ? -4.098 -2.774 12.462 1.00 94.44 658 THR A N 1
ATOM 5002 C CA . THR A 1 658 ? -3.650 -1.719 13.373 1.00 94.44 658 THR A CA 1
ATOM 5003 C C . THR A 1 658 ? -4.662 -1.437 14.484 1.00 94.44 658 THR A C 1
ATOM 5005 O O . THR A 1 658 ? -5.802 -1.913 14.465 1.00 94.44 658 THR A O 1
ATOM 5008 N N . THR A 1 659 ? -4.218 -0.672 15.479 1.00 90.50 659 THR A N 1
ATOM 5009 C CA . THR A 1 659 ? -5.037 -0.150 16.578 1.00 90.50 659 THR A CA 1
ATOM 5010 C C . THR A 1 659 ? -5.186 1.370 16.464 1.00 90.50 659 THR A C 1
ATOM 5012 O O . THR A 1 659 ? -5.206 1.909 15.358 1.00 90.50 659 THR A O 1
ATOM 5015 N N . SER A 1 660 ? -5.272 2.091 17.587 1.00 81.94 660 SER A N 1
ATOM 5016 C CA . SER A 1 660 ? -5.183 3.554 17.611 1.00 81.94 660 SER A CA 1
ATOM 5017 C C . SER A 1 660 ? -3.866 4.100 17.061 1.00 81.94 660 SER A C 1
ATOM 5019 O O . SER A 1 660 ? -3.835 5.222 16.571 1.00 81.94 660 SER A O 1
ATOM 5021 N N . ALA A 1 661 ? -2.800 3.293 17.030 1.00 80.31 661 ALA A N 1
ATOM 5022 C CA . ALA A 1 661 ? -1.512 3.694 16.463 1.00 80.31 661 ALA A CA 1
ATOM 5023 C C . ALA A 1 661 ? -1.586 4.113 14.980 1.00 80.31 661 ALA A C 1
ATOM 5025 O O . ALA A 1 661 ? -0.779 4.925 14.539 1.00 80.31 661 ALA A O 1
ATOM 5026 N N . GLY A 1 662 ? -2.532 3.567 14.208 1.00 77.62 662 GLY A N 1
ATOM 5027 C CA . GLY A 1 662 ? -2.750 3.932 12.805 1.00 77.62 662 GLY A CA 1
ATOM 5028 C C . GLY A 1 662 ? -3.878 4.944 12.581 1.00 77.62 662 GLY A C 1
ATOM 5029 O O . GLY A 1 662 ? -4.213 5.214 11.430 1.00 77.62 662 GLY A O 1
ATOM 5030 N N . GLN A 1 663 ? -4.521 5.452 13.642 1.00 72.12 663 GLN A N 1
ATOM 5031 C CA . GLN A 1 663 ? -5.747 6.254 13.525 1.00 72.12 663 GLN A CA 1
ATOM 5032 C C . GLN A 1 663 ? -5.517 7.723 13.196 1.00 72.12 663 GLN A C 1
ATOM 5034 O O . GLN A 1 663 ? -6.451 8.335 12.686 1.00 72.12 663 GLN A O 1
ATOM 5039 N N . GLU A 1 664 ? -4.330 8.285 13.444 1.00 73.00 664 GLU A N 1
ATOM 5040 C CA . GLU A 1 664 ? -4.035 9.713 13.258 1.00 73.00 664 GLU A CA 1
ATOM 5041 C C . GLU A 1 664 ? -2.688 9.961 12.565 1.00 73.00 664 GLU A C 1
ATOM 5043 O O . GLU A 1 664 ? -1.736 9.208 12.744 1.00 73.00 664 GLU A O 1
ATOM 5048 N N . GLY A 1 665 ? -2.611 11.034 11.766 1.00 71.12 665 GLY A N 1
ATOM 5049 C CA . GLY A 1 665 ? -1.366 11.517 11.145 1.00 71.12 665 GLY A CA 1
ATOM 5050 C C . GLY A 1 665 ? -0.699 10.589 10.121 1.00 71.12 665 GLY A C 1
ATOM 5051 O O . GLY A 1 665 ? 0.484 10.761 9.835 1.00 71.12 665 GLY A O 1
ATOM 5052 N N . ILE A 1 666 ? -1.406 9.571 9.614 1.00 83.75 666 ILE A N 1
ATOM 5053 C CA . ILE A 1 666 ? -0.839 8.559 8.711 1.00 83.75 666 ILE A CA 1
ATOM 5054 C C . ILE A 1 666 ? -1.799 8.249 7.562 1.00 83.75 666 ILE A C 1
ATOM 5056 O O . ILE A 1 666 ? -3.003 8.124 7.779 1.00 83.75 666 ILE A O 1
ATOM 5060 N N . ASP A 1 667 ? -1.258 8.071 6.362 1.00 89.75 667 ASP A N 1
ATOM 5061 C CA . ASP A 1 667 ? -2.006 7.746 5.153 1.00 89.75 667 ASP A CA 1
ATOM 5062 C C . ASP A 1 667 ? -1.771 6.306 4.698 1.00 89.75 667 ASP A C 1
ATOM 5064 O O . ASP A 1 667 ? -0.642 5.816 4.734 1.00 89.75 667 ASP A O 1
ATOM 5068 N N . PHE A 1 668 ? -2.837 5.651 4.234 1.00 95.12 668 PHE A N 1
ATOM 5069 C CA . PHE A 1 668 ? -2.820 4.261 3.773 1.00 95.12 668 PHE A CA 1
ATOM 5070 C C . PHE A 1 668 ? -3.543 4.076 2.425 1.00 95.12 668 PHE A C 1
ATOM 5072 O O . PHE A 1 668 ? -3.907 2.963 2.084 1.00 95.12 668 PHE A O 1
ATOM 5079 N N . HIS A 1 669 ? -3.790 5.150 1.668 1.00 95.12 669 HIS A N 1
ATOM 5080 C CA . HIS A 1 669 ? -4.727 5.192 0.531 1.00 95.12 669 HIS A CA 1
ATOM 5081 C C . HIS A 1 669 ? -4.117 4.869 -0.841 1.00 95.12 669 HIS A C 1
ATOM 5083 O O . HIS A 1 669 ? -4.829 4.859 -1.849 1.00 95.12 669 HIS A O 1
ATOM 5089 N N . TRP A 1 670 ? -2.796 4.679 -0.921 1.00 95.88 670 TRP A N 1
ATOM 5090 C CA . TRP A 1 670 ? -2.112 4.646 -2.216 1.00 95.88 670 TRP A CA 1
ATOM 5091 C C . TRP A 1 670 ? -2.512 3.410 -3.007 1.00 95.88 670 TRP A C 1
ATOM 5093 O O . TRP A 1 670 ? -2.913 3.540 -4.150 1.00 95.88 670 TRP A O 1
ATOM 5103 N N . TRP A 1 671 ? -2.514 2.233 -2.384 1.00 97.69 671 TRP A N 1
ATOM 5104 C CA . TRP A 1 671 ? -2.962 0.981 -3.010 1.00 97.69 671 TRP A CA 1
ATOM 5105 C C . TRP A 1 671 ? -4.063 0.281 -2.201 1.00 97.69 671 TRP A C 1
ATOM 5107 O O . TRP A 1 671 ? -4.275 -0.925 -2.313 1.00 97.69 671 TRP A O 1
ATOM 5117 N N . CYS A 1 672 ? -4.788 1.054 -1.393 1.00 97.56 672 CYS A N 1
ATOM 5118 C CA . CYS A 1 672 ? -5.889 0.585 -0.563 1.00 97.56 672 CYS A CA 1
ATOM 5119 C C . CYS A 1 672 ? -7.058 1.568 -0.646 1.00 97.56 672 CYS A C 1
ATOM 5121 O O . CYS A 1 672 ? -6.890 2.769 -0.443 1.00 97.56 672 CYS A O 1
ATOM 5123 N N . HIS A 1 673 ? -8.247 1.044 -0.910 1.00 95.62 673 HIS A N 1
ATOM 5124 C CA . HIS A 1 673 ? -9.512 1.763 -0.798 1.00 95.62 673 HIS A CA 1
ATOM 5125 C C . HIS A 1 673 ? -10.523 0.998 0.074 1.00 95.62 673 HIS A C 1
ATOM 5127 O O . HIS A 1 673 ? -11.667 1.425 0.184 1.00 95.62 673 HIS A O 1
ATOM 5133 N N . ALA A 1 674 ? -10.097 -0.080 0.752 1.00 95.88 674 ALA A N 1
ATOM 5134 C CA . ALA A 1 674 ? -10.929 -0.855 1.670 1.00 95.88 674 ALA A CA 1
ATOM 5135 C C . ALA A 1 674 ? -10.514 -0.702 3.134 1.00 95.88 674 ALA A C 1
ATOM 5137 O O . ALA A 1 674 ? -9.339 -0.793 3.502 1.00 95.88 674 ALA A O 1
ATOM 5138 N N . ILE A 1 675 ? -11.517 -0.555 3.992 1.00 95.00 675 ILE A N 1
ATOM 5139 C CA . ILE A 1 675 ? -11.363 -0.492 5.435 1.00 95.00 675 ILE A CA 1
ATOM 5140 C C . ILE A 1 675 ? -12.285 -1.481 6.136 1.00 95.00 675 ILE A C 1
ATOM 5142 O O . ILE A 1 675 ? -13.488 -1.546 5.890 1.00 95.00 675 ILE A O 1
ATOM 5146 N N . VAL A 1 676 ? -11.709 -2.230 7.070 1.00 95.31 676 VAL A N 1
ATOM 5147 C CA . VAL A 1 676 ? -12.424 -3.165 7.928 1.00 95.31 676 VAL A CA 1
ATOM 5148 C C . VAL A 1 676 ? -12.427 -2.624 9.349 1.00 95.31 676 VAL A C 1
ATOM 5150 O O . VAL A 1 676 ? -11.395 -2.552 10.026 1.00 95.31 676 VAL A O 1
ATOM 5153 N N . HIS A 1 677 ? -13.616 -2.315 9.848 1.00 93.56 677 HIS A N 1
ATOM 5154 C CA . HIS A 1 677 ? -13.820 -2.043 11.262 1.00 93.56 677 HIS A CA 1
ATOM 5155 C C . HIS A 1 677 ? -13.989 -3.379 11.983 1.00 93.56 677 HIS A C 1
ATOM 5157 O O . HIS A 1 677 ? -15.094 -3.913 12.094 1.00 93.56 677 HIS A O 1
ATOM 5163 N N . TRP A 1 678 ? -12.873 -3.926 12.480 1.00 93.06 678 TRP A N 1
ATOM 5164 C CA . TRP A 1 678 ? -12.856 -5.217 13.177 1.00 93.06 678 TRP A CA 1
ATOM 5165 C C . TRP A 1 678 ? -13.819 -5.235 14.363 1.00 93.06 678 TRP A C 1
ATOM 5167 O O . TRP A 1 678 ? -14.452 -6.242 14.658 1.00 93.06 678 TRP A O 1
ATOM 5177 N N . ASN A 1 679 ? -13.952 -4.093 15.028 1.00 90.50 679 ASN A N 1
ATOM 5178 C CA . ASN A 1 679 ? -15.008 -3.805 15.980 1.00 90.50 679 ASN A CA 1
ATOM 5179 C C . ASN A 1 679 ? -15.514 -2.378 15.755 1.00 90.50 679 ASN A C 1
ATOM 5181 O O . ASN A 1 679 ? -14.758 -1.505 15.317 1.00 90.50 679 ASN A O 1
ATOM 5185 N N . THR A 1 680 ? -16.779 -2.140 16.104 1.00 87.94 680 THR A N 1
ATOM 5186 C CA . THR A 1 680 ? -17.380 -0.804 16.084 1.00 87.94 680 THR A CA 1
ATOM 5187 C C . THR A 1 680 ? -16.550 0.131 16.975 1.00 87.94 680 THR A C 1
ATOM 5189 O O . THR A 1 680 ? -16.294 -0.231 18.131 1.00 87.94 680 THR A O 1
ATOM 5192 N N . PRO A 1 681 ? -16.055 1.275 16.464 1.00 86.25 681 PRO A N 1
ATOM 5193 C CA . PRO A 1 681 ? -15.404 2.273 17.307 1.00 86.25 681 PRO A CA 1
ATOM 5194 C C . PRO A 1 681 ? -16.387 2.884 18.312 1.00 86.25 681 PRO A C 1
ATOM 5196 O O . PRO A 1 681 ? -17.600 2.791 18.118 1.00 86.25 681 PRO A O 1
ATOM 5199 N N . PRO A 1 682 ? -15.869 3.505 19.383 1.00 80.06 682 PRO A N 1
ATOM 5200 C CA . PRO A 1 682 ? -16.704 4.066 20.438 1.00 80.06 682 PRO A CA 1
ATOM 5201 C C . PRO A 1 682 ? -17.453 5.336 20.016 1.00 80.06 682 PRO A C 1
ATOM 5203 O O . PRO A 1 682 ? -18.512 5.607 20.571 1.00 80.06 682 PRO A O 1
ATOM 5206 N N . ASN A 1 683 ? -16.930 6.107 19.057 1.00 81.88 683 ASN A N 1
ATOM 5207 C CA . ASN A 1 683 ? -17.470 7.415 18.690 1.00 81.88 683 ASN A CA 1
ATOM 5208 C C . ASN A 1 683 ? -17.413 7.655 17.156 1.00 81.88 683 ASN A C 1
ATOM 5210 O O . ASN A 1 683 ? -16.639 6.987 16.457 1.00 81.88 683 ASN A O 1
ATOM 5214 N N . PRO A 1 684 ? -18.236 8.577 16.609 1.00 83.56 684 PRO A N 1
ATOM 5215 C CA . PRO A 1 684 ? -18.312 8.847 15.166 1.00 83.56 684 PRO A CA 1
ATOM 5216 C C . PRO A 1 684 ? -17.044 9.477 14.577 1.00 83.56 684 PRO A C 1
ATOM 5218 O O . PRO A 1 684 ? -16.762 9.281 13.396 1.00 83.56 684 PRO A O 1
ATOM 5221 N N . VAL A 1 685 ? -16.256 10.191 15.385 1.00 81.44 685 VAL A N 1
ATOM 5222 C CA . VAL A 1 685 ? -15.015 10.841 14.940 1.00 81.44 685 VAL A CA 1
ATOM 5223 C C . VAL A 1 685 ? -13.955 9.789 14.638 1.00 81.44 685 VAL A C 1
ATOM 5225 O O . VAL A 1 685 ? -13.402 9.794 13.544 1.00 81.44 685 VAL A O 1
ATOM 5228 N N . ASP A 1 686 ? -13.741 8.829 15.540 1.00 83.44 686 ASP A N 1
ATOM 5229 C CA . ASP A 1 686 ? -12.857 7.681 15.324 1.00 83.44 686 ASP A CA 1
ATOM 5230 C C . ASP A 1 686 ? -13.250 6.914 14.058 1.00 83.44 686 ASP A C 1
ATOM 5232 O O . ASP A 1 686 ? -12.393 6.419 13.327 1.00 83.44 686 ASP A O 1
ATOM 5236 N N . PHE A 1 687 ? -14.554 6.770 13.806 1.00 86.25 687 PHE A N 1
ATOM 5237 C CA . PHE A 1 687 ? -15.064 6.076 12.627 1.00 86.25 687 PHE A CA 1
ATOM 5238 C C . PHE A 1 687 ? -14.682 6.815 11.338 1.00 86.25 687 PHE A C 1
ATOM 5240 O O . PHE A 1 687 ? -14.054 6.221 10.460 1.00 86.25 687 PHE A O 1
ATOM 5247 N N . GLU A 1 688 ? -14.950 8.122 11.265 1.00 84.12 688 GLU A N 1
ATOM 5248 C CA . GLU A 1 688 ? -14.592 8.947 10.107 1.00 84.12 688 GLU A CA 1
ATOM 5249 C C . GLU A 1 688 ? -13.073 9.112 9.938 1.00 84.12 688 GLU A C 1
ATOM 5251 O O . GLU A 1 688 ? -12.565 9.078 8.818 1.00 84.12 688 GLU A O 1
ATOM 5256 N N . GLN A 1 689 ? -12.315 9.251 11.029 1.00 84.06 689 GLN A N 1
ATOM 5257 C CA . GLN A 1 689 ? -10.854 9.345 10.989 1.00 84.06 689 GLN A CA 1
ATOM 5258 C C . GLN A 1 689 ? -10.214 8.065 10.445 1.00 84.06 689 GLN A C 1
ATOM 5260 O O . GLN A 1 689 ? -9.246 8.144 9.683 1.00 84.06 689 GLN A O 1
ATOM 5265 N N . ARG A 1 690 ? -10.746 6.893 10.824 1.00 89.31 690 ARG A N 1
ATOM 5266 C CA . ARG A 1 690 ? -10.325 5.589 10.295 1.00 89.31 690 ARG A CA 1
ATOM 5267 C C . ARG A 1 690 ? -10.579 5.514 8.791 1.00 89.31 690 ARG A C 1
ATOM 5269 O O . ARG A 1 690 ? -9.663 5.194 8.042 1.00 89.31 690 ARG A O 1
ATOM 5276 N N . GLU A 1 691 ? -11.773 5.867 8.325 1.00 88.19 691 GLU A N 1
ATOM 5277 C CA . GLU A 1 691 ? -12.096 5.887 6.886 1.00 88.19 691 GLU A CA 1
ATOM 5278 C C . GLU A 1 691 ? -11.271 6.899 6.108 1.00 88.19 691 GLU A C 1
ATOM 5280 O O . GLU A 1 691 ? -10.808 6.636 4.997 1.00 88.19 691 GLU A O 1
ATOM 5285 N N . GLY A 1 692 ? -11.002 8.036 6.741 1.00 88.00 692 GLY A N 1
ATOM 5286 C CA . GLY A 1 692 ? -10.081 9.040 6.258 1.00 88.00 692 GLY A CA 1
ATOM 5287 C C . GLY A 1 692 ? -8.655 8.525 6.089 1.00 88.00 692 GLY A C 1
ATOM 5288 O O . GLY A 1 692 ? -7.821 9.309 5.683 1.00 88.00 692 GLY A O 1
ATOM 5289 N N . ARG A 1 693 ? -8.312 7.266 6.379 1.00 91.06 693 ARG A N 1
ATOM 5290 C CA . ARG A 1 693 ? -6.995 6.691 6.052 1.00 91.06 693 ARG A CA 1
ATOM 5291 C C . ARG A 1 693 ? -6.901 6.171 4.622 1.00 91.06 693 ARG A C 1
ATOM 5293 O O . ARG A 1 693 ? -5.801 6.137 4.071 1.00 91.06 693 ARG A O 1
ATOM 5300 N N . VAL A 1 694 ? -8.043 5.806 4.038 1.00 92.31 694 VAL A N 1
ATOM 5301 C CA . VAL A 1 694 ? -8.170 5.316 2.656 1.00 92.31 694 VAL A CA 1
ATOM 5302 C C . VAL A 1 694 ? -8.902 6.311 1.751 1.00 92.31 694 VAL A C 1
ATOM 5304 O O . VAL A 1 694 ? -8.616 6.377 0.561 1.00 92.31 694 VAL A O 1
ATOM 5307 N N . ASN A 1 695 ? -9.782 7.148 2.313 1.00 89.56 695 ASN A N 1
ATOM 5308 C CA . ASN A 1 695 ? -10.376 8.285 1.614 1.00 89.56 695 ASN A CA 1
ATOM 5309 C C . ASN A 1 695 ? -9.509 9.545 1.796 1.00 89.56 695 ASN A C 1
ATOM 5311 O O . ASN A 1 695 ? -9.681 10.305 2.760 1.00 89.56 695 ASN A O 1
ATOM 5315 N N . ARG A 1 696 ? -8.546 9.728 0.889 1.00 90.31 696 ARG A N 1
ATOM 5316 C CA . ARG A 1 696 ? -7.519 10.782 0.903 1.00 90.31 696 ARG A CA 1
ATOM 5317 C C . ARG A 1 696 ? -7.234 11.294 -0.506 1.00 90.31 696 ARG A C 1
ATOM 5319 O O . ARG A 1 696 ? -7.642 10.673 -1.486 1.00 90.31 696 ARG A O 1
ATOM 5326 N N . TYR A 1 697 ? -6.509 12.410 -0.560 1.00 90.44 697 TYR A N 1
ATOM 5327 C CA . TYR A 1 697 ? -6.034 13.048 -1.783 1.00 90.44 697 TYR A CA 1
ATOM 5328 C C . TYR A 1 697 ? -5.436 12.030 -2.765 1.00 90.44 697 TYR A C 1
ATOM 5330 O O . TYR A 1 697 ? -4.533 11.275 -2.416 1.00 90.44 697 TYR A O 1
ATOM 5338 N N . SER A 1 698 ? -5.943 12.008 -3.994 1.00 92.38 698 SER A N 1
ATOM 5339 C CA . SER A 1 698 ? -5.533 11.101 -5.065 1.00 92.38 698 SER A CA 1
ATOM 5340 C C . SER A 1 698 ? -5.585 9.612 -4.678 1.00 92.38 698 SER A C 1
ATOM 5342 O O . SER A 1 698 ? -4.751 8.819 -5.117 1.00 92.38 698 SER A O 1
ATOM 5344 N N . GLY A 1 699 ? -6.561 9.215 -3.849 1.00 94.25 699 GLY A N 1
ATOM 5345 C CA . GLY A 1 699 ? -6.810 7.829 -3.427 1.00 94.25 699 GLY A CA 1
ATOM 5346 C C . GLY A 1 699 ? -6.955 6.825 -4.576 1.00 94.25 699 GLY A C 1
ATOM 5347 O O . GLY A 1 699 ? -7.327 7.182 -5.692 1.00 94.25 699 GLY A O 1
ATOM 5348 N N . LEU A 1 700 ? -6.707 5.537 -4.301 1.00 97.00 700 LEU A N 1
ATOM 5349 C CA . LEU A 1 700 ? -6.765 4.478 -5.323 1.00 97.00 700 LEU A CA 1
ATOM 5350 C C . LEU A 1 700 ? -8.103 4.444 -6.088 1.00 97.00 700 LEU A C 1
ATOM 5352 O O . LEU A 1 700 ? -8.102 4.275 -7.303 1.00 97.00 700 LEU A O 1
ATOM 5356 N N . ALA A 1 701 ? -9.240 4.617 -5.404 1.00 95.50 701 ALA A N 1
ATOM 5357 C CA . ALA A 1 701 ? -10.556 4.615 -6.054 1.00 95.50 701 ALA A CA 1
ATOM 5358 C C . ALA A 1 701 ? -10.688 5.729 -7.113 1.00 95.50 701 ALA A C 1
ATOM 5360 O O . ALA A 1 701 ? -11.192 5.485 -8.205 1.00 95.50 701 ALA A O 1
ATOM 5361 N N . ILE A 1 702 ? -10.152 6.919 -6.831 1.00 95.31 702 ILE A N 1
ATOM 5362 C CA . ILE A 1 702 ? -10.139 8.058 -7.759 1.00 95.31 702 ILE A CA 1
ATOM 5363 C C . ILE A 1 702 ? -9.312 7.718 -8.995 1.00 95.31 702 ILE A C 1
ATOM 5365 O O . ILE A 1 702 ? -9.787 7.867 -10.116 1.00 95.31 702 ILE A O 1
ATOM 5369 N N . ARG A 1 703 ? -8.094 7.203 -8.803 1.00 96.50 703 ARG A N 1
ATOM 5370 C CA . ARG A 1 703 ? -7.196 6.858 -9.915 1.00 96.50 703 ARG A CA 1
ATOM 5371 C C . ARG A 1 703 ? -7.772 5.773 -10.820 1.00 96.50 703 ARG A C 1
ATOM 5373 O O . ARG A 1 703 ? -7.659 5.874 -12.040 1.00 96.50 703 ARG A O 1
ATOM 5380 N N . LYS A 1 704 ? -8.459 4.787 -10.240 1.00 96.81 704 LYS A N 1
ATOM 5381 C CA . LYS A 1 704 ? -9.221 3.782 -10.993 1.00 96.81 704 LYS A CA 1
ATOM 5382 C C . LYS A 1 704 ? -10.365 4.395 -11.790 1.00 96.81 704 LYS A C 1
ATOM 5384 O O . LYS A 1 704 ? -10.546 4.027 -12.944 1.00 96.81 704 LYS A O 1
ATOM 5389 N N . ASN A 1 705 ? -11.107 5.339 -11.216 1.00 95.88 705 ASN A N 1
ATOM 5390 C CA . ASN A 1 705 ? -12.216 5.993 -11.912 1.00 95.88 705 ASN A CA 1
ATOM 5391 C C . ASN A 1 705 ? -11.731 6.920 -13.038 1.00 95.88 705 ASN A C 1
ATOM 5393 O O . ASN A 1 705 ? -12.315 6.902 -14.120 1.00 95.88 705 ASN A O 1
ATOM 5397 N N . LEU A 1 706 ? -10.622 7.641 -12.836 1.00 96.06 706 LEU A N 1
ATOM 5398 C CA . LEU A 1 706 ? -9.953 8.414 -13.890 1.00 96.06 706 LEU A CA 1
ATOM 5399 C C . LEU A 1 706 ? -9.531 7.510 -15.051 1.00 96.06 706 LEU A C 1
ATOM 5401 O O . LEU A 1 706 ? -9.855 7.780 -16.206 1.00 96.06 706 LEU A O 1
ATOM 5405 N N . ALA A 1 707 ? -8.851 6.402 -14.745 1.00 94.94 707 ALA A N 1
ATOM 5406 C CA . ALA A 1 707 ? -8.431 5.435 -15.751 1.00 94.94 707 ALA A CA 1
ATOM 5407 C C . ALA A 1 707 ? -9.624 4.772 -16.455 1.00 94.94 707 ALA A C 1
ATOM 5409 O O . ALA A 1 707 ? -9.568 4.561 -17.661 1.00 94.94 707 ALA A O 1
ATOM 5410 N N . HIS A 1 708 ? -10.706 4.477 -15.729 1.00 93.81 708 HIS A N 1
ATOM 5411 C CA . HIS A 1 708 ? -11.931 3.908 -16.286 1.00 93.81 708 HIS A CA 1
ATOM 5412 C C . HIS A 1 708 ? -12.607 4.859 -17.281 1.00 93.81 708 HIS A C 1
ATOM 5414 O O . HIS A 1 708 ? -12.972 4.430 -18.371 1.00 93.81 708 HIS A O 1
ATOM 5420 N N . ARG A 1 709 ? -12.746 6.143 -16.931 1.00 93.81 709 ARG A N 1
ATOM 5421 C CA . ARG A 1 709 ? -13.460 7.131 -17.752 1.00 93.81 709 ARG A CA 1
ATOM 5422 C C . ARG A 1 709 ? -12.634 7.668 -18.918 1.00 93.81 709 ARG A C 1
ATOM 5424 O O . ARG A 1 709 ? -13.186 7.927 -19.980 1.00 93.81 709 ARG A O 1
ATOM 5431 N N . HIS A 1 710 ? -11.325 7.832 -18.738 1.00 95.38 710 HIS A N 1
ATOM 5432 C CA . HIS A 1 710 ? -10.476 8.540 -19.701 1.00 95.38 710 HIS A CA 1
ATOM 5433 C C . HIS A 1 710 ? -9.431 7.667 -20.393 1.00 95.38 710 HIS A C 1
ATOM 5435 O O . HIS A 1 710 ? -8.526 8.199 -21.033 1.00 95.38 710 HIS A O 1
ATOM 5441 N N . ARG A 1 711 ? -9.537 6.337 -20.300 1.00 93.88 711 ARG A N 1
ATOM 5442 C CA . ARG A 1 711 ? -8.550 5.389 -20.837 1.00 93.88 711 ARG A CA 1
ATOM 5443 C C . ARG A 1 711 ? -8.031 5.754 -22.231 1.00 93.88 711 ARG A C 1
ATOM 5445 O O . ARG A 1 711 ? -6.826 5.945 -22.397 1.00 93.88 711 ARG A O 1
ATOM 5452 N N . GLY A 1 712 ? -8.930 5.829 -23.216 1.00 93.50 712 GLY A N 1
ATOM 5453 C CA . GLY A 1 712 ? -8.569 6.076 -24.614 1.00 93.50 712 GLY A CA 1
ATOM 5454 C C . GLY A 1 712 ? -7.817 7.399 -24.776 1.00 93.50 712 GLY A C 1
ATOM 5455 O O . GLY A 1 712 ? -6.741 7.434 -25.371 1.00 93.50 712 GLY A O 1
ATOM 5456 N N . ALA A 1 713 ? -8.317 8.465 -24.144 1.00 95.19 713 ALA A N 1
ATOM 5457 C CA . ALA A 1 713 ? -7.702 9.791 -24.165 1.00 95.19 713 ALA A CA 1
ATOM 5458 C C . ALA A 1 713 ? -6.333 9.840 -23.457 1.00 95.19 713 ALA A C 1
ATOM 5460 O O . ALA A 1 713 ? -5.406 10.474 -23.961 1.00 95.19 713 ALA A O 1
ATOM 5461 N N . ILE A 1 714 ? -6.158 9.127 -22.338 1.00 95.62 714 ILE A N 1
ATOM 5462 C CA . ILE A 1 714 ? -4.867 9.022 -21.637 1.00 95.62 714 ILE A CA 1
ATOM 5463 C C . ILE A 1 714 ? -3.820 8.334 -22.528 1.00 95.62 714 ILE A C 1
ATOM 5465 O O . ILE A 1 714 ? -2.672 8.783 -22.617 1.00 95.62 714 ILE A O 1
ATOM 5469 N N . LEU A 1 715 ? -4.204 7.246 -23.203 1.00 93.25 715 LEU A N 1
ATOM 5470 C CA . LEU A 1 715 ? -3.309 6.501 -24.093 1.00 93.25 715 LEU A CA 1
ATOM 5471 C C . LEU A 1 715 ? -3.007 7.259 -25.392 1.00 93.25 715 LEU A C 1
ATOM 5473 O O . LEU A 1 715 ? -1.895 7.144 -25.901 1.00 93.25 715 LEU A O 1
ATOM 5477 N N . ALA A 1 716 ? -3.951 8.061 -25.890 1.00 93.06 716 ALA A N 1
ATOM 5478 C CA . ALA A 1 716 ? -3.757 8.945 -27.040 1.00 93.06 716 ALA A CA 1
ATOM 5479 C C . ALA A 1 716 ? -2.938 10.211 -26.721 1.00 93.06 716 ALA A C 1
ATOM 5481 O O . ALA A 1 716 ? -2.459 10.875 -27.642 1.00 93.06 716 ALA A O 1
ATOM 5482 N N . SER A 1 717 ? -2.790 10.570 -25.441 1.00 93.81 717 SER A N 1
ATOM 5483 C CA . SER A 1 717 ? -2.102 11.796 -25.031 1.00 93.81 717 SER A CA 1
ATOM 5484 C C . SER A 1 717 ? -0.623 11.800 -25.423 1.00 93.81 717 SER A C 1
ATOM 5486 O O . SER A 1 717 ? 0.096 10.816 -25.239 1.00 93.81 717 SER A O 1
ATOM 5488 N N . ALA A 1 718 ? -0.150 12.960 -25.885 1.00 91.62 718 ALA A N 1
ATOM 5489 C CA . ALA A 1 718 ? 1.257 13.208 -26.189 1.00 91.62 718 ALA A CA 1
ATOM 5490 C C . ALA A 1 718 ? 2.135 13.381 -24.933 1.00 91.62 718 ALA A C 1
ATOM 5492 O O . ALA A 1 718 ? 3.362 13.394 -25.045 1.00 91.62 718 ALA A O 1
ATOM 5493 N N . LEU A 1 719 ? 1.539 13.521 -23.740 1.00 91.75 719 LEU A N 1
ATOM 5494 C CA . LEU A 1 719 ? 2.293 13.660 -22.494 1.00 91.75 719 LEU A CA 1
ATOM 5495 C C . LEU A 1 719 ? 3.077 12.383 -22.183 1.00 91.75 719 LEU A C 1
ATOM 5497 O O . LEU A 1 719 ? 2.530 11.277 -22.202 1.00 91.75 719 LEU A O 1
ATOM 5501 N N . ALA A 1 720 ? 4.357 12.532 -21.834 1.00 90.25 720 ALA A N 1
ATOM 5502 C CA . ALA A 1 720 ? 5.243 11.408 -21.527 1.00 90.25 720 ALA A CA 1
ATOM 5503 C C . ALA A 1 720 ? 4.770 10.590 -20.312 1.00 90.25 720 ALA A C 1
ATOM 5505 O O . ALA A 1 720 ? 4.918 9.367 -20.305 1.00 90.25 720 ALA A O 1
ATOM 5506 N N . ASN A 1 721 ? 4.133 11.229 -19.328 1.00 93.75 721 ASN A N 1
ATOM 5507 C CA . ASN A 1 721 ? 3.510 10.561 -18.191 1.00 93.75 721 ASN A CA 1
ATOM 5508 C C . ASN A 1 721 ? 1.996 10.388 -18.423 1.00 93.75 721 ASN A C 1
ATOM 5510 O O . ASN A 1 721 ? 1.296 11.391 -18.573 1.00 93.75 721 ASN A O 1
ATOM 5514 N N . PRO A 1 722 ? 1.455 9.155 -18.430 1.00 95.19 722 PRO A N 1
ATOM 5515 C CA . PRO A 1 722 ? 0.015 8.946 -18.600 1.00 95.19 722 PRO A CA 1
ATOM 5516 C C . PRO A 1 722 ? -0.809 9.505 -17.434 1.00 95.19 722 PRO A C 1
ATOM 5518 O O . PRO A 1 722 ? -1.964 9.869 -17.621 1.00 95.19 722 PRO A O 1
ATOM 5521 N N . TRP A 1 723 ? -0.232 9.603 -16.237 1.00 96.00 723 TRP A N 1
ATOM 5522 C CA . TRP A 1 723 ? -0.953 10.095 -15.066 1.00 96.00 723 TRP A CA 1
ATOM 5523 C C . TRP A 1 723 ? -1.087 11.613 -15.042 1.00 96.00 723 TRP A C 1
ATOM 5525 O O . TRP A 1 723 ? -2.095 12.111 -14.554 1.00 96.00 723 TRP A O 1
ATOM 5535 N N . ASP A 1 724 ? -0.159 12.340 -15.670 1.00 94.12 724 ASP A N 1
ATOM 5536 C CA . ASP A 1 724 ? -0.335 13.777 -15.911 1.00 94.12 724 ASP A CA 1
ATOM 5537 C C . ASP A 1 724 ? -1.565 14.008 -16.800 1.00 94.12 724 ASP A C 1
ATOM 5539 O O . ASP A 1 724 ? -2.460 14.767 -16.438 1.00 94.12 724 ASP A O 1
ATOM 5543 N N . ALA A 1 725 ? -1.677 13.245 -17.896 1.00 95.56 725 ALA A N 1
ATOM 5544 C CA . ALA A 1 725 ? -2.851 13.285 -18.766 1.00 95.56 725 ALA A CA 1
ATOM 5545 C C . ALA A 1 725 ? -4.139 12.885 -18.028 1.00 95.56 725 ALA A C 1
ATOM 5547 O O . ALA A 1 725 ? -5.175 13.511 -18.222 1.00 95.56 725 ALA A O 1
ATOM 5548 N N . ALA A 1 726 ? -4.087 11.861 -17.169 1.00 96.56 726 ALA A N 1
ATOM 5549 C CA . ALA A 1 726 ? -5.247 11.415 -16.401 1.00 96.56 726 ALA A CA 1
ATOM 5550 C C . ALA A 1 726 ? -5.788 12.513 -15.474 1.00 96.56 726 ALA A C 1
ATOM 5552 O O . ALA A 1 726 ? -6.998 12.729 -15.429 1.00 96.56 726 ALA A O 1
ATOM 5553 N N . TYR A 1 727 ? -4.909 13.221 -14.757 1.00 95.31 727 TYR A N 1
ATOM 5554 C CA . TYR A 1 727 ? -5.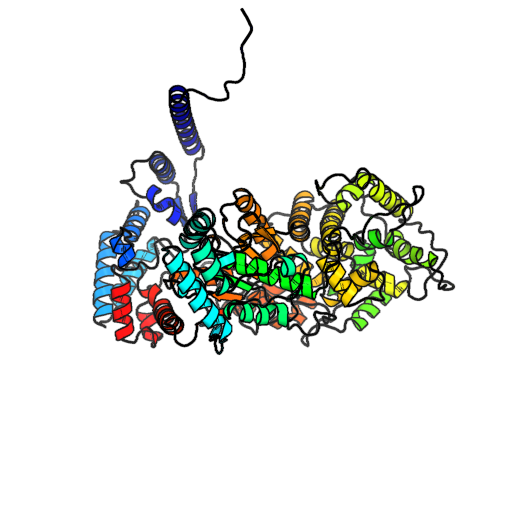326 14.302 -13.863 1.00 95.31 727 TYR A CA 1
ATOM 5555 C C . TYR A 1 727 ? -5.754 15.568 -14.607 1.00 95.31 727 TYR A C 1
ATOM 5557 O O . TYR A 1 727 ? -6.670 16.228 -14.130 1.00 95.31 727 TYR A O 1
ATOM 5565 N N . GLU A 1 728 ? -5.157 15.888 -15.762 1.00 95.06 728 GLU A N 1
ATOM 5566 C CA . GLU A 1 728 ? -5.627 16.983 -16.628 1.00 95.06 728 GLU A CA 1
ATOM 5567 C C . GLU A 1 728 ? -7.031 16.709 -17.183 1.00 95.06 728 GLU A C 1
ATOM 5569 O O . GLU A 1 728 ? -7.886 17.593 -17.174 1.00 95.06 728 GLU A O 1
ATOM 5574 N N . LEU A 1 729 ? -7.294 15.476 -17.624 1.00 96.12 729 LEU A N 1
ATOM 5575 C CA . LEU A 1 729 ? -8.607 15.069 -18.133 1.00 96.12 729 LEU A CA 1
ATOM 5576 C C . LEU A 1 729 ? -9.664 15.025 -17.022 1.00 96.12 729 LEU A C 1
ATOM 5578 O O . LEU A 1 729 ? -10.788 15.463 -17.241 1.00 96.12 729 LEU A O 1
ATOM 5582 N N . GLY A 1 730 ? -9.282 14.593 -15.816 1.00 94.94 730 GLY A N 1
ATOM 5583 C CA . GLY A 1 730 ? -10.161 14.546 -14.642 1.00 94.94 730 GLY A CA 1
ATOM 5584 C C . GLY A 1 730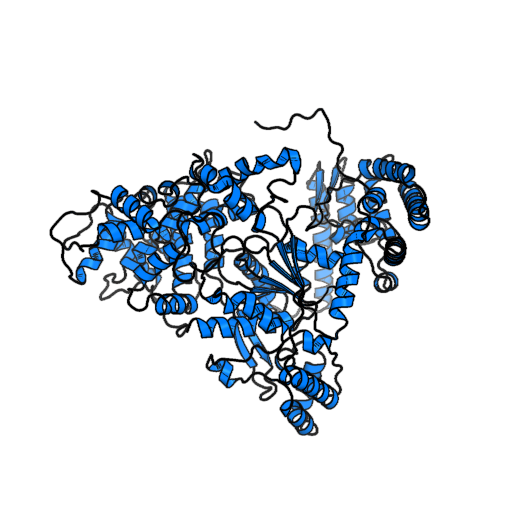 ? -10.593 15.906 -14.086 1.00 94.94 730 GLY A C 1
ATOM 5585 O O . GLY A 1 730 ? -11.330 15.962 -13.100 1.00 94.94 730 GLY A O 1
ATOM 5586 N N . LEU A 1 731 ? -10.130 17.013 -14.677 1.00 94.94 731 LEU A N 1
ATOM 5587 C CA . LEU A 1 731 ? -10.634 18.353 -14.371 1.00 94.94 731 LEU A CA 1
ATOM 5588 C C . LEU A 1 731 ? -12.040 18.591 -14.947 1.00 94.94 731 LEU A C 1
ATOM 5590 O O . LEU A 1 731 ? -12.658 19.597 -14.605 1.00 94.94 731 LEU A O 1
ATOM 5594 N N . ASP A 1 732 ? -12.550 17.675 -15.776 1.00 94.00 732 ASP A N 1
ATOM 5595 C CA . ASP A 1 732 ? -13.874 17.738 -16.402 1.00 94.00 732 ASP A CA 1
ATOM 5596 C C . ASP A 1 732 ? -15.041 17.823 -15.401 1.00 94.00 732 ASP A C 1
ATOM 5598 O O . ASP A 1 732 ? -16.074 18.411 -15.706 1.00 94.00 732 ASP A O 1
ATOM 5602 N N . GLU A 1 733 ? -14.861 17.310 -14.183 1.00 89.19 733 GLU A N 1
ATOM 5603 C CA . GLU A 1 733 ? -15.861 17.358 -13.107 1.00 89.19 733 GLU A CA 1
ATOM 5604 C C . GLU A 1 733 ? -15.735 18.585 -12.181 1.00 89.19 733 GLU A C 1
ATOM 5606 O O . GLU A 1 733 ? -16.524 18.734 -11.244 1.00 89.19 733 GLU A O 1
ATOM 5611 N N . ARG A 1 734 ? -14.773 19.496 -12.408 1.00 88.25 734 ARG A N 1
ATOM 5612 C CA . ARG A 1 734 ? -14.577 20.670 -11.530 1.00 88.25 734 ARG A CA 1
ATOM 5613 C C . ARG A 1 734 ? -15.776 21.610 -11.489 1.00 88.25 734 ARG A C 1
ATOM 5615 O O . ARG A 1 734 ? -16.049 22.176 -10.434 1.00 88.25 734 ARG A O 1
ATOM 5622 N N . ASP A 1 735 ? -16.511 21.743 -12.588 1.00 85.62 735 ASP A N 1
ATOM 5623 C CA . ASP A 1 735 ? -17.702 22.600 -12.633 1.00 85.62 735 ASP A CA 1
ATOM 5624 C C . ASP A 1 735 ? -18.830 22.066 -11.733 1.00 85.62 735 ASP A C 1
ATOM 5626 O O . ASP A 1 735 ? -19.590 22.847 -11.160 1.00 85.62 735 ASP A O 1
ATOM 5630 N N . HIS A 1 736 ? -18.927 20.741 -11.575 1.00 83.62 736 HIS A N 1
ATOM 5631 C CA . HIS A 1 736 ? -19.959 20.087 -10.768 1.00 83.62 736 HIS A CA 1
ATOM 5632 C C . HIS A 1 736 ? -19.519 19.864 -9.310 1.00 83.62 736 HIS A C 1
ATOM 5634 O O . HIS A 1 736 ? -20.310 20.039 -8.384 1.00 83.62 736 HIS A O 1
ATOM 5640 N N . LEU A 1 737 ? -18.263 19.465 -9.093 1.00 82.56 737 LEU A N 1
ATOM 5641 C CA . LEU A 1 737 ? -17.738 19.010 -7.796 1.00 82.56 737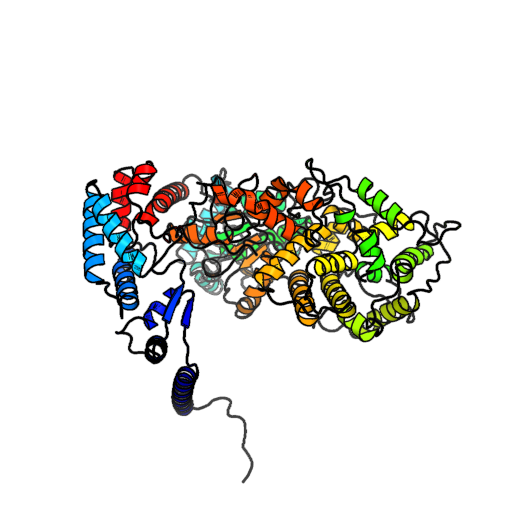 LEU A CA 1
ATOM 5642 C C . LEU A 1 737 ? -16.773 20.015 -7.138 1.00 82.56 737 LEU A C 1
ATOM 5644 O O . LEU A 1 737 ? -16.304 19.792 -6.019 1.00 82.56 737 LEU A O 1
ATOM 5648 N N . GLY A 1 738 ? -16.488 21.137 -7.802 1.00 84.50 738 GLY A N 1
ATOM 5649 C CA . GLY A 1 738 ? -15.616 22.200 -7.309 1.00 84.50 738 GLY A CA 1
ATOM 5650 C C . GLY A 1 738 ? -14.142 21.794 -7.216 1.00 84.50 738 GLY A C 1
ATOM 5651 O O . GLY A 1 738 ? -13.667 20.884 -7.895 1.00 84.50 738 GLY A O 1
ATOM 5652 N N . GLU A 1 739 ? -13.403 22.459 -6.324 1.00 84.94 739 GLU A N 1
ATOM 5653 C CA . GLU A 1 739 ? -11.958 22.243 -6.112 1.00 84.94 739 GLU A CA 1
ATOM 5654 C C . GLU A 1 739 ? -11.609 20.856 -5.539 1.00 84.94 739 GLU A C 1
ATOM 5656 O O . GLU A 1 739 ? -10.437 20.485 -5.462 1.00 84.94 739 GLU A O 1
ATOM 5661 N N . LEU A 1 740 ? -12.615 20.071 -5.142 1.00 84.62 740 LEU A N 1
ATOM 5662 C CA . LEU A 1 740 ? -12.428 18.698 -4.682 1.00 84.62 740 LEU A CA 1
ATOM 5663 C C . LEU A 1 740 ? -12.153 17.728 -5.840 1.00 84.62 740 LEU A C 1
ATOM 5665 O O . LEU A 1 740 ? -11.571 16.670 -5.601 1.00 84.62 740 LEU A O 1
ATOM 5669 N N . ALA A 1 741 ? -12.521 18.068 -7.079 1.00 89.00 741 ALA A N 1
ATOM 5670 C CA . ALA A 1 741 ? -12.261 17.223 -8.239 1.00 89.00 741 ALA A CA 1
ATOM 5671 C C . ALA A 1 741 ? -10.902 17.524 -8.915 1.00 89.00 741 ALA A C 1
ATOM 5673 O O . ALA A 1 741 ? -10.514 18.688 -9.079 1.00 89.00 741 ALA A O 1
ATOM 5674 N N . PRO A 1 742 ? -10.167 16.486 -9.358 1.00 92.62 742 PRO A N 1
ATOM 5675 C CA . PRO A 1 742 ? -10.457 15.058 -9.169 1.00 92.62 742 PRO A CA 1
ATOM 5676 C C . PRO A 1 742 ? -9.916 14.492 -7.846 1.00 92.62 742 PRO A C 1
ATOM 5678 O O . PRO A 1 742 ? -10.209 13.356 -7.494 1.00 92.62 742 PRO A O 1
ATOM 5681 N N . HIS A 1 743 ? -9.078 15.238 -7.123 1.00 91.56 743 HIS A N 1
ATOM 5682 C CA . HIS A 1 743 ? -8.192 14.662 -6.108 1.00 91.56 743 HIS A CA 1
ATOM 5683 C C . HIS A 1 743 ? -8.879 14.137 -4.847 1.00 91.56 743 HIS A C 1
ATOM 5685 O O . HIS A 1 743 ? -8.334 13.261 -4.187 1.00 91.56 743 HIS A O 1
ATOM 5691 N N . TRP A 1 744 ? -10.046 14.642 -4.475 1.00 88.88 744 TRP A N 1
ATOM 5692 C CA . TRP A 1 744 ? -10.784 14.169 -3.303 1.00 88.88 744 TRP A CA 1
ATOM 5693 C C . TRP A 1 744 ? -12.010 13.351 -3.677 1.00 88.88 744 TRP A C 1
ATOM 5695 O O . TRP A 1 744 ? -12.382 12.455 -2.924 1.00 88.88 744 TRP A O 1
ATOM 5705 N N . VAL A 1 745 ? -12.611 13.641 -4.830 1.00 88.88 745 VAL A N 1
ATOM 5706 C CA . VAL A 1 745 ? -13.810 12.980 -5.340 1.00 88.88 745 VAL A CA 1
ATOM 5707 C C . VAL A 1 745 ? -13.731 12.911 -6.861 1.00 88.88 745 VAL A C 1
ATOM 5709 O O . VAL A 1 745 ? -13.480 13.912 -7.530 1.00 88.88 745 VAL A O 1
ATOM 5712 N N . TYR A 1 746 ? -13.971 11.711 -7.390 1.00 92.44 746 TYR A N 1
ATOM 5713 C CA . TYR A 1 746 ? -14.145 11.467 -8.816 1.00 92.44 746 TYR A CA 1
ATOM 5714 C C . TYR A 1 746 ? -15.047 10.233 -9.010 1.00 92.44 746 TYR A C 1
ATOM 5716 O O . TYR A 1 746 ? -14.579 9.111 -8.774 1.00 92.44 746 TYR A O 1
ATOM 5724 N N . PRO A 1 747 ? -16.339 10.412 -9.352 1.00 90.44 747 PRO A N 1
ATOM 5725 C CA . PRO A 1 747 ? -17.314 9.323 -9.426 1.00 90.44 747 PRO A CA 1
ATOM 5726 C C . PRO A 1 747 ? -16.944 8.230 -10.434 1.00 90.44 747 PRO A C 1
ATOM 5728 O O . PRO A 1 747 ? -16.368 8.496 -11.487 1.00 90.44 747 PRO A O 1
ATOM 5731 N N . GLY A 1 748 ? -17.318 6.986 -10.133 1.00 91.06 748 GLY A N 1
ATOM 5732 C CA . GLY A 1 748 ? -17.102 5.846 -11.020 1.00 91.06 748 GLY A CA 1
ATOM 5733 C C . GLY A 1 748 ? -17.345 4.499 -10.332 1.00 91.06 748 GLY A C 1
ATOM 5734 O O . GLY A 1 748 ? -17.901 4.458 -9.230 1.00 91.06 748 GLY A O 1
ATOM 5735 N N . PRO A 1 749 ? -16.972 3.382 -10.982 1.00 92.06 749 PRO A N 1
ATOM 5736 C CA . PRO A 1 749 ? -17.223 2.039 -10.463 1.00 92.06 749 PRO A CA 1
ATOM 5737 C C . PRO A 1 749 ? -16.383 1.689 -9.227 1.00 92.06 749 PRO A C 1
ATOM 5739 O O . PRO A 1 749 ? -16.834 0.900 -8.400 1.00 92.06 749 PRO A O 1
ATOM 5742 N N . ALA A 1 750 ? -15.183 2.256 -9.075 1.00 94.31 750 ALA A N 1
ATOM 5743 C CA . ALA A 1 750 ? -14.361 2.039 -7.893 1.00 94.31 750 ALA A CA 1
ATOM 5744 C C . ALA A 1 750 ? -14.808 2.969 -6.758 1.00 94.31 750 ALA A C 1
ATOM 5746 O O . ALA A 1 750 ? -14.901 4.188 -6.924 1.00 94.31 750 ALA A O 1
ATOM 5747 N N . LYS A 1 751 ? -15.051 2.388 -5.583 1.00 92.94 751 LYS A N 1
ATOM 5748 C CA . LYS A 1 751 ? -15.546 3.083 -4.390 1.00 92.94 751 LYS A CA 1
ATOM 5749 C C . LYS A 1 751 ? -14.671 2.765 -3.186 1.00 92.94 751 LYS A C 1
ATOM 5751 O O . LYS A 1 751 ? -13.898 1.815 -3.209 1.00 92.94 751 LYS A O 1
ATOM 5756 N N . ILE A 1 752 ? -14.799 3.554 -2.124 1.00 92.44 752 ILE A N 1
ATOM 5757 C CA . ILE A 1 752 ? -14.246 3.200 -0.818 1.00 92.44 752 ILE A CA 1
ATOM 5758 C C . ILE A 1 752 ? -15.085 2.060 -0.244 1.00 92.44 752 ILE A C 1
ATOM 5760 O O . ILE A 1 752 ? -16.292 2.222 -0.086 1.00 92.44 752 ILE A O 1
ATOM 5764 N N . HIS A 1 753 ? -14.468 0.925 0.074 1.00 93.50 753 HIS A N 1
ATOM 5765 C CA . HIS A 1 753 ? -15.169 -0.226 0.638 1.00 93.50 753 HIS A CA 1
ATOM 5766 C C . HIS A 1 753 ? -15.112 -0.175 2.165 1.00 93.50 753 HIS A C 1
ATOM 5768 O O . HIS A 1 753 ? -14.042 -0.297 2.764 1.00 93.50 753 HIS A O 1
ATOM 5774 N N . ARG A 1 754 ? -16.266 -0.025 2.810 1.00 92.25 754 ARG A N 1
ATOM 5775 C CA . ARG A 1 754 ? -16.405 -0.084 4.268 1.00 92.25 754 ARG A CA 1
ATOM 5776 C C . ARG A 1 754 ? -16.981 -1.437 4.657 1.00 92.25 754 ARG A C 1
ATOM 5778 O O . ARG A 1 754 ? -18.124 -1.743 4.334 1.00 92.25 754 ARG A O 1
ATOM 5785 N N . THR A 1 755 ? -16.216 -2.218 5.412 1.00 92.75 755 THR A N 1
ATOM 5786 C CA . THR A 1 755 ? -16.667 -3.500 5.964 1.00 92.75 755 THR A CA 1
ATOM 5787 C C . THR A 1 755 ? -16.810 -3.418 7.478 1.00 92.75 755 THR A C 1
ATOM 5789 O O . THR A 1 755 ? -15.871 -3.064 8.200 1.00 92.75 755 THR A O 1
ATOM 5792 N N . VAL A 1 756 ? -17.974 -3.826 7.975 1.00 90.75 756 VAL A N 1
ATOM 5793 C CA . VAL A 1 756 ? -18.231 -4.075 9.398 1.00 90.75 756 VAL A CA 1
ATOM 5794 C C . VAL A 1 756 ? -18.612 -5.534 9.609 1.00 90.75 756 VAL A C 1
ATOM 5796 O O . VAL A 1 756 ? -19.288 -6.145 8.788 1.00 90.75 756 VAL A O 1
ATOM 5799 N N . LEU A 1 757 ? -18.164 -6.097 10.733 1.00 89.94 757 LEU A N 1
ATOM 5800 C CA . LEU A 1 757 ? -18.279 -7.528 11.027 1.00 89.94 757 LEU A CA 1
ATOM 5801 C C . LEU A 1 757 ? -19.065 -7.772 12.330 1.00 89.94 757 LEU A C 1
ATOM 5803 O O . LEU A 1 757 ? -18.466 -8.186 13.342 1.00 89.94 757 LEU A O 1
ATOM 5807 N N . PRO A 1 758 ? -20.379 -7.468 12.372 1.00 89.00 758 PRO A N 1
ATOM 5808 C CA . PRO A 1 758 ? -21.180 -7.677 13.569 1.00 89.00 758 PRO A CA 1
ATOM 5809 C C . PRO A 1 758 ? -21.399 -9.174 13.817 1.00 89.00 758 PRO A C 1
ATOM 5811 O O . PRO A 1 758 ? -21.779 -9.922 12.915 1.00 89.00 758 PRO A O 1
ATOM 5814 N N . PHE A 1 759 ? -21.194 -9.618 15.061 1.00 86.81 759 PHE A N 1
ATOM 5815 C CA . PHE A 1 759 ? -21.565 -10.979 15.450 1.00 86.81 759 PHE A CA 1
ATOM 5816 C C . PHE A 1 759 ? -23.091 -11.115 15.587 1.00 86.81 759 PHE A C 1
ATOM 5818 O O . PHE A 1 759 ? -23.723 -10.241 16.201 1.00 86.81 759 PHE A O 1
ATOM 5825 N N . PRO A 1 760 ? -23.694 -12.217 15.103 1.00 82.69 760 PRO A N 1
ATOM 5826 C CA . PRO A 1 760 ? -25.112 -12.480 15.308 1.00 82.69 760 PRO A CA 1
ATOM 5827 C C . PRO A 1 760 ? -25.409 -12.631 16.805 1.00 82.69 760 PRO A C 1
ATOM 5829 O O . PRO A 1 760 ? -24.558 -13.070 17.578 1.00 82.69 760 PRO A O 1
ATOM 5832 N N . LEU A 1 761 ? -26.621 -12.242 17.220 1.00 81.06 761 LEU A N 1
ATOM 5833 C CA . LEU A 1 761 ? -27.081 -12.291 18.620 1.00 81.06 761 LEU A CA 1
ATOM 5834 C C . LEU A 1 761 ? -26.221 -11.476 19.610 1.00 81.06 761 LEU A C 1
ATOM 5836 O O . LEU A 1 761 ? -26.289 -11.685 20.819 1.00 81.06 761 LEU A O 1
ATOM 5840 N N . SER A 1 762 ? -25.426 -10.528 19.109 1.00 85.88 762 SER A N 1
ATOM 5841 C CA . SER A 1 762 ? -24.637 -9.606 19.923 1.00 85.88 762 SER A CA 1
ATOM 5842 C C . SER A 1 762 ? -25.154 -8.167 19.827 1.00 85.88 762 SER A C 1
ATOM 5844 O O . SER A 1 762 ? -26.012 -7.847 19.005 1.00 85.88 762 SER A O 1
ATOM 5846 N N . THR A 1 763 ? -24.615 -7.269 20.654 1.00 87.25 763 THR A N 1
ATOM 5847 C CA . THR A 1 763 ? -24.942 -5.836 20.601 1.00 87.25 763 THR A CA 1
ATOM 5848 C C . THR A 1 763 ? -24.224 -5.090 19.471 1.00 87.25 763 THR A C 1
ATOM 5850 O O . THR A 1 763 ? -24.508 -3.910 19.268 1.00 87.25 763 THR A O 1
ATOM 5853 N N . ASP A 1 764 ? -23.347 -5.754 18.706 1.00 88.50 764 ASP A N 1
ATOM 5854 C CA . ASP A 1 764 ? -22.498 -5.138 17.677 1.00 88.50 764 ASP A CA 1
ATOM 5855 C C . ASP A 1 764 ? -23.337 -4.393 16.619 1.00 88.50 764 ASP A C 1
ATOM 5857 O O . ASP A 1 764 ? -23.102 -3.216 16.357 1.00 88.50 764 ASP A O 1
ATOM 5861 N N . ALA A 1 765 ? -24.383 -5.029 16.075 1.00 86.69 765 ALA A N 1
ATOM 5862 C CA . ALA A 1 765 ? -25.252 -4.418 15.061 1.00 86.69 765 ALA A CA 1
ATOM 5863 C C . ALA A 1 765 ? -26.086 -3.240 15.605 1.00 86.69 765 ALA A C 1
ATOM 5865 O O . ALA A 1 765 ? -26.416 -2.302 14.879 1.00 86.69 765 ALA A O 1
ATOM 5866 N N . ALA A 1 766 ? -26.457 -3.272 16.889 1.00 88.00 766 ALA A N 1
ATOM 5867 C CA . ALA A 1 766 ? -27.159 -2.160 17.528 1.00 88.00 766 ALA A CA 1
ATOM 5868 C C . ALA A 1 766 ? -26.213 -0.976 17.787 1.00 88.00 766 ALA A C 1
ATOM 5870 O O . ALA A 1 766 ? -26.584 0.166 17.520 1.00 88.00 766 ALA A O 1
ATOM 5871 N N . ARG A 1 767 ? -24.982 -1.250 18.247 1.00 87.94 767 ARG A N 1
ATOM 5872 C CA . ARG A 1 767 ? -23.925 -0.240 18.412 1.00 87.94 767 ARG A CA 1
ATOM 5873 C C . ARG A 1 767 ? -23.581 0.418 17.080 1.00 87.94 767 ARG A C 1
ATOM 5875 O O . ARG A 1 767 ? -23.488 1.637 17.026 1.00 87.94 767 ARG A O 1
ATOM 5882 N N . TYR A 1 768 ? -23.454 -0.368 16.013 1.00 87.88 768 TYR A N 1
ATOM 5883 C CA . TYR A 1 768 ? -23.138 0.160 14.690 1.00 87.88 768 TYR A CA 1
ATOM 5884 C C . TYR A 1 768 ? -24.233 1.081 14.136 1.00 87.88 768 TYR A C 1
ATOM 5886 O O . TYR A 1 768 ? -23.929 2.182 13.691 1.00 87.88 768 TYR A O 1
ATOM 5894 N N . ARG A 1 769 ? -25.512 0.693 14.238 1.00 86.50 769 ARG A N 1
ATOM 5895 C CA . ARG A 1 769 ? -26.625 1.565 13.821 1.00 86.50 769 ARG A CA 1
ATOM 5896 C C . ARG A 1 769 ? -26.639 2.891 14.580 1.00 86.50 769 ARG A C 1
ATOM 5898 O O . ARG A 1 769 ? -26.717 3.938 13.952 1.00 86.50 769 ARG A O 1
ATOM 5905 N N . ARG A 1 770 ? -26.465 2.849 15.907 1.00 85.88 770 ARG A N 1
ATOM 5906 C CA . ARG A 1 770 ? -26.366 4.068 16.724 1.00 85.88 770 ARG A CA 1
ATOM 5907 C C . ARG A 1 770 ? -25.205 4.957 16.270 1.00 85.88 770 ARG A C 1
ATOM 5909 O O . ARG A 1 770 ? -25.401 6.154 16.108 1.00 85.88 770 ARG A O 1
ATOM 5916 N N . LEU A 1 771 ? -24.040 4.361 16.012 1.00 87.69 771 LEU A N 1
ATOM 5917 C CA . LEU A 1 771 ? -22.863 5.073 15.516 1.00 87.69 771 LEU A CA 1
ATOM 5918 C C . LEU A 1 771 ? -23.118 5.754 14.162 1.00 87.69 771 LEU A C 1
ATOM 5920 O O . LEU A 1 771 ? -22.653 6.871 13.956 1.00 87.69 771 LEU A O 1
ATOM 5924 N N . LYS A 1 772 ? -23.858 5.117 13.244 1.00 84.56 772 LYS A N 1
ATOM 5925 C CA . LYS A 1 772 ? -24.243 5.736 11.963 1.00 84.56 772 LYS A CA 1
ATOM 5926 C C . LYS A 1 772 ? -25.167 6.935 12.164 1.00 84.56 772 LYS A C 1
ATOM 5928 O O . LYS A 1 772 ? -24.956 7.968 11.532 1.00 84.56 772 LYS A O 1
ATOM 5933 N N . ASP A 1 773 ? -26.143 6.817 13.063 1.00 83.25 773 ASP A N 1
ATOM 5934 C CA . ASP A 1 773 ? -27.033 7.931 13.406 1.00 83.25 773 ASP A CA 1
ATOM 5935 C C . ASP A 1 773 ? -26.243 9.098 14.024 1.00 83.25 773 ASP A C 1
ATOM 5937 O O . ASP A 1 773 ? -26.489 10.259 13.701 1.00 83.25 773 ASP A O 1
ATOM 5941 N N . ASP A 1 774 ? -25.260 8.796 14.881 1.00 84.62 774 ASP A N 1
ATOM 5942 C CA . ASP A 1 774 ? -24.339 9.790 15.443 1.00 84.62 774 ASP A CA 1
ATOM 5943 C C . ASP A 1 774 ? -23.483 10.451 14.360 1.00 84.62 774 ASP A C 1
ATOM 5945 O O . ASP A 1 774 ? -23.378 11.677 14.312 1.00 84.62 774 ASP A O 1
ATOM 5949 N N . LEU A 1 775 ? -22.916 9.663 13.443 1.00 82.00 775 LEU A N 1
ATOM 5950 C CA . LEU A 1 775 ? -22.099 10.157 12.333 1.00 82.00 775 LEU A CA 1
ATOM 5951 C C . LEU A 1 775 ? -22.874 11.137 11.438 1.00 82.00 775 LEU A C 1
ATOM 5953 O O . LEU A 1 775 ? -22.317 12.134 10.978 1.00 82.00 775 LEU A O 1
ATOM 5957 N N . ALA A 1 776 ? -24.171 10.896 11.230 1.00 78.50 776 ALA A N 1
ATOM 5958 C CA . ALA A 1 776 ? -25.030 11.766 10.433 1.00 78.50 776 ALA A CA 1
ATOM 5959 C C . ALA A 1 776 ? -25.281 13.144 11.075 1.00 78.50 776 ALA A C 1
ATOM 5961 O O . ALA A 1 776 ? -25.732 14.068 10.394 1.00 78.50 776 ALA A O 1
ATOM 5962 N N . LEU A 1 777 ? -25.002 13.311 12.368 1.00 82.62 777 LEU A N 1
ATOM 5963 C CA . LEU A 1 777 ? -25.385 14.507 13.114 1.00 82.62 777 LEU A CA 1
ATOM 5964 C C . LEU A 1 777 ? -24.226 15.174 13.862 1.00 82.62 777 LEU A C 1
ATOM 5966 O O . LEU A 1 777 ? -24.333 16.360 14.158 1.00 82.62 777 LEU A O 1
ATOM 5970 N N . TYR A 1 778 ? -23.115 14.482 14.141 1.00 80.69 778 TYR A N 1
ATOM 5971 C CA . TYR A 1 778 ? -22.051 15.002 15.018 1.00 80.69 778 TYR A CA 1
ATOM 5972 C C . TYR A 1 778 ? -21.469 16.346 14.540 1.00 80.69 778 TYR A C 1
ATOM 5974 O O . TYR A 1 778 ? -21.102 17.195 15.349 1.00 80.69 778 TYR A O 1
ATOM 5982 N N . ARG A 1 779 ? -21.438 16.608 13.224 1.00 79.38 779 ARG A N 1
ATOM 5983 C CA . ARG A 1 779 ? -20.969 17.902 12.692 1.00 79.38 779 ARG A CA 1
ATOM 5984 C C . ARG A 1 779 ? -21.867 19.081 13.099 1.00 79.38 779 ARG A C 1
ATOM 5986 O O . ARG A 1 779 ? -21.378 20.204 13.183 1.00 79.38 779 ARG A O 1
ATOM 5993 N N . LEU A 1 780 ? -23.146 18.834 13.400 1.00 83.31 780 LEU A N 1
ATOM 5994 C CA . LEU A 1 780 ? -24.104 19.847 13.866 1.00 83.31 780 LEU A CA 1
ATOM 5995 C C . LEU A 1 780 ? -23.839 20.287 15.311 1.00 83.31 780 LEU A C 1
ATOM 5997 O O . LEU A 1 780 ? -24.348 21.317 15.747 1.00 83.31 780 LEU A O 1
ATOM 6001 N N . THR A 1 781 ? -23.035 19.534 16.067 1.00 80.25 781 THR A N 1
ATOM 6002 C CA . THR A 1 781 ? -22.699 19.866 17.457 1.00 80.25 781 THR A CA 1
ATOM 6003 C C . THR A 1 781 ? -21.419 20.691 17.586 1.00 80.25 781 THR A C 1
ATOM 6005 O O . THR A 1 781 ? -20.841 20.770 18.673 1.00 80.25 781 THR A O 1
ATOM 6008 N N . PHE A 1 782 ? -20.946 21.307 16.496 1.00 82.12 782 PHE A N 1
ATOM 6009 C CA . PHE A 1 782 ? -19.764 22.169 16.502 1.00 82.12 782 PHE A CA 1
ATOM 6010 C C . PHE A 1 782 ? -19.894 23.295 17.542 1.00 82.12 782 PHE A C 1
ATOM 6012 O O . PHE A 1 782 ? -20.880 24.029 17.555 1.00 82.12 782 PHE A O 1
ATOM 6019 N N . GLY A 1 783 ? -18.898 23.411 18.425 1.00 74.00 783 GLY A N 1
ATOM 6020 C CA . GLY A 1 783 ? -18.861 24.414 19.495 1.00 74.00 783 GLY A CA 1
ATOM 6021 C C . GLY A 1 783 ? -19.958 24.326 20.560 1.00 74.00 783 GLY A C 1
ATOM 6022 O O . GLY A 1 783 ? -20.157 25.283 21.298 1.00 74.00 783 GLY A O 1
ATOM 6023 N N . GLN A 1 784 ? -20.695 23.215 20.641 1.00 80.94 784 GLN A N 1
ATOM 6024 C CA . GLN A 1 784 ? -21.814 23.061 21.572 1.00 80.94 784 GLN A CA 1
ATOM 6025 C C . GLN A 1 784 ? -21.390 22.347 22.870 1.00 80.94 784 GLN A C 1
ATOM 6027 O O . GLN A 1 784 ? -20.680 21.344 22.792 1.00 80.94 784 GLN A O 1
ATOM 6032 N N . PRO A 1 785 ? -21.868 22.768 24.061 1.00 76.12 785 PRO A N 1
ATOM 6033 C CA . PRO A 1 785 ? -21.677 22.003 25.299 1.00 76.12 785 PRO A CA 1
ATOM 6034 C C . PRO A 1 785 ? -22.464 20.687 25.263 1.00 76.12 785 PRO A C 1
ATOM 6036 O O . PRO A 1 785 ? -23.471 20.605 24.569 1.00 76.12 785 PRO A O 1
ATOM 6039 N N . ARG A 1 786 ? -22.079 19.660 26.035 1.00 74.06 786 ARG A N 1
ATOM 6040 C CA . ARG A 1 786 ? -22.834 18.384 26.155 1.00 74.06 786 ARG A CA 1
ATOM 6041 C C . ARG A 1 786 ? -23.381 17.887 24.806 1.00 74.06 786 ARG A C 1
ATOM 6043 O O . ARG A 1 786 ? -24.594 17.878 24.573 1.00 74.06 786 ARG A O 1
ATOM 6050 N N . GLN A 1 787 ? -22.472 17.595 23.880 1.00 80.31 787 GLN A N 1
ATOM 6051 C CA . GLN A 1 787 ? -22.811 17.303 22.486 1.00 80.31 787 GLN A CA 1
ATOM 6052 C C . GLN A 1 787 ? -23.696 16.056 22.358 1.00 80.31 787 GLN A C 1
ATOM 6054 O O . GLN A 1 787 ? -24.625 16.058 21.557 1.00 80.31 787 GLN A O 1
ATOM 6059 N N . GLU A 1 788 ? -23.474 15.045 23.201 1.00 79.12 788 GLU A N 1
ATOM 6060 C CA . GLU A 1 788 ? -24.283 13.821 23.263 1.00 79.12 788 GLU A CA 1
ATOM 6061 C C . GLU A 1 788 ? -25.769 14.111 23.552 1.00 79.12 788 GLU A C 1
ATOM 6063 O O . GLU A 1 788 ? -26.642 13.636 22.826 1.00 79.12 788 GLU A O 1
ATOM 6068 N N . ASP A 1 789 ? -26.071 14.981 24.525 1.00 81.62 789 ASP A N 1
ATOM 6069 C CA . ASP A 1 789 ? -27.450 15.388 24.839 1.00 81.62 789 ASP A CA 1
ATOM 6070 C C . ASP A 1 789 ? -28.123 16.074 23.639 1.00 81.62 789 ASP A C 1
ATOM 6072 O O . ASP A 1 789 ? -29.296 15.834 23.340 1.00 81.62 789 ASP A O 1
ATOM 6076 N N . LEU A 1 790 ? -27.383 16.952 22.950 1.00 84.38 790 LEU A N 1
ATOM 6077 C CA . LEU A 1 790 ? -27.888 17.655 21.773 1.00 84.38 790 LEU A CA 1
ATOM 6078 C C . LEU A 1 790 ? -28.163 16.672 20.630 1.00 84.38 790 LEU A C 1
ATOM 6080 O O . LEU A 1 790 ? -29.234 16.743 20.029 1.00 84.38 790 LEU A O 1
ATOM 6084 N N . LEU A 1 791 ? -27.249 15.732 20.370 1.00 85.56 791 LEU A N 1
ATOM 6085 C CA . LEU A 1 791 ? -27.446 14.681 19.371 1.00 85.56 791 LEU A CA 1
ATOM 6086 C C . LEU A 1 791 ? -28.697 13.858 19.653 1.00 85.56 791 LEU A C 1
ATOM 6088 O O . LEU A 1 791 ? -29.522 13.690 18.760 1.00 85.56 791 LEU A O 1
ATOM 6092 N N . GLU A 1 792 ? -28.886 13.397 20.888 1.00 84.94 792 GLU A N 1
ATOM 6093 C CA . GLU A 1 792 ? -30.063 12.607 21.254 1.00 84.94 792 GLU A CA 1
ATOM 6094 C C . GLU A 1 792 ? -31.374 13.384 21.061 1.00 84.94 792 GLU A C 1
ATOM 6096 O O . GLU A 1 792 ? -32.379 12.822 20.616 1.00 84.94 792 GLU A O 1
ATOM 6101 N N . ILE A 1 793 ? -31.382 14.694 21.322 1.00 86.56 793 ILE A N 1
ATOM 6102 C CA . ILE A 1 793 ? -32.546 15.549 21.048 1.00 86.56 793 ILE A CA 1
ATOM 6103 C C . ILE A 1 793 ? -32.793 15.685 19.539 1.00 86.56 793 ILE A C 1
ATOM 6105 O O . ILE A 1 793 ? -33.940 15.560 19.100 1.00 86.56 793 ILE A O 1
ATOM 6109 N N . LEU A 1 794 ? -31.747 15.921 18.740 1.00 87.06 794 LEU A N 1
ATOM 6110 C CA . LEU A 1 794 ? -31.857 16.016 17.279 1.00 87.06 794 LEU A CA 1
ATOM 6111 C C . LEU A 1 794 ? -32.352 14.695 16.672 1.00 87.06 794 LEU A C 1
ATOM 6113 O O . LEU A 1 794 ? -33.238 14.712 15.815 1.00 87.06 794 LEU A O 1
ATOM 6117 N N . LYS A 1 795 ? -31.880 13.554 17.193 1.00 87.06 795 LYS A N 1
ATOM 6118 C CA . LYS A 1 795 ? -32.343 12.219 16.793 1.00 87.06 795 LYS A CA 1
ATOM 6119 C C . LYS A 1 795 ? -33.822 11.994 17.068 1.00 87.06 795 LYS A C 1
ATOM 6121 O O . LYS A 1 795 ? -34.554 11.515 16.205 1.00 87.06 795 LYS A O 1
ATOM 6126 N N . ARG A 1 796 ? -34.289 12.370 18.265 1.00 87.31 796 ARG A N 1
ATOM 6127 C CA . ARG A 1 796 ? -35.713 12.281 18.646 1.00 87.31 796 ARG A CA 1
ATOM 6128 C C . ARG A 1 796 ? -36.612 13.155 17.776 1.00 87.31 796 ARG A C 1
ATOM 6130 O O . ARG A 1 796 ? -37.795 12.861 17.648 1.00 87.31 796 ARG A O 1
ATOM 6137 N N . ARG A 1 797 ? -36.056 14.216 17.189 1.00 85.44 797 ARG A N 1
ATOM 6138 C CA . ARG A 1 797 ? -36.737 15.084 16.221 1.00 85.44 797 ARG A CA 1
ATOM 6139 C C . ARG A 1 797 ? -36.646 14.579 14.777 1.00 85.44 797 ARG A C 1
ATOM 6141 O O . ARG A 1 797 ? -37.261 15.190 13.914 1.00 85.44 797 ARG A O 1
ATOM 6148 N N . GLY A 1 798 ? -35.920 13.489 14.517 1.00 84.56 798 GLY A N 1
ATOM 6149 C CA . GLY A 1 798 ? -35.813 12.867 13.196 1.00 84.56 798 GLY A CA 1
ATOM 6150 C C . GLY A 1 798 ? -34.855 13.563 12.226 1.00 84.56 798 GLY A C 1
ATOM 6151 O O . GLY A 1 798 ? -34.897 13.259 11.039 1.00 84.56 798 GLY A O 1
ATOM 6152 N N . VAL A 1 799 ? -33.985 14.464 12.701 1.00 85.38 799 VAL A N 1
ATOM 6153 C CA . VAL A 1 799 ? -33.093 15.273 11.841 1.00 85.38 799 VAL A CA 1
ATOM 6154 C C . VAL A 1 799 ? -32.149 14.408 10.994 1.00 85.38 799 VAL A C 1
ATOM 6156 O O . VAL A 1 799 ? -31.832 14.756 9.866 1.00 85.38 799 VAL A O 1
ATOM 6159 N N . GLN A 1 800 ? -31.735 13.242 11.489 1.00 82.25 800 GLN A N 1
ATOM 6160 C CA . GLN A 1 800 ? -30.882 12.286 10.771 1.00 82.25 800 GLN A CA 1
ATOM 6161 C C . GLN A 1 800 ? -31.538 11.676 9.523 1.00 82.25 800 GLN A C 1
ATOM 6163 O O . GLN A 1 800 ? -30.847 11.080 8.702 1.00 82.25 800 GLN A O 1
ATOM 6168 N N . HIS A 1 801 ? -32.861 11.790 9.392 1.00 84.25 801 HIS A N 1
ATOM 6169 C CA . HIS A 1 801 ? -33.628 11.289 8.252 1.00 84.25 801 HIS A CA 1
ATOM 6170 C C . HIS A 1 801 ? -34.149 12.420 7.350 1.00 84.25 801 HIS A C 1
ATOM 6172 O O . HIS A 1 801 ? -34.877 12.142 6.401 1.00 84.25 801 HIS A O 1
ATOM 6178 N N . ASP A 1 802 ? -33.773 13.671 7.634 1.00 85.00 802 ASP A N 1
ATOM 6179 C CA . ASP A 1 802 ? -34.194 14.870 6.910 1.00 85.00 802 ASP A CA 1
ATOM 6180 C C . ASP A 1 802 ? -32.953 15.696 6.508 1.00 85.00 802 ASP A C 1
ATOM 6182 O O . ASP A 1 802 ? -32.451 16.502 7.302 1.00 85.00 802 ASP A O 1
ATOM 6186 N N . PRO A 1 803 ? -32.412 15.473 5.293 1.00 81.31 803 PRO A N 1
ATOM 6187 C CA . PRO A 1 803 ? -31.219 16.169 4.816 1.00 81.31 803 PRO A CA 1
ATOM 6188 C C . PRO A 1 803 ? -31.378 17.691 4.758 1.00 81.31 803 PRO A C 1
ATOM 6190 O O . PRO A 1 803 ? -30.426 18.405 5.068 1.00 81.31 803 PRO A O 1
ATOM 6193 N N . GLU A 1 804 ? -32.568 18.192 4.409 1.00 84.38 804 GLU A N 1
ATOM 6194 C CA . GLU A 1 804 ? -32.842 19.632 4.353 1.00 84.38 804 GLU A CA 1
ATOM 6195 C C . GLU A 1 804 ? -32.750 20.232 5.755 1.00 84.38 804 GLU A C 1
ATOM 6197 O O . GLU A 1 804 ? -32.030 21.207 5.980 1.00 84.38 804 GLU A O 1
ATOM 6202 N N . ARG A 1 805 ? -33.385 19.589 6.742 1.00 84.88 805 ARG A N 1
ATOM 6203 C CA . ARG A 1 805 ? -33.332 20.048 8.132 1.00 84.88 805 ARG A CA 1
ATOM 6204 C C . ARG A 1 805 ? -31.939 19.931 8.746 1.00 84.88 805 ARG A C 1
ATOM 6206 O O . ARG A 1 805 ? -31.551 20.778 9.555 1.00 84.88 805 ARG A O 1
ATOM 6213 N N . ALA A 1 806 ? -31.183 18.893 8.396 1.00 84.81 806 ALA A N 1
ATOM 6214 C CA . ALA A 1 806 ? -29.792 18.762 8.815 1.00 84.81 806 ALA A CA 1
ATOM 6215 C C . ALA A 1 806 ? -28.928 19.895 8.233 1.00 84.81 806 ALA A C 1
ATOM 6217 O O . ALA A 1 806 ? -28.117 20.477 8.956 1.00 84.81 806 ALA A O 1
ATOM 6218 N N . ASP A 1 807 ? -29.131 20.256 6.965 1.00 83.38 807 ASP A N 1
ATOM 6219 C CA . ASP A 1 807 ? -28.402 21.341 6.306 1.00 83.38 807 ASP A CA 1
ATOM 6220 C C . ASP A 1 807 ? -28.805 22.739 6.824 1.00 83.38 807 ASP A C 1
ATOM 6222 O O . ASP A 1 807 ? -27.960 23.626 6.967 1.00 83.38 807 ASP A O 1
ATOM 6226 N N . GLU A 1 808 ? -30.064 22.937 7.229 1.00 85.94 808 GLU A N 1
ATOM 6227 C CA . GLU A 1 808 ? -30.515 24.140 7.950 1.00 85.94 808 GLU A CA 1
ATOM 6228 C C . GLU A 1 808 ? -29.785 24.353 9.286 1.00 85.94 808 GLU A C 1
ATOM 6230 O O . GLU A 1 808 ? -29.539 25.487 9.702 1.00 85.94 808 GLU A O 1
ATOM 6235 N N . LEU A 1 809 ? -29.423 23.267 9.971 1.00 87.19 809 LEU A N 1
ATOM 6236 C CA . LEU A 1 809 ? -28.723 23.302 11.257 1.00 87.19 809 LEU A CA 1
ATOM 6237 C C . LEU A 1 809 ? -27.194 23.323 11.109 1.00 87.19 809 LEU A C 1
ATOM 6239 O O . LEU A 1 809 ? -26.478 23.394 12.109 1.00 87.19 809 LEU A O 1
ATOM 6243 N N . ARG A 1 810 ? -26.667 23.256 9.886 1.00 87.06 810 ARG A N 1
ATOM 6244 C CA . ARG A 1 810 ? -25.226 23.242 9.631 1.00 87.06 810 ARG A CA 1
ATOM 6245 C C . ARG A 1 810 ? -24.667 24.663 9.620 1.00 87.06 810 ARG A C 1
ATOM 6247 O O . ARG A 1 810 ? -25.212 25.535 8.947 1.00 87.06 810 ARG A O 1
ATOM 6254 N N . LEU A 1 811 ? -23.560 24.879 10.334 1.00 87.12 811 LEU A N 1
ATOM 6255 C CA . LEU A 1 811 ? -22.762 26.105 10.235 1.00 87.12 811 LEU A CA 1
ATOM 6256 C C . LEU A 1 811 ? -21.852 26.022 9.005 1.00 87.12 811 LEU A C 1
ATOM 6258 O O . LEU A 1 811 ? -21.017 25.120 8.907 1.00 87.12 811 LEU A O 1
ATOM 6262 N N . ARG A 1 812 ? -22.007 26.958 8.070 1.00 86.38 812 ARG A N 1
ATOM 6263 C CA . ARG A 1 812 ? -21.257 27.008 6.813 1.00 86.38 812 ARG A CA 1
ATOM 6264 C C . ARG A 1 812 ? -20.093 27.982 6.935 1.00 86.38 812 ARG A C 1
ATOM 6266 O O . ARG A 1 812 ? -20.278 29.190 7.016 1.00 86.38 812 ARG A O 1
ATOM 6273 N N . LEU A 1 813 ? -18.882 27.433 6.939 1.00 87.06 813 LEU A N 1
ATOM 6274 C CA . LEU A 1 813 ? -17.638 28.195 7.084 1.00 87.06 813 LEU A CA 1
ATOM 6275 C C . LEU A 1 813 ? -16.742 28.085 5.841 1.00 87.06 813 LEU A C 1
ATOM 6277 O O . LEU A 1 813 ? -15.534 28.278 5.936 1.00 87.06 813 LEU A O 1
ATOM 6281 N N . HIS A 1 814 ? -17.313 27.758 4.680 1.00 81.69 814 HIS A N 1
ATOM 6282 C CA . HIS A 1 814 ? -16.562 27.750 3.427 1.00 81.69 814 HIS A CA 1
ATOM 6283 C C . HIS A 1 814 ? -16.141 29.183 3.057 1.00 81.69 814 HIS A C 1
ATOM 6285 O O . HIS A 1 814 ? -16.890 30.128 3.327 1.00 81.69 814 HIS A O 1
ATOM 6291 N N . PRO A 1 815 ? -14.970 29.372 2.424 1.00 78.06 815 PRO A N 1
ATOM 6292 C CA . PRO A 1 815 ? -14.553 30.700 2.005 1.00 78.06 815 PRO A CA 1
ATOM 6293 C C . PRO A 1 815 ? -15.582 31.281 1.016 1.00 78.06 815 PRO A C 1
ATOM 6295 O O . PRO A 1 815 ? -16.147 30.540 0.202 1.00 78.06 815 PRO A O 1
ATOM 6298 N N . PRO A 1 816 ? -15.876 32.592 1.081 1.00 71.06 816 PRO A N 1
ATOM 6299 C CA . PRO A 1 816 ? -16.775 33.222 0.125 1.00 71.06 816 PRO A CA 1
ATOM 6300 C C . PRO A 1 816 ? -16.167 33.142 -1.280 1.00 71.06 816 PRO A C 1
ATOM 6302 O O . PRO A 1 816 ? -15.004 33.491 -1.481 1.00 71.06 816 PRO A O 1
ATOM 6305 N N . THR A 1 817 ? -16.953 32.697 -2.263 1.00 59.44 817 THR A N 1
ATOM 6306 C CA . THR A 1 817 ? -16.559 32.698 -3.678 1.00 59.44 817 THR A CA 1
ATOM 6307 C C . THR A 1 817 ? -16.328 34.138 -4.116 1.00 59.44 817 THR A C 1
ATOM 6309 O O . THR A 1 817 ? -17.282 34.899 -4.277 1.00 59.44 817 THR A O 1
ATOM 6312 N N . ASN A 1 818 ? -15.065 34.537 -4.247 1.00 48.84 818 ASN A N 1
ATOM 6313 C CA . ASN A 1 818 ? -14.700 35.896 -4.616 1.00 48.84 818 ASN A CA 1
ATOM 6314 C C . ASN A 1 818 ? -14.928 36.066 -6.133 1.00 48.84 818 ASN A C 1
ATOM 6316 O O . ASN A 1 818 ? -14.198 35.444 -6.903 1.00 48.84 818 ASN A O 1
ATOM 6320 N N . PRO A 1 819 ? -15.889 36.881 -6.613 1.00 42.53 819 PRO A N 1
ATOM 6321 C CA . PRO A 1 819 ? -16.238 36.944 -8.041 1.00 42.53 819 PRO A CA 1
ATOM 6322 C C . PRO A 1 819 ? -15.171 37.591 -8.948 1.00 42.53 819 PRO A C 1
ATOM 6324 O O . PRO A 1 819 ? -15.465 37.905 -10.097 1.00 42.53 819 PRO A O 1
ATOM 6327 N N . GLY A 1 820 ? -13.965 37.872 -8.440 1.00 36.69 820 GLY A N 1
ATOM 6328 C CA . GLY A 1 820 ? -13.008 38.781 -9.079 1.00 36.69 820 GLY A CA 1
ATOM 6329 C C . GLY A 1 820 ? -11.536 38.375 -9.035 1.00 36.69 820 GLY A C 1
ATOM 6330 O O . GLY A 1 820 ? -10.697 39.199 -9.388 1.00 36.69 820 GLY A O 1
ATOM 6331 N N . VAL A 1 821 ? -11.190 37.152 -8.620 1.00 35.59 821 VAL A N 1
ATOM 6332 C CA . VAL A 1 821 ? -9.810 36.655 -8.759 1.00 35.59 821 VAL A CA 1
ATOM 6333 C C . VAL A 1 821 ? -9.773 35.735 -9.980 1.00 35.59 821 VAL A C 1
ATOM 6335 O O . VAL A 1 821 ? -10.388 34.671 -9.928 1.00 35.59 821 VAL A O 1
ATOM 6338 N N . PRO A 1 822 ? -9.111 36.117 -11.089 1.00 34.44 822 PRO A N 1
ATOM 6339 C CA . PRO A 1 822 ? -8.933 35.202 -12.201 1.00 34.44 822 PRO A CA 1
ATOM 6340 C C . PRO A 1 822 ? -8.145 33.993 -11.700 1.00 34.44 822 PRO A C 1
ATOM 6342 O O . PRO A 1 822 ? -7.067 34.136 -11.120 1.00 34.44 822 PRO A O 1
ATOM 6345 N N . THR A 1 823 ? -8.701 32.803 -11.910 1.00 33.31 823 THR A N 1
ATOM 6346 C CA . THR A 1 823 ? -7.980 31.539 -11.784 1.00 33.31 823 THR A CA 1
ATOM 6347 C C . THR A 1 823 ? -6.717 31.642 -12.631 1.00 33.31 823 THR A C 1
ATOM 6349 O O . THR A 1 823 ? -6.806 31.772 -13.851 1.00 33.31 823 THR A O 1
ATOM 6352 N N . ARG A 1 824 ? -5.542 31.634 -11.990 1.00 33.59 824 ARG A N 1
ATOM 6353 C CA . ARG A 1 824 ? -4.253 31.508 -12.679 1.00 33.59 824 ARG A CA 1
ATOM 6354 C C . ARG A 1 824 ? -4.181 30.111 -13.298 1.00 33.59 824 ARG A C 1
ATOM 6356 O O . ARG A 1 824 ? -3.710 29.171 -12.671 1.00 33.59 824 ARG A O 1
ATOM 6363 N N . ALA A 1 825 ? -4.714 29.998 -14.504 1.00 37.75 825 ALA A N 1
ATOM 6364 C CA . ALA A 1 825 ? -4.294 29.027 -15.492 1.00 37.75 825 ALA A CA 1
ATOM 6365 C C . ALA A 1 825 ? -3.465 29.806 -16.522 1.00 37.75 825 ALA A C 1
ATOM 6367 O O . ALA A 1 825 ? -4.014 30.360 -17.470 1.00 37.75 825 ALA A O 1
ATOM 6368 N N . GLU A 1 826 ? -2.163 29.911 -16.259 1.00 31.84 826 GLU A N 1
ATOM 6369 C CA . GLU A 1 826 ? -1.118 30.147 -17.263 1.00 31.84 826 GLU A CA 1
ATOM 6370 C C . GLU A 1 826 ? 0.033 29.186 -16.987 1.00 31.84 826 GLU A C 1
ATOM 6372 O O . GLU A 1 826 ? 0.464 29.127 -15.808 1.00 31.84 826 GLU A O 1
#

Mean predicted aligned error: 9.74 Å

Sequence (826 aa):
MADTRGRRTHLPDTVKAQASSLISRFRTDLARASVAALEPDLIILDEFQRFRDLMDPDTDTEAADLARSLFGYGQARVLLLSATPIKAFTLAEEAAGGDNHERDLIKVLEFLAEGSALEPTTITKDLAEFRTCAINGLPVDNVRRRLETRLLSVMSRIERPRVGEDGMLDEEDHPIGPVPAADLAGWAGLHALAAAVDAPVTLDYWKSAPYFANFLDGYKLGDQLRARLQDGTYAESAKHALGHVQTLDHAAIEQGAEVDLGGARLRVIAAKTLDQGLHELLWVPPSLPYQRLDGPYRGIDPATCTKQLIFSSWAATPTAVASLLSHEANRRVDAPDATVNRLDYRAEAGRPGAMTTLALFWPNPGLARLTDPRSLAAADEDGPGDAAALHDRAVAAAAGRTPTGATTRATTAEAAYWQSAIGLFGPLPPGVDDAATIAEALSGHEEDGDEAGAPGRLKLHVDLALSTVGSPQIAEIPPDLDPTVATIGRHAPGNVAWRALGRLLRPGHSVTPAGHWLAAAALASGFRSLFNRSEAIGILDKHLPDTVYWRAILTYCAWGDLQAVLDEHLHHLAVAEGFTAPLDDEALLSLAQAVRSTLTLRPSTYRAFDPHRPSRRISFTSRFALRYGTGKQADESARLPEIRAAFNSPFWPWVLATTSAGQEGIDFHWWCHAIVHWNTPPNPVDFEQREGRVNRYSGLAIRKNLAHRHRGAILASALANPWDAAYELGLDERDHLGELAPHWVYPGPAKIHRTVLPFPLSTDAARYRRLKDDLALYRLTFGQPRQEDLLEILKRRGVQHDPERADELRLRLHPPTNPGVPTRAE

Foldseek 3Di:
DPDDPDPPPDDDVVVVVVVVVVVVVVVLVVLLVVLVPPQAQEAEAAQCLVVLLLLDPPNPDSSVVSSVCNPPRDNHYYHYHHPPQFDLDDDPVVVVVPRFRLVSVLSVVVSLCVVHPADSVVLLVLQVVLLVCLLVVHFNVVSLVVNQVRCLVRDFDDDDDPAPPQPQEDEDADAQPDQDPLLVLQVVLVVQLCVLLVHDDDVVCSLQFFQSVFLCPPHPSVVSLLVQCVPPVSVVVNVVSVVSHDHDDLVCLVVLHDDDLGRSLLVVVCVVDVVLLNLLDQFQFFLFFQAQFDFSCNSPDSQADFFEEEADQDPSRQLSSQFSSQSNSCSVLVFDDQPDFQLAQDDDPLATDRLLSVLLLAAQPQLLVLLPSLLLGALDLPGHHHLVSSLVSLLVSCPPQADDDDADPDPVQVLSQSLSLLARRAAQFPVPQDLLLLLDLQVEDDPDDDPPCRSVSSSSSSVVSSVSHPPHDRPHHHPCRSSSSSLSSHQRQLSLLLLLLVLVADPQAAAGSNLSNSLSSNLSSLVSLLCRGSSNVSSLCVRPVPDRSSVSNSVSSSNSVVNSQSLLLLVVLCVVVVVPDHHYSVNSSVSSVLNSLLSNDAWDWRWTADSVCRVDTRIGGGWLRHEADDDPDPVVVVCNVSQLSNLLHRGDHSHYYYYVNCQPDGARFNRHLEYEHSADDPALVSVVSRNCNNQFFQGPSLSSLLCSVCVSVLSVDPRSRSVVSSQVVQCPCCVPSNPCTPGRHDDDSRHRYYYYHDHPPDCRVVSVVVNLLRNLQSQLCNSHTPSVVSSVSCVVVVVSVPVVSSVSSHNRSHNPPDPDDPDPPD

Radius of gyration: 30.85 Å; Cα contacts (8 Å, |Δi|>4): 1306; chains: 1; bounding box: 87×73×84 Å